Protein AF-A0A077M063-F1 (afdb_monomer)

InterPro domains:
  IPR051533 O-antigen ligase-like [PTHR37422] (20-395)

Nearest PDB structures (foldseek):
  8tsh-assembly1_F  TM=5.290E-01  e=6.792E-04  Caldimonas thermodepolymerans
  8tsh-assembly1_I  TM=5.086E-01  e=7.749E-04  Caldimonas thermodepolymerans
  8tsh-assembly1_J  TM=5.395E-01  e=1.564E-03  Caldimonas thermodepolymerans
  8tsh-assembly1_L  TM=5.089E-01  e=1.202E-03  Caldimonas thermodepolymerans
  8tsh-assembly1_K  TM=5.281E-01  e=1.785E-03  Caldimonas thermodepolymerans

Solvent-accessible surface area (backbone atoms only — not comparable to full-atom values): 40678 Å² total; per-residue (Å²): 101,63,69,62,54,70,71,42,95,75,51,53,41,61,75,67,45,66,41,48,54,49,31,53,50,46,56,56,52,10,62,72,22,43,70,40,74,54,66,69,31,51,82,75,72,61,72,66,44,56,52,56,30,50,55,52,51,48,52,56,48,49,21,51,44,44,21,42,41,61,41,64,34,59,92,83,49,55,69,60,55,52,24,35,56,41,21,50,52,34,52,50,41,40,53,25,13,45,45,7,67,76,40,41,84,49,66,50,81,31,76,65,37,75,71,39,58,67,85,55,36,68,34,70,76,47,30,57,73,34,49,52,33,22,19,29,73,42,78,45,97,87,54,81,67,45,61,17,22,3,12,90,33,68,36,34,64,51,32,32,51,35,50,60,42,23,44,39,26,23,48,40,30,31,55,34,90,88,25,68,76,45,28,60,56,42,51,51,52,57,60,57,38,49,55,34,58,60,56,32,72,44,62,70,37,55,53,43,52,50,50,46,51,53,52,52,29,54,54,29,51,79,68,72,40,58,67,53,42,55,50,48,50,52,52,52,52,50,50,53,49,50,35,71,76,37,76,57,34,58,55,54,49,53,54,61,69,75,37,56,75,62,48,52,55,50,50,52,45,48,48,47,32,49,53,34,24,55,76,66,25,38,50,39,22,31,28,33,70,40,53,48,54,44,23,99,88,36,40,33,47,34,59,41,98,91,39,65,72,46,38,60,75,39,34,32,62,60,3,34,47,41,26,36,34,30,13,23,4,56,51,31,40,50,29,53,52,47,39,54,49,56,51,47,68,69,51,66,76,48,82,50,62,64,38,46,23,24,50,46,25,50,50,44,49,64,74,39,14,67,67,35,53,44,95,53,74,38,38,42,47,41,27,40,19,53,19,47,41,52,46,52,35,49,54,31,41,78,66,67,40,98,74,42,50,94,73,67,68,50,40,56,65,52,55,54,49,52,49,63,78,31,38,66,51,25,47,51,42,17,51,52,29,28,50,52,31,47,58,57,46,67,76,70,68,58,43,12,36,10,37,30,45,32,38,46,59,79,66,83,80,54,87,95,52,76,88,76,61,81,50,67,60,63,58,53,49,43,61,60,30,68,72,12,30,52,45,24,14,64,60,61,74,44,93,48,59,84,82,33,88,44,57,48,80,44,39,47,54,77,50,56,34,36,36,41,31,22,52,26,76,41,58,66,50,10,32,50,22,34,51,40,26,53,50,40,25,37,51,54,44,37,51,53,52,49,58,49,51,50,51,50,49,52,55,48,52,51,51,50,52,52,48,52,50,51,47,51,53,48,51,52,53,56,56,58,47,73,76,53,86,56,64,71,63,42,54,55,52,52,54,52,48,51,52,52,49,54,52,48,54,52,49,50,57,51,51,52,51,49,49,53,54,59,71,69,55,78,88,64,49,51,46,72,76,57,79,53,50,70,44,75,48,58,37,65,51,44,38,37,33,46,33,17,42,53,52,11,41,52,52,5,50,50,52,36,51,51,51,51,67,73,50,71,62,80,84,45,63,75,54,45,31,70,76,66,77,44,85,70,87,77,81,81,77,92,87,69,84,78,79,91,71,95,71,91,79,83,82,78,70,101,64,88,60,65,67,56,58,62,60,70,74,70,83,73,86,89,68,98,67,92,71,80,52,73,44,80,47,73,39,70,50,74,76,50,67,62,57,54,53,52,51,53,52,40,45,73,72,72,32,46,66,86,49,72,50,58,41,77,122

Sequence (761 aa):
MAYELLRRRVVHVPRRFGIWLLFLVWVIIGVFVVQVVAPGAVMAGGMTRYLTWGFRLLWYIQATVILLYVGNLRREVSVDRVCRVMGWMFITIVFGGLLGVLAPRAIFPSLLEVLLPNHIAHIPFVAAQVHPNLAELQNADYGPASSRPSAPFPYANVWGLNYACFLPFFVAGWMGRGAGRRRYFGVCVMAVSVVPVIYSLNRGLWGALGALLVFAAIRSAMAGRLKLITFALCALTLTAVVLFVTPLGAQVENRFTNSQNSNDVRVQLTELGFAGMSETSPIVGFGTTRSVQSSFGSIAVGSTANCPLCTPPALGTQGHLLLVSFAQGWGGVALYYAFLGMIFLRYIRLKSPPATAALSVILIHVLTSPVYSADNLAILAIFCAVAVLWREALVAEEAGSRHSIPVAEPSLGGYSRFLRRHAVAILVPTVLAVVGAASWSLGEGSPSVATISVLIPPEPVYPGGDPWTRTLDTEAQFAYSAPVLEAMSRVAARPVAADDSGLSVTAIPNSRILNLSYQSMSPTTASAVVSAAAQSMLDSRNEYLRARQTRAFDGIDARSAAVNAALGTVDDEGTALDHFADYDVRSSRRALLKQTQYGLLASIAEIENQREQLSSTQLVGGRVLGPARVVVVTGPRTVRLASGLGLGLLVGLGVALLRELRGRRLSSSGRAAADLDVPVVNDMPSATRPEWLPATYLSVDDEFISCDAAARMGDGPVSDTGVQRIVLVCSDEANSVRARVTRDRLKAAGADVIGVSMCRT

Mean predicted aligned error: 13.51 Å

Foldseek 3Di:
DVVVQVPDPFFWAFPPCVLLVLLLVLLVLLLLQLQFDFFQFDNDGDPVSVVQLVLLSVLSVLLVCLLRVLQVCPVPAPLLNVLVVLLVVLLQLLVLLVCCVVPVPDKDFAPVLVVDDPVQCPPVVNVLVGIAGSWDWDDDPPDDIATAGAPPHSYLLLSLLSNLLSVLSSCCNCCHPPNPPSNVVSVVSVVSSVVNVLSNLDPLSVVLVLLLLVLVCVLCVVVVNNVSVVVSVVVVVVVVVCLVVDCSVVVNVCSVVVCPVVVVLLVVLLCSLQVRCCVFFQAFANSFWGFGQADPVDLAAAADPVRNPRGPDTQQQQFQLRVQCRNGHPNSSCSVVVSLVVLLVQQVLQSDSLLSSLNSLSVSNVVCRNGHHCSDCSSSSNSNSSSSSLSSLVVCVVVVHPSRDDTDTDTPVNVVVLCVVLVCLQVVLLVVLLVVLLVVVVPPAWKKKWKFKWAADWQDDAVPDDPDTDDLRRLQCLLQDPQLQVLLCVLLVHRDHSPRPQWDWGADHPHRMIMTMGIDSDLVSRQNSSVSSNVSSLVVLLVVSVVVLVVSVVVLVVVLVVLVVVLVVLVVVLVVLVPDPDDVVSVVVNVVSVVVNVVSVVVNVVSVVSVVVSVPDDRDSTDTPDGIDMDTNCNSSSSSSSSSNSVSSVSSVVSSVVCCVVVPPPPDLVSCCVPVVDHSPDDDDPPDDDDDDDDDDPDDDDDPPVVVVVVVVPDDDDDDDDDAAEDEQEDQDPDDPPSVVVQVVCVVVRHHYPDYHYDDD

Secondary structure (DSSP, 8-state):
-HHHHHTSS--B--TTHHHHHHHHHHHHHGGGGTTSPPTTB-S---HHHHHHHHHHHHHHHHHHHHHHHHHHTTTTS-HHHHHHHHHHHHHHHHHHHHHHHH-TT-B---HHHHHS-HHHHTSHHHHHHHS-BSEEEEEETTEEEEEEE-TTSSSHHHHHHHHHHHHHHHIIIIISTT-TTHHHHHHHHHHHHHHHHHHTT-HHHHHHHHHHHHHHHHHHHHTT-THHHHHHHHHHHHHHHHHHHSTHHHHHHHHHHTTHHHHHHHHHHHHHHHHHHHHH-TTTTTSS-B-BSSBTTBSS----SS-GGGSPPPBT-S-HHHHHHHHHHHHHHHHHHHHHHHHHHHHTT--SHHHHHHHHHHHHHHHHTTT---TTHHHHHHHHHHHHHHHHHHHHHHTT-TT-------BHHHHHHHHHHTHHHHHHHHHHHHHHHHHHHHSS---EEEEEEEE-PPPPPPTTS-S-PPPHHHHHGGGGSHHHHHHHHHHHTS---TT-TTEEEEE-TTSSEEEEEEEESSHHHHHHHHHHHHHHHHHHHHHHHHHHHHHHHHHHHHHHHHHHHHHHHHHHHHHHGGG---HHHHHHHHHHHHHHHHHHHHHHHHHHHHHHHHHH------EE-SSPEEEE--HHHHHHHHHHHHHHHHHHHHHHHHHHHHT-S--SHHHHHHHH---------S---------------SSS-HHHHHHTT--S---SS----EEEEEESSTT-HHHHHHHHHHHHTT-EEEEEEEP--

pLDDT: mean 81.43, std 16.66, range [29.17, 98.06]

Structure (mmCIF, N/CA/C/O backbone):
data_AF-A0A077M063-F1
#
_entry.id   AF-A0A077M063-F1
#
loop_
_atom_site.group_PDB
_atom_site.id
_atom_site.type_symbol
_atom_site.label_atom_id
_atom_site.label_alt_id
_atom_site.label_comp_id
_atom_site.label_asym_id
_atom_site.label_entity_id
_atom_site.label_seq_id
_atom_site.pdbx_PDB_ins_code
_atom_site.Cartn_x
_atom_site.Cartn_y
_atom_site.Cartn_z
_atom_site.occupancy
_atom_site.B_iso_or_equiv
_atom_site.auth_seq_id
_atom_site.auth_comp_id
_atom_site.auth_asym_id
_atom_site.auth_atom_id
_atom_site.pdbx_PDB_model_num
ATOM 1 N N . MET A 1 1 ? -25.265 0.286 9.366 1.00 91.62 1 MET A N 1
ATOM 2 C CA . MET A 1 1 ? -24.375 0.990 10.324 1.00 91.62 1 MET A CA 1
ATOM 3 C C . MET A 1 1 ? -24.336 2.494 10.077 1.00 91.62 1 MET A C 1
ATOM 5 O O . MET A 1 1 ? -24.792 3.224 10.941 1.00 91.62 1 MET A O 1
ATOM 9 N N . ALA A 1 2 ? -23.859 2.974 8.918 1.00 90.88 2 ALA A N 1
ATOM 10 C CA . ALA A 1 2 ? -23.802 4.417 8.626 1.00 90.88 2 ALA A CA 1
ATOM 11 C C . ALA A 1 2 ? -25.179 5.103 8.711 1.00 90.88 2 ALA A C 1
ATOM 13 O O . ALA A 1 2 ? -25.316 6.122 9.374 1.00 90.88 2 ALA A O 1
ATOM 14 N N . TYR A 1 3 ? -26.211 4.490 8.127 1.00 92.50 3 TYR A N 1
ATOM 15 C CA . TYR A 1 3 ? -27.590 4.976 8.220 1.00 92.50 3 TYR A CA 1
ATOM 16 C C . TYR A 1 3 ? -28.093 5.120 9.668 1.00 92.50 3 TYR A C 1
ATOM 18 O O . TYR A 1 3 ? -28.667 6.140 10.032 1.00 92.50 3 TYR A O 1
ATOM 26 N N . GLU A 1 4 ? -27.802 4.137 10.523 1.00 90.75 4 GLU A N 1
ATOM 27 C CA . GLU A 1 4 ? -28.142 4.190 11.951 1.00 90.75 4 GLU A CA 1
ATOM 28 C C . GLU A 1 4 ? -27.396 5.306 12.690 1.00 90.75 4 GLU A C 1
ATOM 30 O O . GLU A 1 4 ? -27.958 5.941 13.575 1.00 90.75 4 GLU A O 1
ATOM 35 N N . LEU A 1 5 ? -26.138 5.577 12.328 1.00 91.19 5 LEU A N 1
ATOM 36 C CA . LEU A 1 5 ? -25.394 6.711 12.883 1.00 91.19 5 LEU A CA 1
ATOM 37 C C . LEU A 1 5 ? -26.006 8.051 12.462 1.00 91.19 5 LEU A C 1
ATOM 39 O O . LEU A 1 5 ? -26.115 8.940 13.299 1.00 91.19 5 LEU A O 1
ATOM 43 N N . LEU A 1 6 ? -26.441 8.181 11.204 1.00 89.88 6 LEU A N 1
ATOM 44 C CA . LEU A 1 6 ? -27.085 9.395 10.687 1.00 89.88 6 LEU A CA 1
ATOM 45 C C . LEU A 1 6 ? -28.430 9.692 11.365 1.00 89.88 6 LEU A C 1
ATOM 47 O O . LEU A 1 6 ? -28.809 10.851 11.486 1.00 89.88 6 LEU A O 1
ATOM 51 N N . ARG A 1 7 ? -29.142 8.660 11.834 1.00 91.12 7 ARG A N 1
ATOM 52 C CA . ARG A 1 7 ? -30.400 8.809 12.584 1.00 91.12 7 ARG A CA 1
ATOM 53 C C . ARG A 1 7 ? -30.206 9.288 14.026 1.00 91.12 7 ARG A C 1
ATOM 55 O O . ARG A 1 7 ? -31.171 9.715 14.660 1.00 91.12 7 ARG A O 1
ATOM 62 N N . ARG A 1 8 ? -28.991 9.215 14.578 1.00 86.31 8 ARG A N 1
ATOM 63 C CA . ARG A 1 8 ? -28.714 9.635 15.961 1.00 86.31 8 ARG A CA 1
ATOM 64 C C . ARG A 1 8 ? -28.507 11.146 16.023 1.00 86.31 8 ARG A C 1
ATOM 66 O O . ARG A 1 8 ? -27.714 11.697 15.270 1.00 86.31 8 ARG A O 1
ATOM 73 N N . ARG A 1 9 ? -29.168 11.809 16.984 1.00 82.00 9 ARG A N 1
ATOM 74 C CA . ARG A 1 9 ? -29.032 13.264 17.209 1.00 82.00 9 ARG A CA 1
ATOM 75 C C . ARG A 1 9 ? -27.596 13.679 17.540 1.00 82.00 9 ARG A C 1
ATOM 77 O O . ARG A 1 9 ? -27.143 14.726 17.094 1.00 82.00 9 ARG A O 1
ATOM 84 N N . VAL A 1 10 ? -26.886 12.862 18.322 1.00 86.38 10 VAL A N 1
ATOM 85 C CA . VAL A 1 10 ? -25.499 13.117 18.728 1.00 86.38 10 VAL A CA 1
ATOM 86 C C . VAL A 1 10 ? -24.675 11.852 18.530 1.00 86.38 10 VAL A C 1
ATOM 88 O O . VAL A 1 10 ? -24.993 10.799 19.084 1.00 86.38 10 VAL A O 1
ATOM 91 N N . VAL A 1 11 ? -23.600 11.970 17.750 1.00 91.12 11 VAL A N 1
ATOM 92 C CA . VAL A 1 11 ? -22.591 10.920 17.571 1.00 91.12 11 VAL A CA 1
ATOM 93 C C . VAL A 1 11 ? -21.355 11.313 18.370 1.00 91.12 11 VAL A C 1
ATOM 95 O O . VAL A 1 11 ? -20.706 12.314 18.055 1.00 91.12 11 VAL A O 1
ATOM 98 N N . HIS A 1 12 ? -21.036 10.535 19.399 1.00 90.94 12 HIS A N 1
ATOM 99 C CA . HIS A 1 12 ? -19.816 10.698 20.185 1.00 90.94 12 HIS A CA 1
ATOM 100 C C . HIS A 1 12 ? -18.644 10.044 19.456 1.00 90.94 12 HIS A C 1
ATOM 102 O O . HIS A 1 12 ? -18.824 9.090 18.691 1.00 90.94 12 HIS A O 1
ATOM 108 N N . VAL A 1 13 ? -17.439 10.552 19.685 1.00 92.62 13 VAL A N 1
ATOM 109 C CA . VAL A 1 13 ? -16.213 10.022 19.085 1.00 92.62 13 VAL A CA 1
ATOM 110 C C . VAL A 1 13 ? -15.136 9.842 20.158 1.00 92.62 13 VAL A C 1
ATOM 112 O O . VAL A 1 13 ? -15.145 10.561 21.161 1.00 92.62 13 VAL A O 1
ATOM 115 N N . PRO A 1 14 ? -14.182 8.911 19.979 1.00 91.25 14 PRO A N 1
ATOM 116 C CA . PRO A 1 14 ? -13.119 8.728 20.956 1.00 91.25 14 PRO A CA 1
ATOM 117 C C . PRO A 1 14 ? -12.223 9.969 21.040 1.00 91.25 14 PRO A C 1
ATOM 119 O O . PRO A 1 14 ? -12.032 10.718 20.077 1.00 91.25 14 PRO A O 1
ATOM 122 N N . ARG A 1 15 ? -11.594 10.179 22.198 1.00 84.88 15 ARG A N 1
ATOM 123 C CA . ARG A 1 15 ? -10.612 11.258 22.356 1.00 84.88 15 ARG A CA 1
ATOM 124 C C . ARG A 1 15 ? -9.479 11.085 21.333 1.00 84.88 15 ARG A C 1
ATOM 126 O O . ARG A 1 15 ? -8.991 9.977 21.138 1.00 84.88 15 ARG A O 1
ATOM 133 N N . ARG A 1 16 ? -9.024 12.196 20.734 1.00 88.00 16 ARG A N 1
ATOM 134 C CA . ARG A 1 16 ? -8.003 12.254 19.657 1.00 88.00 16 ARG A CA 1
ATOM 135 C C . ARG A 1 16 ? -8.476 11.766 18.278 1.00 88.00 16 ARG A C 1
ATOM 137 O O . ARG A 1 16 ? -7.663 11.695 17.361 1.00 88.00 16 ARG A O 1
ATOM 144 N N . PHE A 1 17 ? -9.777 11.538 18.088 1.00 93.62 17 PHE A N 1
ATOM 145 C CA . PHE A 1 17 ? -10.357 11.212 16.779 1.00 93.62 17 PHE A CA 1
ATOM 146 C C . PHE A 1 17 ? -10.065 12.259 15.690 1.00 93.62 17 PHE A C 1
ATOM 148 O O . PHE A 1 17 ? -9.960 11.910 14.521 1.00 93.62 17 PHE A O 1
ATOM 155 N N . GLY A 1 18 ? -9.835 13.524 16.061 1.00 93.06 18 GLY A N 1
ATOM 156 C CA . GLY A 1 18 ? -9.406 14.566 15.118 1.00 93.06 18 GLY A CA 1
ATOM 157 C C . GLY A 1 18 ? -8.142 14.221 14.315 1.00 93.06 18 GLY A C 1
ATOM 158 O O . GLY A 1 18 ? -8.031 14.628 13.167 1.00 93.06 18 GLY A O 1
ATOM 159 N N . ILE A 1 19 ? -7.225 13.421 14.870 1.00 95.94 19 ILE A N 1
ATOM 160 C CA . ILE A 1 19 ? -5.998 12.985 14.176 1.00 95.94 19 ILE A CA 1
ATOM 161 C C . ILE A 1 19 ? -6.330 11.965 13.086 1.00 95.94 19 ILE A C 1
ATOM 163 O O . ILE A 1 19 ? -5.778 12.019 11.992 1.00 95.94 19 ILE A O 1
ATOM 167 N N . TRP A 1 20 ? -7.293 11.083 13.359 1.00 97.12 20 TRP A N 1
ATOM 168 C CA . TRP A 1 20 ? -7.828 10.166 12.360 1.00 97.12 20 TRP A CA 1
ATOM 169 C C . TRP A 1 20 ? -8.598 10.903 11.258 1.00 97.12 20 TRP A C 1
ATOM 171 O O . TRP A 1 20 ? -8.400 10.625 10.081 1.00 97.12 20 TRP A O 1
ATOM 181 N N . LEU A 1 21 ? -9.429 11.889 11.612 1.00 96.56 21 LEU A N 1
ATOM 182 C CA . LEU A 1 21 ? -10.107 12.730 10.617 1.00 96.56 21 LEU A CA 1
ATOM 183 C C . LEU A 1 21 ? -9.107 13.465 9.721 1.00 96.56 21 LEU A C 1
ATOM 185 O O . LEU A 1 21 ? -9.292 13.529 8.510 1.00 96.56 21 LEU A O 1
ATOM 189 N N . LEU A 1 22 ? -8.027 13.975 10.308 1.00 96.81 22 LEU A N 1
ATOM 190 C CA . LEU A 1 22 ? -6.943 14.607 9.571 1.00 96.81 22 LEU A CA 1
ATOM 191 C C . LEU A 1 22 ? -6.217 13.612 8.652 1.00 96.81 22 LEU A C 1
ATOM 193 O O . LEU A 1 22 ? -5.928 13.966 7.515 1.00 96.81 22 LEU A O 1
ATOM 197 N N . PHE A 1 23 ? -6.003 12.363 9.083 1.00 98.06 23 PHE A N 1
ATOM 198 C CA . PHE A 1 23 ? -5.520 11.292 8.203 1.00 98.06 23 PHE A CA 1
ATOM 199 C C . PHE A 1 23 ? -6.471 11.045 7.021 1.00 98.06 23 PHE A C 1
ATOM 201 O O . PHE A 1 23 ? -6.010 10.956 5.888 1.00 98.06 23 PHE A O 1
ATOM 208 N N . LEU A 1 24 ? -7.791 10.994 7.240 1.00 97.81 24 LEU A N 1
ATOM 209 C CA . LEU A 1 24 ? -8.762 10.840 6.146 1.00 97.81 24 LEU A CA 1
ATOM 210 C C . LEU A 1 24 ? -8.695 12.006 5.153 1.00 97.81 24 LEU A C 1
ATOM 212 O O . LEU A 1 24 ? -8.717 11.780 3.946 1.00 97.81 24 LEU A O 1
ATOM 216 N N . VAL A 1 25 ? -8.568 13.243 5.645 1.00 97.06 25 VAL A N 1
ATOM 217 C CA . VAL A 1 25 ? -8.345 14.415 4.784 1.00 97.06 25 VAL A CA 1
ATOM 218 C C . VAL A 1 25 ? -7.028 14.280 4.017 1.00 97.06 25 VAL A C 1
ATOM 220 O O . VAL A 1 25 ? -6.991 14.582 2.829 1.00 97.06 25 VAL A O 1
ATOM 223 N N . TRP A 1 26 ? -5.974 13.755 4.644 1.00 97.69 26 TRP A N 1
ATOM 224 C CA . TRP A 1 26 ? -4.692 13.483 3.989 1.00 97.69 26 TRP A CA 1
ATOM 225 C C . TRP A 1 26 ? -4.826 12.481 2.835 1.00 97.69 26 TRP A C 1
ATOM 227 O O . TRP A 1 26 ? -4.343 12.735 1.734 1.00 97.69 26 TRP A O 1
ATOM 237 N N . VAL A 1 27 ? -5.565 11.387 3.048 1.00 97.38 27 VAL A N 1
ATOM 238 C CA . VAL A 1 27 ? -5.890 10.411 1.993 1.00 97.38 27 VAL A CA 1
ATOM 239 C C . VAL A 1 27 ? -6.684 11.070 0.859 1.00 97.38 27 VAL A C 1
ATOM 241 O O . VAL A 1 27 ? -6.461 10.752 -0.312 1.00 97.38 27 VAL A O 1
ATOM 244 N N . ILE A 1 28 ? -7.588 12.004 1.186 1.00 97.50 28 ILE A N 1
ATOM 245 C CA . ILE A 1 28 ? -8.355 12.770 0.194 1.00 97.50 28 ILE A CA 1
ATOM 246 C C . ILE A 1 28 ? -7.441 13.670 -0.639 1.00 97.50 28 ILE A C 1
ATOM 248 O O . ILE A 1 28 ? -7.550 13.663 -1.861 1.00 97.50 28 ILE A O 1
ATOM 252 N N . ILE A 1 29 ? -6.500 14.381 -0.012 1.00 96.31 29 ILE A N 1
ATOM 253 C CA . ILE A 1 29 ? -5.478 15.181 -0.711 1.00 96.31 29 ILE A CA 1
ATOM 254 C C . ILE A 1 29 ? -4.668 14.302 -1.678 1.00 96.31 29 ILE A C 1
ATOM 256 O O . ILE A 1 29 ? -4.330 14.740 -2.780 1.00 96.31 29 ILE A O 1
ATOM 260 N N . GLY A 1 30 ? -4.443 13.034 -1.319 1.00 95.06 30 GLY A N 1
ATOM 261 C CA . GLY A 1 30 ? -3.809 12.034 -2.174 1.00 95.06 30 GLY A CA 1
ATOM 262 C C . GLY A 1 30 ? -4.423 11.908 -3.576 1.00 95.06 30 GLY A C 1
ATOM 263 O O . GLY A 1 30 ? -3.704 11.550 -4.506 1.00 95.06 30 GLY A O 1
ATOM 264 N N . VAL A 1 31 ? -5.703 12.261 -3.782 1.00 95.38 31 VAL A N 1
ATOM 265 C CA . VAL A 1 31 ? -6.370 12.200 -5.100 1.00 95.38 31 VAL A CA 1
ATOM 266 C C . VAL A 1 31 ? -5.647 13.024 -6.169 1.00 95.38 31 VAL A C 1
ATOM 268 O O . VAL A 1 31 ? -5.574 12.609 -7.328 1.00 95.38 31 VAL A O 1
ATOM 271 N N . PHE A 1 32 ? -5.063 14.162 -5.781 1.00 93.69 32 PHE A N 1
ATOM 272 C CA . PHE A 1 32 ? -4.381 15.064 -6.706 1.00 93.69 32 PHE A CA 1
ATOM 273 C C . PHE A 1 32 ? -3.097 14.443 -7.260 1.00 93.69 32 PHE A C 1
ATOM 275 O O . PHE A 1 32 ? -2.730 14.708 -8.399 1.00 93.69 32 PHE A O 1
ATOM 282 N N . VAL A 1 33 ? -2.446 13.562 -6.495 1.00 93.12 33 VAL A N 1
ATOM 283 C CA . VAL A 1 33 ? -1.156 12.951 -6.854 1.00 93.12 33 VAL A CA 1
ATOM 284 C C . VAL A 1 33 ? -1.286 11.541 -7.453 1.00 93.12 33 VAL A C 1
ATOM 286 O O . VAL A 1 33 ? -0.288 10.926 -7.825 1.00 93.12 33 VAL A O 1
ATOM 289 N N . VAL A 1 34 ? -2.509 11.029 -7.642 1.00 91.81 34 VAL A N 1
ATOM 290 C CA . VAL A 1 34 ? -2.776 9.674 -8.178 1.00 91.81 34 VAL A CA 1
ATOM 291 C C . VAL A 1 34 ? -2.215 9.455 -9.591 1.00 91.81 34 VAL A C 1
ATOM 293 O O . VAL A 1 34 ? -1.847 8.334 -9.950 1.00 91.81 34 VAL A O 1
ATOM 296 N N . GLN A 1 35 ? -2.130 10.502 -10.411 1.00 87.69 35 GLN A N 1
ATOM 297 C CA . GLN A 1 35 ? -1.589 10.399 -11.774 1.00 87.69 35 GLN A CA 1
ATOM 298 C C . GLN A 1 35 ? -0.100 10.738 -11.860 1.00 87.69 35 GLN A C 1
ATOM 300 O O . GLN A 1 35 ? 0.509 10.529 -12.906 1.00 87.69 35 GLN A O 1
ATOM 305 N N . VAL A 1 36 ? 0.512 11.174 -10.756 1.00 87.12 36 VAL A N 1
ATOM 306 C CA . VAL A 1 36 ? 1.954 11.418 -10.698 1.00 87.12 36 VAL A CA 1
ATOM 307 C C . VAL A 1 36 ? 2.687 10.100 -10.925 1.00 87.12 36 VAL A C 1
ATOM 309 O O . VAL A 1 36 ? 2.319 9.048 -10.375 1.00 87.12 36 VAL A O 1
ATOM 312 N N . VAL A 1 37 ? 3.698 10.160 -11.786 1.00 80.62 37 VAL A N 1
ATOM 313 C CA . VAL A 1 37 ? 4.583 9.035 -12.057 1.00 80.62 37 VAL A CA 1
ATOM 314 C C . VAL A 1 37 ? 5.536 8.884 -10.878 1.00 80.62 37 VAL A C 1
ATOM 316 O O . VAL A 1 37 ? 6.194 9.845 -10.492 1.00 80.62 37 VAL A O 1
ATOM 319 N N . ALA A 1 38 ? 5.560 7.692 -10.287 1.00 83.00 38 ALA A N 1
ATOM 320 C CA . ALA A 1 38 ? 6.505 7.372 -9.228 1.00 83.00 38 ALA A CA 1
ATOM 321 C C . ALA A 1 38 ? 7.800 6.817 -9.843 1.00 83.00 38 ALA A C 1
ATOM 323 O O . ALA A 1 38 ? 7.720 6.129 -10.867 1.00 83.00 38 ALA A O 1
ATOM 324 N N . PRO A 1 39 ? 8.969 7.057 -9.230 1.00 79.56 39 PRO A N 1
ATOM 325 C CA . PRO A 1 39 ? 10.213 6.410 -9.635 1.00 79.56 39 PRO A CA 1
ATOM 326 C C . PRO A 1 39 ? 10.074 4.882 -9.666 1.00 79.56 39 PRO A C 1
ATOM 328 O O . PRO A 1 39 ? 9.424 4.294 -8.799 1.00 79.56 39 PRO A O 1
ATOM 331 N N . GLY A 1 40 ? 10.634 4.244 -10.697 1.00 73.25 40 GLY A N 1
ATOM 332 C CA . GLY A 1 40 ? 10.570 2.788 -10.887 1.00 73.25 40 GLY A CA 1
ATOM 333 C C . GLY A 1 40 ? 9.175 2.221 -11.184 1.00 73.25 40 GLY A C 1
ATOM 334 O O . GLY A 1 40 ? 8.991 1.004 -11.173 1.00 73.25 40 GLY A O 1
ATOM 335 N N . ALA A 1 41 ? 8.175 3.071 -11.439 1.00 77.75 41 ALA A N 1
ATOM 336 C CA . ALA A 1 41 ? 6.828 2.653 -11.806 1.00 77.75 41 ALA A CA 1
ATOM 337 C C . ALA A 1 41 ? 6.553 2.791 -13.303 1.00 77.75 41 ALA A C 1
ATOM 339 O O . ALA A 1 41 ? 7.060 3.685 -13.974 1.00 77.75 41 ALA A O 1
ATOM 340 N N . VAL A 1 42 ? 5.639 1.962 -13.811 1.00 72.25 42 VAL A N 1
ATOM 341 C CA . VAL A 1 42 ? 5.174 2.058 -15.198 1.00 72.25 42 VAL A CA 1
ATOM 342 C C . VAL A 1 42 ? 4.606 3.461 -15.473 1.00 72.25 42 VAL A C 1
ATOM 344 O O . VAL A 1 42 ? 3.673 3.922 -14.804 1.00 72.25 42 VAL A O 1
ATOM 347 N N . MET A 1 43 ? 5.141 4.113 -16.510 1.00 62.25 43 MET A N 1
ATOM 348 C CA . MET A 1 43 ? 4.810 5.482 -16.950 1.00 62.25 43 MET A CA 1
ATOM 349 C C . MET A 1 43 ? 3.344 5.667 -17.399 1.00 62.25 43 MET A C 1
ATOM 351 O O . MET A 1 43 ? 2.870 6.791 -17.551 1.00 62.25 43 MET A O 1
ATOM 355 N N . ALA A 1 44 ? 2.586 4.582 -17.586 1.00 57.94 44 ALA A N 1
ATOM 356 C CA . ALA A 1 44 ? 1.192 4.632 -18.016 1.00 57.94 44 ALA A CA 1
ATOM 357 C C . ALA A 1 44 ? 0.254 5.132 -16.898 1.00 57.94 44 ALA A C 1
ATOM 359 O O . ALA A 1 44 ? 0.028 4.451 -15.891 1.00 57.94 44 ALA A O 1
ATOM 360 N N . GLY A 1 45 ? -0.318 6.324 -17.095 1.00 60.22 45 GLY A N 1
ATOM 361 C CA . GLY A 1 45 ? -1.475 6.823 -16.347 1.00 60.22 45 GLY A CA 1
ATOM 362 C C . GLY A 1 45 ? -2.764 6.115 -16.774 1.00 60.22 45 GLY A C 1
ATOM 363 O O . GLY A 1 45 ? -2.890 5.658 -17.908 1.00 60.22 45 GLY A O 1
ATOM 364 N N . GLY A 1 46 ? -3.730 6.002 -15.865 1.00 69.62 46 GLY A N 1
ATOM 365 C CA . GLY A 1 46 ? -4.983 5.301 -16.142 1.00 69.62 46 GLY A CA 1
ATOM 366 C C . GLY A 1 46 ? -6.044 5.546 -15.079 1.00 69.62 46 GLY A C 1
ATOM 367 O O . GLY A 1 46 ? -5.732 5.797 -13.911 1.00 69.62 46 GLY A O 1
ATOM 368 N N . MET A 1 47 ? -7.315 5.456 -15.477 1.00 79.62 47 MET A N 1
ATOM 369 C CA . MET A 1 47 ? -8.459 5.636 -14.570 1.00 79.62 47 MET A CA 1
ATOM 370 C C . MET A 1 47 ? -8.519 4.566 -13.470 1.00 79.62 47 MET A C 1
ATOM 372 O O . MET A 1 47 ? -9.031 4.813 -12.380 1.00 79.62 47 MET A O 1
ATOM 376 N N . THR A 1 48 ? -7.895 3.408 -13.695 1.00 78.44 48 THR A N 1
ATOM 377 C CA . THR A 1 48 ? -7.734 2.339 -12.698 1.00 78.44 48 THR A CA 1
ATOM 378 C C . THR A 1 48 ? -6.983 2.798 -11.441 1.00 78.44 48 THR A C 1
ATOM 380 O O . THR A 1 48 ? -7.236 2.290 -10.347 1.00 78.44 48 THR A O 1
ATOM 383 N N . ARG A 1 49 ? -6.109 3.812 -11.539 1.00 86.69 49 ARG A N 1
ATOM 384 C CA . ARG A 1 49 ? -5.440 4.392 -10.363 1.00 86.69 49 ARG A CA 1
ATOM 385 C C . ARG A 1 49 ? -6.432 5.120 -9.444 1.00 86.69 49 ARG A C 1
ATOM 387 O O . ARG A 1 49 ? -6.347 4.971 -8.228 1.00 86.69 49 ARG A O 1
ATOM 394 N N . TYR A 1 50 ? -7.420 5.825 -9.998 1.00 89.88 50 TYR A N 1
ATOM 395 C CA . TYR A 1 50 ? -8.490 6.436 -9.197 1.00 89.88 50 TYR A CA 1
ATOM 396 C C . TYR A 1 50 ? -9.401 5.385 -8.563 1.00 89.88 50 TYR A C 1
ATOM 398 O O . TYR A 1 50 ? -9.788 5.542 -7.408 1.00 89.88 50 TYR A O 1
ATOM 406 N N . LEU A 1 51 ? -9.674 4.283 -9.272 1.00 87.00 51 LEU A N 1
ATOM 407 C CA . LEU A 1 51 ? -10.434 3.157 -8.722 1.00 87.00 51 LEU A CA 1
ATOM 408 C C . LEU A 1 51 ? -9.737 2.562 -7.488 1.00 87.00 51 LEU A C 1
ATOM 410 O O . LEU A 1 51 ? -10.361 2.408 -6.442 1.00 87.00 51 LEU A O 1
ATOM 414 N N . THR A 1 52 ? -8.434 2.277 -7.578 1.00 86.19 52 THR A N 1
ATOM 415 C CA . THR A 1 52 ? -7.662 1.732 -6.442 1.00 86.19 52 THR A CA 1
ATOM 416 C C . THR A 1 52 ? -7.533 2.718 -5.279 1.00 86.19 52 THR A C 1
ATOM 418 O O . THR A 1 52 ? -7.610 2.303 -4.122 1.00 86.19 52 THR A O 1
ATOM 421 N N . TRP A 1 53 ? -7.380 4.019 -5.554 1.00 93.25 53 TRP A N 1
ATOM 422 C CA . TRP A 1 53 ? -7.426 5.061 -4.521 1.00 93.25 53 TRP A CA 1
ATOM 423 C C . TRP A 1 53 ? -8.792 5.089 -3.819 1.00 93.25 53 TRP A C 1
ATOM 425 O O . TRP A 1 53 ? -8.854 5.018 -2.592 1.00 93.25 53 TRP A O 1
ATOM 435 N N . GLY A 1 54 ? -9.884 5.109 -4.590 1.00 93.81 54 GLY A N 1
ATOM 436 C CA . GLY A 1 54 ? -11.250 5.139 -4.070 1.00 93.81 54 GLY A CA 1
ATOM 437 C C . GLY A 1 54 ? -11.584 3.898 -3.245 1.00 93.81 54 GLY A C 1
ATOM 438 O O . GLY A 1 54 ? -12.130 4.013 -2.151 1.00 93.81 54 GLY A O 1
ATOM 439 N N . PHE A 1 55 ? -11.170 2.716 -3.706 1.00 89.56 55 PHE A N 1
ATOM 440 C CA . PHE A 1 55 ? -11.301 1.464 -2.957 1.00 89.56 55 PHE A CA 1
ATOM 441 C C . PHE A 1 55 ? -10.617 1.534 -1.582 1.00 89.56 55 PHE A C 1
ATOM 443 O O . PHE A 1 55 ? -11.197 1.136 -0.573 1.00 89.56 55 PHE A O 1
ATOM 450 N N . ARG A 1 56 ? -9.405 2.096 -1.505 1.00 90.81 56 ARG A N 1
ATOM 451 C CA . ARG A 1 56 ? -8.685 2.266 -0.231 1.00 90.81 56 ARG A CA 1
ATOM 452 C C . ARG A 1 56 ? -9.326 3.308 0.673 1.00 90.81 56 ARG A C 1
ATOM 454 O O . ARG A 1 56 ? -9.446 3.076 1.874 1.00 90.81 56 ARG A O 1
ATOM 461 N N . LEU A 1 57 ? -9.773 4.427 0.105 1.00 95.56 57 LEU A N 1
ATOM 462 C CA . LEU A 1 57 ? -10.532 5.432 0.844 1.00 95.56 57 LEU A CA 1
ATOM 463 C C . LEU A 1 57 ? -11.792 4.811 1.466 1.00 95.56 57 LEU A C 1
ATOM 465 O O . LEU A 1 57 ? -12.074 5.050 2.639 1.00 95.56 57 LEU A O 1
ATOM 469 N N . LEU A 1 58 ? -12.504 3.958 0.723 1.00 94.62 58 LEU A N 1
ATOM 470 C CA . LEU A 1 58 ? -13.676 3.246 1.228 1.00 94.62 58 LEU A CA 1
ATOM 471 C C . LEU A 1 58 ? -13.340 2.328 2.408 1.00 94.62 58 LEU A C 1
ATOM 473 O O . LEU A 1 58 ? -14.102 2.322 3.372 1.00 94.62 58 LEU A O 1
ATOM 477 N N . TRP A 1 59 ? -12.204 1.624 2.405 1.00 93.56 59 TRP A N 1
ATOM 478 C CA . TRP A 1 59 ? -11.768 0.840 3.571 1.00 93.56 59 TRP A CA 1
ATOM 479 C C . TRP A 1 59 ? -11.558 1.703 4.818 1.00 93.56 59 TRP A C 1
ATOM 481 O O . TRP A 1 59 ? -12.029 1.347 5.900 1.00 93.56 59 TRP A O 1
ATOM 491 N N . TYR A 1 60 ? -10.923 2.870 4.680 1.00 96.19 60 TYR A N 1
ATOM 492 C CA . TYR A 1 60 ? -10.751 3.794 5.803 1.00 96.19 60 TYR A CA 1
ATOM 493 C C . TYR A 1 60 ? -12.086 4.388 6.283 1.00 96.19 60 TYR A C 1
ATOM 495 O O . TYR A 1 60 ? -12.315 4.516 7.490 1.00 96.19 60 TYR A O 1
ATOM 503 N N . ILE A 1 61 ? -13.011 4.692 5.366 1.00 96.12 61 ILE A N 1
ATOM 504 C CA . ILE A 1 61 ? -14.370 5.135 5.709 1.00 96.12 61 ILE A CA 1
ATOM 505 C C . ILE A 1 61 ? -15.128 4.024 6.447 1.00 96.12 61 ILE A C 1
ATOM 507 O O . ILE A 1 61 ? -15.729 4.287 7.487 1.00 96.12 61 ILE A O 1
ATOM 511 N N . GLN A 1 62 ? -15.071 2.778 5.972 1.00 95.75 62 GLN A N 1
ATOM 512 C CA . GLN A 1 62 ? -15.716 1.635 6.626 1.00 95.75 62 GLN A CA 1
ATOM 513 C C . GLN A 1 62 ? -15.175 1.412 8.041 1.00 95.75 62 GLN A C 1
ATOM 515 O O . GLN A 1 62 ? -15.959 1.256 8.979 1.00 95.75 62 GLN A O 1
ATOM 520 N N . ALA A 1 63 ? -13.853 1.476 8.217 1.00 96.31 63 ALA A N 1
ATOM 521 C CA . ALA A 1 63 ? -13.212 1.392 9.526 1.00 96.31 63 ALA A CA 1
ATOM 522 C C . ALA A 1 63 ? -13.721 2.493 10.475 1.00 96.31 63 ALA A C 1
ATOM 524 O O . ALA A 1 63 ? -14.067 2.228 11.628 1.00 96.31 63 ALA A O 1
ATOM 525 N N . THR A 1 64 ? -13.867 3.717 9.957 1.00 96.94 64 THR A N 1
ATOM 526 C CA . THR A 1 64 ? -14.431 4.858 10.691 1.00 96.94 64 THR A CA 1
ATOM 527 C C . THR A 1 64 ? -15.877 4.603 11.111 1.00 96.94 64 THR A C 1
ATOM 529 O O . THR A 1 64 ? -16.230 4.794 12.274 1.00 96.94 64 THR A O 1
ATOM 532 N N . VAL A 1 65 ? -16.716 4.132 10.186 1.00 96.75 65 VAL A N 1
ATOM 533 C CA . VAL A 1 65 ? -18.126 3.823 10.453 1.00 96.75 65 VAL A CA 1
ATOM 534 C C . VAL A 1 65 ? -18.252 2.746 11.526 1.00 96.75 65 VAL A C 1
ATOM 536 O O . VAL A 1 65 ? -19.069 2.903 12.429 1.00 96.75 65 VAL A O 1
ATOM 539 N N . ILE A 1 66 ? -17.442 1.684 11.477 1.00 95.88 66 ILE A N 1
ATOM 540 C CA . ILE A 1 66 ? -17.469 0.612 12.484 1.00 95.88 66 ILE A CA 1
ATOM 541 C C . ILE A 1 66 ? -17.042 1.120 13.855 1.00 95.88 66 ILE A C 1
ATOM 543 O O . ILE A 1 66 ? -17.734 0.843 14.835 1.00 95.88 66 ILE A O 1
ATOM 547 N N . LEU A 1 67 ? -15.955 1.893 13.932 1.00 96.69 67 LEU A N 1
ATOM 548 C CA . LEU A 1 67 ? -15.506 2.505 15.182 1.00 96.69 67 LEU A CA 1
ATOM 549 C C . LEU A 1 67 ? -16.629 3.322 15.831 1.00 96.69 67 LEU A C 1
ATOM 551 O O . LEU A 1 67 ? -16.959 3.118 17.001 1.00 96.69 67 LEU A O 1
ATOM 555 N N . LEU A 1 68 ? -17.248 4.218 15.059 1.00 96.12 68 LEU A N 1
ATOM 556 C CA . LEU A 1 68 ? -18.313 5.080 15.562 1.00 96.12 68 LEU A CA 1
ATOM 557 C C . LEU A 1 68 ? -19.575 4.285 15.908 1.00 96.12 68 LEU A C 1
ATOM 559 O O . LEU A 1 68 ? -20.183 4.533 16.948 1.00 96.12 68 LEU A O 1
ATOM 563 N N . TYR A 1 69 ? -19.954 3.308 15.085 1.00 95.69 69 TYR A N 1
ATOM 564 C CA . TYR A 1 69 ? -21.138 2.480 15.305 1.00 95.69 69 TYR A CA 1
ATOM 565 C C . TYR A 1 69 ? -21.007 1.640 16.578 1.00 95.69 69 TYR A C 1
ATOM 567 O O . TYR A 1 69 ? -21.845 1.739 17.472 1.00 95.69 69 TYR A O 1
ATOM 575 N N . VAL A 1 70 ? -19.922 0.872 16.712 1.00 95.69 70 VAL A N 1
ATOM 576 C CA . VAL A 1 70 ? -19.688 0.012 17.882 1.00 95.69 70 VAL A CA 1
ATOM 577 C C . VAL A 1 70 ? -19.516 0.836 19.157 1.00 95.69 70 VAL A C 1
ATOM 579 O O . VAL A 1 70 ? -20.015 0.427 20.207 1.00 95.69 70 VAL A O 1
ATOM 582 N N . GLY A 1 71 ? -18.847 1.991 19.071 1.00 94.06 71 GLY A N 1
ATOM 583 C CA . GLY A 1 71 ? -18.637 2.891 20.204 1.00 94.06 71 GLY A CA 1
ATOM 584 C C . GLY A 1 71 ? -19.931 3.521 20.733 1.00 94.06 71 GLY A C 1
ATOM 585 O O . GLY A 1 71 ? -20.143 3.561 21.944 1.00 94.06 71 GLY A O 1
ATOM 586 N N . ASN A 1 72 ? -20.840 3.935 19.842 1.00 93.56 72 ASN A N 1
ATOM 587 C CA . ASN A 1 72 ? -22.101 4.586 20.225 1.00 93.56 72 ASN A CA 1
ATOM 588 C C . ASN A 1 72 ? -23.230 3.601 20.599 1.00 93.56 72 ASN A C 1
ATOM 590 O O . ASN A 1 72 ? -24.215 4.011 21.207 1.00 93.56 72 ASN A O 1
ATOM 594 N N . LEU A 1 73 ? -23.089 2.301 20.316 1.00 90.25 73 LEU A N 1
ATOM 595 C CA . LEU A 1 73 ? -24.072 1.257 20.659 1.00 90.25 73 LEU A CA 1
ATOM 596 C C . LEU A 1 73 ? -24.045 0.791 22.129 1.00 90.25 73 LEU A C 1
ATOM 598 O O . LEU A 1 73 ? -24.584 -0.266 22.466 1.00 90.25 73 LEU A O 1
ATOM 602 N N . ARG A 1 74 ? -23.410 1.543 23.033 1.00 82.81 74 ARG A N 1
ATOM 603 C CA . ARG A 1 74 ? -23.099 1.077 24.396 1.00 82.81 74 ARG A CA 1
ATOM 604 C C . ARG A 1 74 ? -24.311 0.652 25.234 1.00 82.81 74 ARG A C 1
ATOM 606 O O . ARG A 1 74 ? -24.190 -0.310 25.984 1.00 82.81 74 ARG A O 1
ATOM 613 N N . ARG A 1 75 ? -25.456 1.327 25.074 1.00 82.44 75 ARG A N 1
ATOM 614 C CA . ARG A 1 75 ? -26.703 1.037 25.810 1.00 82.44 75 ARG A CA 1
ATOM 615 C C . ARG A 1 75 ? -27.489 -0.145 25.232 1.00 82.44 75 ARG A C 1
ATOM 617 O O . ARG A 1 75 ? -28.302 -0.735 25.926 1.00 82.44 75 ARG A O 1
ATOM 624 N N . GLU A 1 76 ? -27.239 -0.495 23.973 1.00 87.81 76 GLU A N 1
ATOM 625 C CA . GLU A 1 76 ? -28.028 -1.481 23.220 1.00 87.81 76 GLU A CA 1
ATOM 626 C C . GLU A 1 76 ? -27.309 -2.838 23.121 1.00 87.81 76 GLU A C 1
ATOM 628 O O . GLU A 1 76 ? -27.928 -3.903 23.101 1.00 87.81 76 GLU A O 1
ATOM 633 N N . VAL A 1 77 ? -25.974 -2.820 23.052 1.00 91.69 77 VAL A N 1
ATOM 634 C CA . VAL A 1 77 ? -25.148 -4.004 22.786 1.00 91.69 77 VAL A CA 1
ATOM 635 C C . VAL A 1 77 ? -23.968 -4.028 23.743 1.00 91.69 77 VAL A C 1
ATOM 637 O O . VAL A 1 77 ? -23.112 -3.154 23.659 1.00 91.69 77 VAL A O 1
ATOM 640 N N . SER A 1 78 ? -23.849 -5.051 24.595 1.00 92.25 78 SER A N 1
ATOM 641 C CA . SER A 1 78 ? -22.701 -5.208 25.505 1.00 92.25 78 SER A CA 1
ATOM 642 C C . SER A 1 78 ? -21.381 -5.498 24.773 1.00 92.25 78 SER A C 1
ATOM 644 O O . SER A 1 78 ? -21.379 -6.075 23.682 1.00 92.25 78 SER A O 1
ATOM 646 N N . VAL A 1 79 ? -20.244 -5.138 25.385 1.00 92.69 79 VAL A N 1
ATOM 647 C CA . VAL A 1 79 ? -18.901 -5.401 24.828 1.00 92.69 79 VAL A CA 1
ATOM 648 C C . VAL A 1 79 ? -18.681 -6.901 24.608 1.00 92.69 79 VAL A C 1
ATOM 650 O O . VAL A 1 79 ? -18.191 -7.301 23.555 1.00 92.69 79 VAL A O 1
ATOM 653 N N . ASP A 1 80 ? -19.159 -7.752 25.518 1.00 90.88 80 ASP A N 1
ATOM 654 C CA . ASP A 1 80 ? -19.073 -9.205 25.344 1.00 90.88 80 ASP A CA 1
ATOM 655 C C . ASP A 1 80 ? -19.809 -9.689 24.091 1.00 90.88 80 ASP A C 1
ATOM 657 O O . ASP A 1 80 ? -19.360 -10.624 23.428 1.00 90.88 80 ASP A O 1
ATOM 661 N N . ARG A 1 81 ? -20.951 -9.075 23.738 1.00 92.88 81 ARG A N 1
ATOM 662 C CA . ARG A 1 81 ? -21.666 -9.414 22.498 1.00 92.88 81 ARG A CA 1
ATOM 663 C C . ARG A 1 81 ? -20.837 -9.020 21.277 1.00 92.88 81 ARG A C 1
ATOM 665 O O . ARG A 1 81 ? -20.763 -9.818 20.348 1.00 92.88 81 ARG A O 1
ATOM 672 N N . VAL A 1 82 ? -20.169 -7.867 21.308 1.00 94.88 82 VAL A N 1
ATOM 673 C CA . VAL A 1 82 ? -19.237 -7.447 20.247 1.00 94.88 82 VAL A CA 1
ATOM 674 C C . VAL A 1 82 ? -18.097 -8.458 20.099 1.00 94.88 82 VAL A C 1
ATOM 676 O O . VAL A 1 82 ? -17.878 -8.963 19.000 1.00 94.88 82 VAL A O 1
ATOM 679 N N . CYS A 1 83 ? -17.429 -8.841 21.194 1.00 94.88 83 CYS A N 1
ATOM 680 C CA . CYS A 1 83 ? -16.357 -9.843 21.156 1.00 94.88 83 CYS A CA 1
ATOM 681 C C . CYS A 1 83 ? -16.842 -11.200 20.625 1.00 94.88 83 CYS A C 1
ATOM 683 O O . CYS A 1 83 ? -16.119 -11.865 19.889 1.00 94.88 83 CYS A O 1
ATOM 685 N N . ARG A 1 84 ? -18.078 -11.610 20.938 1.00 94.25 84 ARG A N 1
ATOM 686 C CA . ARG A 1 84 ? -18.664 -12.848 20.398 1.00 94.25 84 ARG A CA 1
ATOM 687 C C . ARG A 1 84 ? -18.911 -12.795 18.895 1.00 94.25 84 ARG A C 1
ATOM 689 O O . ARG A 1 84 ? -18.646 -13.792 18.231 1.00 94.25 84 ARG A O 1
ATOM 696 N N . VAL A 1 85 ? -19.398 -11.668 18.373 1.00 94.81 85 VAL A N 1
ATOM 697 C CA . VAL A 1 85 ? -19.585 -11.462 16.925 1.00 94.81 85 VAL A CA 1
ATOM 698 C C . VAL A 1 85 ? -18.235 -11.484 16.206 1.00 94.81 85 VAL A C 1
ATOM 700 O O . VAL A 1 85 ? -18.089 -12.173 15.204 1.00 94.81 85 VAL A O 1
ATOM 703 N N . MET A 1 86 ? -17.217 -10.827 16.763 1.00 95.69 86 MET A N 1
ATOM 704 C CA . MET A 1 86 ? -15.846 -10.910 16.242 1.00 95.69 86 MET A CA 1
ATOM 705 C C . MET A 1 86 ? -15.297 -12.346 16.319 1.00 95.69 86 MET A C 1
ATOM 707 O O . MET A 1 86 ? -14.621 -12.808 15.406 1.00 95.69 86 MET A O 1
ATOM 711 N N . GLY A 1 87 ? -15.645 -13.096 17.369 1.00 95.25 87 GLY A N 1
ATOM 712 C CA . GLY A 1 87 ? -15.309 -14.514 17.490 1.00 95.25 87 GLY A CA 1
ATOM 713 C C . GLY A 1 87 ? -15.977 -15.408 16.439 1.00 95.25 87 GLY A C 1
ATOM 714 O O . GLY A 1 87 ? -15.373 -16.386 16.014 1.00 95.25 87 GLY A O 1
ATOM 715 N N . TRP A 1 88 ? -17.177 -15.067 15.960 1.00 95.81 88 TRP A N 1
ATOM 716 C CA . TRP A 1 88 ? -17.782 -15.766 14.818 1.00 95.81 88 TRP A CA 1
ATOM 717 C C . TRP A 1 88 ? -16.961 -15.593 13.543 1.00 95.81 88 TRP A C 1
ATOM 719 O O . TRP A 1 88 ? -16.758 -16.565 12.823 1.00 95.81 88 TRP A O 1
ATOM 729 N N . MET A 1 89 ? -16.416 -14.397 13.306 1.00 95.69 89 MET A N 1
ATOM 730 C CA . MET A 1 89 ? -15.499 -14.186 12.187 1.00 95.69 89 MET A CA 1
ATOM 731 C C . MET A 1 89 ? -14.249 -15.069 12.311 1.00 95.69 89 MET A C 1
ATOM 733 O O . MET A 1 89 ? -13.829 -15.661 11.324 1.00 95.69 89 MET A O 1
ATOM 737 N N . PHE A 1 90 ? -13.692 -15.237 13.518 1.00 97.12 90 PHE A N 1
ATOM 738 C CA . PHE A 1 90 ? -12.589 -16.180 13.742 1.00 97.12 90 PHE A CA 1
ATOM 739 C C . PHE A 1 90 ? -12.965 -17.619 13.358 1.00 97.12 90 PHE A C 1
ATOM 741 O O . PHE A 1 90 ? -12.200 -18.278 12.661 1.00 97.12 90 PHE A O 1
ATOM 748 N N . ILE A 1 91 ? -14.159 -18.090 13.739 1.00 96.88 91 ILE A N 1
ATOM 749 C CA . ILE A 1 91 ? -14.652 -19.421 13.343 1.00 96.88 91 ILE A CA 1
ATOM 750 C C . ILE A 1 91 ? -14.714 -19.541 11.813 1.00 96.88 91 ILE A C 1
ATOM 752 O O . ILE A 1 91 ? -14.242 -20.536 11.270 1.00 96.88 91 ILE A O 1
ATOM 756 N N . THR A 1 92 ? -15.219 -18.523 11.110 1.00 96.19 92 THR A N 1
ATOM 757 C CA . THR A 1 92 ? -15.256 -18.498 9.638 1.00 96.19 92 THR A CA 1
ATOM 758 C C . THR A 1 92 ? -13.858 -18.563 9.021 1.00 96.19 92 THR A C 1
ATOM 760 O O . THR A 1 92 ? -13.656 -19.273 8.040 1.00 96.19 92 THR A O 1
ATOM 763 N N . ILE A 1 93 ? -12.877 -17.864 9.601 1.00 96.31 93 ILE A N 1
ATOM 764 C CA . ILE A 1 93 ? -11.476 -17.884 9.148 1.00 96.31 93 ILE A CA 1
ATOM 765 C C . ILE A 1 93 ? -10.869 -19.280 9.316 1.00 96.31 93 ILE A C 1
ATOM 767 O O . ILE A 1 93 ? -10.193 -19.769 8.411 1.00 96.31 93 ILE A O 1
ATOM 771 N N . VAL A 1 94 ? -11.120 -19.931 10.455 1.00 96.94 94 VAL A N 1
ATOM 772 C CA . VAL A 1 94 ? -10.659 -21.302 10.718 1.00 96.94 94 VAL A CA 1
ATOM 773 C C . VAL A 1 94 ? -11.319 -22.283 9.757 1.00 96.94 94 VAL A C 1
ATOM 775 O O . VAL A 1 94 ? -10.627 -23.091 9.145 1.00 96.94 94 VAL A O 1
ATOM 778 N N . PHE A 1 95 ? -12.636 -22.184 9.580 1.00 96.69 95 PHE A N 1
ATOM 779 C CA . PHE A 1 95 ? -13.389 -23.023 8.654 1.00 96.69 95 PHE A CA 1
ATOM 780 C C . PHE A 1 95 ? -12.894 -22.871 7.209 1.00 96.69 95 PHE A C 1
ATOM 782 O O . PHE A 1 95 ? -12.593 -23.869 6.559 1.00 96.69 95 PHE A O 1
ATOM 789 N N . GLY A 1 96 ? -12.718 -21.635 6.731 1.00 94.69 96 GLY A N 1
ATOM 790 C CA . GLY A 1 96 ? -12.147 -21.357 5.410 1.00 94.69 96 GLY A CA 1
ATOM 791 C C . GLY A 1 96 ? -10.723 -21.896 5.260 1.00 94.69 96 GLY A C 1
ATOM 792 O O . GLY A 1 96 ? -10.406 -22.516 4.249 1.00 94.69 96 GLY A O 1
ATOM 793 N N . GLY A 1 97 ? -9.895 -21.761 6.299 1.00 94.44 97 GLY A N 1
ATOM 794 C CA . GLY A 1 97 ? -8.551 -22.335 6.321 1.00 94.44 97 GLY A CA 1
ATOM 795 C C . GLY A 1 97 ? -8.556 -23.862 6.207 1.00 94.44 97 GLY A C 1
ATOM 796 O O . GLY A 1 97 ? -7.773 -24.416 5.443 1.00 94.44 97 GLY A O 1
ATOM 797 N N . LEU A 1 98 ? -9.455 -24.552 6.916 1.00 95.38 98 LEU A N 1
ATOM 798 C CA . LEU A 1 98 ? -9.607 -26.009 6.819 1.00 95.38 98 LEU A CA 1
ATOM 799 C C . LEU A 1 98 ? -10.062 -26.437 5.425 1.00 95.38 98 LEU A C 1
ATOM 801 O O . LEU A 1 98 ? -9.504 -27.377 4.868 1.00 95.38 98 LEU A O 1
ATOM 805 N N . LEU A 1 99 ? -11.026 -25.727 4.838 1.00 93.94 99 LEU A N 1
ATOM 806 C CA . LEU A 1 99 ? -11.446 -25.974 3.461 1.00 93.94 99 LEU A CA 1
ATOM 807 C C . LEU A 1 99 ? -10.291 -25.779 2.468 1.00 93.94 99 LEU A C 1
ATOM 809 O O . LEU A 1 99 ? -10.139 -26.585 1.556 1.00 93.94 99 LEU A O 1
ATOM 813 N N . GLY A 1 100 ? -9.439 -24.773 2.678 1.00 90.81 100 GLY A N 1
ATOM 814 C CA . GLY A 1 100 ? -8.222 -24.564 1.888 1.00 90.81 100 GLY A CA 1
ATOM 815 C C . GLY A 1 100 ? -7.200 -25.694 2.009 1.00 90.81 100 GLY A C 1
ATOM 816 O O . GLY A 1 100 ? -6.517 -25.997 1.036 1.00 90.81 100 GLY A O 1
ATOM 817 N N . VAL A 1 101 ? -7.117 -26.348 3.171 1.00 90.56 101 VAL A N 1
ATOM 818 C CA . VAL A 1 101 ? -6.276 -27.542 3.363 1.00 90.56 101 VAL A CA 1
ATOM 819 C C . VAL A 1 101 ? -6.885 -28.768 2.674 1.00 90.56 101 VAL A C 1
ATOM 821 O O . VAL A 1 101 ? -6.159 -29.538 2.054 1.00 90.56 101 VAL A O 1
ATOM 824 N N . LEU A 1 102 ? -8.205 -28.952 2.763 1.00 92.50 102 LEU A N 1
ATOM 825 C CA . LEU A 1 102 ? -8.900 -30.126 2.221 1.00 92.50 102 LEU A CA 1
ATOM 826 C C . LEU A 1 102 ? -9.085 -30.072 0.696 1.00 92.50 102 LEU A C 1
ATOM 828 O O . LEU A 1 102 ? -9.037 -31.105 0.034 1.00 92.50 102 LEU A O 1
ATOM 832 N N . ALA A 1 103 ? -9.302 -28.881 0.137 1.00 90.12 103 ALA A N 1
ATOM 833 C CA . ALA A 1 103 ? -9.603 -28.666 -1.276 1.00 90.12 103 ALA A CA 1
ATOM 834 C C . ALA A 1 103 ? -8.796 -27.482 -1.856 1.00 90.12 103 ALA A C 1
ATOM 836 O O . ALA A 1 103 ? -9.374 -26.485 -2.296 1.00 90.12 103 ALA A O 1
ATOM 837 N N . PRO A 1 104 ? -7.453 -27.574 -1.911 1.00 85.31 104 PRO A N 1
ATOM 838 C CA . PRO A 1 104 ? -6.582 -26.447 -2.265 1.00 85.31 104 PRO A CA 1
ATOM 839 C C . PRO A 1 104 ? -6.751 -25.934 -3.703 1.00 85.31 104 PRO A C 1
ATOM 841 O O . PRO A 1 104 ? -6.404 -24.793 -3.991 1.00 85.31 104 PRO A O 1
ATOM 844 N N . ARG A 1 105 ? -7.273 -26.759 -4.620 1.00 85.38 105 ARG A N 1
ATOM 845 C CA . ARG A 1 105 ? -7.487 -26.398 -6.035 1.00 85.38 105 ARG A CA 1
ATOM 846 C C . ARG A 1 105 ? -8.909 -25.924 -6.341 1.00 85.38 105 ARG A C 1
ATOM 848 O O . ARG A 1 105 ? -9.215 -25.666 -7.500 1.00 85.38 105 ARG A O 1
ATOM 855 N N . ALA A 1 106 ? -9.787 -25.847 -5.341 1.00 85.06 106 ALA A N 1
ATOM 856 C CA . ALA A 1 106 ? -11.153 -25.399 -5.564 1.00 85.06 106 ALA A CA 1
ATOM 857 C C . ALA A 1 106 ? -11.190 -23.879 -5.769 1.00 85.06 106 ALA A C 1
ATOM 859 O O . ALA A 1 106 ? -10.774 -23.097 -4.907 1.00 85.06 106 ALA A O 1
ATOM 860 N N . ILE A 1 107 ? -11.704 -23.494 -6.933 1.00 81.94 107 ILE A N 1
ATOM 861 C CA . ILE A 1 107 ? -11.864 -22.122 -7.399 1.00 81.94 107 ILE A CA 1
ATOM 862 C C . ILE A 1 107 ? -13.267 -22.034 -8.000 1.00 81.94 107 ILE A C 1
ATOM 864 O O . ILE A 1 107 ? -13.697 -22.956 -8.696 1.00 81.94 107 ILE A O 1
ATOM 868 N N . PHE A 1 108 ? -14.002 -20.969 -7.702 1.00 84.12 108 PHE A N 1
ATOM 869 C CA . PHE A 1 108 ? -15.366 -20.791 -8.192 1.00 84.12 108 PHE A CA 1
ATOM 870 C C . PHE A 1 108 ? -15.676 -19.305 -8.386 1.00 84.12 108 PHE A C 1
ATOM 872 O O . PHE A 1 108 ? -15.231 -18.492 -7.574 1.00 84.12 108 PHE A O 1
ATOM 879 N N . PRO A 1 109 ? -16.452 -18.933 -9.423 1.00 82.19 109 PRO A N 1
ATOM 880 C CA . PRO A 1 109 ? -16.816 -17.542 -9.636 1.00 82.19 109 PRO A CA 1
ATOM 881 C C . PRO A 1 109 ? -17.758 -17.062 -8.531 1.00 82.19 109 PRO A C 1
ATOM 883 O O . PRO A 1 109 ? -18.692 -17.771 -8.139 1.00 82.19 109 PRO A O 1
ATOM 886 N N . SER A 1 110 ? -17.532 -15.854 -8.011 1.00 86.81 110 SER A N 1
ATOM 887 C CA . SER A 1 110 ? -18.481 -15.275 -7.054 1.00 86.81 110 SER A CA 1
ATOM 888 C C . SER A 1 110 ? -19.737 -14.768 -7.758 1.00 86.81 110 SER A C 1
ATOM 890 O O . SER A 1 110 ? -19.722 -14.434 -8.941 1.00 86.81 110 SER A O 1
ATOM 892 N N . LEU A 1 111 ? -20.826 -14.605 -7.000 1.00 87.12 111 LEU A N 1
ATOM 893 C CA . LEU A 1 111 ? -22.030 -13.945 -7.513 1.00 87.12 111 LEU A CA 1
ATOM 894 C C . LEU A 1 111 ? -21.716 -12.544 -8.067 1.00 87.12 111 LEU A C 1
ATOM 896 O O . LEU A 1 111 ? -22.293 -12.131 -9.065 1.00 87.12 111 LEU A O 1
ATOM 900 N N . LEU A 1 112 ? -20.785 -11.820 -7.438 1.00 87.44 112 LEU A N 1
ATOM 901 C CA . LEU A 1 112 ? -20.394 -10.485 -7.883 1.00 87.44 112 LEU A CA 1
ATOM 902 C C . LEU A 1 112 ? -19.604 -10.523 -9.197 1.00 87.44 112 LEU A C 1
ATOM 904 O O . LEU A 1 112 ? -19.796 -9.646 -10.030 1.00 87.44 112 LEU A O 1
ATOM 908 N N . GLU A 1 113 ? -18.753 -11.527 -9.401 1.00 87.50 113 GLU A N 1
ATOM 909 C CA . GLU A 1 113 ? -18.037 -11.726 -10.665 1.00 87.50 113 GLU A CA 1
ATOM 910 C C . GLU A 1 113 ? -19.001 -11.972 -11.824 1.00 87.50 113 GLU A C 1
ATOM 912 O O . GLU A 1 113 ? -18.858 -11.348 -12.868 1.00 87.50 113 GLU A O 1
ATOM 917 N N . VAL A 1 114 ? -20.026 -12.802 -11.605 1.00 88.75 114 VAL A N 1
ATOM 918 C CA . VAL A 1 114 ? -21.064 -13.093 -12.607 1.00 88.75 114 VAL A CA 1
ATOM 919 C C . VAL A 1 114 ? -21.899 -11.850 -12.947 1.00 88.75 114 VAL A C 1
ATOM 921 O O . VAL A 1 114 ? -22.360 -11.704 -14.076 1.00 88.75 114 VAL A O 1
ATOM 924 N N . LEU A 1 115 ? -22.101 -10.945 -11.984 1.00 92.12 115 LEU A N 1
ATOM 925 C CA . LEU A 1 115 ? -22.872 -9.711 -12.175 1.00 92.12 115 LEU A CA 1
ATOM 926 C C . LEU A 1 115 ? -22.054 -8.559 -12.780 1.00 92.12 115 LEU A C 1
ATOM 928 O O . LEU A 1 11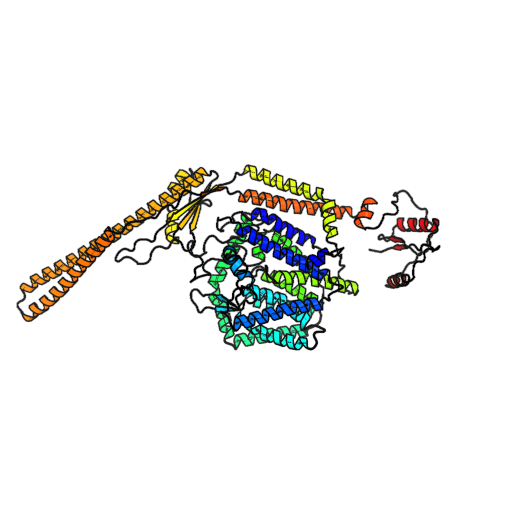5 ? -22.635 -7.613 -13.316 1.00 92.12 115 LEU A O 1
ATOM 932 N N . LEU A 1 116 ? -20.725 -8.585 -12.660 1.00 88.25 116 LEU A N 1
ATOM 933 C CA . LEU A 1 116 ? -19.862 -7.521 -13.163 1.00 88.25 116 LEU A CA 1
ATOM 934 C C . LEU A 1 116 ? -19.670 -7.632 -14.685 1.00 88.25 116 LEU A C 1
ATOM 936 O O . LEU A 1 116 ? -19.483 -8.726 -15.210 1.00 88.25 116 LEU A O 1
ATOM 940 N N . PRO A 1 117 ? -19.621 -6.505 -15.420 1.00 90.12 117 PRO A N 1
ATOM 941 C CA . PRO A 1 117 ? -19.247 -6.522 -16.831 1.00 90.12 117 PRO A CA 1
ATOM 942 C C . PRO A 1 117 ? -17.856 -7.141 -17.049 1.00 90.12 117 PRO A C 1
ATOM 944 O O . PRO A 1 117 ? -16.915 -6.800 -16.327 1.00 90.12 117 PRO A O 1
ATOM 947 N N . ASN A 1 118 ? -17.688 -7.954 -18.102 1.00 84.12 118 ASN A N 1
ATOM 948 C CA . ASN A 1 118 ? -16.433 -8.673 -18.402 1.00 84.12 118 ASN A CA 1
ATOM 949 C C . ASN A 1 118 ? -15.187 -7.767 -18.402 1.00 84.12 118 ASN A C 1
ATOM 951 O O . ASN A 1 118 ? -14.135 -8.142 -17.890 1.00 84.12 118 ASN A O 1
ATOM 955 N N . HIS A 1 119 ? -15.301 -6.539 -18.916 1.00 80.19 119 HIS A N 1
ATOM 956 C CA . HIS A 1 119 ? -14.180 -5.594 -18.962 1.00 80.19 119 HIS A CA 1
ATOM 957 C C . HIS A 1 119 ? -13.730 -5.088 -17.577 1.00 80.19 119 HIS A C 1
ATOM 959 O O . HIS A 1 119 ? -12.601 -4.625 -17.448 1.00 80.19 119 HIS A O 1
ATOM 965 N N . ILE A 1 120 ? -14.585 -5.168 -16.550 1.00 79.88 120 ILE A N 1
ATOM 966 C CA . ILE A 1 120 ? -14.254 -4.833 -15.155 1.00 79.88 120 ILE A CA 1
ATOM 967 C C . ILE A 1 120 ? -13.800 -6.087 -14.409 1.00 79.88 120 ILE A C 1
ATOM 969 O O . ILE A 1 120 ? -12.793 -6.037 -13.704 1.00 79.88 120 ILE A O 1
ATOM 973 N N . ALA A 1 121 ? -14.511 -7.205 -14.583 1.00 82.00 121 ALA A N 1
ATOM 974 C CA . ALA A 1 121 ? -14.216 -8.467 -13.907 1.00 82.00 121 ALA A CA 1
ATOM 975 C C . ALA A 1 121 ? -12.806 -8.993 -14.232 1.00 82.00 121 ALA A C 1
ATOM 977 O O . ALA A 1 121 ? -12.122 -9.482 -13.339 1.00 82.00 121 ALA A O 1
ATOM 978 N N . HIS A 1 122 ? -12.325 -8.808 -15.469 1.00 77.56 122 HIS A N 1
ATOM 979 C CA . HIS A 1 122 ? -10.983 -9.232 -15.892 1.00 77.56 122 HIS A CA 1
ATOM 980 C C . HIS A 1 122 ? -9.854 -8.248 -15.552 1.00 77.56 122 HIS A C 1
ATOM 982 O O . HIS A 1 122 ? -8.690 -8.530 -15.845 1.00 77.56 122 HIS A O 1
ATOM 988 N N . ILE A 1 123 ? -10.142 -7.103 -14.920 1.00 75.81 123 ILE A N 1
ATOM 989 C CA . ILE A 1 123 ? -9.073 -6.237 -14.405 1.00 75.81 123 ILE A CA 1
ATOM 990 C C . ILE A 1 123 ? -8.351 -7.020 -13.298 1.00 75.81 123 ILE A C 1
ATOM 992 O O . ILE A 1 123 ? -9.008 -7.363 -12.317 1.00 75.81 123 ILE A O 1
ATOM 996 N N . PRO A 1 124 ? -7.022 -7.252 -13.369 1.00 73.69 124 PRO A N 1
ATOM 997 C CA . PRO A 1 124 ? -6.323 -8.148 -12.438 1.00 73.69 124 PRO A CA 1
ATOM 998 C C . PRO A 1 124 ? -6.564 -7.831 -10.956 1.00 73.69 124 PRO A C 1
ATOM 1000 O O . PRO A 1 124 ? -6.731 -8.729 -10.136 1.00 73.69 124 PRO A O 1
ATOM 1003 N N . PHE A 1 125 ? -6.641 -6.540 -10.618 1.00 74.81 125 PHE A N 1
ATOM 1004 C CA . PHE A 1 125 ? -6.973 -6.083 -9.269 1.00 74.81 125 PHE A CA 1
ATOM 1005 C C . PHE A 1 125 ? -8.390 -6.486 -8.830 1.00 74.81 125 PHE A C 1
ATOM 1007 O O . PHE A 1 125 ? -8.569 -6.896 -7.689 1.00 74.81 125 PHE A O 1
ATOM 1014 N N . VAL A 1 126 ? -9.387 -6.359 -9.712 1.00 80.12 126 VAL A N 1
ATOM 1015 C CA . VAL A 1 126 ? -10.789 -6.692 -9.416 1.00 80.12 126 VAL A CA 1
ATOM 1016 C C . VAL A 1 126 ? -10.973 -8.202 -9.380 1.00 80.12 126 VAL A C 1
ATOM 1018 O O . VAL A 1 126 ? -11.531 -8.703 -8.409 1.00 80.12 126 VAL A O 1
ATOM 1021 N N . ALA A 1 127 ? -10.436 -8.919 -10.372 1.00 79.69 127 ALA A N 1
ATOM 1022 C CA . ALA A 1 127 ? -10.451 -10.378 -10.446 1.00 79.69 127 ALA A CA 1
ATOM 1023 C C . ALA A 1 127 ? -9.948 -11.007 -9.137 1.00 79.69 127 ALA A C 1
ATOM 1025 O O . ALA A 1 127 ? -10.615 -11.860 -8.561 1.00 79.69 127 ALA A O 1
ATOM 1026 N N . ALA A 1 128 ? -8.838 -10.497 -8.591 1.00 75.50 128 ALA A N 1
ATOM 1027 C CA . ALA A 1 128 ? -8.280 -10.964 -7.321 1.00 75.50 128 ALA A CA 1
ATOM 1028 C C . ALA A 1 128 ? -9.199 -10.756 -6.098 1.00 75.50 128 ALA A C 1
ATOM 1030 O O . ALA A 1 128 ? -8.955 -11.349 -5.053 1.00 75.50 128 ALA A O 1
ATOM 1031 N N . GLN A 1 129 ? -10.223 -9.900 -6.186 1.00 80.06 129 GLN A N 1
ATOM 1032 C CA . GLN A 1 129 ? -11.201 -9.671 -5.114 1.00 80.06 129 GLN A CA 1
ATOM 1033 C C . GLN A 1 129 ? -12.519 -10.418 -5.338 1.00 80.06 129 GLN A C 1
ATOM 1035 O O . GLN A 1 129 ? -13.211 -10.725 -4.369 1.00 80.06 129 GLN A O 1
ATOM 1040 N N . VAL A 1 130 ? -12.894 -10.670 -6.596 1.00 85.25 130 VAL A N 1
ATOM 1041 C CA . VAL A 1 130 ? -14.205 -11.234 -6.960 1.00 85.25 130 VAL A CA 1
ATOM 1042 C C . VAL A 1 130 ? -14.147 -12.688 -7.413 1.00 85.25 130 VAL A C 1
ATOM 1044 O O . VAL A 1 130 ? -15.209 -13.267 -7.612 1.00 85.25 130 VAL A O 1
ATOM 1047 N N . HIS A 1 131 ? -12.960 -13.290 -7.502 1.00 83.12 131 HIS A N 1
ATOM 1048 C CA . HIS A 1 131 ? -12.762 -14.693 -7.866 1.00 83.12 131 HIS A CA 1
ATOM 1049 C C . HIS A 1 131 ? -12.258 -15.515 -6.659 1.00 83.12 131 HIS A C 1
ATOM 1051 O O . HIS A 1 131 ? -11.047 -15.628 -6.447 1.00 83.12 131 HIS A O 1
ATOM 1057 N N . PRO A 1 132 ? -13.162 -16.032 -5.801 1.00 83.56 132 PRO A N 1
ATOM 1058 C CA . PRO A 1 132 ? -12.808 -16.797 -4.613 1.00 83.56 132 PRO A CA 1
ATOM 1059 C C . PRO A 1 132 ? -11.947 -18.029 -4.900 1.00 83.56 132 PRO A C 1
ATOM 1061 O O . PRO A 1 132 ? -12.274 -18.875 -5.734 1.00 83.56 132 PRO A O 1
ATOM 1064 N N . ASN A 1 133 ? -10.894 -18.184 -4.104 1.00 85.50 133 ASN A N 1
ATOM 1065 C CA . ASN A 1 133 ? -10.055 -19.372 -4.028 1.00 85.50 133 ASN A CA 1
ATOM 1066 C C . ASN A 1 133 ? -9.981 -19.884 -2.582 1.00 85.50 133 ASN A C 1
ATOM 1068 O O . ASN A 1 133 ? -9.981 -19.105 -1.624 1.00 85.50 133 ASN A O 1
ATOM 1072 N N . LEU A 1 134 ? -9.906 -21.208 -2.407 1.00 88.00 134 LEU A N 1
ATOM 1073 C CA . LEU A 1 134 ? -9.760 -21.797 -1.069 1.00 88.00 134 LEU A CA 1
ATOM 1074 C C . LEU A 1 134 ? -8.312 -21.762 -0.555 1.00 88.00 134 LEU A C 1
ATOM 1076 O O . LEU A 1 134 ? -8.079 -21.610 0.650 1.00 88.00 134 LEU A O 1
ATOM 1080 N N . ALA A 1 135 ? -7.341 -21.845 -1.464 1.00 85.75 135 ALA A N 1
ATOM 1081 C CA . ALA A 1 135 ? -5.923 -21.713 -1.163 1.00 85.75 135 ALA A CA 1
ATOM 1082 C C . ALA A 1 135 ? -5.201 -20.819 -2.183 1.00 85.75 135 ALA A C 1
ATOM 1084 O O . ALA A 1 135 ? -5.545 -20.757 -3.366 1.00 85.75 135 ALA A O 1
ATOM 1085 N N . GLU A 1 136 ? -4.155 -20.147 -1.712 1.00 83.19 136 GLU A N 1
ATOM 1086 C CA . GLU A 1 136 ? -3.164 -19.473 -2.538 1.00 83.19 136 GLU A CA 1
ATOM 1087 C C . GLU A 1 136 ? -2.211 -20.537 -3.091 1.00 83.19 136 GLU A C 1
ATOM 1089 O O . GLU A 1 136 ? -1.455 -21.166 -2.344 1.00 83.19 136 GLU A O 1
ATOM 1094 N N . LEU A 1 137 ? -2.271 -20.757 -4.402 1.00 75.19 137 LEU A N 1
ATOM 1095 C CA . LEU A 1 137 ? -1.374 -21.668 -5.102 1.00 75.19 137 LEU A CA 1
ATOM 1096 C C . LEU A 1 137 ? -0.088 -20.919 -5.456 1.00 75.19 137 LEU A C 1
ATOM 1098 O O . LEU A 1 137 ? -0.113 -19.954 -6.217 1.00 75.19 137 LEU A O 1
ATOM 1102 N N . GLN A 1 138 ? 1.033 -21.358 -4.889 1.00 65.69 138 GLN A N 1
ATOM 1103 C CA . GLN A 1 138 ? 2.355 -20.859 -5.245 1.00 65.69 138 GLN A CA 1
ATOM 1104 C C . GLN A 1 138 ? 3.029 -21.890 -6.150 1.00 65.69 138 GLN A C 1
ATOM 1106 O O . GLN A 1 138 ? 3.429 -22.966 -5.695 1.00 65.69 138 GLN A O 1
ATOM 1111 N N . ASN A 1 139 ? 3.140 -21.556 -7.436 1.00 54.44 139 ASN A N 1
ATOM 1112 C CA . ASN A 1 139 ? 3.999 -22.290 -8.357 1.00 54.44 139 ASN A CA 1
ATOM 1113 C C . ASN A 1 139 ? 5.442 -21.969 -7.963 1.00 54.44 139 ASN A C 1
ATOM 1115 O O . ASN A 1 139 ? 5.821 -20.800 -7.922 1.00 54.44 139 ASN A O 1
ATOM 1119 N N . ALA A 1 140 ? 6.218 -22.983 -7.596 1.00 45.81 140 ALA A N 1
ATOM 1120 C CA . ALA A 1 140 ? 7.645 -22.802 -7.400 1.00 45.81 140 ALA A CA 1
ATOM 1121 C C . ALA A 1 140 ? 8.304 -22.849 -8.777 1.00 45.81 140 ALA A C 1
ATOM 1123 O O . ALA A 1 140 ? 8.092 -23.810 -9.513 1.00 45.81 140 ALA A O 1
ATOM 1124 N N . ASP A 1 141 ? 9.127 -21.853 -9.096 1.00 40.88 141 ASP A N 1
ATOM 1125 C CA . ASP A 1 141 ? 9.879 -21.825 -10.354 1.00 40.88 141 ASP A CA 1
ATOM 1126 C C . ASP A 1 141 ? 10.792 -23.063 -10.519 1.00 40.88 141 ASP A C 1
ATOM 1128 O O . ASP A 1 141 ? 11.172 -23.377 -11.640 1.00 40.88 141 ASP A O 1
ATOM 1132 N N . TYR A 1 142 ? 11.081 -23.817 -9.439 1.00 39.84 142 TYR A N 1
ATOM 1133 C CA . TYR A 1 142 ? 11.900 -25.044 -9.454 1.00 39.84 142 TYR A CA 1
ATOM 1134 C C . TYR A 1 142 ? 11.530 -26.087 -8.361 1.00 39.84 142 TYR A C 1
ATOM 1136 O O . TYR A 1 142 ? 12.408 -26.751 -7.815 1.00 39.84 142 TYR A O 1
ATOM 1144 N N . GLY A 1 143 ? 10.249 -26.253 -7.988 1.00 46.69 143 GLY A N 1
ATOM 1145 C CA . GLY A 1 143 ? 9.849 -27.218 -6.939 1.00 46.69 143 GLY A CA 1
ATOM 1146 C C . GLY A 1 143 ? 8.371 -27.643 -6.958 1.00 46.69 143 GLY A C 1
ATOM 1147 O O . GLY A 1 143 ? 7.596 -27.130 -7.768 1.00 46.69 143 GLY A O 1
ATOM 1148 N N . PRO A 1 144 ? 7.939 -28.578 -6.084 1.00 48.12 144 PRO A N 1
ATOM 1149 C CA . PRO A 1 144 ? 6.538 -28.988 -6.023 1.00 48.12 144 PRO A CA 1
ATOM 1150 C C . PRO A 1 144 ? 5.648 -27.807 -5.614 1.00 48.12 144 PRO A C 1
ATOM 1152 O O . PRO A 1 144 ? 5.936 -27.103 -4.644 1.00 48.12 144 PRO A O 1
ATOM 1155 N N . ALA A 1 145 ? 4.564 -27.589 -6.366 1.00 59.28 145 ALA A N 1
ATOM 1156 C CA . ALA A 1 145 ? 3.596 -26.527 -6.110 1.00 59.28 145 ALA A CA 1
ATOM 1157 C C . ALA A 1 145 ? 3.106 -26.583 -4.655 1.00 59.28 145 ALA A C 1
ATOM 1159 O O . ALA A 1 145 ? 2.604 -27.614 -4.201 1.00 59.28 145 ALA A O 1
ATOM 1160 N N . SER A 1 146 ? 3.245 -25.473 -3.928 1.00 68.62 146 SER A N 1
ATOM 1161 C CA . SER A 1 146 ? 2.807 -25.386 -2.533 1.00 68.62 146 SER A CA 1
ATOM 1162 C C . SER A 1 146 ? 1.477 -24.640 -2.454 1.00 68.62 146 SER A C 1
ATOM 1164 O O . SER A 1 146 ? 1.318 -23.554 -3.013 1.00 68.62 146 SER A O 1
ATOM 1166 N N . SER A 1 147 ? 0.494 -25.238 -1.785 1.00 79.94 147 SER A N 1
ATOM 1167 C CA . SER A 1 147 ? -0.816 -24.631 -1.552 1.00 79.94 147 SER A CA 1
ATOM 1168 C C . SER A 1 147 ? -0.892 -24.095 -0.131 1.00 79.94 147 SER A C 1
ATOM 1170 O O . SER A 1 147 ? -0.689 -24.848 0.822 1.00 79.94 147 SER A O 1
ATOM 1172 N N . ARG A 1 148 ? -1.220 -22.812 0.023 1.00 86.69 148 ARG A N 1
ATOM 1173 C CA . ARG A 1 148 ? -1.333 -22.163 1.332 1.00 86.69 148 ARG A CA 1
ATOM 1174 C C . ARG A 1 148 ? -2.795 -21.793 1.588 1.00 86.69 148 ARG A C 1
ATOM 1176 O O . ARG A 1 148 ? -3.337 -21.017 0.804 1.00 86.69 148 ARG A O 1
ATOM 1183 N N . PRO A 1 149 ? -3.453 -22.294 2.649 1.00 91.38 149 PRO A N 1
ATOM 1184 C CA . PRO A 1 149 ? -4.830 -21.917 2.957 1.00 91.38 149 PRO A CA 1
ATOM 1185 C C . PRO A 1 149 ? -4.983 -20.395 3.054 1.00 91.38 149 PRO A C 1
ATOM 1187 O O . PRO A 1 149 ? -4.215 -19.725 3.751 1.00 91.38 149 PRO A O 1
ATOM 1190 N N . SER A 1 150 ? -5.972 -19.860 2.337 1.00 90.44 150 SER A N 1
ATOM 1191 C CA . SER A 1 150 ? -6.230 -18.419 2.256 1.00 90.44 150 SER A CA 1
ATOM 1192 C C . SER A 1 150 ? -7.699 -18.059 2.481 1.00 90.44 150 SER A C 1
ATOM 1194 O O . SER A 1 150 ? -7.975 -16.956 2.953 1.00 90.44 150 SER A O 1
ATOM 1196 N N . ALA A 1 151 ? -8.643 -18.975 2.232 1.00 91.44 151 ALA A N 1
ATOM 1197 C CA . ALA A 1 151 ? -10.071 -18.699 2.376 1.00 91.44 151 ALA A CA 1
ATOM 1198 C C . ALA A 1 151 ? -10.460 -18.188 3.781 1.00 91.44 151 ALA A C 1
ATOM 1200 O O . ALA A 1 151 ? -9.975 -18.699 4.793 1.00 91.44 151 ALA A O 1
ATOM 1201 N N . PRO A 1 152 ? -11.375 -17.204 3.876 1.00 90.56 152 PRO A N 1
ATOM 1202 C CA . PRO A 1 152 ? -12.177 -16.623 2.789 1.00 90.56 152 PRO A CA 1
ATOM 1203 C C . PRO A 1 152 ? -11.481 -15.469 2.038 1.00 90.56 152 PRO A C 1
ATOM 1205 O O . PRO A 1 152 ? -12.147 -14.665 1.392 1.00 90.56 152 PRO A O 1
ATOM 1208 N N . PHE A 1 153 ? -10.161 -15.334 2.166 1.00 90.12 153 PHE A N 1
ATOM 1209 C CA . PHE A 1 153 ? -9.378 -14.251 1.584 1.00 90.12 153 PHE A CA 1
ATOM 1210 C C . PHE A 1 153 ? -8.549 -14.723 0.380 1.00 90.12 153 PHE A C 1
ATOM 1212 O O . PHE A 1 153 ? -8.203 -15.902 0.290 1.00 90.12 153 PHE A O 1
ATOM 1219 N N . PRO A 1 154 ? -8.150 -13.799 -0.511 1.00 83.31 154 PRO A N 1
ATOM 1220 C CA . PRO A 1 154 ? -7.397 -14.167 -1.710 1.00 83.31 154 PRO A CA 1
ATOM 1221 C C . PRO A 1 154 ? -5.960 -14.632 -1.434 1.00 83.31 154 PRO A C 1
ATOM 1223 O O . PRO A 1 154 ? -5.395 -15.399 -2.210 1.00 83.31 154 PRO A O 1
ATOM 1226 N N . TYR A 1 155 ? -5.363 -14.191 -0.319 1.00 85.75 155 TYR A N 1
ATOM 1227 C CA . TYR A 1 155 ? -3.954 -14.439 0.002 1.00 85.75 155 TYR A CA 1
ATOM 1228 C C . TYR A 1 155 ? -3.781 -15.006 1.412 1.00 85.75 155 TYR A C 1
ATOM 1230 O O . TYR A 1 155 ? -4.397 -14.529 2.371 1.00 85.75 155 TYR A O 1
ATOM 1238 N N . ALA A 1 156 ? -2.859 -15.952 1.579 1.00 88.94 156 ALA A N 1
ATOM 1239 C CA . ALA A 1 156 ? -2.556 -16.586 2.863 1.00 88.94 156 ALA A CA 1
ATOM 1240 C C . ALA A 1 156 ? -1.984 -15.592 3.893 1.00 88.94 156 ALA A C 1
ATOM 1242 O O . ALA A 1 156 ? -2.142 -15.762 5.104 1.00 88.94 156 ALA A O 1
ATOM 1243 N N . ASN A 1 157 ? -1.346 -14.511 3.429 1.00 88.56 157 ASN A N 1
ATOM 1244 C CA . ASN A 1 157 ? -0.887 -13.421 4.296 1.00 88.56 157 ASN A CA 1
ATOM 1245 C C . ASN A 1 157 ? -2.057 -12.608 4.868 1.00 88.56 157 ASN A C 1
ATOM 1247 O O . ASN A 1 157 ? -2.054 -12.286 6.056 1.00 88.56 157 ASN A O 1
ATOM 1251 N N . VAL A 1 158 ? -3.076 -12.334 4.046 1.00 90.75 158 VAL A N 1
ATOM 1252 C CA . VAL A 1 158 ? -4.310 -11.665 4.484 1.00 90.75 158 VAL A CA 1
ATOM 1253 C C . VAL A 1 158 ? -5.061 -12.556 5.470 1.00 90.75 158 VAL A C 1
ATOM 1255 O O . VAL A 1 158 ? -5.491 -12.078 6.521 1.00 90.75 158 VAL A O 1
ATOM 1258 N N . TRP A 1 159 ? -5.148 -13.856 5.181 1.00 94.25 159 TRP A N 1
ATOM 1259 C CA . TRP A 1 159 ? -5.693 -14.845 6.107 1.00 94.25 159 TRP A CA 1
ATOM 1260 C C . TRP A 1 159 ? -4.973 -14.827 7.459 1.00 94.25 159 TRP A C 1
ATOM 1262 O O . TRP A 1 159 ? -5.624 -14.706 8.494 1.00 94.25 159 TRP A O 1
ATOM 1272 N N . GLY A 1 160 ? -3.636 -14.846 7.455 1.00 93.69 160 GLY A N 1
ATOM 1273 C CA . GLY A 1 160 ? -2.828 -14.811 8.675 1.00 93.69 160 GLY A CA 1
ATOM 1274 C C . GLY A 1 160 ? -3.030 -13.542 9.509 1.00 93.69 160 GLY A C 1
ATOM 1275 O O . GLY A 1 160 ? -3.223 -13.632 10.721 1.00 93.69 160 GLY A O 1
ATOM 1276 N N . LEU A 1 161 ? -3.059 -12.358 8.887 1.00 95.00 161 LEU A N 1
ATOM 1277 C CA . LEU A 1 161 ? -3.341 -11.118 9.619 1.00 95.00 161 LEU A CA 1
ATOM 1278 C C . LEU A 1 161 ? -4.730 -11.158 10.272 1.00 95.00 161 LEU A C 1
ATOM 1280 O O . LEU A 1 161 ? -4.866 -10.847 11.454 1.00 95.00 161 LEU A O 1
ATOM 1284 N N . ASN A 1 162 ? -5.757 -11.571 9.525 1.00 96.19 162 ASN A N 1
ATOM 1285 C CA . ASN A 1 162 ? -7.117 -11.669 10.052 1.00 96.19 162 ASN A CA 1
ATOM 1286 C C . ASN A 1 162 ? -7.203 -12.703 11.180 1.00 96.19 162 ASN A C 1
ATOM 1288 O O . ASN A 1 162 ? -7.770 -12.411 12.230 1.00 96.19 162 ASN A O 1
ATOM 1292 N N . TYR A 1 163 ? -6.577 -13.870 11.022 1.00 96.62 163 TYR A N 1
ATOM 1293 C CA . TYR A 1 163 ? -6.476 -14.868 12.085 1.00 96.62 163 TYR A CA 1
ATOM 1294 C C . TYR A 1 163 ? -5.928 -14.243 13.375 1.00 96.62 163 TYR A C 1
ATOM 1296 O O . TYR A 1 163 ? -6.553 -14.345 14.433 1.00 96.62 163 TYR A O 1
ATOM 1304 N N . ALA A 1 164 ? -4.801 -13.530 13.284 1.00 95.88 164 ALA A N 1
ATOM 1305 C CA . ALA A 1 164 ? -4.168 -12.892 14.432 1.00 95.88 164 ALA A CA 1
ATOM 1306 C C . ALA A 1 164 ? -5.021 -11.755 15.032 1.00 95.88 164 ALA A C 1
ATOM 1308 O O . ALA A 1 164 ? -5.074 -11.617 16.252 1.00 95.88 164 ALA A O 1
ATOM 1309 N N . CYS A 1 165 ? -5.728 -10.967 14.216 1.00 96.75 165 CYS A N 1
ATOM 1310 C CA . CYS A 1 165 ? -6.593 -9.882 14.693 1.00 96.75 165 CYS A CA 1
ATOM 1311 C C . CYS A 1 165 ? -7.908 -10.374 15.327 1.00 96.75 165 CYS A C 1
ATOM 1313 O O . CYS A 1 165 ? -8.403 -9.752 16.264 1.00 96.75 165 CYS A O 1
ATOM 1315 N N . PHE A 1 166 ? -8.500 -11.473 14.856 1.00 97.50 166 PHE A N 1
ATOM 1316 C CA . PHE A 1 166 ? -9.776 -11.968 15.391 1.00 97.50 166 PHE A CA 1
ATOM 1317 C C . PHE A 1 166 ? -9.603 -12.953 16.560 1.00 97.50 166 PHE A C 1
ATOM 1319 O O . PHE A 1 166 ? -10.490 -13.041 17.416 1.00 97.50 166 PHE A O 1
ATOM 1326 N N . LEU A 1 167 ? -8.453 -13.631 16.664 1.00 96.69 167 LEU A N 1
ATOM 1327 C CA . LEU A 1 167 ? -8.150 -14.577 17.744 1.00 96.69 167 LEU A CA 1
ATOM 1328 C C . LEU A 1 167 ? -8.320 -13.979 19.161 1.00 96.69 167 LEU A C 1
ATOM 1330 O O . LEU A 1 167 ? -9.002 -14.600 19.981 1.00 96.69 167 LEU A O 1
ATOM 1334 N N . PRO A 1 168 ? -7.790 -12.783 19.498 1.00 95.88 168 PRO A N 1
ATOM 1335 C CA . PRO A 1 168 ? -7.943 -12.228 20.844 1.00 95.88 168 PRO A CA 1
ATOM 1336 C C . PRO A 1 168 ? -9.408 -11.995 21.229 1.00 95.88 168 PRO A C 1
ATOM 1338 O O . PRO A 1 168 ? -9.804 -12.264 22.366 1.00 95.88 168 PRO A O 1
ATOM 1341 N N . PHE A 1 169 ? -10.236 -11.543 20.282 1.00 96.31 169 PHE A N 1
ATOM 1342 C CA . PHE A 1 169 ? -11.669 -11.359 20.511 1.00 96.31 169 PHE A CA 1
ATOM 1343 C C . PHE A 1 169 ? -12.410 -12.681 20.671 1.00 96.31 169 PHE A C 1
ATOM 1345 O O . PHE A 1 169 ? -13.303 -12.774 21.515 1.00 96.31 169 PHE A O 1
ATOM 1352 N N . PHE A 1 170 ? -12.026 -13.706 19.908 1.00 96.44 170 PHE A N 1
ATOM 1353 C CA . PHE A 1 170 ? -12.558 -15.052 20.072 1.00 96.44 170 PHE A CA 1
ATOM 1354 C C . PHE A 1 170 ? -12.280 -15.590 21.476 1.00 96.44 170 PHE A C 1
ATOM 1356 O O . PHE A 1 170 ? -13.212 -15.981 22.179 1.00 96.44 170 PHE A O 1
ATOM 1363 N N . VAL A 1 171 ? -11.030 -15.515 21.939 1.00 93.75 171 VAL A N 1
ATOM 1364 C CA . VAL A 1 171 ? -10.657 -15.948 23.292 1.00 93.75 171 VAL A CA 1
ATOM 1365 C C . VAL A 1 171 ? -11.445 -15.165 24.349 1.00 93.75 171 VAL A C 1
ATOM 1367 O O . VAL A 1 171 ? -12.021 -15.766 25.259 1.00 93.75 171 VAL A O 1
ATOM 1370 N N . ALA A 1 172 ? -11.555 -13.840 24.209 1.00 92.31 172 ALA A N 1
ATOM 1371 C CA . ALA A 1 172 ? -12.315 -13.010 25.143 1.00 92.31 172 ALA A CA 1
ATOM 1372 C C . ALA A 1 172 ? -13.821 -13.346 25.161 1.00 92.31 172 ALA A C 1
ATOM 1374 O O . ALA A 1 172 ? -14.400 -13.478 26.238 1.00 92.31 172 ALA A O 1
ATOM 1375 N N . GLY A 1 173 ? -14.453 -13.520 23.996 1.00 92.62 173 GLY A N 1
ATOM 1376 C CA . GLY A 1 173 ? -15.903 -13.703 23.871 1.00 92.62 173 GLY A CA 1
ATOM 1377 C C . GLY A 1 173 ? -16.404 -15.143 24.045 1.00 92.62 173 GLY A C 1
ATOM 1378 O O . GLY A 1 173 ? -17.513 -15.343 24.546 1.00 92.62 173 GLY A O 1
ATOM 1379 N N . TRP A 1 174 ? -15.617 -16.142 23.637 1.00 93.69 174 TRP A N 1
ATOM 1380 C CA . TRP A 1 174 ? -16.013 -17.560 23.606 1.00 93.69 174 TRP A CA 1
ATOM 1381 C C . TRP A 1 174 ? -15.357 -18.413 24.688 1.00 93.69 174 TRP A C 1
ATOM 1383 O O . TRP A 1 174 ? -15.917 -19.438 25.070 1.00 93.69 174 TRP A O 1
ATOM 1393 N N . MET A 1 175 ? -14.207 -17.992 25.221 1.00 89.50 175 MET A N 1
ATOM 1394 C CA . MET A 1 175 ? -13.490 -18.713 26.282 1.00 89.50 175 MET A CA 1
ATOM 1395 C C . MET A 1 175 ? -13.414 -17.921 27.598 1.00 89.50 175 MET A C 1
ATOM 1397 O O . MET A 1 175 ? -13.071 -18.492 28.639 1.00 89.50 175 MET A O 1
ATOM 1401 N N . GLY A 1 176 ? -13.787 -16.638 27.577 1.00 83.56 176 GLY A N 1
ATOM 1402 C CA . GLY A 1 176 ? -13.771 -15.727 28.720 1.00 83.56 176 GLY A CA 1
ATOM 1403 C C . GLY A 1 176 ? -14.786 -16.036 29.828 1.00 83.56 176 GLY A C 1
ATOM 1404 O O . GLY A 1 176 ? -15.353 -17.130 29.933 1.00 83.56 176 GLY A O 1
ATOM 1405 N N . ARG A 1 177 ? -14.989 -15.060 30.721 1.00 75.81 177 ARG A N 1
ATOM 1406 C CA . ARG A 1 177 ? -15.979 -15.152 31.809 1.00 75.81 177 ARG A CA 1
ATOM 1407 C C . ARG A 1 177 ? -17.389 -15.125 31.200 1.00 75.81 177 ARG A C 1
ATOM 1409 O O . ARG A 1 177 ? -17.649 -14.327 30.314 1.00 75.81 177 ARG A O 1
ATOM 1416 N N . GLY A 1 178 ? -18.276 -16.028 31.622 1.00 79.12 178 GLY A N 1
ATOM 1417 C CA . GLY A 1 178 ? -19.628 -16.146 31.047 1.00 79.12 178 GLY A CA 1
ATOM 1418 C C . GLY A 1 178 ? -19.724 -16.955 29.741 1.00 79.12 178 GLY A C 1
ATOM 1419 O O . GLY A 1 178 ? -20.773 -16.982 29.097 1.00 79.12 178 GLY A O 1
ATOM 1420 N N . ALA A 1 179 ? -18.658 -17.652 29.333 1.00 84.81 179 ALA A N 1
ATOM 1421 C CA . ALA A 1 179 ? -18.677 -18.516 28.150 1.00 84.81 179 ALA A CA 1
ATOM 1422 C C . ALA A 1 179 ? -19.634 -19.722 28.277 1.00 84.81 179 ALA A C 1
ATOM 1424 O O . ALA A 1 179 ? -20.265 -20.105 27.288 1.00 84.81 179 ALA A O 1
ATOM 1425 N N . GLY A 1 180 ? -19.777 -20.303 29.475 1.00 88.50 180 GLY A N 1
ATOM 1426 C CA . GLY A 1 180 ? -20.557 -21.529 29.688 1.00 88.50 180 GLY A CA 1
ATOM 1427 C C . GLY A 1 180 ? -20.039 -22.687 28.823 1.00 88.50 180 GLY A C 1
ATOM 1428 O O . GLY A 1 180 ? -18.830 -22.832 28.635 1.00 88.50 180 GLY A O 1
ATOM 1429 N N . ARG A 1 181 ? -20.952 -23.471 28.230 1.00 90.06 181 ARG A N 1
ATOM 1430 C CA . ARG A 1 181 ? -20.611 -24.604 27.343 1.00 90.06 181 ARG A CA 1
ATOM 1431 C C . ARG A 1 181 ? -19.830 -24.203 26.085 1.00 90.06 181 ARG A C 1
ATOM 1433 O O . ARG A 1 181 ? -19.085 -25.019 25.551 1.00 90.06 181 ARG A O 1
ATOM 1440 N N . ARG A 1 182 ? -19.925 -22.942 25.643 1.00 90.94 182 ARG A N 1
ATOM 1441 C CA . ARG A 1 182 ? -19.179 -22.435 24.475 1.00 90.94 182 ARG A CA 1
ATOM 1442 C C . ARG A 1 182 ? -17.670 -22.528 24.650 1.00 90.94 182 ARG A C 1
ATOM 1444 O O . ARG A 1 182 ? -16.968 -22.606 23.652 1.00 90.94 182 ARG A O 1
ATOM 1451 N N . ARG A 1 183 ? -17.173 -22.560 25.892 1.00 92.12 183 ARG A N 1
ATOM 1452 C CA . ARG A 1 183 ? -15.742 -22.720 26.157 1.00 92.12 183 ARG A CA 1
ATOM 1453 C C . ARG A 1 183 ? -15.210 -24.035 25.589 1.00 92.12 183 ARG A C 1
ATOM 1455 O O . ARG A 1 183 ? -14.131 -24.021 25.015 1.00 92.12 183 ARG A O 1
ATOM 1462 N N . TYR A 1 184 ? -15.959 -25.133 25.709 1.00 92.19 184 TYR A N 1
ATOM 1463 C CA . TYR A 1 184 ? -15.539 -26.430 25.169 1.00 92.19 184 TYR A CA 1
ATOM 1464 C C . TYR A 1 184 ? -15.469 -26.393 23.645 1.00 92.19 184 TYR A C 1
ATOM 1466 O O . TYR A 1 184 ? -14.444 -26.743 23.073 1.00 92.19 184 TYR A O 1
ATOM 1474 N N . PHE A 1 185 ? -16.506 -25.852 22.999 1.00 94.06 185 PHE A N 1
ATOM 1475 C CA . PHE A 1 185 ? -16.485 -25.619 21.555 1.00 94.06 185 PHE A CA 1
ATOM 1476 C C . PHE A 1 185 ? -15.310 -24.719 21.144 1.00 94.06 185 PHE A C 1
ATOM 1478 O O . PHE A 1 185 ? -14.615 -25.010 20.178 1.00 94.06 185 PHE A O 1
ATOM 1485 N N . GLY A 1 186 ? -15.034 -23.666 21.919 1.00 92.88 186 GLY A N 1
ATOM 1486 C CA . GLY A 1 186 ? -13.920 -22.759 21.671 1.00 92.88 186 GLY A CA 1
ATOM 1487 C C . GLY A 1 186 ? -12.551 -23.437 21.730 1.00 92.88 186 GLY A C 1
ATOM 1488 O O . GLY A 1 186 ? -11.704 -23.178 20.879 1.00 92.88 186 GLY A O 1
ATOM 1489 N N . VAL A 1 187 ? -12.355 -24.350 22.686 1.00 91.31 187 VAL A N 1
ATOM 1490 C CA . VAL A 1 187 ? -11.145 -25.181 22.776 1.00 91.31 187 VAL A CA 1
ATOM 1491 C C . VAL A 1 187 ? -11.025 -26.105 21.563 1.00 91.31 187 VAL A C 1
ATOM 1493 O O . VAL A 1 187 ? -9.944 -26.186 20.987 1.00 91.31 187 VAL A O 1
ATOM 1496 N N . CYS A 1 188 ? -12.117 -26.737 21.120 1.00 93.69 188 CYS A N 1
ATOM 1497 C CA . CYS A 1 188 ? -12.100 -27.567 19.912 1.00 93.69 188 CYS A CA 1
ATOM 1498 C C . CYS A 1 188 ? -11.723 -26.757 18.664 1.00 93.69 188 CYS A C 1
ATOM 1500 O O . CYS A 1 188 ? -10.869 -27.187 17.897 1.00 93.69 188 CYS A O 1
ATOM 1502 N N . VAL A 1 189 ? -12.300 -25.563 18.484 1.00 95.19 189 VAL A N 1
ATOM 1503 C CA . VAL A 1 189 ? -11.960 -24.677 17.357 1.00 95.19 189 VAL A CA 1
ATOM 1504 C C . VAL A 1 189 ? -10.481 -24.288 17.391 1.00 95.19 189 VAL A C 1
ATOM 1506 O O . VAL A 1 189 ? -9.832 -24.349 16.354 1.00 95.19 189 VAL A O 1
ATOM 1509 N N . MET A 1 190 ? -9.930 -23.952 18.563 1.00 92.69 190 MET A N 1
ATOM 1510 C CA . MET A 1 190 ? -8.498 -23.656 18.721 1.00 92.69 190 MET A CA 1
ATOM 1511 C C . MET A 1 190 ? -7.599 -24.851 18.403 1.00 92.69 190 MET A C 1
ATOM 1513 O O . MET A 1 190 ? -6.537 -24.675 17.818 1.00 92.69 190 MET A O 1
ATOM 1517 N N . ALA A 1 191 ? -7.996 -26.059 18.805 1.00 89.81 191 ALA A N 1
ATOM 1518 C CA . ALA A 1 191 ? -7.223 -27.263 18.520 1.00 89.81 191 ALA A CA 1
ATOM 1519 C C . ALA A 1 191 ? -7.204 -27.556 17.014 1.00 89.81 191 ALA A C 1
ATOM 1521 O O . ALA A 1 191 ? -6.147 -27.779 16.431 1.00 89.81 191 ALA A O 1
ATOM 1522 N N . VAL A 1 192 ? -8.368 -27.482 16.365 1.00 93.50 192 VAL A N 1
ATOM 1523 C CA . VAL A 1 192 ? -8.500 -27.723 14.924 1.00 93.50 192 VAL A CA 1
ATOM 1524 C C . VAL A 1 192 ? -7.829 -26.612 14.105 1.00 93.50 192 VAL A C 1
ATOM 1526 O O . VAL A 1 192 ? -7.261 -26.887 13.050 1.00 93.50 192 VAL A O 1
ATOM 1529 N N . SER A 1 193 ? -7.821 -25.365 14.589 1.00 94.25 193 SER A N 1
ATOM 1530 C CA . SER A 1 193 ? -7.216 -24.237 13.873 1.00 94.25 193 SER A CA 1
ATOM 1531 C C . SER A 1 193 ? -5.696 -24.321 13.740 1.00 94.25 193 SER A C 1
ATOM 1533 O O . SER A 1 193 ? -5.134 -23.671 12.859 1.00 94.25 193 SER A O 1
ATOM 1535 N N . VAL A 1 194 ? -5.026 -25.150 14.546 1.00 90.00 194 VAL A N 1
ATOM 1536 C CA . VAL A 1 194 ? -3.587 -25.424 14.415 1.00 90.00 194 VAL A CA 1
ATOM 1537 C C . VAL A 1 194 ? -3.256 -26.003 13.036 1.00 90.00 194 VAL A C 1
ATOM 1539 O O . VAL A 1 194 ? -2.229 -25.646 12.462 1.00 90.00 194 VAL A O 1
ATOM 1542 N N . VAL A 1 195 ? -4.146 -26.821 12.459 1.00 89.44 195 VAL A N 1
ATOM 1543 C CA . VAL A 1 195 ? -3.940 -27.459 11.149 1.00 89.44 195 VAL A CA 1
ATOM 1544 C C . VAL A 1 195 ? -3.700 -26.418 10.043 1.00 89.44 195 VAL A C 1
ATOM 1546 O O . VAL A 1 195 ? -2.597 -26.397 9.490 1.00 89.44 195 VAL A O 1
ATOM 1549 N N . PRO A 1 196 ? -4.637 -25.500 9.725 1.00 92.56 196 PRO A N 1
ATOM 1550 C CA . PRO A 1 196 ? -4.395 -24.499 8.690 1.00 92.56 196 PRO A CA 1
ATOM 1551 C C . PRO A 1 196 ? -3.273 -23.516 9.053 1.00 92.56 196 PRO A C 1
ATOM 1553 O O . PRO A 1 196 ? -2.595 -23.032 8.152 1.00 92.56 196 PRO A O 1
ATOM 1556 N N . VAL A 1 197 ? -3.005 -23.247 10.339 1.00 90.75 197 VAL A N 1
ATOM 1557 C CA . VAL A 1 197 ? -1.866 -22.400 10.754 1.00 90.75 197 VAL A CA 1
ATOM 1558 C C . VAL A 1 197 ? -0.531 -23.015 10.332 1.00 90.75 197 VAL A C 1
ATOM 1560 O O . VAL A 1 197 ? 0.337 -22.294 9.833 1.00 90.75 197 VAL A O 1
ATOM 1563 N N . ILE A 1 198 ? -0.374 -24.328 10.490 1.00 84.38 198 ILE A N 1
ATOM 1564 C CA . ILE A 1 198 ? 0.831 -25.055 10.083 1.00 84.38 198 ILE A CA 1
ATOM 1565 C C . ILE A 1 198 ? 0.938 -25.087 8.553 1.00 84.38 198 ILE A C 1
ATOM 1567 O O . ILE A 1 198 ? 1.936 -24.623 8.001 1.00 84.38 198 ILE A O 1
ATOM 1571 N N . TYR A 1 199 ? -0.118 -25.531 7.861 1.00 85.12 199 TYR A N 1
ATOM 1572 C CA . TYR A 1 199 ? -0.131 -25.637 6.394 1.00 85.12 199 TYR A CA 1
ATOM 1573 C C . TYR A 1 199 ? -0.068 -24.282 5.671 1.00 85.12 199 TYR A C 1
ATOM 1575 O O . TYR A 1 199 ? 0.322 -24.218 4.509 1.00 85.12 199 TYR A O 1
ATOM 1583 N N . SER A 1 200 ? -0.389 -23.171 6.344 1.00 84.44 200 SER A N 1
ATOM 1584 C CA . SER A 1 200 ? -0.208 -21.825 5.778 1.00 84.44 200 SER A CA 1
ATOM 1585 C C . SER A 1 200 ? 1.255 -21.472 5.494 1.00 84.44 200 SER A C 1
ATOM 1587 O O . SER A 1 200 ? 1.506 -20.545 4.712 1.00 84.44 200 SER A O 1
ATOM 1589 N N . LEU A 1 201 ? 2.207 -22.153 6.159 1.00 81.12 201 LEU A N 1
ATOM 1590 C CA . LEU A 1 201 ? 3.651 -21.872 6.127 1.00 81.12 201 LEU A CA 1
ATOM 1591 C C . LEU A 1 201 ? 3.959 -20.370 6.270 1.00 81.12 201 LEU A C 1
ATOM 1593 O O . LEU A 1 201 ? 4.878 -19.813 5.656 1.00 81.12 201 LEU A O 1
ATOM 1597 N N . ASN A 1 202 ? 3.121 -19.680 7.047 1.00 84.25 202 ASN A N 1
ATOM 1598 C CA . ASN A 1 202 ? 3.100 -18.236 7.125 1.00 84.25 202 ASN A CA 1
ATOM 1599 C C . ASN A 1 202 ? 3.906 -17.751 8.335 1.00 84.25 202 ASN A C 1
ATOM 1601 O O . ASN A 1 202 ? 3.384 -17.572 9.434 1.00 84.25 202 ASN A O 1
ATOM 1605 N N . ARG A 1 203 ? 5.193 -17.482 8.103 1.00 83.00 203 ARG A N 1
ATOM 1606 C CA . ARG A 1 203 ? 6.145 -17.032 9.135 1.00 83.00 203 ARG A CA 1
ATOM 1607 C C . ARG A 1 203 ? 5.683 -15.774 9.878 1.00 83.00 203 ARG A C 1
ATOM 1609 O O . ARG A 1 203 ? 5.849 -15.682 11.091 1.00 83.00 203 ARG A O 1
ATOM 1616 N N . GLY A 1 204 ? 5.063 -14.830 9.165 1.00 82.88 204 GLY A N 1
ATOM 1617 C CA . GLY A 1 204 ? 4.533 -13.604 9.772 1.00 82.88 204 GLY A CA 1
ATOM 1618 C C . GLY A 1 204 ? 3.421 -13.884 10.789 1.00 82.88 204 GLY A C 1
ATOM 1619 O O . GLY A 1 204 ? 3.358 -13.228 11.825 1.00 82.88 204 GLY A O 1
ATOM 1620 N N . LEU A 1 205 ? 2.596 -14.908 10.544 1.00 89.38 205 LEU A N 1
ATOM 1621 C CA . LEU A 1 205 ? 1.517 -15.312 11.437 1.00 89.38 205 LEU A CA 1
ATOM 1622 C C . LEU A 1 205 ? 2.106 -15.959 12.684 1.00 89.38 205 LEU A C 1
ATOM 1624 O O . LEU A 1 205 ? 1.694 -15.626 13.787 1.00 89.38 205 LEU A O 1
ATOM 1628 N N . TRP A 1 206 ? 3.094 -16.840 12.531 1.00 88.00 206 TRP A N 1
ATOM 1629 C CA . TRP A 1 206 ? 3.750 -17.476 13.675 1.00 88.00 206 TRP A CA 1
ATOM 1630 C C . TRP A 1 206 ? 4.415 -16.440 14.588 1.00 88.00 206 TRP A C 1
ATOM 1632 O O . TRP A 1 206 ? 4.215 -16.480 15.802 1.00 88.00 206 TRP A O 1
ATOM 1642 N N . GLY A 1 207 ? 5.103 -15.451 14.007 1.00 85.75 207 GLY A N 1
ATOM 1643 C CA . GLY A 1 207 ? 5.634 -14.306 14.751 1.00 85.75 207 GLY A CA 1
ATOM 1644 C C . GLY A 1 207 ? 4.538 -13.502 15.462 1.00 85.75 207 GLY A C 1
ATOM 1645 O O . GLY A 1 207 ? 4.673 -13.185 16.644 1.00 85.75 207 GLY A O 1
ATOM 1646 N N . ALA A 1 208 ? 3.414 -13.233 14.788 1.00 90.69 208 ALA A N 1
ATOM 1647 C CA . ALA A 1 208 ? 2.273 -12.533 15.380 1.00 90.69 208 ALA A CA 1
ATOM 1648 C C . ALA A 1 208 ? 1.629 -13.311 16.544 1.00 90.69 208 ALA A C 1
ATOM 1650 O O . ALA A 1 208 ? 1.289 -12.712 17.564 1.00 90.69 208 ALA A O 1
ATOM 1651 N N . LEU A 1 209 ? 1.491 -14.637 16.429 1.00 91.94 209 LEU A N 1
ATOM 1652 C CA . LEU A 1 209 ? 0.976 -15.505 17.494 1.00 91.94 209 LEU A CA 1
ATOM 1653 C C . LEU A 1 209 ? 1.936 -15.572 18.689 1.00 91.94 209 LEU A C 1
ATOM 1655 O O . LEU A 1 209 ? 1.487 -15.517 19.834 1.00 91.94 209 LEU A O 1
ATOM 1659 N N . GLY A 1 210 ? 3.247 -15.621 18.438 1.00 88.38 210 GLY A N 1
ATOM 1660 C CA . GLY A 1 210 ? 4.266 -15.516 19.483 1.00 88.38 210 GLY A CA 1
ATOM 1661 C C . GLY A 1 210 ? 4.179 -14.183 20.232 1.00 88.38 210 GLY A C 1
ATOM 1662 O O . GLY A 1 210 ? 4.093 -14.163 21.459 1.00 88.38 210 GLY A O 1
ATOM 1663 N N . ALA A 1 211 ? 4.098 -13.065 19.503 1.00 90.69 211 ALA A N 1
ATOM 1664 C CA . ALA A 1 211 ? 3.936 -11.736 20.092 1.00 90.69 211 ALA A CA 1
ATOM 1665 C C . ALA A 1 211 ? 2.629 -11.604 20.894 1.00 90.69 211 ALA A C 1
ATOM 1667 O O . ALA A 1 211 ? 2.626 -11.027 21.984 1.00 90.69 211 ALA A O 1
ATOM 1668 N N . LEU A 1 212 ? 1.527 -12.180 20.398 1.00 92.25 212 LEU A N 1
ATOM 1669 C CA . LEU A 1 212 ? 0.260 -12.269 21.124 1.00 92.25 212 LEU A CA 1
ATOM 1670 C C . LEU A 1 212 ? 0.403 -12.996 22.455 1.00 92.25 212 LEU A C 1
ATOM 1672 O O . LEU A 1 212 ? -0.097 -12.512 23.471 1.00 92.25 212 LEU A O 1
ATOM 1676 N N . LEU A 1 213 ? 1.061 -14.155 22.436 1.00 89.12 213 LEU A N 1
ATOM 1677 C CA . LEU A 1 213 ? 1.257 -14.986 23.614 1.00 89.12 213 LEU A CA 1
ATOM 1678 C C . LEU A 1 213 ? 2.091 -14.247 24.665 1.00 89.12 213 LEU A C 1
ATOM 1680 O O . LEU A 1 213 ? 1.681 -14.167 25.823 1.00 89.12 213 LEU A O 1
ATOM 1684 N N . VAL A 1 214 ? 3.206 -13.641 24.247 1.00 89.12 214 VAL A N 1
ATOM 1685 C CA . VAL A 1 214 ? 4.078 -12.835 25.113 1.00 89.12 214 VAL A CA 1
ATOM 1686 C C . VAL A 1 214 ? 3.309 -11.656 25.705 1.00 89.12 214 VAL A C 1
ATOM 1688 O O . VAL A 1 214 ? 3.313 -11.454 26.919 1.00 89.12 214 VAL A O 1
ATOM 1691 N N . PHE A 1 215 ? 2.585 -10.900 24.880 1.00 91.88 215 PHE A N 1
ATOM 1692 C CA . PHE A 1 215 ? 1.826 -9.749 25.356 1.00 91.88 215 PHE A CA 1
ATOM 1693 C C . PHE A 1 215 ? 0.703 -10.152 26.324 1.00 91.88 215 PHE A C 1
ATOM 1695 O O . PHE A 1 215 ? 0.533 -9.527 27.374 1.00 91.88 215 PHE A O 1
ATOM 1702 N N . ALA A 1 216 ? -0.034 -11.226 26.030 1.00 87.88 216 ALA A N 1
ATOM 1703 C CA . ALA A 1 216 ? -1.065 -11.758 26.919 1.00 87.88 216 ALA A CA 1
ATOM 1704 C C . ALA A 1 216 ? -0.482 -12.272 28.249 1.00 87.88 216 ALA A C 1
ATOM 1706 O O . ALA A 1 216 ? -1.097 -12.071 29.303 1.00 87.88 216 ALA A O 1
ATOM 1707 N N . ALA A 1 217 ? 0.706 -12.885 28.222 1.00 86.25 217 ALA A N 1
ATOM 1708 C CA . ALA A 1 217 ? 1.430 -13.324 29.411 1.00 86.25 217 ALA A CA 1
ATOM 1709 C C . ALA A 1 217 ? 1.856 -12.131 30.280 1.00 86.25 217 ALA A C 1
ATOM 1711 O O . ALA A 1 217 ? 1.534 -12.114 31.468 1.00 86.25 217 ALA A O 1
ATOM 1712 N N . ILE A 1 218 ? 2.465 -11.094 29.686 1.00 88.31 218 ILE A N 1
ATOM 1713 C CA . ILE A 1 218 ? 2.841 -9.850 30.382 1.00 88.31 218 ILE A CA 1
ATOM 1714 C C . ILE A 1 218 ? 1.614 -9.227 31.053 1.00 88.31 218 ILE A C 1
ATOM 1716 O O . ILE A 1 218 ? 1.627 -8.943 32.252 1.00 88.31 218 ILE A O 1
ATOM 1720 N N . ARG A 1 219 ? 0.508 -9.069 30.317 1.00 88.50 219 ARG A N 1
ATOM 1721 C CA . ARG A 1 219 ? -0.722 -8.488 30.874 1.00 88.50 219 ARG A CA 1
ATOM 1722 C C . ARG A 1 219 ? -1.341 -9.343 31.977 1.00 88.50 219 ARG A C 1
ATOM 1724 O O . ARG A 1 219 ? -1.871 -8.796 32.944 1.00 88.50 219 ARG A O 1
ATOM 1731 N N . SER A 1 220 ? -1.262 -10.666 31.862 1.00 83.44 220 SER A N 1
ATOM 1732 C CA . SER A 1 220 ? -1.736 -11.581 32.906 1.00 83.44 220 SER A CA 1
ATOM 1733 C C . SER A 1 220 ? -0.872 -11.505 34.161 1.00 83.44 220 SER A C 1
ATOM 1735 O O . SER A 1 220 ? -1.424 -11.500 35.261 1.00 83.44 220 SER A O 1
ATOM 1737 N N . ALA A 1 221 ? 0.447 -11.352 34.010 1.00 84.12 221 ALA A N 1
ATOM 1738 C CA . ALA A 1 221 ? 1.376 -11.108 35.113 1.00 84.12 221 ALA A CA 1
ATOM 1739 C C . ALA A 1 221 ? 1.042 -9.793 35.834 1.00 84.12 221 ALA A C 1
ATOM 1741 O O . ALA A 1 221 ? 0.857 -9.780 37.048 1.00 84.12 221 ALA A O 1
ATOM 1742 N N . MET A 1 222 ? 0.829 -8.708 35.079 1.00 83.62 222 MET A N 1
ATOM 1743 C CA . MET A 1 222 ? 0.404 -7.398 35.608 1.00 83.62 222 MET A CA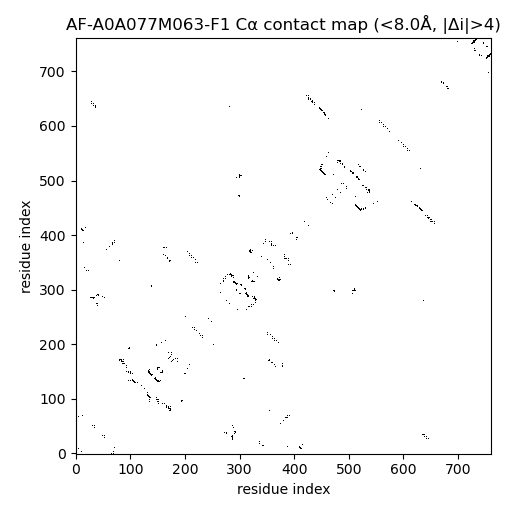 1
ATOM 1744 C C . MET A 1 222 ? -0.975 -7.424 36.297 1.00 83.62 222 MET A C 1
ATOM 1746 O O . MET A 1 222 ? -1.334 -6.506 37.048 1.00 83.62 222 MET A O 1
ATOM 1750 N N . ALA A 1 223 ? -1.779 -8.452 36.017 1.00 78.69 223 ALA A N 1
ATOM 1751 C CA . ALA A 1 223 ? -3.064 -8.717 36.653 1.00 78.69 223 ALA A CA 1
ATOM 1752 C C . ALA A 1 223 ? -2.980 -9.759 37.792 1.00 78.69 223 ALA A C 1
ATOM 1754 O O . ALA A 1 223 ? -4.025 -10.143 38.318 1.00 78.69 223 ALA A O 1
ATOM 1755 N N . GLY A 1 224 ? -1.779 -10.230 38.156 1.00 78.75 224 GLY A N 1
ATOM 1756 C CA . GLY A 1 224 ? -1.542 -11.212 39.222 1.00 78.75 224 GLY A CA 1
ATOM 1757 C C . GLY A 1 224 ? -1.947 -12.652 38.877 1.00 78.75 224 GLY A C 1
ATOM 1758 O O . GLY A 1 224 ? -2.125 -13.478 39.767 1.00 78.75 224 GLY A O 1
ATOM 1759 N N . ARG A 1 225 ? -2.145 -12.981 37.593 1.00 77.56 225 ARG A N 1
ATOM 1760 C CA . ARG A 1 225 ? -2.654 -14.286 37.134 1.00 77.56 225 ARG A CA 1
ATOM 1761 C C . ARG A 1 225 ? -1.554 -15.129 36.488 1.00 77.56 225 ARG A C 1
ATOM 1763 O O . ARG A 1 225 ? -1.514 -15.277 35.268 1.00 77.56 225 ARG A O 1
ATOM 1770 N N . LEU A 1 226 ? -0.711 -15.746 37.316 1.00 76.25 226 LEU A N 1
ATOM 1771 C CA . LEU A 1 226 ? 0.428 -16.564 36.864 1.00 76.25 226 LEU A CA 1
ATOM 1772 C C . LEU A 1 226 ? 0.030 -17.794 36.025 1.00 76.25 226 LEU A C 1
ATOM 1774 O O . LEU A 1 226 ? 0.806 -18.232 35.183 1.00 76.25 226 LEU A O 1
ATOM 1778 N N . LYS A 1 227 ? -1.203 -18.305 36.169 1.00 75.31 227 LYS A N 1
ATOM 1779 C CA . LYS A 1 227 ? -1.690 -19.491 35.433 1.00 75.31 227 LYS A CA 1
ATOM 1780 C C . LYS A 1 227 ? -1.570 -19.364 33.907 1.00 75.31 227 LYS A C 1
ATOM 1782 O O . LYS A 1 227 ? -1.323 -20.361 33.237 1.00 75.31 227 LYS A O 1
ATOM 1787 N N . LEU A 1 228 ? -1.733 -18.156 33.353 1.00 69.19 228 LEU A N 1
ATOM 1788 C CA . LEU A 1 228 ? -1.612 -17.948 31.905 1.00 69.19 228 LEU A CA 1
ATOM 1789 C C . LEU A 1 228 ? -0.152 -18.013 31.429 1.00 69.19 228 LEU A C 1
ATOM 1791 O O . LEU A 1 228 ? 0.100 -18.404 30.297 1.00 69.19 228 LEU A O 1
ATOM 1795 N N . ILE A 1 229 ? 0.799 -17.657 32.295 1.00 71.88 229 ILE A N 1
ATOM 1796 C CA . ILE A 1 229 ? 2.237 -17.726 32.010 1.00 71.88 229 ILE A CA 1
ATOM 1797 C C . ILE A 1 229 ? 2.675 -19.188 31.965 1.00 71.88 229 ILE A C 1
ATOM 1799 O O . ILE A 1 229 ? 3.334 -19.599 31.017 1.00 71.88 229 ILE A O 1
ATOM 1803 N N . THR A 1 230 ? 2.243 -19.993 32.940 1.00 71.75 230 THR A N 1
ATOM 1804 C CA . THR A 1 230 ? 2.500 -21.440 32.943 1.00 71.75 230 THR A CA 1
ATOM 1805 C C . THR A 1 230 ? 1.910 -22.104 31.701 1.00 71.75 230 THR A C 1
ATOM 1807 O O . THR A 1 230 ? 2.599 -22.862 31.030 1.00 71.75 230 THR A O 1
ATOM 1810 N N . PHE A 1 231 ? 0.670 -21.762 31.331 1.00 77.81 231 PHE A N 1
ATOM 1811 C CA . PHE A 1 231 ? 0.057 -22.251 30.093 1.00 77.81 231 PHE A CA 1
ATOM 1812 C C . PHE A 1 231 ? 0.846 -21.834 28.844 1.00 77.81 231 PHE A C 1
ATOM 1814 O O . PHE A 1 231 ? 1.075 -22.661 27.966 1.00 77.81 231 PHE A O 1
ATOM 1821 N N . ALA A 1 232 ? 1.280 -20.571 28.769 1.00 74.25 232 ALA A N 1
ATOM 1822 C CA . ALA A 1 232 ? 2.074 -20.069 27.655 1.00 74.25 232 ALA A CA 1
ATOM 1823 C C . ALA A 1 232 ? 3.397 -20.828 27.508 1.00 74.25 232 ALA A C 1
ATOM 1825 O O . ALA A 1 232 ? 3.727 -21.236 26.399 1.00 74.25 232 ALA A O 1
ATOM 1826 N N . LEU A 1 233 ? 4.104 -21.068 28.617 1.00 77.31 233 LEU A N 1
ATOM 1827 C CA . LEU A 1 233 ? 5.324 -21.875 28.639 1.00 77.31 233 LEU A CA 1
ATOM 1828 C C . LEU A 1 233 ? 5.049 -23.302 28.155 1.00 77.31 233 LEU A C 1
ATOM 1830 O O . LEU A 1 233 ? 5.701 -23.743 27.215 1.00 77.31 233 LEU A O 1
ATOM 1834 N N . CYS A 1 234 ? 4.037 -23.984 28.704 1.00 80.62 234 CYS A N 1
ATOM 1835 C CA . CYS A 1 234 ? 3.669 -25.336 28.272 1.00 80.62 234 CYS A CA 1
ATOM 1836 C C . CYS A 1 234 ? 3.318 -25.405 26.778 1.00 80.62 234 CYS A C 1
ATOM 1838 O O . CYS A 1 234 ? 3.730 -26.342 26.099 1.00 80.62 234 CYS A O 1
ATOM 1840 N N . ALA A 1 235 ? 2.582 -24.423 26.249 1.00 76.38 235 ALA A N 1
ATOM 1841 C CA . ALA A 1 235 ? 2.234 -24.363 24.831 1.00 76.38 235 ALA A CA 1
ATOM 1842 C C . ALA A 1 235 ? 3.470 -24.156 23.938 1.00 76.38 235 ALA A C 1
ATOM 1844 O O . ALA A 1 235 ? 3.575 -24.773 22.877 1.00 76.38 235 ALA A O 1
ATOM 1845 N N . LEU A 1 236 ? 4.421 -23.325 24.378 1.00 78.06 236 LEU A N 1
ATOM 1846 C CA . LEU A 1 236 ? 5.696 -23.095 23.694 1.00 78.06 236 LEU A CA 1
ATOM 1847 C C . LEU A 1 236 ? 6.539 -24.373 23.658 1.00 78.06 236 LEU A C 1
ATOM 1849 O O . LEU A 1 236 ? 7.007 -24.768 22.591 1.00 78.06 236 LEU A O 1
ATOM 1853 N N . THR A 1 237 ? 6.663 -25.057 24.798 1.00 76.19 237 THR A N 1
ATOM 1854 C CA . THR A 1 237 ? 7.373 -26.338 24.901 1.00 76.19 237 THR A CA 1
ATOM 1855 C C . THR A 1 237 ? 6.717 -27.404 24.030 1.00 76.19 237 THR A C 1
ATOM 1857 O O . THR A 1 237 ? 7.405 -28.076 23.271 1.00 76.19 237 THR A O 1
ATOM 1860 N N . LEU A 1 238 ? 5.386 -27.524 24.070 1.00 80.06 238 LEU A N 1
ATOM 1861 C CA . LEU A 1 238 ? 4.647 -28.478 23.242 1.00 80.06 238 LEU A CA 1
ATOM 1862 C C . LEU A 1 238 ? 4.860 -28.210 21.748 1.00 80.06 238 LEU A C 1
ATOM 1864 O O . LEU A 1 238 ? 5.093 -29.142 20.987 1.00 80.06 238 LEU A O 1
ATOM 1868 N N . THR A 1 239 ? 4.827 -26.942 21.332 1.00 75.00 239 THR A N 1
ATOM 1869 C CA . THR A 1 239 ? 5.077 -26.556 19.936 1.00 75.00 239 THR A CA 1
ATOM 1870 C C . THR A 1 239 ? 6.493 -26.940 19.504 1.00 75.00 239 THR A C 1
ATOM 1872 O O . THR A 1 239 ? 6.663 -27.520 18.435 1.00 75.00 239 THR A O 1
ATOM 1875 N N . ALA A 1 240 ? 7.501 -26.679 20.344 1.00 71.88 240 ALA A N 1
ATOM 1876 C CA . ALA A 1 240 ? 8.884 -27.068 20.074 1.00 71.88 240 ALA A CA 1
ATOM 1877 C C . ALA A 1 240 ? 9.040 -28.594 19.939 1.00 71.88 240 ALA A C 1
ATOM 1879 O O . ALA A 1 240 ? 9.679 -29.063 19.001 1.00 71.88 240 ALA A O 1
ATOM 1880 N N . VAL A 1 241 ? 8.395 -29.369 20.820 1.00 75.44 241 VAL A N 1
ATOM 1881 C CA . VAL A 1 241 ? 8.397 -30.841 20.757 1.00 75.44 241 VAL A CA 1
ATOM 1882 C C . VAL A 1 241 ? 7.732 -31.341 19.474 1.00 75.44 241 VAL A C 1
ATOM 1884 O O . VAL A 1 241 ? 8.301 -32.182 18.787 1.00 75.44 241 VAL A O 1
ATOM 1887 N N . VAL A 1 242 ? 6.563 -30.808 19.103 1.00 75.75 242 VAL A N 1
ATOM 1888 C CA . VAL A 1 242 ? 5.864 -31.203 17.867 1.00 75.75 242 VAL A CA 1
ATOM 1889 C C . VAL A 1 242 ? 6.724 -30.923 16.636 1.00 75.75 242 VAL A C 1
ATOM 1891 O O . VAL A 1 242 ? 6.826 -31.782 15.764 1.00 75.75 242 VAL A O 1
ATOM 1894 N N . LEU A 1 243 ? 7.373 -29.759 16.564 1.00 73.31 243 LEU A N 1
ATOM 1895 C CA . LEU A 1 243 ? 8.254 -29.418 15.444 1.00 73.31 243 LEU A CA 1
ATOM 1896 C C . LEU A 1 243 ? 9.469 -30.347 15.344 1.00 73.31 243 LEU A C 1
ATOM 1898 O O . LEU A 1 243 ? 9.875 -30.671 14.234 1.00 73.31 243 LEU A O 1
ATOM 1902 N N . PHE A 1 244 ? 10.021 -30.786 16.477 1.00 73.00 244 PHE A N 1
ATOM 1903 C CA . PHE A 1 244 ? 11.187 -31.671 16.508 1.00 73.00 244 PHE A CA 1
ATOM 1904 C C . PHE A 1 244 ? 10.840 -33.131 16.182 1.00 73.00 244 PHE A C 1
ATOM 1906 O O . PHE A 1 244 ? 11.607 -33.822 15.522 1.00 73.00 244 PHE A O 1
ATOM 1913 N N . VAL A 1 245 ? 9.681 -33.611 16.644 1.00 76.44 245 VAL A N 1
ATOM 1914 C CA . VAL A 1 245 ? 9.287 -35.027 16.536 1.00 76.44 245 VAL A CA 1
ATOM 1915 C C . VAL A 1 245 ? 8.562 -35.340 15.220 1.00 76.44 245 VAL A C 1
ATOM 1917 O O . VAL A 1 245 ? 8.493 -36.499 14.818 1.00 76.44 245 VAL A O 1
ATOM 1920 N N . THR A 1 246 ? 8.013 -34.338 14.525 1.00 74.94 246 THR A N 1
ATOM 1921 C CA . THR A 1 246 ? 7.213 -34.555 13.305 1.00 74.94 246 THR A CA 1
ATOM 1922 C C . THR A 1 246 ? 7.929 -34.093 12.026 1.00 74.94 246 THR A C 1
ATOM 1924 O O . THR A 1 246 ? 8.739 -33.166 12.073 1.00 74.94 246 THR A O 1
ATOM 1927 N N . PRO A 1 247 ? 7.562 -34.631 10.839 1.00 70.69 247 PRO A N 1
ATOM 1928 C CA . PRO A 1 247 ? 8.068 -34.162 9.538 1.00 70.69 247 PRO A CA 1
ATOM 1929 C C . PRO A 1 247 ? 7.763 -32.685 9.233 1.00 70.69 247 PRO A C 1
ATOM 1931 O O . PRO A 1 247 ? 8.251 -32.130 8.248 1.00 70.69 247 PRO A O 1
ATOM 1934 N N . LEU A 1 248 ? 6.945 -32.033 10.067 1.00 66.50 248 LEU A N 1
ATOM 1935 C CA . LEU A 1 248 ? 6.661 -30.605 9.983 1.00 66.50 248 LEU A CA 1
ATOM 1936 C C . LEU A 1 248 ? 7.924 -29.763 10.180 1.00 66.50 248 LEU A C 1
ATOM 1938 O O . LEU A 1 248 ? 8.039 -28.725 9.532 1.00 66.50 248 LEU A O 1
ATOM 1942 N N . GLY A 1 249 ? 8.879 -30.216 11.002 1.00 69.06 249 GLY A N 1
ATOM 1943 C CA . GLY A 1 249 ? 10.167 -29.540 11.178 1.00 69.06 249 GLY A CA 1
ATOM 1944 C C . GLY A 1 249 ? 10.911 -29.359 9.853 1.00 69.06 249 GLY A C 1
ATOM 1945 O O . GLY A 1 249 ? 11.325 -28.248 9.529 1.00 69.06 249 GLY A O 1
ATOM 1946 N N . ALA A 1 250 ? 10.954 -30.405 9.023 1.00 73.69 250 ALA A N 1
ATOM 1947 C CA . ALA A 1 250 ? 11.593 -30.357 7.708 1.00 73.69 250 ALA A CA 1
ATOM 1948 C C . ALA A 1 250 ? 10.866 -29.418 6.723 1.00 73.69 250 ALA A C 1
ATOM 1950 O O . ALA A 1 250 ? 11.507 -28.725 5.936 1.00 73.69 250 ALA A O 1
ATOM 1951 N N . GLN A 1 251 ? 9.528 -29.335 6.764 1.00 72.69 251 GLN A N 1
ATOM 1952 C CA . GLN A 1 251 ? 8.786 -28.364 5.941 1.00 72.69 251 GLN A CA 1
ATOM 1953 C C . GLN A 1 251 ? 9.029 -26.916 6.382 1.00 72.69 251 GLN A C 1
ATOM 1955 O O . GLN A 1 251 ? 9.135 -26.016 5.545 1.00 72.69 251 GLN A O 1
ATOM 1960 N N . VAL A 1 252 ? 9.133 -26.689 7.693 1.00 71.44 252 VAL A N 1
ATOM 1961 C CA . VAL A 1 252 ? 9.469 -25.385 8.271 1.00 71.44 252 VAL A CA 1
ATOM 1962 C C . VAL A 1 252 ? 10.878 -24.971 7.853 1.00 71.44 252 VAL A C 1
ATOM 1964 O O . VAL A 1 252 ? 11.059 -23.857 7.365 1.00 71.44 252 VAL A O 1
ATOM 1967 N N . GLU A 1 253 ? 11.855 -25.868 7.976 1.00 75.44 253 GLU A N 1
ATOM 1968 C CA . GLU A 1 253 ? 13.243 -25.638 7.570 1.00 75.44 253 GLU A CA 1
ATOM 1969 C C . GLU A 1 253 ? 13.359 -25.339 6.070 1.00 75.44 253 GLU A C 1
ATOM 1971 O O . GLU A 1 253 ? 13.904 -24.299 5.695 1.00 75.44 253 GLU A O 1
ATOM 1976 N N . ASN A 1 254 ? 12.722 -26.154 5.220 1.00 73.69 254 ASN A N 1
ATOM 1977 C CA . ASN A 1 254 ? 12.639 -25.919 3.775 1.00 73.69 254 ASN A CA 1
ATOM 1978 C C . ASN A 1 254 ? 12.043 -24.550 3.432 1.00 73.69 254 ASN A C 1
ATOM 1980 O O . ASN A 1 254 ? 12.399 -23.946 2.416 1.00 73.69 254 ASN A O 1
ATOM 1984 N N . ARG A 1 255 ? 11.134 -24.031 4.267 1.00 70.94 255 ARG A N 1
ATOM 1985 C CA . ARG A 1 255 ? 10.571 -22.693 4.077 1.00 70.94 255 ARG A CA 1
ATOM 1986 C C . ARG A 1 255 ? 11.554 -21.586 4.444 1.00 70.94 255 ARG A C 1
ATOM 1988 O O . ARG A 1 255 ? 11.466 -20.509 3.854 1.00 70.94 255 ARG A O 1
ATOM 1995 N N . PHE A 1 256 ? 12.462 -21.801 5.393 1.00 71.50 256 PHE A N 1
ATOM 1996 C CA . PHE A 1 256 ? 13.507 -20.829 5.711 1.00 71.50 256 PHE A CA 1
ATOM 1997 C C . PHE A 1 256 ? 14.596 -20.809 4.634 1.00 71.50 256 PHE A C 1
ATOM 1999 O O . PHE A 1 256 ? 14.916 -19.725 4.143 1.00 71.50 256 PHE A O 1
ATOM 2006 N N . THR A 1 257 ? 15.070 -21.973 4.189 1.00 68.50 257 THR A N 1
ATOM 2007 C CA . THR A 1 257 ? 16.175 -22.097 3.223 1.00 68.50 257 THR A CA 1
ATOM 2008 C C . THR A 1 257 ? 15.804 -21.627 1.812 1.00 68.50 257 THR A C 1
ATOM 2010 O O . THR A 1 257 ? 16.526 -20.813 1.237 1.00 68.50 257 THR A O 1
ATOM 2013 N N . ASN A 1 258 ? 14.636 -22.022 1.286 1.00 63.09 258 ASN A N 1
ATOM 2014 C CA . ASN A 1 258 ? 14.197 -21.704 -0.087 1.00 63.09 258 ASN A CA 1
ATOM 2015 C C . ASN A 1 258 ? 13.535 -20.320 -0.245 1.00 63.09 258 ASN A C 1
ATOM 2017 O O . ASN A 1 258 ? 12.940 -20.015 -1.277 1.00 63.09 258 ASN A O 1
ATOM 2021 N N . SER A 1 259 ? 13.560 -19.472 0.787 1.00 57.12 259 SER A N 1
ATOM 2022 C CA . SER A 1 259 ? 12.863 -18.173 0.766 1.00 57.12 259 SER A CA 1
ATOM 2023 C C . SER A 1 259 ? 13.717 -16.976 0.353 1.00 57.12 259 SER A C 1
ATOM 2025 O O . SER A 1 259 ? 13.173 -15.875 0.255 1.00 57.12 259 SER A O 1
ATOM 2027 N N . GLN A 1 260 ? 15.015 -17.181 0.119 1.00 52.50 260 GLN A N 1
ATOM 2028 C CA . GLN A 1 260 ? 15.995 -16.110 -0.095 1.00 52.50 260 GLN A CA 1
ATOM 2029 C C . GLN A 1 260 ? 15.611 -15.225 -1.293 1.00 52.50 260 GLN A C 1
ATOM 2031 O O . GLN A 1 260 ? 15.344 -14.041 -1.099 1.00 52.50 260 GLN A O 1
ATOM 2036 N N . ASN A 1 261 ? 15.331 -15.829 -2.453 1.00 57.34 261 ASN A N 1
ATOM 2037 C CA . ASN A 1 261 ? 14.933 -15.100 -3.667 1.00 57.34 261 ASN A CA 1
ATOM 2038 C C . ASN A 1 261 ? 13.675 -14.223 -3.476 1.00 57.34 261 ASN A C 1
ATOM 2040 O O . ASN A 1 261 ? 13.549 -13.155 -4.070 1.00 57.34 261 ASN A O 1
ATOM 2044 N N . SER A 1 262 ? 12.725 -14.637 -2.624 1.00 63.09 262 SER A N 1
ATOM 2045 C CA . SER A 1 262 ? 11.513 -13.848 -2.347 1.00 63.09 262 SER A CA 1
ATOM 2046 C C . SER A 1 262 ? 11.749 -12.702 -1.359 1.00 63.09 262 SER A C 1
ATOM 2048 O O . SER A 1 262 ? 10.984 -11.732 -1.381 1.00 63.09 262 SER A O 1
ATOM 2050 N N . ASN A 1 263 ? 12.725 -12.821 -0.457 1.00 68.31 263 ASN A N 1
ATOM 2051 C CA . ASN A 1 263 ? 13.063 -11.758 0.486 1.00 68.31 263 ASN A CA 1
ATOM 2052 C C . ASN A 1 263 ? 13.817 -10.632 -0.228 1.00 68.31 263 ASN A C 1
ATOM 2054 O O . ASN A 1 263 ? 13.508 -9.468 0.016 1.00 68.31 263 ASN A O 1
ATOM 2058 N N . ASP A 1 264 ? 14.701 -10.972 -1.165 1.00 67.00 264 ASP A N 1
ATOM 2059 C CA . ASP A 1 264 ? 15.484 -9.994 -1.927 1.00 67.00 264 ASP A CA 1
ATOM 2060 C C . ASP A 1 264 ? 14.577 -9.076 -2.752 1.00 67.00 264 ASP A C 1
ATOM 2062 O O . ASP A 1 264 ? 14.659 -7.854 -2.646 1.00 67.00 264 ASP A O 1
ATOM 2066 N N . VAL A 1 265 ? 13.591 -9.649 -3.455 1.00 70.69 265 VAL A N 1
ATOM 2067 C CA . VAL A 1 265 ? 12.567 -8.874 -4.180 1.00 70.69 265 VAL A CA 1
ATOM 2068 C C . VAL A 1 265 ? 11.783 -7.950 -3.239 1.00 70.69 265 VAL A C 1
ATOM 2070 O O . VAL A 1 265 ? 11.458 -6.820 -3.597 1.00 70.69 265 VAL A O 1
ATOM 2073 N N . ARG A 1 266 ? 11.467 -8.388 -2.012 1.00 73.12 266 ARG A N 1
ATOM 2074 C CA . ARG A 1 266 ? 10.749 -7.550 -1.031 1.00 73.12 266 ARG A CA 1
ATOM 2075 C C . ARG A 1 266 ? 11.603 -6.394 -0.526 1.00 73.12 266 ARG A C 1
ATOM 2077 O O . ARG A 1 266 ? 11.059 -5.303 -0.349 1.00 73.12 266 ARG A O 1
ATOM 2084 N N . VAL A 1 267 ? 12.891 -6.625 -0.286 1.00 80.69 267 VAL A N 1
ATOM 2085 C CA . VAL A 1 267 ? 13.842 -5.581 0.116 1.00 80.69 267 VAL A CA 1
ATOM 2086 C C . VAL A 1 267 ? 13.975 -4.556 -1.004 1.00 80.69 267 VAL A C 1
ATOM 2088 O O . VAL A 1 267 ? 13.746 -3.378 -0.755 1.00 80.69 267 VAL A O 1
ATOM 2091 N N . GLN A 1 268 ? 14.180 -5.001 -2.244 1.00 79.44 268 GLN A N 1
ATOM 2092 C CA . GLN A 1 268 ? 14.291 -4.119 -3.410 1.00 79.44 268 GLN A CA 1
ATOM 2093 C C . GLN A 1 268 ? 13.007 -3.307 -3.657 1.00 79.44 268 GLN A C 1
ATOM 2095 O O . GLN A 1 268 ? 13.071 -2.103 -3.887 1.00 79.44 268 GLN A O 1
ATOM 2100 N N . LEU A 1 269 ? 11.818 -3.914 -3.533 1.00 81.19 269 LEU A N 1
ATOM 2101 C CA . LEU A 1 269 ? 10.537 -3.187 -3.611 1.00 81.19 269 LEU A CA 1
ATOM 2102 C C . LEU A 1 269 ? 10.379 -2.149 -2.500 1.00 81.19 269 LEU A C 1
ATOM 2104 O O . LEU A 1 269 ? 9.782 -1.091 -2.711 1.00 81.19 269 LEU A O 1
ATOM 2108 N N . THR A 1 270 ? 10.847 -2.489 -1.302 1.00 81.81 270 THR A N 1
ATOM 2109 C CA . THR A 1 270 ? 10.778 -1.617 -0.130 1.00 81.81 270 THR A CA 1
ATOM 2110 C C . THR A 1 270 ? 11.698 -0.420 -0.309 1.00 81.81 270 THR A C 1
ATOM 2112 O O . THR A 1 270 ? 11.265 0.710 -0.102 1.00 81.81 270 THR A O 1
ATOM 2115 N N . GLU A 1 271 ? 12.927 -0.660 -0.753 1.00 84.12 271 GLU A N 1
ATOM 2116 C CA . GLU A 1 271 ? 13.923 0.365 -1.038 1.00 84.12 271 GLU A CA 1
ATOM 2117 C C . GLU A 1 271 ? 13.459 1.286 -2.167 1.00 84.12 271 GLU A C 1
ATOM 2119 O O . GLU A 1 271 ? 13.330 2.489 -1.950 1.00 84.12 271 GLU A O 1
ATOM 2124 N N . LEU A 1 272 ? 13.063 0.727 -3.315 1.00 82.62 272 LEU A N 1
ATOM 2125 C CA . LEU A 1 272 ? 12.550 1.494 -4.451 1.00 82.62 272 LEU A CA 1
ATOM 2126 C C . LEU A 1 272 ? 11.315 2.327 -4.072 1.00 82.62 272 LEU A C 1
ATOM 2128 O O . LEU A 1 272 ? 11.194 3.493 -4.447 1.00 82.62 272 LEU A O 1
ATOM 2132 N N . GLY A 1 273 ? 10.396 1.743 -3.296 1.00 84.50 273 GLY A N 1
ATOM 2133 C CA . GLY A 1 273 ? 9.194 2.426 -2.829 1.00 84.50 273 GLY A CA 1
ATOM 2134 C C . GLY A 1 273 ? 9.487 3.557 -1.840 1.00 84.50 273 GLY A C 1
ATOM 2135 O O . GLY A 1 273 ? 8.904 4.635 -1.964 1.00 84.50 273 GLY A O 1
ATOM 2136 N N . PHE A 1 274 ? 10.369 3.334 -0.861 1.00 86.38 274 PHE A N 1
ATOM 2137 C CA . PHE A 1 274 ? 10.701 4.331 0.158 1.00 86.38 274 PHE A CA 1
ATOM 2138 C C . PHE A 1 274 ? 11.617 5.432 -0.356 1.00 86.38 274 PHE A C 1
ATOM 2140 O O . PHE A 1 274 ? 11.322 6.600 -0.095 1.00 86.38 274 PHE A O 1
ATOM 2147 N N . ALA A 1 275 ? 12.694 5.078 -1.058 1.00 85.81 275 ALA A N 1
ATOM 2148 C CA . ALA A 1 275 ? 13.629 6.038 -1.632 1.00 85.81 275 ALA A CA 1
ATOM 2149 C C . ALA A 1 275 ? 12.901 6.903 -2.663 1.00 85.81 275 ALA A C 1
ATOM 2151 O O . ALA A 1 275 ? 12.824 8.119 -2.502 1.00 85.81 275 ALA A O 1
ATOM 2152 N N . GLY A 1 276 ? 12.192 6.267 -3.606 1.00 83.56 276 GLY A N 1
ATOM 2153 C CA . GLY A 1 276 ? 11.428 6.978 -4.626 1.00 83.56 276 GLY A CA 1
ATOM 2154 C C . GLY A 1 276 ? 10.363 7.914 -4.044 1.00 83.56 276 GLY A C 1
ATOM 2155 O O . GLY A 1 276 ? 10.215 9.045 -4.509 1.00 83.56 276 GLY A O 1
ATOM 2156 N N . MET A 1 277 ? 9.638 7.494 -2.998 1.00 91.56 277 MET A N 1
ATOM 2157 C CA . MET A 1 277 ? 8.686 8.368 -2.296 1.00 91.56 277 MET A CA 1
ATOM 2158 C C . MET A 1 277 ? 9.384 9.500 -1.539 1.00 91.56 277 MET A C 1
ATOM 2160 O O . MET A 1 277 ? 8.936 10.639 -1.629 1.00 91.56 277 MET A O 1
ATOM 2164 N N . SER A 1 278 ? 10.477 9.220 -0.831 1.00 92.00 278 SER A N 1
ATOM 2165 C CA . SER A 1 278 ? 11.171 10.220 -0.010 1.00 92.00 278 SER A CA 1
ATOM 2166 C C . SER A 1 278 ? 11.846 11.301 -0.851 1.00 92.00 278 SER A C 1
ATOM 2168 O O . SER A 1 278 ? 11.869 12.459 -0.445 1.00 92.00 278 SER A O 1
ATOM 2170 N N . GLU A 1 279 ? 12.340 10.945 -2.034 1.00 88.12 279 GLU A N 1
ATOM 2171 C CA . GLU A 1 279 ? 12.991 11.880 -2.952 1.00 88.12 279 GLU A CA 1
ATOM 2172 C C . GLU A 1 279 ? 11.986 12.752 -3.710 1.00 88.12 279 GLU A C 1
ATOM 2174 O O . GLU A 1 279 ? 12.219 13.944 -3.902 1.00 88.12 279 GLU A O 1
ATOM 2179 N N . THR A 1 280 ? 10.852 12.183 -4.134 1.00 87.38 280 THR A N 1
ATOM 2180 C CA . THR A 1 280 ? 9.954 12.874 -5.078 1.00 87.38 280 THR A CA 1
ATOM 2181 C C . THR A 1 280 ? 8.622 13.332 -4.485 1.00 87.38 280 THR A C 1
ATOM 2183 O O . THR A 1 280 ? 8.074 14.329 -4.953 1.00 87.38 280 THR A O 1
ATOM 2186 N N . SER A 1 281 ? 8.088 12.658 -3.459 1.00 92.69 281 SER A N 1
ATOM 2187 C CA . SER A 1 281 ? 6.832 13.031 -2.786 1.00 92.69 281 SER A CA 1
ATOM 2188 C C . SER A 1 281 ? 6.820 12.670 -1.287 1.00 92.69 281 SER A C 1
ATOM 2190 O O . SER A 1 281 ? 5.960 11.909 -0.826 1.00 92.69 281 SER A O 1
ATOM 2192 N N . PRO A 1 282 ? 7.743 13.231 -0.479 1.00 94.75 282 PRO A N 1
ATOM 2193 C CA . PRO A 1 282 ? 7.928 12.820 0.914 1.00 94.75 282 PRO A CA 1
ATOM 2194 C C . PRO A 1 282 ? 6.733 13.140 1.819 1.00 94.75 282 PRO A C 1
ATOM 2196 O O . PRO A 1 282 ? 6.479 12.435 2.792 1.00 94.75 282 PRO A O 1
ATOM 2199 N N . ILE A 1 283 ? 5.998 14.220 1.540 1.00 95.25 283 ILE A N 1
ATOM 2200 C CA . ILE A 1 283 ? 4.965 14.736 2.451 1.00 95.25 283 ILE A CA 1
ATOM 2201 C C . ILE A 1 283 ? 3.623 14.027 2.231 1.00 95.25 283 ILE A C 1
ATOM 2203 O O . ILE A 1 283 ? 3.021 13.543 3.192 1.00 95.25 283 ILE A O 1
ATOM 2207 N N . VAL A 1 284 ? 3.160 13.966 0.978 1.00 95.38 284 VAL A N 1
ATOM 2208 C CA . VAL A 1 284 ? 1.822 13.464 0.605 1.00 95.38 284 VAL A CA 1
ATOM 2209 C C . VAL A 1 284 ? 1.833 12.113 -0.108 1.00 95.38 284 VAL A C 1
ATOM 2211 O O . VAL A 1 284 ? 0.768 11.529 -0.283 1.00 95.38 284 VAL A O 1
ATOM 2214 N N . GLY A 1 285 ? 2.996 11.592 -0.510 1.00 95.19 285 GLY A N 1
ATOM 2215 C CA . GLY A 1 285 ? 3.095 10.330 -1.246 1.00 95.19 285 GLY A CA 1
ATOM 2216 C C . GLY A 1 285 ? 2.474 10.393 -2.645 1.00 95.19 285 GLY A C 1
ATOM 2217 O O . GLY A 1 285 ? 2.378 11.456 -3.260 1.00 95.19 285 GLY A O 1
ATOM 2218 N N . PHE A 1 286 ? 2.064 9.240 -3.174 1.00 93.62 286 PHE A N 1
ATOM 2219 C CA . PHE A 1 286 ? 1.549 9.091 -4.546 1.00 93.62 286 PHE A CA 1
ATOM 2220 C C . PHE A 1 286 ? 0.040 8.807 -4.643 1.00 93.62 286 PHE A C 1
ATOM 2222 O O . PHE A 1 286 ? -0.464 8.413 -5.704 1.00 93.62 286 PHE A O 1
ATOM 2229 N N . GLY A 1 287 ? -0.690 8.937 -3.535 1.00 93.25 287 GLY A N 1
ATOM 2230 C CA . GLY A 1 287 ? -2.131 8.707 -3.381 1.00 93.25 287 GLY A CA 1
ATOM 2231 C C . GLY A 1 28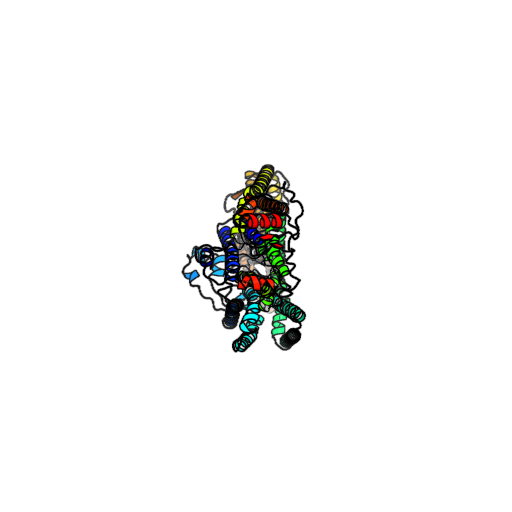7 ? -2.552 7.233 -3.409 1.00 93.25 287 GLY A C 1
ATOM 2232 O O . GLY A 1 287 ? -3.460 6.817 -2.693 1.00 93.25 287 GLY A O 1
ATOM 2233 N N . THR A 1 288 ? -1.892 6.410 -4.221 1.00 92.44 288 THR A N 1
ATOM 2234 C CA . THR A 1 288 ? -2.179 4.980 -4.400 1.00 92.44 288 THR A CA 1
ATOM 2235 C C . THR A 1 288 ? -0.915 4.231 -4.841 1.00 92.44 288 THR A C 1
ATOM 2237 O O . THR A 1 288 ? 0.095 4.852 -5.158 1.00 92.44 288 THR A O 1
ATOM 2240 N N . THR A 1 289 ? -0.962 2.902 -4.873 1.00 89.38 289 THR A N 1
ATOM 2241 C CA . THR A 1 289 ? 0.139 2.016 -5.299 1.00 89.38 289 THR A CA 1
ATOM 2242 C C . THR A 1 289 ? 0.478 2.160 -6.784 1.00 89.38 289 THR A C 1
ATOM 2244 O O . THR A 1 289 ? -0.298 2.724 -7.563 1.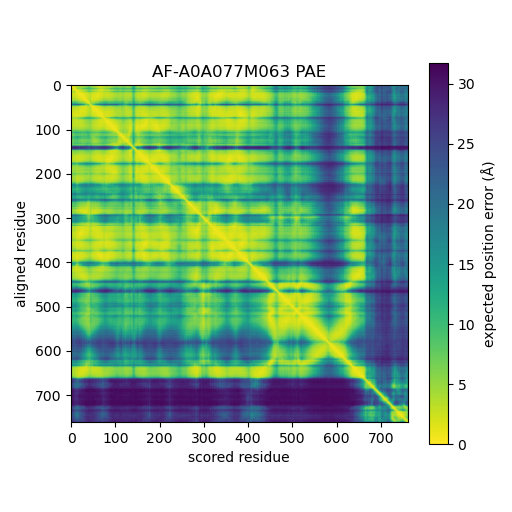00 89.38 289 THR A O 1
ATOM 2247 N N . ARG A 1 290 ? 1.642 1.649 -7.198 1.00 85.69 290 ARG A N 1
ATOM 2248 C CA . ARG A 1 290 ? 2.085 1.677 -8.600 1.00 85.69 290 ARG A CA 1
ATOM 2249 C C . ARG A 1 290 ? 2.633 0.331 -9.046 1.00 85.69 290 ARG A C 1
ATOM 2251 O O . ARG A 1 290 ? 3.391 -0.288 -8.315 1.00 85.69 290 ARG A O 1
ATOM 2258 N N . SER A 1 291 ? 2.273 -0.105 -10.248 1.00 81.69 291 SER A N 1
ATOM 2259 C CA . SER A 1 291 ? 2.927 -1.259 -10.865 1.00 81.69 291 SER A CA 1
ATOM 2260 C C . SER A 1 291 ? 4.388 -0.919 -11.137 1.00 81.69 291 SER A C 1
ATOM 2262 O O . SER A 1 291 ? 4.673 0.154 -11.675 1.00 81.69 291 SER A O 1
ATOM 2264 N N . VAL A 1 292 ? 5.286 -1.819 -10.750 1.00 76.94 292 VAL A N 1
ATOM 2265 C CA . VAL A 1 292 ? 6.726 -1.676 -10.981 1.00 76.94 292 VAL A CA 1
ATOM 2266 C C . VAL A 1 292 ? 6.992 -1.778 -12.477 1.00 76.94 292 VAL A C 1
ATOM 2268 O O . VAL A 1 292 ? 6.371 -2.580 -13.178 1.00 76.94 292 VAL A O 1
ATOM 2271 N N . GLN A 1 293 ? 7.875 -0.925 -12.975 1.00 67.06 293 GLN A N 1
ATOM 2272 C CA . GLN A 1 293 ? 8.387 -1.021 -14.329 1.00 67.06 293 GLN A CA 1
ATOM 2273 C C . GLN A 1 293 ? 9.427 -2.145 -14.320 1.00 67.06 293 GLN A C 1
ATOM 2275 O O . GLN A 1 293 ? 10.483 -1.956 -13.733 1.00 67.06 293 GLN A O 1
ATOM 2280 N N . SER A 1 294 ? 9.112 -3.293 -14.936 1.00 63.06 294 SER A N 1
ATOM 2281 C CA . SER A 1 294 ? 9.917 -4.535 -15.011 1.00 63.06 294 SER A CA 1
ATOM 2282 C C . SER A 1 294 ? 9.957 -5.466 -13.789 1.00 63.06 294 SER A C 1
ATOM 2284 O O . SER A 1 294 ? 9.507 -5.121 -12.697 1.00 63.06 294 SER A O 1
ATOM 2286 N N . SER A 1 295 ? 10.467 -6.683 -14.017 1.00 67.81 295 SER A N 1
ATOM 2287 C CA . SER A 1 295 ? 10.907 -7.615 -12.979 1.00 67.81 295 SER A CA 1
ATOM 2288 C C . SER A 1 295 ? 12.370 -7.334 -12.626 1.00 67.81 295 SER A C 1
ATOM 2290 O O . SER A 1 295 ? 13.165 -7.006 -13.500 1.00 67.81 295 SER A O 1
ATOM 2292 N N . PHE A 1 296 ? 12.756 -7.513 -11.361 1.00 66.94 296 PHE A N 1
ATOM 2293 C CA . PHE A 1 296 ? 14.132 -7.269 -10.903 1.00 66.94 296 PHE A CA 1
ATOM 2294 C C . PHE A 1 296 ? 15.187 -8.169 -11.568 1.00 66.94 296 PHE A C 1
ATOM 2296 O O . PHE A 1 296 ? 16.371 -7.861 -11.504 1.00 66.94 296 PHE A O 1
ATOM 2303 N N . GLY A 1 297 ? 14.770 -9.267 -12.208 1.00 68.56 297 GLY A N 1
ATOM 2304 C CA . GLY A 1 297 ? 15.658 -10.145 -12.978 1.00 68.56 297 GLY A CA 1
ATOM 2305 C C . GLY A 1 297 ? 15.644 -9.920 -14.495 1.00 68.56 297 GLY A C 1
ATOM 2306 O O . GLY A 1 297 ? 16.522 -10.439 -15.175 1.00 68.56 297 GLY A O 1
ATOM 2307 N N . SER A 1 298 ? 14.655 -9.200 -15.045 1.00 77.19 298 SER A N 1
ATOM 2308 C CA . SER A 1 298 ? 14.546 -8.932 -16.490 1.00 77.19 298 SER A CA 1
ATOM 2309 C C . SER A 1 298 ? 13.547 -7.810 -16.795 1.00 77.19 298 SER A C 1
ATOM 2311 O O . SER A 1 298 ? 12.426 -7.784 -16.272 1.00 77.19 298 SER A O 1
ATOM 2313 N N . ILE A 1 299 ? 13.910 -6.931 -17.734 1.00 75.88 299 ILE A N 1
ATOM 2314 C CA . ILE A 1 299 ? 13.062 -5.849 -18.240 1.00 75.88 299 ILE A CA 1
ATOM 2315 C C . ILE A 1 299 ? 11.873 -6.344 -19.067 1.00 75.88 299 ILE A C 1
ATOM 2317 O O . ILE A 1 299 ? 10.896 -5.611 -19.216 1.00 75.88 299 ILE A O 1
ATOM 2321 N N . ALA A 1 300 ? 11.946 -7.571 -19.591 1.00 79.56 300 ALA A N 1
ATOM 2322 C CA . ALA A 1 300 ? 11.012 -8.115 -20.577 1.00 79.56 300 ALA A CA 1
ATOM 2323 C C . ALA A 1 300 ? 10.035 -9.157 -20.019 1.00 79.56 300 ALA A C 1
ATOM 2325 O O . ALA A 1 300 ? 9.051 -9.500 -20.680 1.00 79.56 300 ALA A O 1
ATOM 2326 N N . VAL A 1 301 ? 10.289 -9.668 -18.816 1.00 75.69 301 VAL A N 1
ATOM 2327 C CA . VAL A 1 301 ? 9.479 -10.724 -18.202 1.00 75.69 301 VAL A CA 1
ATOM 2328 C C . VAL A 1 301 ? 8.235 -10.140 -17.528 1.00 75.69 301 VAL A C 1
ATOM 2330 O O . VAL A 1 301 ? 8.304 -9.164 -16.780 1.00 75.69 301 VAL A O 1
ATOM 2333 N N . GLY A 1 302 ? 7.080 -10.761 -17.776 1.00 73.12 302 GLY A N 1
ATOM 2334 C CA . GLY A 1 302 ? 5.824 -10.465 -17.091 1.00 73.12 302 GLY A CA 1
ATOM 2335 C C . GLY A 1 302 ? 5.024 -11.720 -16.763 1.00 73.12 302 GLY A C 1
ATOM 2336 O O . GLY A 1 302 ? 5.463 -12.841 -17.008 1.00 73.12 302 GLY A O 1
ATOM 2337 N N . SER A 1 303 ? 3.826 -11.538 -16.209 1.00 67.69 303 SER A N 1
ATOM 2338 C CA . SER A 1 303 ? 2.934 -12.644 -15.876 1.00 67.69 303 SER A CA 1
ATOM 2339 C C . SER A 1 303 ? 2.459 -13.368 -17.139 1.00 67.69 303 SER A C 1
ATOM 2341 O O . SER A 1 303 ? 2.007 -12.750 -18.102 1.00 67.69 303 SER A O 1
ATOM 2343 N N . THR A 1 304 ? 2.567 -14.693 -17.145 1.00 69.31 304 THR A N 1
ATOM 2344 C CA . THR A 1 304 ? 2.063 -15.579 -18.209 1.00 69.31 304 THR A CA 1
ATOM 2345 C C . THR A 1 304 ? 1.187 -16.673 -17.602 1.00 69.31 304 THR A C 1
ATOM 2347 O O . THR A 1 304 ? 1.158 -16.836 -16.382 1.00 69.31 304 THR A O 1
ATOM 2350 N N . ALA A 1 305 ? 0.493 -17.458 -18.433 1.00 66.00 305 ALA A N 1
ATOM 2351 C CA . ALA A 1 305 ? -0.253 -18.629 -17.957 1.00 66.00 305 ALA A CA 1
ATOM 2352 C C . ALA A 1 305 ? 0.651 -19.634 -17.211 1.00 66.00 305 ALA A C 1
ATOM 2354 O O . ALA A 1 305 ? 0.223 -20.244 -16.236 1.00 66.00 305 ALA A O 1
ATOM 2355 N N . ASN A 1 306 ? 1.914 -19.747 -17.635 1.00 64.75 306 ASN A N 1
ATOM 2356 C CA . ASN A 1 306 ? 2.890 -20.670 -17.054 1.00 64.75 306 ASN A CA 1
ATOM 2357 C C . ASN A 1 306 ? 3.615 -20.073 -15.837 1.00 64.75 306 ASN A C 1
ATOM 2359 O O . ASN A 1 306 ? 3.986 -20.810 -14.929 1.00 64.75 306 ASN A O 1
ATOM 2363 N N . CYS A 1 307 ? 3.768 -18.746 -15.779 1.00 64.88 307 CYS A N 1
ATOM 2364 C CA . CYS A 1 307 ? 4.342 -18.043 -14.633 1.00 64.88 307 CYS A CA 1
ATOM 2365 C C . CYS A 1 307 ? 3.527 -16.785 -14.277 1.00 64.88 307 CYS A C 1
ATOM 2367 O O . CYS A 1 307 ? 3.881 -15.670 -14.674 1.00 64.88 307 CYS A O 1
ATOM 2369 N N . PRO A 1 308 ? 2.434 -16.920 -13.505 1.00 62.31 308 PRO A N 1
ATOM 2370 C CA . PRO A 1 308 ? 1.620 -15.774 -13.090 1.00 62.31 308 PRO A CA 1
ATOM 2371 C C . PRO A 1 308 ? 2.359 -14.817 -12.139 1.00 62.31 308 PRO A C 1
ATOM 2373 O O . PRO A 1 308 ? 2.035 -13.634 -12.077 1.00 62.31 308 PRO A O 1
ATOM 2376 N N . LEU A 1 309 ? 3.359 -15.327 -11.409 1.00 63.47 309 LEU A N 1
ATOM 2377 C CA . LEU A 1 309 ? 4.131 -14.608 -10.385 1.00 63.47 309 LEU A CA 1
ATOM 2378 C C . LEU A 1 309 ? 5.371 -13.885 -10.937 1.00 63.47 309 LEU A C 1
ATOM 2380 O O . LEU A 1 309 ? 6.059 -13.195 -10.189 1.00 63.47 309 LEU A O 1
ATOM 2384 N N . CYS A 1 310 ? 5.636 -13.999 -12.239 1.00 70.19 310 CYS A N 1
ATOM 2385 C CA . CYS A 1 310 ? 6.790 -13.385 -12.894 1.00 70.19 310 CYS A CA 1
ATOM 2386 C C . CYS A 1 310 ? 6.730 -11.844 -12.950 1.00 70.19 310 CYS A C 1
ATOM 2388 O O . CYS A 1 310 ? 7.739 -11.194 -13.218 1.00 70.19 310 CYS A O 1
ATOM 2390 N N . THR A 1 311 ? 5.570 -11.235 -12.673 1.00 71.25 311 THR A N 1
ATOM 2391 C CA . THR A 1 311 ? 5.460 -9.788 -12.446 1.00 71.25 311 THR A CA 1
ATOM 2392 C C . THR A 1 311 ? 5.561 -9.491 -10.950 1.00 71.25 311 THR A C 1
ATOM 2394 O O . THR A 1 311 ? 4.746 -10.009 -10.180 1.00 71.25 311 THR A O 1
ATOM 2397 N N . PRO A 1 312 ? 6.499 -8.630 -10.513 1.00 73.56 312 PRO A N 1
ATOM 2398 C CA . PRO A 1 312 ? 6.589 -8.267 -9.110 1.00 73.56 312 PRO A CA 1
ATOM 2399 C C . PRO A 1 312 ? 5.310 -7.545 -8.651 1.00 73.56 312 PRO A C 1
ATOM 2401 O O . PRO A 1 312 ? 4.693 -6.801 -9.423 1.00 73.56 312 PRO A O 1
ATOM 2404 N N . PRO A 1 313 ? 4.902 -7.716 -7.382 1.00 77.62 313 PRO A N 1
ATOM 2405 C CA . PRO A 1 313 ? 3.764 -6.988 -6.839 1.00 77.62 313 PRO A CA 1
ATOM 2406 C C . PRO A 1 313 ? 3.966 -5.472 -6.910 1.00 77.62 313 PRO A C 1
ATOM 2408 O O . PRO A 1 313 ? 5.086 -4.968 -6.852 1.00 77.62 313 PRO A O 1
ATOM 2411 N N . ALA A 1 314 ? 2.862 -4.728 -6.982 1.00 82.75 314 ALA A N 1
ATOM 2412 C CA . ALA A 1 314 ? 2.903 -3.272 -7.059 1.00 82.75 314 ALA A CA 1
ATOM 2413 C C . ALA A 1 314 ? 3.610 -2.632 -5.842 1.00 82.75 314 ALA A C 1
ATOM 2415 O O . ALA A 1 314 ? 3.450 -3.078 -4.701 1.00 82.75 314 ALA A O 1
ATOM 2416 N N . LEU A 1 315 ? 4.326 -1.529 -6.073 1.00 86.44 315 LEU A N 1
ATOM 2417 C CA . LEU A 1 315 ? 4.929 -0.687 -5.039 1.00 86.44 315 LEU A CA 1
ATOM 2418 C C . LEU A 1 315 ? 3.876 -0.275 -4.012 1.00 86.44 315 LEU A C 1
ATOM 2420 O O . LEU A 1 315 ? 2.796 0.190 -4.383 1.00 86.44 315 LEU A O 1
ATOM 2424 N N . GLY A 1 316 ? 4.198 -0.456 -2.730 1.00 85.62 316 GLY A N 1
ATOM 2425 C CA . GLY A 1 316 ? 3.304 -0.175 -1.605 1.00 85.62 316 GLY A CA 1
ATOM 2426 C C . GLY A 1 316 ? 2.291 -1.283 -1.277 1.00 85.62 316 GLY A C 1
ATOM 2427 O O . GLY A 1 316 ? 1.374 -1.033 -0.506 1.00 85.62 316 GLY A O 1
ATOM 2428 N N . THR A 1 317 ? 2.410 -2.499 -1.830 1.00 83.88 317 THR A N 1
ATOM 2429 C CA . THR A 1 317 ? 1.518 -3.638 -1.482 1.00 83.88 317 THR A CA 1
ATOM 2430 C C . THR A 1 317 ? 2.113 -4.634 -0.480 1.00 83.88 317 THR A C 1
ATOM 2432 O O . THR A 1 317 ? 1.402 -5.499 0.023 1.00 83.88 317 THR A O 1
ATOM 2435 N N . GLN A 1 318 ? 3.398 -4.503 -0.137 1.00 81.50 318 GLN A N 1
ATOM 2436 C CA . GLN A 1 318 ? 4.132 -5.480 0.687 1.00 81.50 318 GLN A CA 1
ATOM 2437 C C . GLN A 1 318 ? 3.896 -5.358 2.201 1.00 81.50 318 GLN A C 1
ATOM 2439 O O . GLN A 1 318 ? 4.477 -6.109 2.976 1.00 81.50 318 GLN A O 1
ATOM 2444 N N . GLY A 1 319 ? 3.049 -4.426 2.627 1.00 89.31 319 GLY A N 1
ATOM 2445 C CA . GLY A 1 319 ? 2.758 -4.155 4.028 1.00 89.31 319 GLY A CA 1
ATOM 2446 C C . GLY A 1 319 ? 1.876 -2.921 4.163 1.00 89.31 319 GLY A C 1
ATOM 2447 O O . GLY A 1 319 ? 1.857 -2.067 3.280 1.00 89.31 319 GLY A O 1
ATOM 2448 N N . HIS A 1 320 ? 1.136 -2.802 5.261 1.00 93.94 320 HIS A N 1
ATOM 2449 C CA . HIS A 1 320 ? 0.323 -1.622 5.531 1.00 93.94 320 HIS A CA 1
ATOM 2450 C C . HIS A 1 320 ? 1.177 -0.378 5.810 1.00 93.94 320 HIS A C 1
ATOM 2452 O O . HIS A 1 320 ? 0.810 0.710 5.381 1.00 93.94 320 HIS A O 1
ATOM 2458 N N . LEU A 1 321 ? 2.336 -0.525 6.464 1.00 93.50 321 LEU A N 1
ATOM 2459 C CA . LEU A 1 321 ? 3.298 0.568 6.625 1.00 93.50 321 LEU A CA 1
ATOM 2460 C C . LEU A 1 321 ? 3.773 1.050 5.258 1.00 93.50 321 LEU A C 1
ATOM 2462 O O . LEU A 1 321 ? 3.627 2.224 4.956 1.00 93.50 321 LEU A O 1
ATOM 2466 N N . LEU A 1 322 ? 4.223 0.130 4.404 1.00 91.88 322 LEU A N 1
ATOM 2467 C CA . LEU A 1 322 ? 4.668 0.437 3.044 1.00 91.88 322 LEU A CA 1
ATOM 2468 C C . LEU A 1 322 ? 3.558 1.078 2.209 1.00 91.88 322 LEU A C 1
ATOM 2470 O O . LEU A 1 322 ? 3.814 2.026 1.473 1.00 91.88 322 LEU A O 1
ATOM 2474 N N . LEU A 1 323 ? 2.321 0.602 2.357 1.00 93.12 323 LEU A N 1
ATOM 2475 C CA . LEU A 1 323 ? 1.159 1.191 1.706 1.00 93.12 323 LEU A CA 1
ATOM 2476 C C . LEU A 1 323 ? 0.940 2.637 2.146 1.00 93.12 323 LEU A C 1
ATOM 2478 O O . LEU A 1 323 ? 0.809 3.516 1.298 1.00 93.12 323 LEU A O 1
ATOM 2482 N N . VAL A 1 324 ? 0.872 2.888 3.456 1.00 95.50 324 VAL A N 1
ATOM 2483 C CA . VAL A 1 324 ? 0.617 4.228 3.996 1.00 95.50 324 VAL A CA 1
ATOM 2484 C C . VAL A 1 324 ? 1.777 5.165 3.664 1.00 95.50 324 VAL A C 1
ATOM 2486 O O . VAL A 1 324 ? 1.526 6.290 3.250 1.00 95.50 324 VAL A O 1
ATOM 2489 N N . SER A 1 325 ? 3.022 4.700 3.748 1.00 94.56 325 SER A N 1
ATOM 2490 C CA . SER A 1 325 ? 4.202 5.475 3.366 1.00 94.56 325 SER A CA 1
ATOM 2491 C C . SER A 1 325 ? 4.199 5.832 1.885 1.00 94.56 325 SER A C 1
ATOM 2493 O O . SER A 1 325 ? 4.307 7.002 1.538 1.00 94.56 325 SER A O 1
ATOM 2495 N N . PHE A 1 326 ? 4.026 4.853 0.997 1.00 94.12 326 PHE A N 1
ATOM 2496 C CA . PHE A 1 326 ? 4.066 5.091 -0.445 1.00 94.12 326 PHE A CA 1
ATOM 2497 C C . PHE A 1 326 ? 2.873 5.930 -0.925 1.00 94.12 326 PHE A C 1
ATOM 2499 O O . PHE A 1 326 ? 3.024 6.859 -1.718 1.00 94.12 326 PHE A O 1
ATOM 2506 N N . ALA A 1 327 ? 1.668 5.618 -0.444 1.00 94.69 327 ALA A N 1
ATOM 2507 C CA . ALA A 1 327 ? 0.457 6.297 -0.881 1.00 94.69 327 ALA A CA 1
ATOM 2508 C C . ALA A 1 327 ? 0.277 7.666 -0.215 1.00 94.69 327 ALA A C 1
ATOM 2510 O O . ALA A 1 327 ? -0.171 8.579 -0.890 1.00 94.69 327 ALA A O 1
ATOM 2511 N N . GLN A 1 328 ? 0.610 7.819 1.069 1.00 96.19 328 GLN A N 1
ATOM 2512 C CA . GLN A 1 328 ? 0.255 9.006 1.863 1.00 96.19 328 GLN A CA 1
ATOM 2513 C C . GLN A 1 328 ? 1.463 9.797 2.389 1.00 96.19 328 GLN A C 1
ATOM 2515 O O . GLN A 1 328 ? 1.287 10.790 3.101 1.00 96.19 328 GLN A O 1
ATOM 2520 N N . GLY A 1 329 ? 2.682 9.371 2.047 1.00 95.81 329 GLY A N 1
ATOM 2521 C CA . GLY A 1 329 ? 3.925 10.004 2.475 1.00 95.81 329 GLY A CA 1
ATOM 2522 C C . GLY A 1 329 ? 4.173 9.879 3.978 1.00 95.81 329 GLY A C 1
ATOM 2523 O O . GLY A 1 329 ? 3.413 9.255 4.727 1.00 95.81 329 GLY A O 1
ATOM 2524 N N . TRP A 1 330 ? 5.229 10.534 4.451 1.00 96.06 330 TRP A N 1
ATOM 2525 C CA . TRP A 1 330 ? 5.562 10.604 5.873 1.00 96.06 330 TRP A CA 1
ATOM 2526 C C . TRP A 1 330 ? 4.482 11.317 6.695 1.00 96.06 330 TRP A C 1
ATOM 2528 O O . TRP A 1 330 ? 4.264 10.958 7.854 1.00 96.06 330 TRP A O 1
ATOM 2538 N N . GLY A 1 331 ? 3.746 12.261 6.093 1.00 96.12 331 GLY A N 1
ATOM 2539 C CA . GLY A 1 331 ? 2.606 12.917 6.736 1.00 96.12 331 GLY A CA 1
ATOM 2540 C C . GLY A 1 331 ? 1.492 11.928 7.088 1.00 96.12 331 GLY A C 1
ATOM 2541 O O . GLY A 1 331 ? 1.028 11.889 8.229 1.00 96.12 331 GLY A O 1
ATOM 2542 N N . GLY A 1 332 ? 1.113 11.061 6.146 1.00 96.56 332 GLY A N 1
ATOM 2543 C CA . GLY A 1 332 ? 0.106 10.031 6.384 1.00 96.56 332 GLY A CA 1
ATOM 2544 C C . GLY A 1 332 ? 0.555 8.972 7.391 1.00 96.56 332 GLY A C 1
ATOM 2545 O O . GLY A 1 332 ? -0.236 8.586 8.252 1.00 96.56 332 GLY A O 1
ATOM 2546 N N . VAL A 1 333 ? 1.826 8.552 7.340 1.00 96.94 333 VAL A N 1
ATOM 2547 C CA . VAL A 1 333 ? 2.420 7.619 8.320 1.00 96.94 333 VAL A CA 1
ATOM 2548 C C . VAL A 1 333 ? 2.330 8.197 9.725 1.00 96.94 333 VAL A C 1
ATOM 2550 O O . VAL A 1 333 ? 1.814 7.537 10.630 1.00 96.94 333 VAL A O 1
ATOM 2553 N N . ALA A 1 334 ? 2.778 9.443 9.898 1.00 97.25 334 ALA A N 1
ATOM 2554 C CA . ALA A 1 334 ? 2.730 10.118 11.183 1.00 97.25 334 ALA A CA 1
ATOM 2555 C C . ALA A 1 334 ? 1.294 10.156 11.718 1.00 97.25 334 ALA A C 1
ATOM 2557 O O . ALA A 1 334 ? 1.060 9.722 12.838 1.00 97.25 334 ALA A O 1
ATOM 2558 N N . LEU A 1 335 ? 0.313 10.584 10.918 1.00 97.75 335 LEU A N 1
ATOM 2559 C CA . LEU A 1 335 ? -1.082 10.686 11.361 1.00 97.75 335 LEU A CA 1
ATOM 2560 C C . LEU A 1 335 ? -1.710 9.322 11.699 1.00 97.75 335 LEU A C 1
ATOM 2562 O O . LEU A 1 335 ? -2.343 9.183 12.751 1.00 97.75 335 LEU A O 1
ATOM 2566 N N . TYR A 1 336 ? -1.512 8.314 10.844 1.00 97.56 336 TYR A N 1
ATOM 2567 C CA . TYR A 1 336 ? -2.077 6.973 11.018 1.00 97.56 336 TYR A CA 1
ATOM 2568 C C . TYR A 1 336 ? -1.552 6.297 12.292 1.00 97.56 336 TYR A C 1
ATOM 2570 O O . TYR A 1 336 ? -2.327 5.902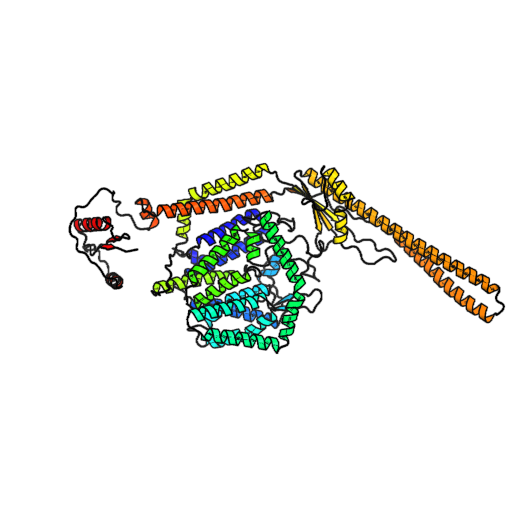 13.171 1.00 97.56 336 TYR A O 1
ATOM 2578 N N . TYR A 1 337 ? -0.226 6.209 12.432 1.00 97.44 337 TYR A N 1
ATOM 2579 C CA . TYR A 1 337 ? 0.393 5.530 13.569 1.00 97.44 337 TYR A CA 1
ATOM 2580 C C . TYR A 1 337 ? 0.339 6.365 14.847 1.00 97.44 337 TYR A C 1
ATOM 2582 O O . TYR A 1 337 ? 0.219 5.787 15.928 1.00 97.44 337 TYR A O 1
ATOM 2590 N N . ALA A 1 338 ? 0.334 7.701 14.761 1.00 97.31 338 ALA A N 1
ATOM 2591 C CA . ALA A 1 338 ? 0.108 8.539 15.933 1.00 97.31 338 ALA A CA 1
ATOM 2592 C C . ALA A 1 338 ? -1.286 8.290 16.515 1.00 97.31 338 ALA A C 1
ATOM 2594 O O . ALA A 1 338 ? -1.398 8.119 17.727 1.00 97.31 338 ALA A O 1
ATOM 2595 N N . PHE A 1 339 ? -2.341 8.206 15.693 1.00 97.44 339 PHE A N 1
ATOM 2596 C CA . PHE A 1 339 ? -3.688 7.897 16.182 1.00 97.44 339 PHE A CA 1
ATOM 2597 C C . PHE A 1 339 ? -3.725 6.562 16.943 1.00 97.44 339 PHE A C 1
ATOM 2599 O O . PHE A 1 339 ? -4.119 6.533 18.112 1.00 97.44 339 PHE A O 1
ATOM 2606 N N . LEU A 1 340 ? -3.248 5.476 16.327 1.00 97.06 340 LEU A N 1
ATOM 2607 C CA . LEU A 1 340 ? -3.253 4.151 16.953 1.00 97.06 340 LEU A CA 1
ATOM 2608 C C . LEU A 1 340 ? -2.345 4.081 18.188 1.00 97.06 340 LEU A C 1
ATOM 2610 O O . LEU A 1 340 ? -2.768 3.575 19.228 1.00 97.06 340 LEU A O 1
ATOM 2614 N N . GLY A 1 341 ? -1.135 4.637 18.113 1.00 97.00 341 GLY A N 1
ATOM 2615 C CA . GLY A 1 341 ? -0.186 4.674 19.225 1.00 97.00 341 GLY A CA 1
ATOM 2616 C C . GLY A 1 341 ? -0.720 5.474 20.412 1.00 97.00 341 GLY A C 1
ATOM 2617 O O . GLY A 1 341 ? -0.646 5.031 21.557 1.00 97.00 341 GLY A O 1
ATOM 2618 N N . MET A 1 342 ? -1.358 6.619 20.160 1.00 95.88 342 MET A N 1
ATOM 2619 C CA . MET A 1 342 ? -1.977 7.423 21.212 1.00 95.88 342 MET A CA 1
ATOM 2620 C C . MET A 1 342 ? -3.175 6.747 21.872 1.00 95.88 342 MET A C 1
ATOM 2622 O O . MET A 1 342 ? -3.388 6.967 23.067 1.00 95.88 342 MET A O 1
ATOM 2626 N N . ILE A 1 343 ? -3.966 5.975 21.126 1.00 95.31 343 ILE A N 1
ATOM 2627 C CA . ILE A 1 343 ? -5.045 5.153 21.685 1.00 95.31 343 ILE A CA 1
ATOM 2628 C C . ILE A 1 343 ? -4.442 4.026 22.530 1.00 95.31 343 ILE A C 1
ATOM 2630 O O . ILE A 1 343 ? -4.814 3.868 23.692 1.00 95.31 343 ILE A O 1
ATOM 2634 N N . PHE A 1 344 ? -3.462 3.299 21.991 1.00 95.88 344 PHE A N 1
ATOM 2635 C CA . PHE A 1 344 ? -2.797 2.196 22.680 1.00 95.88 344 PHE A CA 1
ATOM 2636 C C . PHE A 1 344 ? -2.196 2.639 24.019 1.00 95.88 344 PHE A C 1
ATOM 2638 O O . PHE A 1 344 ? -2.538 2.092 25.066 1.00 95.88 344 PHE A O 1
ATOM 2645 N N . LEU A 1 345 ? -1.367 3.686 24.006 1.00 94.75 345 LEU A N 1
ATOM 2646 C CA . LEU A 1 345 ? -0.705 4.215 25.201 1.00 94.75 345 LEU A CA 1
ATOM 2647 C C . LEU A 1 345 ? -1.702 4.760 26.227 1.00 94.75 345 LEU A C 1
ATOM 2649 O O . LEU A 1 345 ? -1.497 4.602 27.428 1.00 94.75 345 LEU A O 1
ATOM 2653 N N . ARG A 1 346 ? -2.803 5.373 25.772 1.00 91.12 346 ARG A N 1
ATOM 2654 C CA . ARG A 1 346 ? -3.853 5.873 26.668 1.00 91.12 346 ARG A CA 1
ATOM 2655 C C . ARG A 1 346 ? -4.532 4.733 27.421 1.00 91.12 346 ARG A C 1
ATOM 2657 O O . ARG A 1 346 ? -4.762 4.865 28.617 1.00 91.12 346 ARG A O 1
ATOM 2664 N N . TYR A 1 347 ? -4.841 3.634 26.738 1.00 92.56 347 TYR A N 1
ATOM 2665 C CA . TYR A 1 347 ? -5.642 2.545 27.299 1.00 92.56 347 TYR A CA 1
ATOM 2666 C C . TYR A 1 347 ? -4.819 1.351 27.804 1.00 92.56 347 TYR A C 1
ATOM 2668 O O . TYR A 1 347 ? -5.392 0.399 28.330 1.00 92.56 347 TYR A O 1
ATOM 2676 N N . ILE A 1 348 ? -3.481 1.404 27.741 1.00 92.38 348 ILE A N 1
ATOM 2677 C CA . ILE A 1 348 ? -2.592 0.304 28.158 1.00 92.38 348 ILE A CA 1
ATOM 2678 C C . ILE A 1 348 ? -2.803 -0.133 29.617 1.00 92.38 348 ILE A C 1
ATOM 2680 O O . ILE A 1 348 ? -2.575 -1.294 29.962 1.00 92.38 348 ILE A O 1
ATOM 2684 N N . ARG A 1 349 ? -3.277 0.770 30.483 1.00 88.75 349 ARG A N 1
ATOM 2685 C CA . ARG A 1 349 ? -3.533 0.490 31.904 1.00 88.75 349 ARG A CA 1
ATOM 2686 C C . ARG A 1 349 ? -4.851 -0.258 32.163 1.00 88.75 349 ARG A C 1
ATOM 2688 O O . ARG A 1 349 ? -5.023 -0.778 33.262 1.00 88.75 349 ARG A O 1
ATOM 2695 N N . LEU A 1 350 ? -5.749 -0.383 31.178 1.00 89.06 350 LEU A N 1
ATOM 2696 C CA . LEU A 1 350 ? -7.029 -1.087 31.338 1.00 89.06 350 LEU A CA 1
ATOM 2697 C C . LEU A 1 350 ? -6.835 -2.605 31.434 1.00 89.06 350 LEU A C 1
ATOM 2699 O O . LEU A 1 350 ? -6.404 -3.253 30.484 1.00 89.06 350 LEU A O 1
ATOM 2703 N N . LYS A 1 351 ? -7.174 -3.204 32.578 1.00 85.69 351 LYS A N 1
ATOM 2704 C CA . LYS A 1 351 ? -6.901 -4.627 32.867 1.00 85.69 351 LYS A CA 1
ATOM 2705 C C . LYS A 1 351 ? -8.018 -5.597 32.452 1.00 85.69 351 LYS A C 1
ATOM 2707 O O . LYS A 1 351 ? -7.902 -6.794 32.716 1.00 85.69 351 LYS A O 1
ATOM 2712 N N . SER A 1 352 ? -9.103 -5.125 31.841 1.00 87.75 352 SER A N 1
ATOM 2713 C CA . SER A 1 352 ? -10.215 -6.007 31.475 1.00 87.75 352 SER A CA 1
ATOM 2714 C C . SER A 1 352 ? -9.822 -6.983 30.346 1.00 87.75 352 SER A C 1
ATOM 2716 O O . SER A 1 352 ? -8.949 -6.670 29.524 1.00 87.75 352 SER A O 1
ATOM 2718 N N . PRO A 1 353 ? -10.420 -8.192 30.286 1.00 89.62 353 PRO A N 1
ATOM 2719 C CA . PRO A 1 353 ? -10.158 -9.133 29.197 1.00 89.62 353 PRO A CA 1
ATOM 2720 C C . PRO A 1 353 ? -10.483 -8.572 27.798 1.00 89.62 353 PRO A C 1
ATOM 2722 O O . PRO A 1 353 ? -9.632 -8.723 26.920 1.00 89.62 353 PRO A O 1
ATOM 2725 N N . PRO A 1 354 ? -11.616 -7.869 27.569 1.00 92.88 354 PRO A N 1
ATOM 2726 C CA . PRO A 1 354 ? -11.881 -7.222 26.283 1.00 92.88 354 PRO A CA 1
ATOM 2727 C C . PRO A 1 354 ? -10.860 -6.133 25.934 1.00 92.88 354 PRO A C 1
ATOM 2729 O O . PRO A 1 354 ? -10.430 -6.055 24.785 1.00 92.88 354 PRO A O 1
ATOM 2732 N N . ALA A 1 355 ? -10.401 -5.341 26.914 1.00 93.38 355 ALA A N 1
ATOM 2733 C CA . ALA A 1 355 ? -9.346 -4.353 26.683 1.00 93.38 355 ALA A CA 1
ATOM 2734 C C . ALA A 1 355 ? -8.007 -5.013 26.325 1.00 93.38 355 ALA A C 1
ATOM 2736 O O . ALA A 1 355 ? -7.307 -4.551 25.430 1.00 93.38 355 ALA A O 1
ATOM 2737 N N . THR A 1 356 ? -7.660 -6.126 26.975 1.00 93.06 356 THR A N 1
ATOM 2738 C CA . THR A 1 356 ? -6.460 -6.904 26.631 1.00 93.06 356 THR A CA 1
ATOM 2739 C C . THR A 1 356 ? -6.546 -7.437 25.204 1.00 93.06 356 THR A C 1
ATOM 2741 O O . THR A 1 356 ? -5.602 -7.251 24.443 1.00 93.06 356 THR A O 1
ATOM 2744 N N . ALA A 1 357 ? -7.690 -8.008 24.816 1.00 94.75 357 ALA A N 1
ATOM 2745 C CA . ALA A 1 357 ? -7.920 -8.459 23.449 1.00 94.75 357 ALA A CA 1
ATOM 2746 C C . ALA A 1 357 ? -7.791 -7.313 22.436 1.00 94.75 357 ALA A C 1
ATOM 2748 O O . ALA A 1 357 ? -7.098 -7.450 21.434 1.00 94.75 357 ALA A O 1
ATOM 2749 N N . ALA A 1 358 ? -8.390 -6.158 22.712 1.00 97.25 358 ALA A N 1
ATOM 2750 C CA . ALA A 1 358 ? -8.318 -5.013 21.818 1.00 97.25 358 ALA A CA 1
ATOM 2751 C C . ALA A 1 358 ? -6.897 -4.416 21.702 1.00 97.25 358 ALA A C 1
ATOM 2753 O O . ALA A 1 358 ? -6.443 -4.116 20.599 1.00 97.25 358 ALA A O 1
ATOM 2754 N N . LEU A 1 359 ? -6.156 -4.298 22.811 1.00 97.19 359 LEU A N 1
ATOM 2755 C CA . LEU A 1 359 ? -4.751 -3.866 22.789 1.00 97.19 359 LEU A CA 1
ATOM 2756 C C . LEU A 1 359 ? -3.875 -4.850 22.007 1.00 97.19 359 LEU A C 1
ATOM 2758 O O . LEU A 1 359 ? -3.031 -4.416 21.227 1.00 97.19 359 LEU A O 1
ATOM 2762 N N . SER A 1 360 ? -4.102 -6.156 22.175 1.00 96.38 360 SER A N 1
ATOM 2763 C CA . SER A 1 360 ? -3.427 -7.204 21.406 1.00 96.38 360 SER A CA 1
ATOM 2764 C C . SER A 1 360 ? -3.584 -6.997 19.898 1.00 96.38 360 SER A C 1
ATOM 2766 O O . SER A 1 360 ? -2.603 -7.086 19.168 1.00 96.38 360 SER A O 1
ATOM 2768 N N . VAL A 1 361 ? -4.791 -6.666 19.427 1.00 97.12 361 VAL A N 1
ATOM 2769 C CA . VAL A 1 361 ? -5.059 -6.432 17.997 1.00 97.12 361 VAL A CA 1
ATOM 2770 C C . VAL A 1 361 ? -4.308 -5.214 17.464 1.00 97.12 361 VAL A C 1
ATOM 2772 O O . VAL A 1 361 ? -3.702 -5.295 16.396 1.00 97.12 361 VAL A O 1
ATOM 2775 N N . ILE A 1 362 ? -4.299 -4.102 18.209 1.00 97.38 362 ILE A N 1
ATOM 2776 C CA . ILE A 1 362 ? -3.548 -2.899 17.815 1.00 97.38 362 ILE A CA 1
ATOM 2777 C C . ILE A 1 362 ? -2.042 -3.199 17.776 1.00 97.38 362 ILE A C 1
ATOM 2779 O O . ILE A 1 362 ? -1.371 -2.818 16.819 1.00 97.38 362 ILE A O 1
ATOM 2783 N N . LEU A 1 363 ? -1.518 -3.921 18.774 1.00 96.50 363 LEU A N 1
ATOM 2784 C CA . LEU A 1 363 ? -0.110 -4.315 18.829 1.00 96.50 363 LEU A CA 1
ATOM 2785 C C . LEU A 1 363 ? 0.287 -5.173 17.623 1.00 96.50 363 LEU A C 1
ATOM 2787 O O . LEU A 1 363 ? 1.265 -4.855 16.952 1.00 96.50 363 LEU A O 1
ATOM 2791 N N . ILE A 1 364 ? -0.476 -6.230 17.322 1.00 95.00 364 ILE A N 1
ATOM 2792 C CA . ILE A 1 364 ? -0.207 -7.088 16.158 1.00 95.00 364 ILE A CA 1
ATOM 2793 C C . ILE A 1 364 ? -0.207 -6.267 14.884 1.00 95.00 364 ILE A C 1
ATOM 2795 O O . ILE A 1 364 ? 0.673 -6.455 14.049 1.00 95.00 364 ILE A O 1
ATOM 2799 N N . HIS A 1 365 ? -1.187 -5.380 14.713 1.00 95.25 365 HIS A N 1
ATOM 2800 C CA . HIS A 1 365 ? -1.266 -4.578 13.506 1.00 95.25 365 HIS A CA 1
ATOM 2801 C C . HIS A 1 365 ? -0.001 -3.742 13.315 1.00 95.25 365 HIS A C 1
ATOM 2803 O O . HIS A 1 365 ? 0.575 -3.771 12.234 1.00 95.25 365 HIS A O 1
ATOM 2809 N N . VAL A 1 366 ? 0.477 -3.067 14.365 1.00 95.25 366 VAL A N 1
ATOM 2810 C CA . VAL A 1 366 ? 1.721 -2.288 14.297 1.00 95.25 366 VAL A CA 1
ATOM 2811 C C . VAL A 1 366 ? 2.915 -3.192 13.975 1.00 95.25 366 VAL A C 1
ATOM 2813 O O . VAL A 1 366 ? 3.651 -2.895 13.037 1.00 95.25 366 VAL A O 1
ATOM 2816 N N . LEU A 1 367 ? 3.065 -4.321 14.678 1.00 93.69 367 LEU A N 1
ATOM 2817 C CA . LEU A 1 367 ? 4.180 -5.260 14.486 1.00 93.69 367 LEU A CA 1
ATOM 2818 C C . LEU A 1 367 ? 4.209 -5.893 13.090 1.00 93.69 367 LEU A C 1
ATOM 2820 O O . LEU A 1 367 ? 5.274 -6.094 12.517 1.00 93.69 367 LEU A O 1
ATOM 2824 N N . THR A 1 368 ? 3.041 -6.220 12.543 1.00 92.44 368 THR A N 1
ATOM 2825 C CA . THR A 1 368 ? 2.918 -6.894 11.243 1.00 92.44 368 THR A CA 1
ATOM 2826 C C . THR A 1 368 ? 2.777 -5.922 10.077 1.00 92.44 368 THR A C 1
ATOM 2828 O O . THR A 1 368 ? 2.940 -6.334 8.933 1.00 92.44 368 THR A O 1
ATOM 2831 N N . SER A 1 369 ? 2.539 -4.632 10.330 1.00 93.69 369 SER A N 1
ATOM 2832 C CA . SER A 1 369 ? 2.372 -3.614 9.288 1.00 93.69 369 SER A CA 1
ATOM 2833 C C . SER A 1 369 ? 3.509 -3.519 8.258 1.00 93.69 369 SER A C 1
ATOM 2835 O O . SER A 1 369 ? 3.194 -3.189 7.114 1.00 93.69 369 SER A O 1
ATOM 2837 N N . PRO A 1 370 ? 4.790 -3.829 8.552 1.00 89.88 370 PRO A N 1
ATOM 2838 C CA . PRO A 1 370 ? 5.832 -3.819 7.523 1.00 89.88 370 PRO A CA 1
ATOM 2839 C C . PRO A 1 370 ? 5.684 -4.940 6.488 1.00 89.88 370 PRO A C 1
ATOM 2841 O O . PRO A 1 370 ? 6.178 -4.798 5.377 1.00 89.88 370 PRO A O 1
ATOM 2844 N N . VAL A 1 371 ? 5.005 -6.040 6.839 1.00 84.25 371 VAL A N 1
ATOM 2845 C CA . VAL A 1 371 ? 4.936 -7.268 6.022 1.00 84.25 371 VAL A CA 1
ATOM 2846 C C . VAL A 1 371 ? 3.520 -7.662 5.595 1.00 84.25 371 VAL A C 1
ATOM 2848 O O . VAL A 1 371 ? 3.356 -8.409 4.628 1.00 84.25 371 VAL A O 1
ATOM 2851 N N . TYR A 1 372 ? 2.496 -7.191 6.311 1.00 89.00 372 TYR A N 1
ATOM 2852 C CA . TYR A 1 372 ? 1.085 -7.475 6.059 1.00 89.00 372 TYR A CA 1
ATOM 2853 C C . TYR A 1 372 ? 0.299 -6.213 5.758 1.00 89.00 372 TYR A C 1
ATOM 2855 O O . TYR A 1 372 ? 0.395 -5.212 6.471 1.00 89.00 372 TYR A O 1
ATOM 2863 N N . SER A 1 373 ? -0.527 -6.287 4.718 1.00 87.69 373 SER A N 1
ATOM 2864 C CA . SER A 1 373 ? -1.487 -5.248 4.382 1.00 87.69 373 SER A CA 1
ATOM 2865 C C . SER A 1 373 ? -2.798 -5.467 5.147 1.00 87.69 373 SER A C 1
ATOM 2867 O O . SER A 1 373 ? -3.316 -6.581 5.256 1.00 87.69 373 SER A O 1
ATOM 2869 N N . ALA A 1 374 ? -3.323 -4.387 5.727 1.00 88.56 374 ALA A N 1
ATOM 2870 C CA . ALA A 1 374 ? -4.564 -4.403 6.500 1.00 88.56 374 ALA A CA 1
ATOM 2871 C C . ALA A 1 374 ? -5.780 -3.908 5.701 1.00 88.56 374 ALA A C 1
ATOM 2873 O O . ALA A 1 374 ? -6.839 -3.728 6.282 1.00 88.56 374 ALA A O 1
ATOM 2874 N N . ASP A 1 375 ? -5.654 -3.690 4.391 1.00 79.38 375 ASP A N 1
ATOM 2875 C CA . ASP A 1 375 ? -6.700 -3.221 3.466 1.00 79.38 375 ASP A CA 1
ATOM 2876 C C . ASP A 1 375 ? -7.767 -4.294 3.162 1.00 79.38 375 ASP A C 1
ATOM 2878 O O . ASP A 1 375 ? -8.077 -4.609 2.018 1.00 79.38 375 ASP A O 1
ATOM 2882 N N . ASN A 1 376 ? -8.299 -4.894 4.223 1.00 86.44 376 ASN A N 1
ATOM 2883 C CA . ASN A 1 376 ? -9.279 -5.973 4.246 1.00 86.44 376 ASN A CA 1
ATOM 2884 C C . ASN A 1 376 ? -9.993 -5.969 5.615 1.00 86.44 376 ASN A C 1
ATOM 2886 O O . ASN A 1 376 ? -9.888 -5.011 6.381 1.00 86.44 376 ASN A O 1
ATOM 2890 N N . LEU A 1 377 ? -10.690 -7.051 5.975 1.00 91.69 377 LEU A N 1
ATOM 2891 C CA . LEU A 1 377 ? -11.428 -7.157 7.243 1.00 91.69 377 LEU A CA 1
ATOM 2892 C C . LEU A 1 377 ? -10.576 -6.905 8.507 1.00 91.69 377 LEU A C 1
ATOM 2894 O O . LEU A 1 377 ? -11.132 -6.530 9.542 1.00 91.69 377 LEU A O 1
ATOM 2898 N N . ALA A 1 378 ? -9.247 -7.014 8.435 1.00 93.94 378 ALA A N 1
ATOM 2899 C CA . ALA A 1 378 ? -8.358 -6.714 9.550 1.00 93.94 378 ALA A CA 1
ATOM 2900 C C . ALA A 1 378 ? -8.467 -5.251 10.016 1.00 93.94 378 ALA A C 1
ATOM 2902 O O . ALA A 1 378 ? -8.514 -5.014 11.224 1.00 93.94 378 ALA A O 1
ATOM 2903 N N . ILE A 1 379 ? -8.585 -4.266 9.108 1.00 94.94 379 ILE A N 1
ATOM 2904 C CA . ILE A 1 379 ? -8.755 -2.853 9.512 1.00 94.94 379 ILE A CA 1
ATOM 2905 C C . ILE A 1 379 ? -10.045 -2.640 10.301 1.00 94.94 379 ILE A C 1
ATOM 2907 O O . ILE A 1 379 ? -10.077 -1.854 11.247 1.00 94.94 379 ILE A O 1
ATOM 2911 N N . LEU A 1 380 ? -11.092 -3.399 9.975 1.00 95.00 380 LEU A N 1
ATOM 2912 C CA . LEU A 1 380 ? -12.356 -3.360 10.698 1.00 95.00 380 LEU A CA 1
ATOM 2913 C C . LEU A 1 380 ? -12.188 -3.920 12.116 1.00 95.00 380 LEU A C 1
ATOM 2915 O O . LEU A 1 380 ? -12.689 -3.321 13.066 1.00 95.00 380 LEU A O 1
ATOM 2919 N N . ALA A 1 381 ? -11.434 -5.014 12.281 1.00 96.06 381 ALA A N 1
ATOM 2920 C CA . ALA A 1 381 ? -11.101 -5.565 13.596 1.00 96.06 381 ALA A CA 1
ATOM 2921 C C . ALA A 1 381 ? -10.278 -4.579 14.441 1.00 96.06 381 ALA A C 1
ATOM 2923 O O . ALA A 1 381 ? -10.560 -4.400 15.626 1.00 96.06 381 ALA A O 1
ATOM 2924 N N . ILE A 1 382 ? -9.307 -3.892 13.831 1.00 97.25 382 ILE A N 1
ATOM 2925 C CA . ILE A 1 382 ? -8.467 -2.879 14.491 1.00 97.25 382 ILE A CA 1
ATOM 2926 C C . ILE A 1 382 ? -9.316 -1.699 14.972 1.00 97.25 382 ILE A C 1
ATOM 2928 O O . ILE A 1 382 ? -9.214 -1.286 16.125 1.00 97.25 382 ILE A O 1
ATOM 2932 N N . PHE A 1 383 ? -10.211 -1.178 14.136 1.00 97.44 383 PHE A N 1
ATOM 2933 C CA . PHE A 1 383 ? -11.074 -0.057 14.519 1.00 97.44 383 PHE A CA 1
ATOM 2934 C C . PHE A 1 383 ? -12.181 -0.470 15.491 1.00 97.44 383 PHE A C 1
ATOM 2936 O O . PHE A 1 383 ? -12.552 0.302 16.379 1.00 97.44 383 PHE A O 1
ATOM 2943 N N . CYS A 1 384 ? -12.645 -1.716 15.415 1.00 97.31 384 CYS A N 1
ATOM 2944 C CA . CYS A 1 384 ? -13.493 -2.289 16.448 1.00 97.31 384 CYS A CA 1
ATOM 2945 C C . CYS A 1 384 ? -12.740 -2.434 17.784 1.00 97.31 384 CYS A C 1
ATOM 2947 O O . CYS A 1 384 ? -13.334 -2.213 18.837 1.00 97.31 384 CYS A O 1
ATOM 2949 N N . ALA A 1 385 ? -11.436 -2.731 17.768 1.00 97.75 385 ALA A N 1
ATOM 2950 C CA . ALA A 1 385 ? -10.595 -2.740 18.965 1.00 97.75 385 ALA A CA 1
ATOM 2951 C C . ALA A 1 385 ? -10.514 -1.354 19.615 1.00 97.75 385 ALA A C 1
ATOM 2953 O O . ALA A 1 385 ? -10.697 -1.231 20.826 1.00 97.75 385 ALA A O 1
ATOM 2954 N N . VAL A 1 386 ? -10.335 -0.299 18.814 1.00 97.56 386 VAL A N 1
ATOM 2955 C CA . VAL A 1 386 ? -10.396 1.087 19.306 1.00 97.56 386 VAL A CA 1
ATOM 2956 C C . VAL A 1 386 ? -11.754 1.376 19.962 1.00 97.56 386 VAL A C 1
ATOM 2958 O O . VAL A 1 386 ? -11.795 1.939 21.056 1.00 97.56 386 VAL A O 1
ATOM 2961 N N . ALA A 1 387 ? -12.860 0.940 19.348 1.00 96.75 387 ALA A N 1
ATOM 2962 C CA . ALA A 1 387 ? -14.202 1.113 19.909 1.00 96.75 387 ALA A CA 1
ATOM 2963 C C . ALA A 1 387 ? -14.392 0.359 21.236 1.00 96.75 387 ALA A C 1
ATOM 2965 O O . ALA A 1 387 ? -14.959 0.905 22.181 1.00 96.75 387 ALA A O 1
ATOM 2966 N N . VAL A 1 388 ? -13.896 -0.879 21.326 1.00 96.62 388 VAL A N 1
ATOM 2967 C CA . VAL A 1 388 ? -13.932 -1.685 22.555 1.00 96.62 388 VAL A CA 1
ATOM 2968 C C . VAL A 1 388 ? -13.134 -1.006 23.668 1.00 96.62 388 VAL A C 1
ATOM 2970 O O . VAL A 1 388 ? -13.654 -0.870 24.770 1.00 96.62 388 VAL A O 1
ATOM 2973 N N . LEU A 1 389 ? -11.924 -0.507 23.394 1.00 95.75 389 LEU A N 1
ATOM 2974 C CA . LEU A 1 389 ? -11.113 0.201 24.396 1.00 95.75 389 LEU A CA 1
ATOM 2975 C C . LEU A 1 389 ? -11.781 1.475 24.901 1.00 95.75 389 LEU A C 1
ATOM 2977 O O . LEU A 1 389 ? -11.776 1.735 26.103 1.00 95.75 389 LEU A O 1
ATOM 2981 N N . TRP A 1 390 ? -12.368 2.254 23.992 1.00 94.12 390 TRP A N 1
ATOM 2982 C CA . TRP A 1 390 ? -13.118 3.449 24.360 1.00 94.12 390 TRP A CA 1
ATOM 2983 C C . TRP A 1 390 ? -14.277 3.102 25.302 1.00 94.12 390 TRP A C 1
ATOM 2985 O O . TRP A 1 390 ? -14.424 3.733 26.347 1.00 94.12 390 TRP A O 1
ATOM 2995 N N . ARG A 1 391 ? -15.044 2.055 24.989 1.00 93.50 391 ARG A N 1
ATOM 2996 C CA . ARG A 1 391 ? -16.169 1.613 25.820 1.00 93.50 391 ARG A CA 1
ATOM 2997 C C . ARG A 1 391 ? -15.745 1.057 27.175 1.00 93.50 391 ARG A C 1
ATOM 2999 O O . ARG A 1 391 ? -16.364 1.385 28.178 1.00 93.50 391 ARG A O 1
ATOM 3006 N N . GLU A 1 392 ? -14.693 0.248 27.216 1.00 92.75 392 GLU A N 1
ATOM 3007 C CA . GLU A 1 392 ? -14.165 -0.307 28.468 1.00 92.75 392 GLU A CA 1
ATOM 3008 C C . GLU A 1 392 ? -13.639 0.788 29.404 1.00 92.75 392 GLU A C 1
ATOM 3010 O O . GLU A 1 392 ? -13.749 0.663 30.621 1.00 92.75 392 GLU A O 1
ATOM 3015 N N . ALA A 1 393 ? -13.099 1.878 28.852 1.00 90.19 393 ALA A N 1
ATOM 3016 C CA . ALA A 1 393 ? -12.676 3.024 29.647 1.00 90.19 393 ALA A CA 1
ATOM 3017 C C . ALA A 1 393 ? -13.857 3.727 30.332 1.00 90.19 393 ALA A C 1
ATOM 3019 O O . ALA A 1 393 ? -13.750 4.041 31.513 1.00 90.19 393 ALA A O 1
ATOM 3020 N N . LEU A 1 394 ? -14.974 3.915 29.617 1.00 87.56 394 LEU A N 1
ATOM 3021 C CA . LEU A 1 394 ? -16.197 4.508 30.173 1.00 87.56 394 LEU A CA 1
ATOM 3022 C C . LEU A 1 394 ? -16.768 3.649 31.301 1.00 87.56 394 LEU A C 1
ATOM 3024 O O . LEU A 1 394 ? -17.062 4.157 32.372 1.00 87.56 394 LEU A O 1
ATOM 3028 N N . VAL A 1 395 ? -16.850 2.332 31.092 1.00 88.50 395 VAL A N 1
ATOM 3029 C CA . VAL A 1 395 ? -17.331 1.401 32.126 1.00 88.50 395 VAL A CA 1
ATOM 3030 C C . VAL A 1 395 ? -16.426 1.436 33.362 1.00 88.50 395 VAL A C 1
ATOM 3032 O O . VAL A 1 395 ? -16.909 1.379 34.488 1.00 88.50 395 VAL A O 1
ATOM 3035 N N . ALA A 1 396 ? -15.106 1.540 33.178 1.00 85.19 396 ALA A N 1
ATOM 3036 C CA . ALA A 1 396 ? -14.169 1.646 34.294 1.00 85.19 396 ALA A CA 1
ATOM 3037 C C . ALA A 1 396 ? -14.301 2.971 35.068 1.00 85.19 396 ALA A C 1
ATOM 3039 O O . ALA A 1 396 ? -14.055 2.982 36.275 1.00 85.19 396 ALA A O 1
ATOM 3040 N N . GLU A 1 397 ? -14.655 4.060 34.380 1.00 83.31 397 GLU A N 1
ATOM 3041 C CA . GLU A 1 397 ? -14.945 5.374 34.963 1.00 83.31 397 GLU A CA 1
ATOM 3042 C C . GLU A 1 397 ? -16.268 5.365 35.738 1.00 83.31 397 GLU A C 1
ATOM 3044 O O . GLU A 1 397 ? -16.266 5.706 36.917 1.00 83.31 397 GLU A O 1
ATOM 3049 N N . GLU A 1 398 ? -17.352 4.858 35.140 1.00 82.44 398 GLU A N 1
ATOM 3050 C CA . GLU A 1 398 ? -18.657 4.682 35.800 1.00 82.44 398 GLU A CA 1
ATOM 3051 C C . GLU A 1 398 ? -18.557 3.792 37.052 1.00 82.44 398 GLU A C 1
ATOM 3053 O O . GLU A 1 398 ? -19.220 4.041 38.054 1.00 82.44 398 GLU A O 1
ATOM 3058 N N . ALA A 1 399 ? -17.689 2.775 37.029 1.00 79.69 399 ALA A N 1
ATOM 3059 C CA . ALA A 1 399 ? -17.459 1.880 38.162 1.00 79.69 399 ALA A CA 1
ATOM 3060 C C . ALA A 1 399 ? -16.532 2.455 39.256 1.00 79.69 399 ALA A C 1
ATOM 3062 O O . ALA A 1 399 ? -16.188 1.727 40.189 1.00 79.69 399 ALA A O 1
ATOM 3063 N N . GLY A 1 400 ? -16.053 3.702 39.137 1.00 74.88 400 GLY A N 1
ATOM 3064 C CA . GLY A 1 400 ? -15.165 4.325 40.129 1.00 74.88 400 GLY A CA 1
ATOM 3065 C C . GLY A 1 400 ? -13.831 3.589 40.320 1.00 74.88 400 GLY A C 1
ATOM 3066 O O . GLY A 1 400 ? -13.232 3.615 41.396 1.00 74.88 400 GLY A O 1
ATOM 3067 N N . SER A 1 401 ? -13.355 2.873 39.296 1.00 72.00 401 SER A N 1
ATOM 3068 C CA . SER A 1 401 ? -12.134 2.073 39.401 1.00 72.00 401 SER A CA 1
ATOM 3069 C C . SER A 1 401 ? -10.926 2.956 39.725 1.00 72.00 401 SER A C 1
ATOM 3071 O O . SER A 1 401 ? -10.728 3.992 39.095 1.00 72.00 401 SER A O 1
ATOM 3073 N N . ARG A 1 402 ? -10.025 2.500 40.611 1.00 63.22 402 ARG A N 1
ATOM 3074 C CA . ARG A 1 402 ? -8.724 3.166 40.873 1.00 63.22 402 ARG A CA 1
ATOM 3075 C C . ARG A 1 402 ? -7.866 3.360 39.614 1.00 63.22 402 ARG A C 1
ATOM 3077 O O . ARG A 1 402 ? -6.924 4.140 39.621 1.00 63.22 402 ARG A O 1
ATOM 3084 N N . HIS A 1 403 ? -8.158 2.609 38.552 1.00 65.06 403 HIS A N 1
ATOM 3085 C CA . HIS A 1 403 ? -7.480 2.694 37.257 1.00 65.06 403 HIS A CA 1
ATOM 3086 C C . HIS A 1 403 ? -8.373 3.326 36.175 1.00 65.06 403 HIS A C 1
ATOM 3088 O O . HIS A 1 403 ? -8.112 3.129 34.985 1.00 65.06 403 HIS A O 1
ATOM 3094 N N . SER A 1 404 ? -9.447 4.017 36.571 1.00 68.12 404 SER A N 1
ATOM 3095 C CA . SER A 1 404 ? -10.297 4.781 35.662 1.00 68.12 404 SER A CA 1
ATOM 3096 C C . SER A 1 404 ? -9.483 5.879 34.978 1.00 68.12 404 SER A C 1
ATOM 3098 O O . SER A 1 404 ? -8.513 6.417 35.515 1.00 68.12 404 SER A O 1
ATOM 3100 N N . ILE A 1 405 ? -9.831 6.154 33.726 1.00 67.12 405 ILE A N 1
ATOM 3101 C CA . ILE A 1 405 ? -9.191 7.184 32.915 1.00 67.12 405 ILE A CA 1
ATOM 3102 C C . ILE A 1 405 ? -10.302 8.172 32.587 1.00 67.12 405 ILE A C 1
ATOM 3104 O O . ILE A 1 405 ? -11.229 7.733 31.918 1.00 67.12 405 ILE A O 1
ATOM 3108 N N . PRO A 1 406 ? -10.202 9.464 32.946 1.00 68.06 406 PRO A N 1
ATOM 3109 C CA . PRO A 1 406 ? -11.241 10.436 32.618 1.00 68.06 406 PRO A CA 1
ATOM 3110 C C . PRO A 1 406 ? -11.517 10.454 31.113 1.00 68.06 406 PRO A C 1
ATOM 3112 O O . PRO A 1 406 ? -10.612 10.774 30.315 1.00 68.06 406 PRO A O 1
ATOM 3115 N N . VAL A 1 407 ? -12.724 10.071 30.693 1.00 69.69 407 VAL A N 1
ATOM 3116 C CA . VAL A 1 407 ? -13.107 9.985 29.283 1.00 69.69 407 VAL A CA 1
ATOM 3117 C C . VAL A 1 407 ? -13.969 11.186 28.909 1.00 69.69 407 VAL A C 1
ATOM 3119 O O . VAL A 1 407 ? -15.185 11.185 29.023 1.00 69.69 407 VAL A O 1
ATOM 3122 N N . ALA A 1 408 ? -13.334 12.215 28.347 1.00 72.25 408 ALA A N 1
ATOM 3123 C CA . ALA A 1 408 ? -14.080 13.226 27.601 1.00 72.25 408 ALA A CA 1
ATOM 3124 C C . ALA A 1 408 ? -14.641 12.598 26.312 1.00 72.25 408 ALA A C 1
ATOM 3126 O O . ALA A 1 408 ? -13.859 12.070 25.511 1.00 72.25 408 ALA A O 1
ATOM 3127 N N . GLU A 1 409 ? -15.957 12.692 26.107 1.00 76.06 409 GLU A N 1
ATOM 3128 C CA . GLU A 1 409 ? -16.662 12.241 24.900 1.00 76.06 409 GLU A CA 1
ATOM 3129 C C . GLU A 1 409 ? -16.995 13.433 23.985 1.00 76.06 409 GLU A C 1
ATOM 3131 O O . GLU A 1 409 ? -18.109 13.958 24.026 1.00 76.06 409 GLU A O 1
ATOM 3136 N N . PRO A 1 410 ? -16.055 13.915 23.149 1.00 84.38 410 PRO A N 1
ATOM 3137 C CA . PRO A 1 410 ? -16.393 14.932 22.166 1.00 84.38 410 PRO A CA 1
ATOM 3138 C C . PRO A 1 410 ? -17.443 14.392 21.188 1.00 84.38 410 PRO A C 1
ATOM 3140 O O . PRO A 1 410 ? -17.425 13.220 20.803 1.00 84.38 410 PRO A O 1
ATOM 3143 N N . SER A 1 411 ? -18.344 15.262 20.741 1.00 88.94 411 SER A N 1
ATOM 3144 C CA . SER A 1 411 ? -19.277 14.938 19.666 1.00 88.94 411 SER A CA 1
ATOM 3145 C C . SER A 1 411 ? -18.667 15.248 18.300 1.00 88.94 411 SER A C 1
ATOM 3147 O O . SER A 1 411 ? -17.868 16.176 18.147 1.00 88.94 411 SER A O 1
ATOM 3149 N N . LEU A 1 412 ? -19.086 14.510 17.271 1.00 87.06 412 LEU A N 1
ATOM 3150 C CA . LEU A 1 412 ? -18.715 14.790 15.882 1.00 87.06 412 LEU A CA 1
ATOM 3151 C C . LEU A 1 412 ? -19.127 16.219 15.474 1.00 87.06 412 LEU A C 1
ATOM 3153 O O . LEU A 1 412 ? -18.372 16.928 14.809 1.00 87.06 412 LEU A O 1
ATOM 3157 N N . GLY A 1 413 ? -20.286 16.682 15.961 1.00 84.19 413 GLY A N 1
ATOM 3158 C CA . GLY A 1 413 ? -20.747 18.064 15.800 1.00 84.19 413 GLY A CA 1
ATOM 3159 C C . GLY A 1 413 ? -19.793 19.091 16.423 1.00 84.19 413 GLY A C 1
ATOM 3160 O O . GLY A 1 413 ? -19.612 20.174 15.867 1.00 84.19 413 GLY A O 1
ATOM 3161 N N . GLY A 1 414 ? -19.115 18.745 17.521 1.00 84.62 414 GLY A N 1
ATOM 3162 C CA . GLY A 1 414 ? -18.073 19.567 18.141 1.00 84.62 414 GLY A CA 1
ATOM 3163 C C . GLY A 1 414 ? -16.908 19.867 17.195 1.00 84.62 414 GLY A C 1
ATOM 3164 O O . GLY A 1 414 ? -16.519 21.024 17.061 1.00 84.62 414 GLY A O 1
ATOM 3165 N N . TYR A 1 415 ? -16.426 18.870 16.446 1.00 88.25 415 TYR A N 1
ATOM 3166 C CA . TYR A 1 415 ? -15.383 19.082 15.432 1.00 88.25 415 TYR A CA 1
ATOM 3167 C C . TYR A 1 415 ? -15.852 20.013 14.310 1.00 88.25 415 TYR A C 1
ATOM 3169 O O . TYR A 1 415 ? -15.108 20.895 13.889 1.00 88.25 415 TYR A O 1
ATOM 3177 N N . SER A 1 416 ? -17.102 19.872 13.857 1.00 87.75 416 SER A N 1
ATOM 3178 C CA . SER A 1 416 ? -17.648 20.764 12.825 1.00 87.75 416 SER A CA 1
ATOM 3179 C C . SER A 1 416 ? -17.760 22.218 13.307 1.00 87.75 416 SER A C 1
ATOM 3181 O O . SER A 1 416 ? -17.428 23.142 12.563 1.00 87.75 416 SER A O 1
ATOM 3183 N N . ARG A 1 417 ? -18.158 22.429 14.571 1.00 88.19 417 ARG A N 1
ATOM 3184 C CA . ARG A 1 417 ? -18.204 23.753 15.206 1.00 88.19 417 ARG A CA 1
ATOM 3185 C C . ARG A 1 417 ? -16.805 24.339 15.366 1.00 88.19 417 ARG A C 1
ATOM 3187 O O . ARG A 1 417 ? -16.610 25.496 15.007 1.00 88.19 417 ARG A O 1
ATOM 3194 N N . PHE A 1 418 ? -15.835 23.540 15.814 1.00 88.06 418 PHE A N 1
ATOM 3195 C CA . PHE A 1 418 ? -14.430 23.944 15.911 1.00 88.06 418 PHE A CA 1
ATOM 3196 C C . PHE A 1 418 ? -13.892 24.438 14.560 1.00 88.06 418 PHE A C 1
ATOM 3198 O O . PHE A 1 418 ? -13.357 25.544 14.473 1.00 88.06 418 PHE A O 1
ATOM 3205 N N . LEU A 1 419 ? -14.104 23.666 13.487 1.00 91.06 419 LEU A N 1
ATOM 3206 C CA . LEU A 1 419 ? -13.658 24.039 12.142 1.00 91.06 419 LEU A CA 1
ATOM 3207 C C . LEU A 1 419 ? -14.312 25.338 11.657 1.00 91.06 419 LEU A C 1
ATOM 3209 O O . LEU A 1 419 ? -13.618 26.199 11.125 1.00 91.06 419 LEU A O 1
ATOM 3213 N N . ARG A 1 420 ? -15.622 25.518 11.875 1.00 90.69 420 ARG A N 1
ATOM 3214 C CA . ARG A 1 420 ? -16.331 26.758 11.508 1.00 90.69 420 ARG A CA 1
ATOM 3215 C C . ARG A 1 420 ? -15.830 27.962 12.308 1.00 90.69 420 ARG A C 1
ATOM 3217 O O . ARG A 1 420 ? -15.546 29.003 11.725 1.00 90.69 420 ARG A O 1
ATOM 3224 N N . ARG A 1 421 ? -15.662 27.809 13.625 1.00 89.12 421 ARG A N 1
ATOM 3225 C CA . ARG A 1 421 ? -15.172 28.862 14.532 1.00 89.12 421 ARG A CA 1
ATOM 3226 C C . ARG A 1 421 ? -13.767 29.333 14.165 1.00 89.12 421 ARG A C 1
ATOM 3228 O O . ARG A 1 421 ? -13.457 30.514 14.304 1.00 89.12 421 ARG A O 1
ATOM 3235 N N . HIS A 1 422 ? -12.922 28.423 13.690 1.00 92.62 422 HIS A N 1
ATOM 3236 C CA . HIS A 1 422 ? -11.531 28.704 13.344 1.00 92.62 422 HIS A CA 1
ATOM 3237 C C . HIS A 1 422 ? -11.260 28.699 11.836 1.00 92.62 422 HIS A C 1
ATOM 3239 O O . HIS A 1 422 ? -10.099 28.645 11.435 1.00 92.62 422 HIS A O 1
ATOM 3245 N N . ALA A 1 423 ? -12.298 28.831 11.000 1.00 93.00 423 ALA A N 1
ATOM 3246 C CA . ALA A 1 423 ? -12.181 28.722 9.547 1.00 93.00 423 ALA A CA 1
ATOM 3247 C C . ALA A 1 423 ? -11.110 29.660 8.976 1.00 93.00 423 ALA A C 1
ATOM 3249 O O . ALA A 1 423 ? -10.244 29.212 8.238 1.00 93.00 423 ALA A O 1
ATOM 3250 N N . VAL A 1 424 ? -11.082 30.932 9.389 1.00 93.88 424 VAL A N 1
ATOM 3251 C CA . VAL A 1 424 ? -10.064 31.899 8.931 1.00 93.88 424 VAL A CA 1
ATOM 3252 C C . VAL A 1 424 ? -8.651 31.491 9.365 1.00 93.88 424 VAL A C 1
ATOM 3254 O O . VAL A 1 424 ? -7.715 31.569 8.574 1.00 93.88 424 VAL A O 1
ATOM 3257 N N . ALA A 1 425 ? -8.4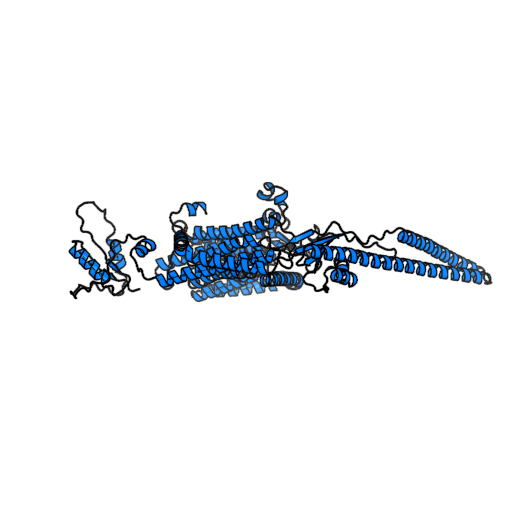90 31.015 10.605 1.00 93.50 425 ALA A N 1
ATOM 3258 C CA . ALA A 1 425 ? -7.193 30.581 11.130 1.00 93.50 425 ALA A CA 1
ATOM 3259 C C . ALA A 1 425 ? -6.654 29.330 10.417 1.00 93.50 425 ALA A C 1
ATOM 3261 O O . ALA A 1 425 ? -5.445 29.126 10.398 1.00 93.50 425 ALA A O 1
ATOM 3262 N N . ILE A 1 426 ? -7.542 28.519 9.836 1.00 95.06 426 ILE A N 1
ATOM 3263 C CA . ILE A 1 426 ? -7.192 27.322 9.070 1.00 95.06 426 ILE A CA 1
ATOM 3264 C C . ILE A 1 426 ? -6.969 27.668 7.590 1.00 95.06 426 ILE A C 1
ATOM 3266 O O . ILE A 1 426 ? -5.955 27.286 7.009 1.00 95.06 426 ILE A O 1
ATOM 3270 N N . LEU A 1 427 ? -7.889 28.420 6.981 1.00 95.69 427 LEU A N 1
ATOM 3271 C CA . LEU A 1 427 ? -7.884 28.732 5.552 1.00 95.69 427 LEU A CA 1
ATOM 3272 C C . LEU A 1 427 ? -6.726 29.646 5.157 1.00 95.69 427 LEU A C 1
ATOM 3274 O O . LEU A 1 427 ? -6.098 29.385 4.138 1.00 95.69 427 LEU A O 1
ATOM 3278 N N . VAL A 1 428 ? -6.400 30.676 5.947 1.00 96.44 428 VAL A N 1
ATOM 3279 C CA . VAL A 1 428 ? -5.341 31.633 5.578 1.00 96.44 428 VAL A CA 1
ATOM 3280 C C . VAL A 1 428 ? -3.971 30.947 5.446 1.00 96.44 428 VAL A C 1
ATOM 3282 O O . VAL A 1 428 ? -3.383 31.052 4.370 1.00 96.44 428 VAL A O 1
ATOM 3285 N N . PRO A 1 429 ? -3.467 30.181 6.437 1.00 96.69 429 PRO A N 1
ATOM 3286 C CA . PRO A 1 429 ? -2.217 29.432 6.274 1.00 96.69 429 PRO A CA 1
ATOM 3287 C C . PRO A 1 429 ? -2.277 28.402 5.144 1.00 96.69 429 PRO A C 1
ATOM 3289 O O . PRO A 1 429 ? -1.289 28.211 4.441 1.00 96.69 429 PRO A O 1
ATOM 3292 N N . THR A 1 430 ? -3.438 27.771 4.935 1.00 96.12 430 THR A N 1
ATOM 3293 C CA . THR A 1 430 ? -3.637 26.799 3.850 1.00 96.12 430 THR A CA 1
ATOM 3294 C C . THR A 1 430 ? -3.482 27.446 2.476 1.00 96.12 430 THR A C 1
ATOM 3296 O O . THR A 1 430 ? -2.712 26.963 1.650 1.00 96.12 430 THR A O 1
ATOM 3299 N N . VAL A 1 431 ? -4.161 28.570 2.238 1.00 96.75 431 VAL A N 1
ATOM 3300 C CA . VAL A 1 431 ? -4.073 29.316 0.977 1.00 96.75 431 VAL A CA 1
ATOM 3301 C C . VAL A 1 431 ? -2.666 29.869 0.777 1.00 96.75 431 VAL A C 1
ATOM 3303 O O . VAL A 1 431 ? -2.115 29.709 -0.306 1.00 96.75 431 VAL A O 1
ATOM 3306 N N . LEU A 1 432 ? -2.050 30.451 1.811 1.00 97.12 432 LEU A N 1
ATOM 3307 C CA . LEU A 1 432 ? -0.677 30.960 1.729 1.00 97.12 432 LEU A CA 1
ATOM 3308 C C . LEU A 1 432 ? 0.327 29.856 1.376 1.00 97.12 432 LEU A C 1
ATOM 3310 O O . LEU A 1 432 ? 1.201 30.080 0.544 1.00 97.12 432 LEU A O 1
ATOM 3314 N N . ALA A 1 433 ? 0.185 28.658 1.950 1.00 96.19 433 ALA A N 1
ATOM 3315 C CA . ALA A 1 433 ? 1.045 27.523 1.630 1.00 96.19 433 ALA A CA 1
ATOM 3316 C C . ALA A 1 433 ? 0.847 27.027 0.187 1.00 96.19 433 ALA A C 1
ATOM 3318 O O . ALA A 1 433 ? 1.826 26.741 -0.502 1.00 96.19 433 ALA A O 1
ATOM 3319 N N . VAL A 1 434 ? -0.398 26.966 -0.302 1.00 95.62 434 VAL A N 1
ATOM 3320 C CA . VAL A 1 434 ? -0.696 26.594 -1.697 1.00 95.62 434 VAL A CA 1
ATOM 3321 C C . VAL A 1 434 ? -0.169 27.645 -2.676 1.00 95.62 434 VAL A C 1
ATOM 3323 O O . VAL A 1 434 ? 0.452 27.280 -3.671 1.00 95.62 434 VAL A O 1
ATOM 3326 N N . VAL A 1 435 ? -0.364 28.936 -2.392 1.00 95.19 435 VAL A N 1
ATOM 3327 C CA . VAL A 1 435 ? 0.162 30.041 -3.210 1.00 95.19 435 VAL A CA 1
ATOM 3328 C C . VAL A 1 435 ? 1.688 30.023 -3.207 1.00 95.19 435 VAL A C 1
ATOM 3330 O O . VAL A 1 435 ? 2.286 30.089 -4.274 1.00 95.19 435 VAL A O 1
ATOM 3333 N N . GLY A 1 436 ? 2.327 29.843 -2.049 1.00 93.81 436 GLY A N 1
ATOM 3334 C CA . GLY A 1 436 ? 3.781 29.699 -1.951 1.00 93.81 436 GLY A CA 1
ATOM 3335 C C . GLY A 1 436 ? 4.309 28.526 -2.783 1.00 93.81 436 GLY A C 1
ATOM 3336 O O . GLY A 1 436 ? 5.250 28.693 -3.557 1.00 93.81 436 GLY A O 1
ATOM 3337 N N . ALA A 1 437 ? 3.656 27.362 -2.704 1.00 92.12 437 ALA A N 1
ATOM 3338 C CA . ALA A 1 437 ? 4.000 26.192 -3.513 1.00 92.12 437 ALA A CA 1
ATOM 3339 C C . ALA A 1 437 ? 3.775 26.419 -5.021 1.00 92.12 437 ALA A C 1
ATOM 3341 O O . ALA A 1 437 ? 4.568 25.954 -5.845 1.00 92.12 437 ALA A O 1
ATOM 3342 N N . ALA A 1 438 ? 2.713 27.139 -5.394 1.00 91.00 438 ALA A N 1
ATOM 3343 C CA . ALA A 1 438 ? 2.429 27.506 -6.777 1.00 91.00 438 ALA A CA 1
ATOM 3344 C C . ALA A 1 438 ? 3.498 28.454 -7.330 1.00 91.00 438 ALA A C 1
ATOM 3346 O O . ALA A 1 438 ? 4.042 28.179 -8.397 1.00 91.00 438 ALA A O 1
ATOM 3347 N N . SER A 1 439 ? 3.836 29.510 -6.585 1.00 89.69 439 SER A N 1
ATOM 3348 C CA . SER A 1 439 ? 4.861 30.492 -6.949 1.00 89.69 439 SER A CA 1
ATOM 3349 C C . SER A 1 439 ? 6.233 29.846 -7.110 1.00 89.69 439 SER A C 1
ATOM 3351 O O . SER A 1 439 ? 6.891 30.075 -8.119 1.00 89.69 439 SER A O 1
ATOM 3353 N N . TRP A 1 440 ? 6.627 28.964 -6.185 1.00 87.44 440 TRP A N 1
ATOM 3354 C CA . TRP A 1 440 ? 7.859 28.178 -6.320 1.00 87.44 440 TRP A CA 1
ATOM 3355 C C . TRP A 1 440 ? 7.854 27.344 -7.605 1.00 87.44 440 TRP A C 1
ATOM 3357 O O . TRP A 1 440 ? 8.833 27.292 -8.343 1.00 87.44 440 TRP A O 1
ATOM 3367 N N . SER A 1 441 ? 6.723 26.705 -7.912 1.00 85.12 441 SER A N 1
ATOM 3368 C CA . SER A 1 441 ? 6.605 25.830 -9.081 1.00 85.12 441 SER A CA 1
ATOM 3369 C C . SER A 1 441 ? 6.644 26.572 -10.419 1.00 85.12 441 SER A C 1
ATOM 3371 O O . SER A 1 441 ? 6.910 25.940 -11.437 1.00 85.12 441 SER A O 1
ATOM 3373 N N . LEU A 1 442 ? 6.376 27.882 -10.443 1.00 83.25 442 LEU A N 1
ATOM 3374 C CA . LEU A 1 442 ? 6.509 28.692 -11.657 1.00 83.25 442 LEU A CA 1
ATOM 3375 C C . LEU A 1 442 ? 7.979 28.924 -12.042 1.00 83.25 442 LEU A C 1
ATOM 3377 O O . LEU A 1 442 ? 8.255 29.136 -13.218 1.00 83.25 442 LEU A O 1
ATOM 3381 N N . GLY A 1 443 ? 8.911 28.850 -11.084 1.00 75.88 443 GLY A N 1
ATOM 3382 C CA . GLY A 1 443 ? 10.333 29.117 -11.317 1.00 75.88 443 GLY A CA 1
ATOM 3383 C C . GLY A 1 443 ? 11.132 27.966 -11.940 1.00 75.88 443 GLY A C 1
ATOM 3384 O O . GLY A 1 443 ? 12.206 28.209 -12.474 1.00 75.88 443 GLY A O 1
ATOM 3385 N N . GLU A 1 444 ? 10.637 26.725 -11.901 1.00 72.62 444 GLU A N 1
ATOM 3386 C CA . GLU A 1 444 ? 11.448 25.536 -12.233 1.00 72.62 444 GLU A CA 1
ATOM 3387 C C . GLU A 1 444 ? 11.160 24.892 -13.603 1.00 72.62 444 GLU A C 1
ATOM 3389 O O . GLU A 1 444 ? 11.826 23.932 -13.979 1.00 72.62 444 GLU A O 1
ATOM 3394 N N . GLY A 1 445 ? 10.210 25.405 -14.390 1.00 69.25 445 GLY A N 1
ATOM 3395 C CA . GLY A 1 445 ? 9.800 24.755 -15.644 1.00 69.25 445 GLY A CA 1
ATOM 3396 C C . GLY A 1 445 ? 9.152 23.376 -15.425 1.00 69.25 445 GLY A C 1
ATOM 3397 O O . GLY A 1 445 ? 9.055 22.866 -14.311 1.00 69.25 445 GLY A O 1
ATOM 3398 N N . SER A 1 446 ? 8.611 22.766 -16.481 1.00 77.94 446 SER A N 1
ATOM 3399 C CA . SER A 1 446 ? 8.063 21.401 -16.423 1.00 77.94 446 SER A CA 1
ATOM 3400 C C . SER A 1 446 ? 8.768 20.546 -17.467 1.00 77.94 446 SER A C 1
ATOM 3402 O O . SER A 1 446 ? 8.569 20.786 -18.661 1.00 77.94 446 SER A O 1
ATOM 3404 N N . PRO A 1 447 ? 9.600 19.574 -17.055 1.00 83.00 447 PRO A N 1
ATOM 3405 C CA . PRO A 1 447 ? 10.289 18.727 -18.006 1.00 83.00 447 PRO A CA 1
ATOM 3406 C C . PRO A 1 447 ? 9.279 17.884 -18.784 1.00 83.00 447 PRO A C 1
ATOM 3408 O O . PRO A 1 447 ? 8.204 17.537 -18.296 1.00 83.00 447 PRO A O 1
ATOM 3411 N N . SER A 1 448 ? 9.629 17.554 -20.015 1.00 86.25 448 SER A N 1
ATOM 3412 C CA . SER A 1 448 ? 8.871 16.681 -20.897 1.00 86.25 448 SER A CA 1
ATOM 3413 C C . SER A 1 448 ? 9.635 15.383 -21.093 1.00 86.25 448 SER A C 1
ATOM 3415 O O . SER A 1 448 ? 10.848 15.393 -21.297 1.00 86.25 448 SER A O 1
ATOM 3417 N N . VAL A 1 449 ? 8.923 14.264 -21.035 1.00 88.25 449 VAL A N 1
ATOM 3418 C CA . VAL A 1 449 ? 9.466 12.942 -21.343 1.00 88.25 449 VAL A CA 1
ATOM 3419 C C . VAL A 1 449 ? 8.931 12.533 -22.703 1.00 88.25 449 VAL A C 1
ATOM 3421 O O . VAL A 1 449 ? 7.718 12.524 -22.920 1.00 88.25 449 VAL A O 1
ATOM 3424 N N . ALA A 1 450 ? 9.833 12.214 -23.623 1.00 90.94 450 ALA A N 1
ATOM 3425 C CA . ALA A 1 450 ? 9.480 11.567 -24.876 1.00 90.94 450 ALA A CA 1
ATOM 3426 C C . ALA A 1 450 ? 9.733 10.067 -24.752 1.00 90.94 450 ALA A C 1
ATOM 3428 O O . ALA A 1 450 ? 10.755 9.679 -24.196 1.00 90.94 450 ALA A O 1
ATOM 3429 N N . THR A 1 451 ? 8.835 9.241 -25.283 1.00 90.88 451 THR A N 1
ATOM 3430 C CA . THR A 1 451 ? 8.990 7.782 -25.341 1.00 90.88 451 THR A CA 1
ATOM 3431 C C . THR A 1 451 ? 8.767 7.297 -26.766 1.00 90.88 451 THR A C 1
ATOM 3433 O O . THR A 1 451 ? 7.757 7.646 -27.379 1.00 90.88 451 THR A O 1
ATOM 3436 N N . ILE A 1 452 ? 9.666 6.462 -27.285 1.00 94.06 452 ILE A N 1
ATOM 3437 C CA . ILE A 1 452 ? 9.506 5.785 -28.576 1.00 94.06 452 ILE A CA 1
ATOM 3438 C C . ILE A 1 452 ? 9.549 4.272 -28.380 1.00 94.06 452 ILE A C 1
ATOM 3440 O O . ILE A 1 452 ? 10.321 3.763 -27.565 1.00 94.06 452 ILE A O 1
ATOM 3444 N N . SER A 1 453 ? 8.717 3.557 -29.133 1.00 94.25 453 SER A N 1
ATOM 3445 C CA . SER A 1 453 ? 8.633 2.098 -29.072 1.00 94.25 453 SER A CA 1
ATOM 3446 C C . SER A 1 453 ? 9.321 1.467 -30.281 1.00 94.25 453 SER A C 1
ATOM 3448 O O . SER A 1 453 ? 9.002 1.791 -31.428 1.00 94.25 453 SER A O 1
ATOM 3450 N N . VAL A 1 454 ? 10.239 0.539 -30.026 1.00 94.50 454 VAL A N 1
ATOM 3451 C CA . VAL A 1 454 ? 11.059 -0.157 -31.021 1.00 94.50 454 VAL A CA 1
ATOM 3452 C C . VAL A 1 454 ? 10.810 -1.659 -30.917 1.00 94.50 454 VAL A C 1
ATOM 3454 O O . VAL A 1 454 ? 10.970 -2.253 -29.855 1.00 94.50 454 VAL A O 1
ATOM 3457 N N . LEU A 1 455 ? 10.414 -2.290 -32.020 1.00 94.69 455 LEU A N 1
ATOM 3458 C CA . LEU A 1 455 ? 10.280 -3.741 -32.129 1.00 94.69 455 LEU A CA 1
ATOM 3459 C C . LEU A 1 455 ? 11.634 -4.361 -32.480 1.00 94.69 455 LEU A C 1
ATOM 3461 O O . LEU A 1 455 ? 12.195 -4.038 -33.527 1.00 94.69 455 LEU A O 1
ATOM 3465 N N . ILE A 1 456 ? 12.103 -5.294 -31.653 1.00 93.31 456 ILE A N 1
ATOM 3466 C CA . ILE A 1 456 ? 13.374 -6.006 -31.826 1.00 93.31 456 ILE A CA 1
ATOM 3467 C C . ILE A 1 456 ? 13.093 -7.486 -32.131 1.00 93.31 456 ILE A C 1
ATOM 3469 O O . ILE A 1 456 ? 12.921 -8.276 -31.208 1.00 93.31 456 ILE A O 1
ATOM 3473 N N . PRO A 1 457 ? 13.017 -7.929 -33.395 1.00 89.88 457 PRO A N 1
ATOM 3474 C CA . PRO A 1 457 ? 12.739 -9.331 -33.724 1.00 89.88 457 PRO A CA 1
ATOM 3475 C C . PRO A 1 457 ? 13.855 -10.262 -33.220 1.00 89.88 457 PRO A C 1
ATOM 3477 O O . PRO A 1 457 ? 14.982 -9.789 -33.028 1.00 89.88 457 PRO A O 1
ATOM 3480 N N . PRO A 1 458 ? 13.564 -11.552 -32.951 1.00 86.00 458 PRO A N 1
ATOM 3481 C CA . PRO A 1 458 ? 14.584 -12.544 -32.601 1.00 86.00 458 PRO A CA 1
ATOM 3482 C C . PRO A 1 458 ? 15.712 -12.548 -33.629 1.00 86.00 458 PRO A C 1
ATOM 3484 O O . PRO A 1 458 ? 15.499 -12.256 -34.805 1.00 86.00 458 PRO A O 1
ATOM 3487 N N . GLU A 1 459 ? 16.925 -12.823 -33.160 1.00 82.94 459 GLU A N 1
ATOM 3488 C CA . GLU A 1 459 ? 18.057 -12.990 -34.063 1.00 82.94 459 GLU A CA 1
ATOM 3489 C C . GLU A 1 459 ? 17.794 -14.186 -34.989 1.00 82.94 459 GLU A C 1
ATOM 3491 O O . GLU A 1 459 ? 17.254 -15.197 -34.526 1.00 82.94 459 GLU A O 1
ATOM 3496 N N . PRO A 1 460 ? 18.155 -14.091 -36.278 1.00 78.38 460 PRO A N 1
ATOM 3497 C CA . PRO A 1 460 ? 18.106 -15.246 -37.158 1.00 78.38 460 PRO A CA 1
ATOM 3498 C C . PRO A 1 460 ? 19.044 -16.341 -36.635 1.00 78.38 460 PRO A C 1
ATOM 3500 O O . PRO A 1 460 ? 20.163 -16.064 -36.194 1.00 78.38 460 PRO A O 1
ATOM 3503 N N . VAL A 1 461 ? 18.576 -17.587 -36.678 1.00 76.69 461 VAL A N 1
ATOM 3504 C CA . VAL A 1 461 ? 19.386 -18.758 -36.332 1.00 76.69 461 VAL A CA 1
ATOM 3505 C C . VAL A 1 461 ? 20.212 -19.134 -37.555 1.00 76.69 461 VAL A C 1
ATOM 3507 O O . VAL A 1 461 ? 19.659 -19.366 -38.628 1.00 76.69 461 VAL A O 1
ATOM 3510 N N . TYR A 1 462 ? 21.532 -19.182 -37.394 1.00 74.44 462 TYR A N 1
ATOM 3511 C CA . TYR A 1 462 ? 22.455 -19.545 -38.466 1.00 74.44 462 TYR A CA 1
ATOM 3512 C C . TYR A 1 462 ? 22.841 -21.030 -38.375 1.00 74.44 462 TYR A C 1
ATOM 3514 O O . TYR A 1 462 ? 23.031 -21.527 -37.259 1.00 74.44 462 TYR A O 1
ATOM 3522 N N . PRO A 1 463 ? 23.002 -21.742 -39.507 1.00 68.81 463 PRO A N 1
ATOM 3523 C CA . PRO A 1 463 ? 23.440 -23.137 -39.504 1.00 68.81 463 PRO A CA 1
ATOM 3524 C C . PRO A 1 463 ? 24.776 -23.332 -38.769 1.00 68.81 463 PRO A C 1
ATOM 3526 O O . PRO A 1 463 ? 25.771 -22.680 -39.085 1.00 68.81 463 PRO A O 1
ATOM 3529 N N . GLY A 1 464 ? 24.797 -24.229 -37.778 1.00 63.97 464 GLY A N 1
ATOM 3530 C CA . GLY A 1 464 ? 25.977 -24.506 -36.945 1.00 63.97 464 GLY A CA 1
ATOM 3531 C C . GLY A 1 464 ? 26.270 -23.470 -35.848 1.00 63.97 464 GLY A C 1
ATOM 3532 O O . GLY A 1 464 ? 27.279 -23.597 -35.161 1.00 63.97 464 GLY A O 1
ATOM 3533 N N . GLY A 1 465 ? 25.418 -22.453 -35.675 1.00 63.59 465 GLY A N 1
ATOM 3534 C CA . GLY A 1 465 ? 25.503 -21.492 -34.573 1.00 63.59 465 GLY A CA 1
ATOM 3535 C C . GLY A 1 465 ? 24.716 -21.925 -33.334 1.00 63.59 465 GLY A C 1
ATOM 3536 O O . GLY A 1 465 ? 23.861 -22.808 -33.402 1.00 63.59 465 GLY A O 1
ATOM 3537 N N . ASP A 1 466 ? 24.974 -21.264 -32.201 1.00 60.84 466 ASP A N 1
ATOM 3538 C CA . ASP A 1 466 ? 24.204 -21.492 -30.976 1.00 60.84 466 ASP A CA 1
ATOM 3539 C C . ASP A 1 466 ? 22.701 -21.237 -31.207 1.00 60.84 466 ASP A C 1
ATOM 3541 O O . ASP A 1 466 ? 22.335 -20.170 -31.715 1.00 60.84 466 ASP A O 1
ATOM 3545 N N . PRO A 1 467 ? 21.814 -22.162 -30.788 1.00 60.69 467 PRO A N 1
ATOM 3546 C CA . PRO A 1 467 ? 20.366 -22.005 -30.932 1.00 60.69 467 PRO A CA 1
ATOM 3547 C C . PRO A 1 467 ? 19.790 -20.935 -29.988 1.00 60.69 467 PRO A C 1
ATOM 3549 O O . PRO A 1 467 ? 18.624 -20.555 -30.104 1.00 60.69 467 PRO A O 1
ATOM 3552 N N . TRP A 1 468 ? 20.587 -20.446 -29.036 1.00 58.56 468 TRP A N 1
ATOM 3553 C CA . TRP A 1 468 ? 20.167 -19.466 -28.044 1.00 58.56 468 TRP A CA 1
ATOM 3554 C C . TRP A 1 468 ? 20.154 -18.053 -28.633 1.00 58.56 468 TRP A C 1
ATOM 3556 O O . TRP A 1 468 ? 21.191 -17.448 -28.900 1.00 58.56 468 TRP A O 1
ATOM 3566 N N . THR A 1 469 ? 18.956 -17.493 -28.801 1.00 70.12 469 THR A N 1
ATOM 3567 C CA . THR A 1 469 ? 18.780 -16.086 -29.183 1.00 70.12 469 THR A CA 1
ATOM 3568 C C . THR A 1 469 ? 19.078 -15.167 -28.004 1.00 70.12 469 THR A C 1
ATOM 3570 O O . THR A 1 469 ? 18.643 -15.453 -26.884 1.00 70.12 469 THR A O 1
ATOM 3573 N N . ARG A 1 470 ? 19.727 -14.019 -28.244 1.00 79.88 470 ARG A N 1
ATOM 3574 C CA . ARG A 1 470 ? 19.936 -13.010 -27.192 1.00 79.88 470 ARG A CA 1
ATOM 3575 C C . ARG A 1 470 ? 18.610 -12.588 -26.555 1.00 79.88 470 ARG A C 1
ATOM 3577 O O . ARG A 1 470 ? 17.599 -12.352 -27.236 1.00 79.88 470 ARG A O 1
ATOM 3584 N N . THR A 1 471 ? 18.627 -12.486 -25.228 1.00 86.81 471 THR A N 1
ATOM 3585 C CA . THR A 1 471 ? 17.481 -11.997 -24.461 1.00 86.81 471 THR A CA 1
ATOM 3586 C C . THR A 1 471 ? 17.226 -10.532 -24.786 1.00 86.81 471 THR A C 1
ATOM 3588 O O . THR A 1 471 ? 18.133 -9.795 -25.179 1.00 86.81 471 THR A O 1
ATOM 3591 N N . LEU A 1 472 ? 15.984 -10.085 -24.594 1.00 87.69 472 LEU A N 1
ATOM 3592 C CA . LEU A 1 472 ? 15.650 -8.681 -24.816 1.00 87.69 472 LEU A CA 1
ATOM 3593 C C . LEU A 1 472 ? 16.415 -7.751 -23.852 1.00 87.69 472 LEU A C 1
ATOM 3595 O O . LEU A 1 472 ? 16.716 -6.623 -24.223 1.00 87.69 472 LEU A O 1
ATOM 3599 N N . ASP A 1 473 ? 16.800 -8.238 -22.666 1.00 86.44 473 ASP A N 1
ATOM 3600 C CA . ASP A 1 473 ? 17.686 -7.527 -21.732 1.00 86.44 473 ASP A CA 1
ATOM 3601 C C . ASP A 1 473 ? 19.053 -7.229 -22.347 1.00 86.44 473 ASP A C 1
ATOM 3603 O O . ASP A 1 473 ? 19.582 -6.127 -22.225 1.00 86.44 473 ASP A O 1
ATOM 3607 N N . THR A 1 474 ? 19.614 -8.217 -23.045 1.00 88.62 474 THR A N 1
ATOM 3608 C CA . THR A 1 474 ? 20.910 -8.068 -23.707 1.00 88.62 474 THR A CA 1
ATOM 3609 C C . THR A 1 474 ? 20.791 -7.159 -24.930 1.00 88.62 474 THR A C 1
ATOM 3611 O O . THR A 1 474 ? 21.682 -6.358 -25.193 1.00 88.62 474 THR A O 1
ATOM 3614 N N . GLU A 1 475 ? 19.676 -7.236 -25.656 1.00 90.12 475 GLU A N 1
ATOM 3615 C CA . GLU A 1 475 ? 19.383 -6.337 -26.779 1.00 90.12 475 GLU A CA 1
ATOM 3616 C C . GLU A 1 475 ? 19.190 -4.882 -26.318 1.00 90.12 475 GLU A C 1
ATOM 3618 O O . GLU A 1 475 ? 19.618 -3.951 -26.996 1.00 90.12 475 GLU A O 1
ATOM 3623 N N . ALA A 1 476 ? 18.606 -4.657 -25.139 1.00 89.69 476 ALA A N 1
ATOM 3624 C CA . ALA A 1 476 ? 18.442 -3.319 -24.577 1.00 89.69 476 ALA A CA 1
ATOM 3625 C C . ALA A 1 476 ? 19.776 -2.621 -24.272 1.00 89.69 476 ALA A C 1
ATOM 3627 O O . ALA A 1 476 ? 19.827 -1.394 -24.287 1.00 89.69 476 ALA A O 1
ATOM 3628 N N . GLN A 1 477 ? 20.869 -3.370 -24.079 1.00 89.88 477 GLN A N 1
ATOM 3629 C CA . GLN A 1 477 ? 22.203 -2.791 -23.879 1.00 89.88 477 GLN A CA 1
ATOM 3630 C C . GLN A 1 477 ? 22.706 -2.010 -25.099 1.00 89.88 477 GLN A C 1
ATOM 3632 O O . GLN A 1 477 ? 23.500 -1.085 -24.942 1.00 89.88 477 GLN A O 1
ATOM 3637 N N . PHE A 1 478 ? 22.205 -2.295 -26.309 1.00 90.69 478 PHE A N 1
ATOM 3638 C CA . PHE A 1 478 ? 22.524 -1.471 -27.479 1.00 90.69 478 PHE A CA 1
ATOM 3639 C C . PHE A 1 478 ? 22.072 -0.019 -27.309 1.00 90.69 478 PHE A C 1
ATOM 3641 O O . PHE A 1 478 ? 22.747 0.872 -27.818 1.00 90.69 478 PHE A O 1
ATOM 3648 N N . ALA A 1 479 ? 20.995 0.244 -26.561 1.00 90.19 479 ALA A N 1
ATOM 3649 C CA . ALA A 1 479 ? 20.544 1.606 -26.282 1.00 90.19 479 ALA A CA 1
ATOM 3650 C C . ALA A 1 479 ? 21.542 2.416 -25.430 1.00 90.19 479 ALA A C 1
ATOM 3652 O O . ALA A 1 479 ? 21.491 3.642 -25.440 1.00 90.19 479 ALA A O 1
ATOM 3653 N N . TYR A 1 480 ? 22.456 1.741 -24.727 1.00 92.38 480 TYR A N 1
ATOM 3654 C CA . TYR A 1 480 ? 23.513 2.347 -23.911 1.00 92.38 480 TYR A CA 1
ATOM 3655 C C . TYR A 1 480 ? 24.897 2.284 -24.577 1.00 92.38 480 TYR A C 1
ATOM 3657 O O . TYR A 1 480 ? 25.906 2.606 -23.954 1.00 92.38 480 TYR A O 1
ATOM 3665 N N . SER A 1 481 ? 24.969 1.849 -25.838 1.00 93.56 481 SER A N 1
ATOM 3666 C CA . SER A 1 481 ? 26.223 1.781 -26.590 1.00 93.56 481 SER A CA 1
ATOM 3667 C C . SER A 1 481 ? 26.753 3.171 -26.957 1.00 93.56 481 SER A C 1
ATOM 3669 O O . SER A 1 481 ? 25.984 4.120 -27.119 1.00 93.56 481 SER A O 1
ATOM 3671 N N . ALA A 1 482 ? 28.072 3.287 -27.134 1.00 94.31 482 ALA A N 1
ATOM 3672 C CA . ALA A 1 482 ? 28.719 4.560 -27.458 1.00 94.31 482 ALA A CA 1
ATOM 3673 C C . ALA A 1 482 ? 28.122 5.275 -28.693 1.00 94.31 482 ALA A C 1
ATOM 3675 O O . ALA A 1 482 ? 27.799 6.455 -28.558 1.00 94.31 482 ALA A O 1
ATOM 3676 N N . PRO A 1 483 ? 27.843 4.606 -29.838 1.00 94.75 483 PRO A N 1
ATOM 3677 C CA . PRO A 1 483 ? 27.227 5.271 -30.993 1.00 94.75 483 PRO A CA 1
ATOM 3678 C C . PRO A 1 483 ? 25.870 5.910 -30.672 1.00 94.75 483 PRO A C 1
ATOM 3680 O O . PRO A 1 483 ? 25.568 7.016 -31.124 1.00 94.75 483 PRO A O 1
ATOM 3683 N N . VAL A 1 484 ? 25.062 5.232 -29.848 1.00 95.19 484 VAL A N 1
ATOM 3684 C CA . VAL A 1 484 ? 23.741 5.716 -29.436 1.00 95.19 484 VAL A CA 1
ATOM 3685 C C . VAL A 1 484 ? 23.873 6.915 -28.504 1.00 95.19 484 VAL A C 1
ATOM 3687 O O . VAL A 1 484 ? 23.234 7.942 -28.741 1.00 95.19 484 VAL A O 1
ATOM 3690 N N . LEU A 1 485 ? 24.734 6.828 -27.489 1.00 95.19 485 LEU A N 1
ATOM 3691 C CA . LEU A 1 485 ? 24.970 7.921 -26.543 1.00 95.19 485 LEU A CA 1
ATOM 3692 C C . LEU A 1 485 ? 25.582 9.155 -27.224 1.00 95.19 485 LEU A C 1
ATOM 3694 O O . LEU A 1 485 ? 25.209 10.284 -26.906 1.00 95.19 485 LEU A O 1
ATOM 3698 N N . GLU A 1 486 ? 26.454 8.975 -28.217 1.00 95.50 486 GLU A N 1
ATOM 3699 C CA . GLU A 1 486 ? 26.999 10.063 -29.038 1.00 95.50 486 GLU A CA 1
ATOM 3700 C C . GLU A 1 486 ? 25.932 10.708 -29.932 1.00 95.50 486 GLU A C 1
ATOM 3702 O O . GLU A 1 486 ? 25.856 11.937 -30.036 1.00 95.50 486 GLU A O 1
ATOM 3707 N N . ALA A 1 487 ? 25.070 9.907 -30.568 1.00 94.88 487 ALA A N 1
ATOM 3708 C CA . ALA A 1 487 ? 23.937 10.414 -31.338 1.00 94.88 487 ALA A CA 1
ATOM 3709 C C . ALA A 1 487 ? 22.983 11.229 -30.452 1.00 94.88 487 ALA A C 1
ATOM 3711 O O . ALA A 1 487 ? 22.600 12.344 -30.815 1.00 94.88 487 ALA A O 1
ATOM 3712 N N . MET A 1 488 ? 22.670 10.718 -29.261 1.00 95.56 488 MET A N 1
ATOM 3713 C CA . MET A 1 488 ? 21.878 11.430 -28.262 1.00 95.56 488 MET A CA 1
ATOM 3714 C C . MET A 1 488 ? 22.553 12.727 -27.819 1.00 95.56 488 MET A C 1
ATOM 3716 O O . MET A 1 488 ? 21.900 13.768 -27.804 1.00 95.56 488 MET A O 1
ATOM 3720 N N . SER A 1 489 ? 23.852 12.687 -27.511 1.00 95.50 489 SER A N 1
ATOM 3721 C CA . SER A 1 489 ? 24.614 13.845 -27.030 1.00 95.50 489 SER A CA 1
ATOM 3722 C C . SER A 1 489 ? 24.645 14.984 -28.049 1.00 95.50 489 SER A C 1
ATOM 3724 O O . SER A 1 489 ? 24.459 16.150 -27.694 1.00 95.50 489 SER A O 1
ATOM 3726 N N . ARG A 1 490 ? 24.807 14.650 -29.338 1.00 95.44 490 ARG A N 1
ATOM 3727 C CA . ARG A 1 490 ? 24.767 15.627 -30.437 1.00 95.44 490 ARG A CA 1
ATOM 3728 C C . ARG A 1 490 ? 23.420 16.336 -30.525 1.00 95.44 490 ARG A C 1
ATOM 3730 O O . ARG A 1 490 ? 23.387 17.557 -30.630 1.00 95.44 490 ARG A O 1
ATOM 3737 N N . VAL A 1 491 ? 22.313 15.593 -30.451 1.00 94.88 491 VAL A N 1
ATOM 3738 C CA . VAL A 1 491 ? 20.962 16.176 -30.543 1.00 94.88 491 VAL A CA 1
ATOM 3739 C C . VAL A 1 491 ? 20.568 16.911 -29.260 1.00 94.88 491 VAL A C 1
ATOM 3741 O O . VAL A 1 491 ? 19.890 17.935 -29.312 1.00 94.88 491 VAL A O 1
ATOM 3744 N N . ALA A 1 492 ? 21.006 16.418 -28.101 1.00 92.62 492 ALA A N 1
ATOM 3745 C CA . ALA A 1 492 ? 20.757 17.049 -26.810 1.00 92.62 492 ALA A CA 1
ATOM 3746 C C . ALA A 1 492 ? 21.594 18.321 -26.591 1.00 92.62 492 ALA A C 1
ATOM 3748 O O . ALA A 1 492 ? 21.310 19.059 -25.649 1.00 92.62 492 ALA A O 1
ATOM 3749 N N . ALA A 1 493 ? 22.615 18.558 -27.427 1.00 92.44 493 ALA A N 1
ATOM 3750 C CA . ALA A 1 493 ? 23.619 19.611 -27.265 1.00 92.44 493 ALA A CA 1
ATOM 3751 C C . ALA A 1 493 ? 24.300 19.595 -25.879 1.00 92.44 493 ALA A C 1
ATOM 3753 O O . ALA A 1 493 ? 24.706 20.630 -25.353 1.00 92.44 493 ALA A O 1
ATOM 3754 N N . ARG A 1 494 ? 24.411 18.406 -25.278 1.00 93.19 494 ARG A N 1
ATOM 3755 C CA . ARG A 1 494 ? 25.096 18.142 -24.008 1.00 93.19 494 ARG A CA 1
ATOM 3756 C C . ARG A 1 494 ? 25.555 16.683 -23.974 1.00 93.19 494 ARG A C 1
ATOM 3758 O O . ARG A 1 494 ? 24.901 15.857 -24.607 1.00 93.19 494 ARG A O 1
ATOM 3765 N N . PRO A 1 495 ? 26.597 16.333 -23.207 1.00 91.88 495 PRO A N 1
ATOM 3766 C CA . PRO A 1 495 ? 26.936 14.935 -22.967 1.00 91.88 495 PRO A CA 1
ATOM 3767 C C . PRO A 1 495 ? 25.755 14.185 -22.331 1.00 91.88 495 PRO A C 1
ATOM 3769 O O . PRO A 1 495 ? 25.170 14.659 -21.353 1.00 91.88 495 PRO A O 1
ATOM 3772 N N . VAL A 1 496 ? 25.409 13.035 -22.906 1.00 90.31 496 VAL A N 1
ATOM 3773 C CA . VAL A 1 496 ? 24.457 12.053 -22.377 1.00 90.31 496 VAL A CA 1
ATOM 3774 C C . VAL A 1 496 ? 25.244 10.777 -22.104 1.00 90.31 496 VAL A C 1
ATOM 3776 O O . VAL A 1 496 ? 25.773 10.162 -23.027 1.00 90.31 496 VAL A O 1
ATOM 3779 N N . ALA A 1 497 ? 25.352 10.409 -20.832 1.00 90.75 497 ALA A N 1
ATOM 3780 C CA . ALA A 1 497 ? 26.048 9.206 -20.389 1.00 90.75 497 ALA A CA 1
ATOM 3781 C C . ALA A 1 497 ? 25.063 8.045 -20.167 1.00 90.75 497 ALA A C 1
ATOM 3783 O O . ALA A 1 497 ? 23.847 8.236 -20.164 1.00 90.75 497 ALA A O 1
ATOM 3784 N N . ALA A 1 498 ? 25.580 6.828 -19.985 1.00 84.94 498 ALA A N 1
ATOM 3785 C CA . ALA A 1 498 ? 24.744 5.648 -19.747 1.00 84.94 498 ALA A CA 1
ATOM 3786 C C . ALA A 1 498 ? 23.948 5.731 -18.427 1.00 84.94 498 ALA A C 1
ATOM 3788 O O . ALA A 1 498 ? 22.867 5.159 -18.326 1.00 84.94 498 ALA A O 1
ATOM 3789 N N . ASP A 1 499 ? 24.475 6.456 -17.440 1.00 82.00 499 ASP A N 1
ATOM 3790 C CA . ASP A 1 499 ? 23.885 6.721 -16.125 1.00 82.00 499 ASP A CA 1
ATOM 3791 C C . ASP A 1 499 ? 23.083 8.035 -16.071 1.00 82.00 499 ASP A C 1
ATOM 3793 O O . ASP A 1 499 ? 22.677 8.478 -14.995 1.00 82.00 499 ASP A O 1
ATOM 3797 N N . ASP A 1 500 ? 22.828 8.665 -17.223 1.00 82.38 500 ASP A N 1
ATOM 3798 C CA . ASP A 1 500 ? 22.024 9.881 -17.299 1.00 82.38 500 ASP A CA 1
ATOM 3799 C C . ASP A 1 500 ? 20.608 9.617 -16.771 1.00 82.38 500 ASP A C 1
ATOM 3801 O O . ASP A 1 500 ? 19.846 8.830 -17.335 1.00 82.38 500 ASP A O 1
ATOM 3805 N N . SER A 1 501 ? 20.233 10.319 -15.701 1.00 74.12 501 SER A N 1
ATOM 3806 C CA . SER A 1 501 ? 18.932 10.169 -15.040 1.00 74.12 501 SER A CA 1
ATOM 3807 C C . SER A 1 501 ? 17.740 10.500 -15.943 1.00 74.12 501 SER A C 1
ATOM 3809 O O . SER A 1 501 ? 16.611 10.104 -15.649 1.00 74.12 501 SER A O 1
ATOM 3811 N N . GLY A 1 502 ? 17.973 11.214 -17.048 1.00 79.06 502 GLY A N 1
ATOM 3812 C CA . GLY A 1 502 ? 16.968 11.492 -18.058 1.00 79.06 502 GLY A CA 1
ATOM 3813 C C . GLY A 1 502 ? 16.702 10.324 -19.007 1.00 79.06 502 GLY A C 1
ATOM 3814 O O . GLY A 1 502 ? 15.630 10.314 -19.606 1.00 79.06 502 GLY A O 1
ATOM 3815 N N . LEU A 1 503 ? 17.620 9.361 -19.159 1.00 85.62 503 LEU A N 1
ATOM 3816 C CA . LEU A 1 503 ? 17.496 8.217 -20.070 1.00 85.62 503 LEU A CA 1
ATOM 3817 C C . LEU A 1 503 ? 16.942 6.986 -19.340 1.00 85.62 503 LEU A C 1
ATOM 3819 O O . LEU A 1 503 ? 17.470 6.542 -18.328 1.00 85.62 503 LEU A O 1
ATOM 3823 N N . SER A 1 504 ? 15.895 6.373 -19.893 1.00 85.94 504 SER A N 1
ATOM 3824 C CA . SER A 1 504 ? 15.395 5.082 -19.409 1.00 85.94 504 SER A CA 1
ATOM 3825 C C . SER A 1 504 ? 15.003 4.154 -20.552 1.00 85.94 504 SER A C 1
ATOM 3827 O O . SER A 1 504 ? 14.389 4.568 -21.538 1.00 85.94 504 SER A O 1
ATOM 3829 N N . VAL A 1 505 ? 15.344 2.875 -20.400 1.00 87.31 505 VAL A N 1
ATOM 3830 C CA . VAL A 1 505 ? 15.058 1.820 -21.374 1.00 87.31 505 VAL A CA 1
ATOM 3831 C C . VAL A 1 505 ? 14.260 0.735 -20.685 1.00 87.31 505 VAL A C 1
ATOM 3833 O O . VAL A 1 505 ? 14.705 0.156 -19.700 1.00 87.31 505 VAL A O 1
ATOM 3836 N N . THR A 1 506 ? 13.061 0.464 -21.191 1.00 84.12 506 THR A N 1
ATOM 3837 C CA . THR A 1 506 ? 12.168 -0.554 -20.621 1.00 84.12 506 THR A CA 1
ATOM 3838 C C . THR A 1 506 ? 11.542 -1.394 -21.713 1.00 84.12 506 THR A C 1
ATOM 3840 O O . THR A 1 506 ? 11.663 -1.050 -22.882 1.00 84.12 506 THR A O 1
ATOM 3843 N N . ALA A 1 507 ? 10.878 -2.494 -21.374 1.00 85.94 507 ALA A N 1
ATOM 3844 C CA . ALA A 1 507 ? 10.187 -3.316 -22.360 1.00 85.94 507 ALA A CA 1
ATOM 3845 C C . ALA A 1 507 ? 8.706 -3.473 -22.019 1.00 85.94 507 ALA A C 1
ATOM 3847 O O . ALA A 1 507 ? 8.294 -3.356 -20.862 1.00 85.94 507 ALA A O 1
ATOM 3848 N N . ILE A 1 508 ? 7.892 -3.741 -23.040 1.00 83.75 508 ILE A N 1
ATOM 3849 C CA . ILE A 1 508 ? 6.531 -4.230 -22.820 1.00 83.75 508 ILE A CA 1
ATOM 3850 C C . ILE A 1 508 ? 6.646 -5.709 -22.409 1.00 83.75 508 ILE A C 1
ATOM 3852 O O . ILE A 1 508 ? 7.214 -6.492 -23.179 1.00 83.75 508 ILE A O 1
ATOM 3856 N N . PRO A 1 509 ? 6.124 -6.110 -21.233 1.00 79.75 509 PRO A N 1
ATOM 3857 C CA . PRO A 1 509 ? 6.286 -7.474 -20.741 1.00 79.75 509 PRO A CA 1
ATOM 3858 C C . PRO A 1 509 ? 5.740 -8.526 -21.710 1.00 79.75 509 PRO A C 1
ATOM 3860 O O . PRO A 1 509 ? 4.710 -8.308 -22.350 1.00 79.75 509 PRO A O 1
ATOM 3863 N N . ASN A 1 510 ? 6.418 -9.673 -21.791 1.00 80.94 510 ASN A N 1
ATOM 3864 C CA . ASN A 1 510 ? 6.091 -10.791 -22.687 1.00 80.94 510 ASN A CA 1
ATOM 3865 C C . ASN A 1 510 ? 6.028 -10.396 -24.172 1.00 80.94 510 ASN A C 1
ATOM 3867 O O . ASN A 1 510 ? 5.313 -11.009 -24.965 1.00 80.94 510 ASN A O 1
ATOM 3871 N N . SER A 1 511 ? 6.769 -9.360 -24.557 1.00 87.38 511 SER A N 1
ATOM 3872 C CA . SER A 1 511 ? 6.879 -8.909 -25.939 1.00 87.38 511 SER A CA 1
ATOM 3873 C C . SER A 1 511 ? 8.336 -8.611 -26.286 1.00 87.38 511 SER A C 1
ATOM 3875 O O . SER A 1 511 ? 9.199 -8.542 -25.415 1.00 87.38 511 SER A O 1
ATOM 3877 N N . ARG A 1 512 ? 8.604 -8.391 -27.573 1.00 90.25 512 ARG A N 1
ATOM 3878 C CA . ARG A 1 512 ? 9.910 -7.959 -28.089 1.00 90.25 512 ARG A CA 1
ATOM 3879 C C . ARG A 1 512 ? 9.944 -6.449 -28.384 1.00 90.25 512 ARG A C 1
ATOM 3881 O O . ARG A 1 512 ? 10.602 -6.016 -29.326 1.00 90.25 512 ARG A O 1
ATOM 3888 N N . ILE A 1 513 ? 9.180 -5.652 -27.634 1.00 90.88 513 ILE A N 1
ATOM 3889 C CA . ILE A 1 513 ? 9.074 -4.198 -27.827 1.00 90.88 513 ILE A CA 1
ATOM 3890 C C . ILE A 1 513 ? 9.815 -3.476 -26.703 1.00 90.88 513 ILE A C 1
ATOM 3892 O O . ILE A 1 513 ? 9.457 -3.618 -25.533 1.00 90.88 513 ILE A O 1
ATOM 3896 N N . LEU A 1 514 ? 10.807 -2.668 -27.074 1.00 91.81 514 LEU A N 1
ATOM 3897 C CA . LEU A 1 514 ? 11.534 -1.764 -26.190 1.00 91.81 514 LEU A CA 1
ATOM 3898 C C . LEU A 1 514 ? 10.938 -0.359 -26.243 1.00 91.81 514 LEU A C 1
ATOM 3900 O O . LEU A 1 514 ? 10.604 0.143 -27.309 1.00 91.81 514 LEU A O 1
ATOM 3904 N N . ASN A 1 515 ? 10.842 0.288 -25.093 1.00 90.25 515 ASN A N 1
ATOM 3905 C CA . ASN A 1 515 ? 10.478 1.683 -24.926 1.00 90.25 515 ASN A CA 1
ATOM 3906 C C . ASN A 1 515 ? 11.718 2.452 -24.478 1.00 90.25 515 ASN A C 1
ATOM 3908 O O . ASN A 1 515 ? 12.169 2.290 -23.341 1.00 90.25 515 ASN A O 1
ATOM 3912 N N . LEU A 1 516 ? 12.240 3.298 -25.362 1.00 91.94 516 LEU A N 1
ATOM 3913 C CA . LEU A 1 516 ? 13.306 4.245 -25.046 1.00 91.94 516 LEU A CA 1
ATOM 3914 C C . LEU A 1 516 ? 12.646 5.552 -24.627 1.00 91.94 516 LEU A C 1
ATOM 3916 O O . LEU A 1 516 ? 11.780 6.049 -25.349 1.00 91.94 516 LEU A O 1
ATOM 3920 N N . SER A 1 517 ? 13.022 6.097 -23.474 1.00 90.12 517 SER A N 1
ATOM 3921 C CA . SER A 1 517 ? 12.502 7.378 -23.000 1.00 90.12 517 SER A CA 1
ATOM 3922 C C . SER A 1 517 ? 13.619 8.328 -22.608 1.00 90.12 517 SER A C 1
ATOM 3924 O O . SER A 1 517 ? 14.611 7.903 -22.022 1.00 90.12 517 SER A O 1
ATOM 3926 N N . TYR A 1 518 ? 13.433 9.614 -22.902 1.00 90.62 518 TYR A N 1
ATOM 3927 C CA . TYR A 1 518 ? 14.366 10.667 -22.515 1.00 90.62 518 TYR A CA 1
ATOM 3928 C C . TYR A 1 518 ? 13.630 11.896 -21.985 1.00 90.62 518 TYR A C 1
ATOM 3930 O O . TYR A 1 518 ? 12.645 12.350 -22.580 1.00 90.62 518 TYR A O 1
ATOM 3938 N N . GLN A 1 519 ? 14.125 12.440 -20.878 1.00 88.69 519 GLN A N 1
ATOM 3939 C CA . GLN A 1 519 ? 13.607 13.642 -20.238 1.00 88.69 519 GLN A CA 1
ATOM 3940 C C . GLN A 1 519 ? 14.399 14.889 -20.660 1.00 88.69 519 GLN A C 1
ATOM 3942 O O . GLN A 1 519 ? 15.622 14.932 -20.564 1.00 88.69 519 GLN A O 1
ATOM 3947 N N . SER A 1 520 ? 13.698 15.943 -21.084 1.00 88.69 520 SER A N 1
ATOM 3948 C CA . SER A 1 520 ? 14.288 17.255 -21.384 1.00 88.69 520 SER A CA 1
ATOM 3949 C C . SER A 1 520 ? 13.324 18.390 -21.041 1.00 88.69 520 SER A C 1
ATOM 3951 O O . SER A 1 520 ? 12.113 18.197 -21.020 1.00 88.69 520 SER A O 1
ATOM 3953 N N . MET A 1 521 ? 13.834 19.602 -20.805 1.00 87.69 521 MET A N 1
ATOM 3954 C CA . MET A 1 521 ? 12.990 20.794 -20.624 1.00 87.69 521 MET A CA 1
ATOM 3955 C C . MET A 1 521 ? 12.235 21.186 -21.899 1.00 87.69 521 MET A C 1
ATOM 3957 O O . MET A 1 521 ? 11.190 21.826 -21.825 1.00 87.69 521 MET A O 1
ATOM 3961 N N . SER A 1 522 ? 12.744 20.782 -23.064 1.00 88.75 522 SER A N 1
ATOM 3962 C CA . SER A 1 522 ? 12.113 21.042 -24.354 1.00 88.75 522 SER A CA 1
ATOM 3963 C C . SER A 1 522 ? 11.425 19.777 -24.890 1.00 88.75 522 SER A C 1
ATOM 3965 O O . SER A 1 522 ? 12.103 18.764 -25.098 1.00 88.75 522 SER A O 1
ATOM 3967 N N . PRO A 1 523 ? 10.105 19.815 -25.171 1.00 89.75 523 PRO A N 1
ATOM 3968 C CA . PRO A 1 523 ? 9.375 18.708 -25.793 1.00 89.75 523 PRO A CA 1
ATOM 3969 C C . PRO A 1 523 ? 9.993 18.249 -27.121 1.00 89.75 523 PRO A C 1
ATOM 3971 O O . PRO A 1 523 ? 10.054 17.052 -27.405 1.00 89.75 523 PRO A O 1
ATOM 3974 N N . THR A 1 524 ? 10.470 19.201 -27.929 1.00 92.25 524 THR A N 1
ATOM 3975 C CA . THR A 1 524 ? 11.054 18.925 -29.246 1.00 92.25 524 THR A CA 1
ATOM 3976 C C . THR A 1 524 ? 12.416 18.261 -29.111 1.00 92.25 524 THR A C 1
ATOM 3978 O O . THR A 1 524 ? 12.668 17.259 -29.776 1.00 92.25 524 THR A O 1
ATOM 3981 N N . THR A 1 525 ? 13.256 18.742 -28.191 1.00 93.06 525 THR A N 1
ATOM 3982 C CA . THR A 1 525 ? 14.553 18.125 -27.891 1.00 93.06 525 THR A CA 1
ATOM 3983 C C . THR A 1 525 ? 14.368 16.718 -27.333 1.00 93.06 525 THR A C 1
ATOM 3985 O O . THR A 1 525 ? 15.046 15.804 -27.788 1.00 93.06 525 THR A O 1
ATOM 3988 N N . ALA A 1 526 ? 13.417 16.507 -26.413 1.00 91.69 526 ALA A N 1
ATOM 3989 C CA . ALA A 1 526 ? 13.119 15.175 -25.889 1.00 91.69 526 ALA A CA 1
ATOM 3990 C C . ALA A 1 526 ? 12.768 14.195 -27.021 1.00 91.69 526 ALA A C 1
ATOM 3992 O O . ALA A 1 526 ? 13.370 13.129 -27.135 1.00 91.69 526 ALA A O 1
ATOM 3993 N N . SER A 1 527 ? 11.840 14.584 -27.901 1.00 94.94 527 SER A N 1
ATOM 3994 C CA . SER A 1 527 ? 11.422 13.760 -29.039 1.00 94.94 527 SER A CA 1
ATOM 3995 C C . SER A 1 527 ? 12.566 13.479 -30.014 1.00 94.94 527 SER A C 1
ATOM 3997 O O . SER A 1 527 ? 12.719 12.347 -30.477 1.00 94.94 527 SER A O 1
ATOM 3999 N N . ALA A 1 528 ? 13.371 14.496 -30.329 1.00 94.94 528 ALA A N 1
ATOM 4000 C CA . ALA A 1 528 ? 14.479 14.375 -31.269 1.00 94.94 528 ALA A CA 1
ATOM 4001 C C . ALA A 1 528 ? 15.579 13.445 -30.735 1.00 94.94 528 ALA A C 1
ATOM 4003 O O . ALA A 1 528 ? 16.040 12.571 -31.465 1.00 94.94 528 ALA A O 1
ATOM 4004 N N . VAL A 1 529 ? 15.946 13.574 -29.454 1.00 95.25 529 VAL A N 1
ATOM 4005 C CA . VAL A 1 529 ? 16.972 12.736 -28.812 1.00 95.25 529 VAL A CA 1
ATOM 4006 C C . VAL A 1 529 ? 16.564 11.265 -28.815 1.00 95.25 529 VAL A C 1
ATOM 4008 O O . VAL A 1 529 ? 17.350 10.412 -29.212 1.00 95.25 529 VAL A O 1
ATOM 4011 N N . VAL A 1 530 ? 15.324 10.954 -28.431 1.00 94.88 530 VAL A N 1
ATOM 4012 C CA . VAL A 1 530 ? 14.837 9.565 -28.396 1.00 94.88 530 VAL A CA 1
ATOM 4013 C C . VAL A 1 530 ? 14.720 8.966 -29.798 1.00 94.88 530 VAL A C 1
ATOM 4015 O O . VAL A 1 530 ? 15.002 7.785 -29.992 1.00 94.88 530 VAL A O 1
ATOM 4018 N N . SER A 1 531 ? 14.335 9.773 -30.789 1.00 96.00 531 SER A N 1
ATOM 4019 C CA . SER A 1 531 ? 14.269 9.323 -32.185 1.00 96.00 531 SER A CA 1
ATOM 4020 C C . SER A 1 531 ? 15.664 9.007 -32.733 1.00 96.00 531 SER A C 1
ATOM 4022 O O . SER A 1 531 ? 15.853 7.966 -33.361 1.00 96.00 531 SER A O 1
ATOM 4024 N N . ALA A 1 532 ? 16.656 9.854 -32.432 1.00 95.38 532 ALA A N 1
ATOM 4025 C CA . ALA A 1 532 ? 18.055 9.599 -32.767 1.00 95.38 532 ALA A CA 1
ATOM 4026 C C . ALA A 1 532 ? 18.594 8.349 -32.055 1.00 95.38 532 ALA A C 1
ATOM 4028 O O . ALA A 1 532 ? 19.282 7.542 -32.679 1.00 95.38 532 ALA A O 1
ATOM 4029 N N . ALA A 1 533 ? 18.224 8.150 -30.785 1.00 95.38 533 ALA A N 1
ATOM 4030 C CA . ALA A 1 533 ? 18.605 6.967 -30.023 1.00 95.38 533 ALA A CA 1
ATOM 4031 C C . ALA A 1 533 ? 18.065 5.679 -30.661 1.00 95.38 533 ALA A C 1
ATOM 4033 O O . ALA A 1 533 ? 18.818 4.734 -30.882 1.00 95.38 533 ALA A O 1
ATOM 4034 N N . ALA A 1 534 ? 16.774 5.653 -31.012 1.00 95.88 534 ALA A N 1
ATOM 4035 C CA . ALA A 1 534 ? 16.146 4.498 -31.650 1.00 95.88 534 ALA A CA 1
ATOM 4036 C C . ALA A 1 534 ? 16.782 4.160 -33.000 1.00 95.88 534 ALA A C 1
ATOM 4038 O O . ALA A 1 534 ? 17.057 2.991 -33.266 1.00 95.88 534 ALA A O 1
ATOM 4039 N N . GLN A 1 535 ? 17.041 5.172 -33.832 1.00 95.06 535 GLN A N 1
ATOM 4040 C CA . GLN A 1 535 ? 17.666 4.962 -35.134 1.00 95.06 535 GLN A CA 1
ATOM 4041 C C . GLN A 1 535 ? 19.092 4.424 -34.977 1.00 95.06 535 GLN A C 1
ATOM 4043 O O . GLN A 1 535 ? 19.409 3.364 -35.508 1.00 95.06 535 GLN A O 1
ATOM 4048 N N . SER A 1 536 ? 19.914 5.084 -34.157 1.00 95.44 536 SER A N 1
ATOM 4049 C CA . SER A 1 536 ? 21.300 4.669 -33.922 1.00 95.44 536 SER A CA 1
ATOM 4050 C C . SER A 1 536 ? 21.399 3.282 -33.278 1.00 95.44 536 SER A C 1
ATOM 4052 O O . SER A 1 536 ? 22.353 2.547 -33.538 1.00 95.44 536 SER A O 1
ATOM 4054 N N . MET A 1 537 ? 20.423 2.903 -32.447 1.00 94.69 537 MET A N 1
ATOM 4055 C CA . MET A 1 537 ? 20.340 1.569 -31.852 1.00 94.69 537 MET A CA 1
ATOM 4056 C C . MET A 1 537 ? 20.066 0.507 -32.921 1.00 94.69 537 MET A C 1
ATOM 4058 O O . MET A 1 537 ? 20.726 -0.532 -32.936 1.00 94.69 537 MET A O 1
ATOM 4062 N N . LEU A 1 538 ? 19.108 0.761 -33.818 1.00 94.44 538 LEU A N 1
ATOM 4063 C CA . LEU A 1 538 ? 18.795 -0.148 -34.922 1.00 94.44 538 LEU A CA 1
ATOM 4064 C C . LEU A 1 538 ? 19.969 -0.269 -35.898 1.00 94.44 538 LEU A C 1
ATOM 4066 O O . LEU A 1 538 ? 20.259 -1.375 -36.349 1.00 94.44 538 LEU A O 1
ATOM 4070 N N . ASP A 1 539 ? 20.674 0.827 -36.174 1.00 93.38 539 ASP A N 1
ATOM 4071 C CA . ASP A 1 539 ? 21.863 0.829 -37.030 1.00 93.38 539 ASP A CA 1
ATOM 4072 C C . ASP A 1 539 ? 22.996 -0.002 -36.409 1.00 93.38 539 ASP A C 1
ATOM 4074 O O . ASP A 1 539 ? 23.521 -0.906 -37.061 1.00 93.38 539 ASP A O 1
ATOM 4078 N N . SER A 1 540 ? 23.279 0.200 -35.116 1.00 92.81 540 SER A N 1
ATOM 4079 C CA . SER A 1 540 ? 24.281 -0.581 -34.369 1.00 92.81 540 SER A CA 1
ATOM 4080 C C . SER A 1 540 ? 23.929 -2.073 -34.330 1.00 92.81 540 SER A C 1
ATOM 4082 O O . SER A 1 540 ? 24.789 -2.941 -34.492 1.00 92.81 540 SER A O 1
ATOM 4084 N N . ARG A 1 541 ? 22.641 -2.399 -34.154 1.00 91.94 541 ARG A N 1
ATOM 4085 C CA . ARG A 1 541 ? 22.167 -3.787 -34.187 1.00 91.94 541 ARG A CA 1
ATOM 4086 C C . ARG A 1 541 ? 22.289 -4.394 -35.585 1.00 91.94 541 ARG A C 1
ATOM 4088 O O . ARG A 1 541 ? 22.704 -5.543 -35.706 1.00 91.94 541 ARG A O 1
ATOM 4095 N N . ASN A 1 542 ? 21.954 -3.649 -36.636 1.00 90.69 542 ASN A N 1
ATOM 4096 C CA . ASN A 1 542 ? 22.111 -4.102 -38.019 1.00 90.69 542 ASN A CA 1
ATOM 4097 C C . ASN A 1 542 ? 23.577 -4.394 -38.353 1.00 90.69 542 ASN A C 1
ATOM 4099 O O . ASN A 1 542 ? 23.866 -5.413 -38.976 1.00 90.69 542 ASN A O 1
ATOM 4103 N N . GLU A 1 543 ? 24.499 -3.538 -37.918 1.00 91.38 543 GLU A N 1
ATOM 4104 C CA . GLU A 1 543 ? 25.936 -3.753 -38.089 1.00 91.38 543 GLU A CA 1
ATOM 4105 C C . GLU A 1 543 ? 26.412 -5.015 -37.359 1.00 91.38 543 GLU A C 1
ATOM 4107 O O . GLU A 1 543 ? 27.078 -5.861 -37.958 1.00 91.38 543 GLU A O 1
ATOM 4112 N N . TYR A 1 544 ? 25.979 -5.212 -36.110 1.00 90.25 544 TYR A N 1
ATOM 4113 C CA . TYR A 1 544 ? 26.252 -6.440 -35.363 1.00 90.25 544 TYR A CA 1
ATOM 4114 C C . TYR A 1 544 ? 25.736 -7.695 -36.087 1.00 90.25 544 TYR A C 1
ATOM 4116 O O . TYR A 1 544 ? 26.461 -8.688 -36.205 1.00 90.25 544 TYR A O 1
ATOM 4124 N N . LEU A 1 545 ? 24.498 -7.659 -36.593 1.00 89.25 545 LEU A N 1
ATOM 4125 C CA . LEU A 1 545 ? 23.900 -8.787 -37.308 1.00 89.25 545 LEU A CA 1
ATOM 4126 C C . LEU A 1 545 ? 24.634 -9.087 -38.620 1.00 89.25 545 LEU A C 1
ATOM 4128 O O . LEU A 1 545 ? 24.877 -10.260 -38.904 1.00 89.25 545 LEU A O 1
ATOM 4132 N N . ARG A 1 546 ? 25.051 -8.056 -39.371 1.00 89.50 546 ARG A N 1
ATOM 4133 C CA . ARG A 1 546 ? 25.893 -8.208 -40.571 1.00 89.50 546 ARG A CA 1
ATOM 4134 C C . ARG A 1 546 ? 27.230 -8.853 -40.228 1.00 89.50 546 ARG A C 1
ATOM 4136 O O . ARG A 1 546 ? 27.581 -9.859 -40.828 1.00 89.50 546 ARG A O 1
ATOM 4143 N N . ALA A 1 547 ? 27.927 -8.354 -39.208 1.00 89.62 547 ALA A N 1
ATOM 4144 C CA . ALA A 1 547 ? 29.202 -8.918 -38.767 1.00 89.62 547 ALA A CA 1
ATOM 4145 C C . ALA A 1 547 ? 29.072 -10.374 -38.281 1.00 89.62 547 ALA A C 1
ATOM 4147 O O . ALA A 1 547 ? 30.012 -11.165 -38.382 1.00 89.62 547 ALA A O 1
ATOM 4148 N N . ARG A 1 548 ? 27.917 -10.758 -37.724 1.00 87.38 548 ARG A N 1
ATOM 4149 C CA . ARG A 1 548 ? 27.629 -12.154 -37.364 1.00 87.38 548 ARG A CA 1
ATOM 4150 C C . ARG A 1 548 ? 27.341 -13.014 -38.595 1.00 87.38 548 ARG A C 1
ATOM 4152 O O . ARG A 1 548 ? 27.834 -14.135 -38.646 1.00 87.38 548 ARG A O 1
ATOM 4159 N N . GLN A 1 549 ? 26.599 -12.497 -39.573 1.00 86.88 549 GLN A N 1
ATOM 4160 C CA . GLN A 1 549 ? 26.358 -13.191 -40.838 1.00 86.88 549 GLN A CA 1
ATOM 4161 C C . GLN A 1 549 ? 27.670 -13.422 -41.602 1.00 86.88 549 GLN A C 1
ATOM 4163 O O . GLN A 1 549 ? 27.906 -14.537 -42.054 1.00 86.88 549 GLN A O 1
ATOM 4168 N N . THR A 1 550 ? 28.560 -12.423 -41.671 1.00 89.75 550 THR A N 1
ATOM 4169 C CA . THR A 1 550 ? 29.901 -12.566 -42.269 1.00 89.75 550 THR A CA 1
ATOM 4170 C C . THR A 1 550 ? 30.699 -13.666 -41.579 1.00 89.75 550 THR A C 1
ATOM 4172 O O . THR A 1 550 ? 31.156 -14.580 -42.246 1.00 89.75 550 THR A O 1
ATOM 4175 N N . ARG A 1 551 ? 30.760 -13.676 -40.239 1.00 88.25 551 ARG A N 1
ATOM 4176 C CA . ARG A 1 551 ? 31.444 -14.748 -39.493 1.00 88.25 551 ARG A CA 1
ATOM 4177 C C . ARG A 1 551 ? 30.848 -16.137 -39.737 1.00 88.25 551 ARG A C 1
ATOM 4179 O O . ARG A 1 551 ? 31.576 -17.126 -39.716 1.00 88.25 551 ARG A O 1
ATOM 4186 N N . ALA A 1 552 ? 29.535 -16.227 -39.944 1.00 86.69 552 ALA A N 1
ATOM 4187 C CA . ALA A 1 552 ? 28.887 -17.484 -40.302 1.00 86.69 552 ALA A CA 1
ATOM 4188 C C . ALA A 1 552 ? 29.280 -17.939 -41.719 1.00 86.69 552 ALA A C 1
ATOM 4190 O O . ALA A 1 552 ? 29.570 -19.121 -41.901 1.00 86.69 552 ALA A O 1
ATOM 4191 N N . PHE A 1 553 ? 29.359 -17.016 -42.687 1.00 89.00 553 PHE A N 1
ATOM 4192 C CA . PHE A 1 553 ? 29.904 -17.298 -44.020 1.00 89.00 553 PHE A CA 1
ATOM 4193 C C . PHE A 1 553 ? 31.366 -17.744 -43.943 1.00 89.00 553 PHE A C 1
ATOM 4195 O O . PHE A 1 553 ? 31.681 -18.809 -44.463 1.00 89.00 553 PHE A O 1
ATOM 4202 N N . ASP A 1 554 ? 32.218 -17.027 -43.207 1.00 90.25 554 ASP A N 1
ATOM 4203 C CA . ASP A 1 554 ? 33.633 -17.381 -43.035 1.00 90.25 554 ASP A CA 1
ATOM 4204 C C . ASP A 1 554 ? 33.791 -18.792 -42.436 1.00 90.25 554 ASP A C 1
ATOM 4206 O O . ASP A 1 554 ? 34.638 -19.577 -42.861 1.00 90.25 554 ASP A O 1
ATOM 4210 N N . GLY A 1 555 ? 32.938 -19.155 -41.470 1.00 88.31 555 GLY A N 1
ATOM 4211 C CA . GLY A 1 555 ? 32.922 -20.490 -40.868 1.00 88.31 555 GLY A CA 1
ATOM 4212 C C . GLY A 1 555 ? 32.393 -21.594 -41.795 1.00 88.31 555 GLY A C 1
ATOM 4213 O O . GLY A 1 555 ? 32.784 -22.754 -41.654 1.00 88.31 555 GLY A O 1
ATOM 4214 N N . ILE A 1 556 ? 31.495 -21.272 -42.730 1.00 89.06 556 ILE A N 1
ATOM 4215 C CA . ILE A 1 556 ? 31.057 -22.183 -43.801 1.00 89.06 556 ILE A CA 1
ATOM 4216 C C . ILE A 1 556 ? 32.189 -22.369 -44.816 1.00 89.06 556 ILE A C 1
ATOM 4218 O O . ILE A 1 556 ? 32.526 -23.506 -45.144 1.00 89.06 556 ILE A O 1
ATOM 4222 N N . ASP A 1 557 ? 32.825 -21.281 -45.250 1.00 90.06 557 ASP A N 1
ATOM 4223 C CA . ASP A 1 557 ? 33.904 -21.304 -46.238 1.00 90.06 557 ASP A CA 1
ATOM 4224 C C . ASP A 1 557 ? 35.140 -22.046 -45.699 1.00 90.06 557 ASP A C 1
ATOM 4226 O O . ASP A 1 557 ? 35.722 -22.872 -46.403 1.00 90.06 557 ASP A O 1
ATOM 4230 N N . ALA A 1 558 ? 35.487 -21.864 -44.419 1.00 90.44 558 ALA A N 1
ATOM 4231 C CA . ALA A 1 558 ? 36.556 -22.619 -43.763 1.00 90.44 558 ALA A CA 1
ATOM 4232 C C . ALA A 1 558 ? 36.258 -24.129 -43.688 1.00 90.44 558 ALA A C 1
ATOM 4234 O O . ALA A 1 558 ? 37.146 -24.950 -43.927 1.00 90.44 558 ALA A O 1
ATOM 4235 N N . ARG A 1 559 ? 35.005 -24.515 -43.394 1.00 89.88 559 ARG A N 1
ATOM 4236 C CA . ARG A 1 559 ? 34.576 -25.926 -43.405 1.00 89.88 559 ARG A CA 1
ATOM 4237 C C . ARG A 1 559 ? 34.619 -26.513 -44.814 1.00 89.88 559 ARG A C 1
ATOM 4239 O O . ARG A 1 559 ? 35.111 -27.624 -44.981 1.00 89.88 559 ARG A O 1
ATOM 4246 N N . SER A 1 560 ? 34.166 -25.756 -45.813 1.00 91.38 560 SER A N 1
ATOM 4247 C CA . SER A 1 560 ? 34.256 -26.144 -47.223 1.00 91.38 560 SER A CA 1
ATOM 4248 C C . SER A 1 560 ? 35.710 -26.392 -47.634 1.00 91.38 560 SER A C 1
ATOM 4250 O O . SER A 1 560 ? 36.032 -27.449 -48.172 1.00 91.38 560 SER A O 1
ATOM 4252 N N . ALA A 1 561 ? 36.623 -25.474 -47.300 1.00 92.88 561 ALA A N 1
ATOM 4253 C CA . ALA A 1 561 ? 38.048 -25.627 -47.582 1.00 92.88 561 ALA A CA 1
ATOM 4254 C C . ALA A 1 561 ? 38.657 -26.867 -46.903 1.00 92.88 561 ALA A C 1
ATOM 4256 O O . ALA A 1 561 ? 39.421 -27.594 -47.535 1.00 92.88 561 ALA A O 1
ATOM 4257 N N . ALA A 1 562 ? 38.287 -27.150 -45.649 1.00 93.38 562 ALA A N 1
ATOM 4258 C CA . ALA A 1 562 ? 38.760 -28.328 -44.924 1.00 93.38 562 ALA A CA 1
ATOM 4259 C C . ALA A 1 562 ? 38.262 -29.649 -45.541 1.00 93.38 562 ALA A C 1
ATOM 4261 O O . ALA A 1 562 ? 39.046 -30.585 -45.692 1.00 93.38 562 ALA A O 1
ATOM 4262 N N . VAL A 1 563 ? 36.985 -29.722 -45.937 1.00 93.50 563 VAL A N 1
ATOM 4263 C CA . VAL A 1 563 ? 36.414 -30.907 -46.605 1.00 93.50 563 VAL A CA 1
ATOM 4264 C C . VAL A 1 563 ? 37.033 -31.107 -47.990 1.00 93.50 563 VAL A C 1
ATOM 4266 O O . VAL A 1 563 ? 37.385 -32.232 -48.339 1.00 93.50 563 VAL A O 1
ATOM 4269 N N . ASN A 1 564 ? 37.244 -30.030 -48.752 1.00 93.06 564 ASN A N 1
ATOM 4270 C CA . ASN A 1 564 ? 37.922 -30.089 -50.050 1.00 93.06 564 ASN A CA 1
ATOM 4271 C C . ASN A 1 564 ? 39.382 -30.548 -49.921 1.00 93.06 564 ASN A C 1
ATOM 4273 O O . ASN A 1 564 ? 39.841 -31.361 -50.720 1.00 93.06 564 ASN A O 1
ATOM 4277 N N . ALA A 1 565 ? 40.104 -3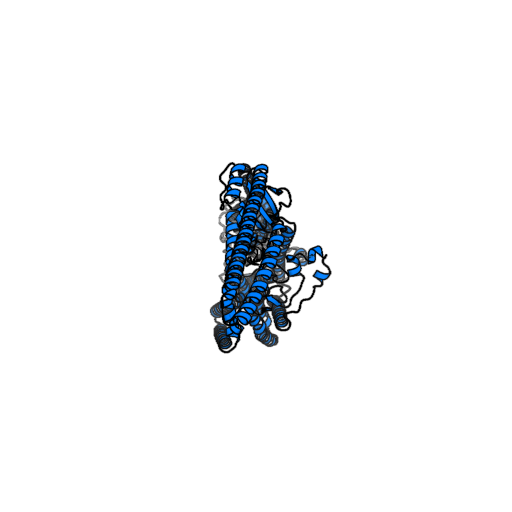0.087 -48.896 1.00 93.94 565 ALA A N 1
ATOM 4278 C CA . ALA A 1 565 ? 41.455 -30.564 -48.613 1.00 93.94 565 ALA A CA 1
ATOM 4279 C C . ALA A 1 565 ? 41.467 -32.061 -48.253 1.00 93.94 565 ALA A C 1
ATOM 4281 O O . ALA A 1 565 ? 42.311 -32.802 -48.752 1.00 93.94 565 ALA A O 1
ATOM 4282 N N . ALA A 1 566 ? 40.505 -32.522 -47.445 1.00 92.62 566 ALA A N 1
ATOM 4283 C CA . ALA A 1 566 ? 40.358 -33.939 -47.110 1.00 92.62 566 ALA A CA 1
ATOM 4284 C C . ALA A 1 566 ? 40.035 -34.801 -48.345 1.00 92.62 566 ALA A C 1
ATOM 4286 O O . ALA A 1 566 ? 40.589 -35.889 -48.495 1.00 92.62 566 ALA A O 1
ATOM 4287 N N . LEU A 1 567 ? 39.196 -34.312 -49.265 1.00 92.38 567 LEU A N 1
ATOM 4288 C CA . LEU A 1 567 ? 38.955 -34.980 -50.549 1.00 92.38 567 LEU A CA 1
ATOM 4289 C C . LEU A 1 567 ? 40.234 -35.092 -51.377 1.00 92.38 567 LEU A C 1
ATOM 4291 O O . LEU A 1 567 ? 40.531 -36.180 -51.857 1.00 92.38 567 LEU A O 1
ATOM 4295 N N . GLY A 1 568 ? 41.027 -34.019 -51.458 1.00 91.19 568 GLY A N 1
ATOM 4296 C CA . GLY A 1 568 ? 42.335 -34.047 -52.117 1.00 91.19 568 GLY A CA 1
ATOM 4297 C C . GLY A 1 568 ? 43.256 -35.124 -51.538 1.00 91.19 568 GLY A C 1
ATOM 4298 O O . GLY A 1 568 ? 43.833 -35.900 -52.289 1.00 91.19 568 GLY A O 1
ATOM 4299 N N . THR A 1 569 ? 43.313 -35.262 -50.206 1.00 92.44 569 THR A N 1
ATOM 4300 C CA . THR A 1 569 ? 44.108 -36.333 -49.575 1.00 92.44 569 THR A CA 1
ATOM 4301 C C . THR A 1 569 ? 43.590 -37.738 -49.893 1.00 92.44 569 THR A C 1
ATOM 4303 O O . THR A 1 569 ? 44.389 -38.651 -50.080 1.00 92.44 569 THR A O 1
ATOM 4306 N N . VAL A 1 570 ? 42.267 -37.924 -49.994 1.00 90.31 570 VAL A N 1
ATOM 4307 C CA . VAL A 1 570 ? 41.657 -39.211 -50.372 1.00 90.31 570 VAL A CA 1
ATOM 4308 C C . VAL A 1 570 ? 41.957 -39.552 -51.834 1.00 90.31 570 VAL A C 1
ATOM 4310 O O . VAL A 1 570 ? 42.226 -40.715 -52.143 1.00 90.31 570 VAL A O 1
ATOM 4313 N N . ASP A 1 571 ? 41.947 -38.558 -52.723 1.00 87.62 571 ASP A N 1
ATOM 4314 C CA . ASP A 1 571 ? 42.305 -38.727 -54.133 1.00 87.62 571 ASP A CA 1
ATOM 4315 C C . ASP A 1 571 ? 43.804 -39.054 -54.291 1.00 87.62 571 ASP A C 1
ATOM 4317 O O . ASP A 1 571 ? 44.158 -39.999 -55.004 1.00 87.62 571 ASP A O 1
ATOM 4321 N N . ASP A 1 572 ? 44.683 -38.364 -53.556 1.00 88.69 572 ASP A N 1
ATOM 4322 C CA . ASP A 1 572 ? 46.125 -38.639 -53.517 1.00 88.69 572 ASP A CA 1
ATOM 4323 C C . ASP A 1 572 ? 46.420 -40.057 -52.988 1.00 88.69 572 ASP A C 1
ATOM 4325 O O . ASP A 1 572 ? 47.178 -40.812 -53.602 1.00 88.69 572 ASP A O 1
ATOM 4329 N N . GLU A 1 573 ? 45.773 -40.489 -51.899 1.00 86.38 573 GLU A N 1
ATOM 4330 C CA . GLU A 1 573 ? 45.877 -41.871 -51.404 1.00 86.38 573 GLU A CA 1
ATOM 4331 C C . GLU A 1 573 ? 45.331 -42.891 -52.415 1.00 86.38 573 GLU A C 1
ATOM 4333 O O . GLU A 1 573 ? 45.881 -43.987 -52.575 1.00 86.38 573 GLU A O 1
ATOM 4338 N N . GLY A 1 574 ? 44.267 -42.523 -53.130 1.00 84.38 574 GLY A N 1
ATOM 4339 C CA . GLY A 1 574 ? 43.674 -43.315 -54.199 1.00 84.38 574 GLY A CA 1
ATOM 4340 C C . GLY A 1 574 ? 44.637 -43.568 -55.359 1.00 84.38 574 GLY A C 1
ATOM 4341 O O . GLY A 1 574 ? 44.679 -44.694 -55.863 1.00 84.38 574 GLY A O 1
ATOM 4342 N N . THR A 1 575 ? 45.423 -42.560 -55.750 1.00 84.25 575 THR A N 1
ATOM 4343 C CA . THR A 1 575 ? 46.465 -42.693 -56.786 1.00 84.25 575 THR A CA 1
ATOM 4344 C C . THR A 1 575 ? 47.685 -43.465 -56.279 1.00 84.25 575 THR A C 1
ATOM 4346 O O . THR A 1 575 ? 48.204 -44.329 -56.985 1.00 84.25 575 THR A O 1
ATOM 4349 N N . ALA A 1 576 ? 48.105 -43.258 -55.027 1.00 82.56 576 ALA A N 1
ATOM 4350 C CA . ALA A 1 576 ? 49.209 -44.008 -54.425 1.00 82.56 576 ALA A CA 1
ATOM 4351 C C . ALA A 1 576 ? 48.922 -45.523 -54.334 1.00 82.56 576 ALA A C 1
ATOM 4353 O O . ALA A 1 576 ? 49.826 -46.348 -54.499 1.00 82.56 576 ALA A O 1
ATOM 4354 N N . LEU A 1 577 ? 47.658 -45.911 -54.123 1.00 82.94 577 LEU A N 1
ATOM 4355 C CA . LEU A 1 577 ? 47.220 -47.313 -54.113 1.00 82.94 577 LEU A CA 1
ATOM 4356 C C . LEU A 1 577 ? 47.365 -48.024 -55.464 1.00 82.94 577 LEU A C 1
ATOM 4358 O O . LEU A 1 577 ? 47.443 -49.255 -55.482 1.00 82.94 577 LEU A O 1
ATOM 4362 N N . ASP A 1 578 ? 47.425 -47.302 -56.587 1.00 77.69 578 ASP A N 1
ATOM 4363 C CA . ASP A 1 578 ? 47.617 -47.924 -57.903 1.00 77.69 578 ASP A CA 1
ATOM 4364 C C . ASP A 1 578 ? 49.013 -48.557 -58.051 1.00 77.69 578 ASP A C 1
ATOM 4366 O O . ASP A 1 578 ? 49.186 -49.493 -58.833 1.00 77.69 578 ASP A O 1
ATOM 4370 N N . HIS A 1 579 ? 49.978 -48.144 -57.222 1.00 78.56 579 HIS A N 1
ATOM 4371 C CA . HIS A 1 579 ? 51.336 -48.694 -57.175 1.00 78.56 579 HIS A CA 1
ATOM 4372 C C . HIS A 1 579 ? 51.518 -49.869 -56.191 1.00 78.56 579 HIS A C 1
ATOM 4374 O O . HIS A 1 579 ? 52.618 -50.413 -56.081 1.00 78.56 579 HIS A O 1
ATOM 4380 N N . PHE A 1 580 ? 50.467 -50.297 -55.482 1.00 77.81 580 PHE A N 1
ATOM 4381 C CA . PHE A 1 580 ? 50.533 -51.428 -54.548 1.00 77.81 580 PHE A CA 1
ATOM 4382 C C . PHE A 1 580 ? 50.445 -52.785 -55.274 1.00 77.81 580 PHE A C 1
ATOM 4384 O O . PHE A 1 580 ? 49.542 -53.010 -56.083 1.00 77.81 580 PHE A O 1
ATOM 4391 N N . ALA A 1 581 ? 51.364 -53.708 -54.958 1.00 74.81 581 ALA A N 1
ATOM 4392 C CA . ALA A 1 581 ? 51.474 -55.012 -55.625 1.00 74.81 581 ALA A CA 1
ATOM 4393 C C . ALA A 1 581 ? 50.423 -56.048 -55.170 1.00 74.81 581 ALA A C 1
ATOM 4395 O O . ALA A 1 581 ? 49.993 -56.874 -55.974 1.00 74.81 581 ALA A O 1
ATOM 4396 N N . ASP A 1 582 ? 49.995 -56.003 -53.902 1.00 83.25 582 ASP A N 1
ATOM 4397 C CA . ASP A 1 582 ? 49.011 -56.933 -53.327 1.00 83.25 582 ASP A CA 1
ATOM 4398 C C . ASP A 1 582 ? 47.575 -56.550 -53.733 1.00 83.25 582 ASP A C 1
ATOM 4400 O O . ASP A 1 582 ? 47.087 -55.455 -53.430 1.00 83.25 582 ASP A O 1
ATOM 4404 N N . TYR A 1 583 ? 46.893 -57.458 -54.438 1.00 79.56 583 TYR A N 1
ATOM 4405 C CA . TYR A 1 583 ? 45.552 -57.237 -54.977 1.00 79.56 583 TYR A CA 1
ATOM 4406 C C . TYR A 1 583 ? 44.465 -57.149 -53.894 1.00 79.56 583 TYR A C 1
ATOM 4408 O O . TYR A 1 583 ? 43.602 -56.268 -53.980 1.00 79.56 583 TYR A O 1
ATOM 4416 N N . ASP A 1 584 ? 44.501 -58.016 -52.880 1.00 80.00 584 ASP A N 1
ATOM 4417 C CA . ASP A 1 584 ? 43.443 -58.110 -51.864 1.00 80.00 584 ASP A CA 1
ATOM 4418 C C . ASP A 1 584 ? 43.485 -56.909 -50.914 1.00 80.00 584 ASP A C 1
ATOM 4420 O O . ASP A 1 584 ? 42.453 -56.323 -50.564 1.00 80.00 584 ASP A O 1
ATOM 4424 N N . VAL A 1 585 ? 44.695 -56.459 -50.571 1.00 79.06 585 VAL A N 1
ATOM 4425 C CA . VAL A 1 585 ? 44.900 -55.245 -49.770 1.00 79.06 585 VAL A CA 1
ATOM 4426 C C . VAL A 1 585 ? 44.466 -53.997 -50.546 1.00 79.06 585 VAL A C 1
ATOM 4428 O O . VAL A 1 585 ? 43.801 -53.117 -49.990 1.00 79.06 585 VAL A O 1
ATOM 4431 N N . ARG A 1 586 ? 44.797 -53.918 -51.840 1.00 82.56 586 ARG A N 1
ATOM 4432 C CA . ARG A 1 586 ? 44.437 -52.787 -52.707 1.00 82.56 586 ARG A CA 1
ATOM 4433 C C . ARG A 1 586 ? 42.927 -52.673 -52.921 1.00 82.56 586 ARG A C 1
ATOM 4435 O O . ARG A 1 586 ? 42.390 -51.571 -52.831 1.00 82.56 586 ARG A O 1
ATOM 4442 N N . SER A 1 587 ? 42.234 -53.782 -53.186 1.00 81.62 587 SER A N 1
ATOM 4443 C CA . SER A 1 587 ? 40.779 -53.785 -53.409 1.00 81.62 587 SER A CA 1
ATOM 4444 C C . SER A 1 587 ? 40.005 -53.362 -52.153 1.00 81.62 587 SER A C 1
ATOM 4446 O O . SER A 1 587 ? 39.125 -52.502 -52.234 1.00 81.62 587 SER A O 1
ATOM 4448 N N . SER A 1 588 ? 40.405 -53.873 -50.986 1.00 83.81 588 SER A N 1
ATOM 4449 C CA . SER A 1 588 ? 39.800 -53.540 -49.691 1.00 83.81 588 SER A CA 1
ATOM 4450 C C . SER A 1 588 ? 40.000 -52.066 -49.313 1.00 83.81 588 SER A C 1
ATOM 4452 O O . SER A 1 588 ? 39.043 -51.379 -48.952 1.00 83.81 588 SER A O 1
ATOM 4454 N N . ARG A 1 589 ? 41.225 -51.533 -49.453 1.00 85.06 589 ARG A N 1
ATOM 4455 C CA . ARG A 1 589 ? 41.511 -50.109 -49.185 1.00 85.06 589 ARG A CA 1
ATOM 4456 C C . ARG A 1 589 ? 40.796 -49.178 -50.161 1.00 85.06 589 ARG A C 1
ATOM 4458 O O . ARG A 1 589 ? 40.291 -48.137 -49.751 1.00 85.06 589 ARG A O 1
ATOM 4465 N N . ARG A 1 590 ? 40.681 -49.570 -51.434 1.00 85.38 590 ARG A N 1
ATOM 4466 C CA . ARG A 1 590 ? 39.957 -48.791 -52.449 1.00 85.38 590 ARG A CA 1
ATOM 4467 C C . ARG A 1 590 ? 38.456 -48.705 -52.159 1.00 85.38 590 ARG A C 1
ATOM 4469 O O . ARG A 1 590 ? 37.856 -47.668 -52.428 1.00 85.38 590 ARG A O 1
ATOM 4476 N N . ALA A 1 591 ? 37.850 -49.747 -51.589 1.00 85.00 591 ALA A N 1
ATOM 4477 C CA . ALA A 1 591 ? 36.457 -49.701 -51.144 1.00 85.00 591 ALA A CA 1
ATOM 4478 C C . ALA A 1 591 ? 36.253 -48.713 -49.979 1.00 85.00 591 ALA A C 1
ATOM 4480 O O . ALA A 1 591 ? 35.311 -47.921 -50.014 1.00 85.00 591 ALA A O 1
ATOM 4481 N N . LEU A 1 592 ? 37.166 -48.706 -48.999 1.00 87.19 592 LEU A N 1
ATOM 4482 C CA . LEU A 1 592 ? 37.125 -47.771 -47.870 1.00 87.19 592 LEU A CA 1
ATOM 4483 C C . LEU A 1 592 ? 37.298 -46.313 -48.322 1.00 87.19 592 LEU A C 1
ATOM 4485 O O . LEU A 1 592 ? 36.509 -45.463 -47.923 1.00 87.19 592 LEU A O 1
ATOM 4489 N N . LEU A 1 593 ? 38.268 -46.021 -49.197 1.00 88.62 593 LEU A N 1
ATOM 4490 C CA . LEU A 1 593 ? 38.456 -44.663 -49.727 1.00 88.62 593 LEU A CA 1
ATOM 4491 C C . LEU A 1 593 ? 37.236 -44.171 -50.501 1.00 88.62 593 LEU A C 1
ATOM 4493 O O . LEU A 1 593 ? 36.825 -43.032 -50.312 1.00 88.62 593 LEU A O 1
ATOM 4497 N N . LYS A 1 594 ? 36.604 -45.034 -51.310 1.00 87.62 594 LYS A N 1
ATOM 4498 C CA . LYS A 1 594 ? 35.339 -44.693 -51.977 1.00 87.62 594 LYS A CA 1
ATOM 4499 C C . LYS A 1 594 ? 34.240 -44.364 -50.971 1.00 87.62 594 LYS A C 1
ATOM 4501 O O . LYS A 1 594 ? 33.521 -43.390 -51.161 1.00 87.62 594 LYS A O 1
ATOM 4506 N N . GLN A 1 595 ? 34.113 -45.139 -49.893 1.00 91.12 595 GLN A N 1
ATOM 4507 C CA . GLN A 1 595 ? 33.144 -44.854 -48.834 1.00 91.12 595 GLN A CA 1
ATOM 4508 C C . GLN A 1 595 ? 33.410 -43.491 -48.173 1.00 91.12 595 GLN A C 1
ATOM 4510 O O . GLN A 1 595 ? 32.475 -42.707 -48.004 1.00 91.12 595 GLN A O 1
ATOM 4515 N N . THR A 1 596 ? 34.669 -43.179 -47.854 1.00 91.06 596 THR A N 1
ATOM 4516 C CA . THR A 1 596 ? 35.072 -41.874 -47.307 1.00 91.06 596 THR A CA 1
ATOM 4517 C C . THR A 1 596 ? 34.794 -40.739 -48.294 1.00 91.06 596 THR A C 1
ATOM 4519 O O . THR A 1 596 ? 34.236 -39.716 -47.905 1.00 91.06 596 THR A O 1
ATOM 4522 N N . GLN A 1 597 ? 35.105 -40.934 -49.578 1.00 90.94 597 GLN A N 1
ATOM 4523 C CA . GLN A 1 597 ? 34.849 -39.968 -50.646 1.00 90.94 597 GLN A CA 1
ATOM 4524 C C . GLN A 1 597 ? 33.353 -39.648 -50.765 1.00 90.94 597 GLN A C 1
ATOM 4526 O O . GLN A 1 597 ? 32.982 -38.477 -50.783 1.00 90.94 597 GLN A O 1
ATOM 4531 N N . TYR A 1 598 ? 32.478 -40.662 -50.770 1.00 89.94 598 TYR A N 1
ATOM 4532 C CA . TYR A 1 598 ? 31.027 -40.444 -50.772 1.00 89.94 598 TYR A CA 1
ATOM 4533 C C . TYR A 1 598 ? 30.551 -39.678 -49.531 1.00 89.94 598 TYR A C 1
ATOM 4535 O O . TYR A 1 598 ? 29.693 -38.805 -49.651 1.00 89.94 598 TYR A O 1
ATOM 4543 N N . GLY A 1 599 ? 31.122 -39.967 -48.356 1.00 91.31 599 GLY A N 1
ATOM 4544 C CA . GLY A 1 599 ? 30.833 -39.227 -47.126 1.00 91.31 599 GLY A CA 1
ATOM 4545 C C . GLY A 1 599 ? 31.214 -37.746 -47.221 1.00 91.31 599 GLY A C 1
ATOM 4546 O O . GLY A 1 599 ? 30.402 -36.884 -46.891 1.00 91.31 599 GLY A O 1
ATOM 4547 N N . LEU A 1 600 ? 32.409 -37.441 -47.733 1.00 91.94 600 LEU A N 1
ATOM 4548 C CA . LEU A 1 600 ? 32.887 -36.064 -47.905 1.00 91.94 600 LEU A CA 1
ATOM 4549 C C . LEU A 1 600 ? 32.091 -35.298 -48.975 1.00 91.94 600 LEU A C 1
ATOM 4551 O O . LEU A 1 600 ? 31.755 -34.134 -48.766 1.00 91.94 600 LEU A O 1
ATOM 4555 N N . LEU A 1 601 ? 31.723 -35.947 -50.086 1.00 90.81 601 LEU A N 1
ATOM 4556 C CA . LEU A 1 601 ? 30.857 -35.353 -51.113 1.00 90.81 601 LEU A CA 1
ATOM 4557 C C . LEU A 1 601 ? 29.462 -35.018 -50.563 1.00 90.81 601 LEU A C 1
ATOM 4559 O O . LEU A 1 601 ? 28.916 -33.960 -50.873 1.00 90.81 601 LEU A O 1
ATOM 4563 N N . ALA A 1 602 ? 28.900 -35.877 -49.706 1.00 91.12 602 ALA A N 1
ATOM 4564 C CA . ALA A 1 602 ? 27.647 -35.579 -49.016 1.00 91.12 602 ALA A CA 1
ATOM 4565 C C . ALA A 1 602 ? 27.787 -34.364 -48.079 1.00 91.12 602 ALA A C 1
ATOM 4567 O O . ALA A 1 602 ? 26.890 -33.523 -48.032 1.00 91.12 602 ALA A O 1
ATOM 4568 N N . SER A 1 603 ? 28.927 -34.224 -47.390 1.00 90.75 603 SER A N 1
ATOM 4569 C CA . SER A 1 603 ? 29.217 -33.039 -46.573 1.00 90.75 603 SER A CA 1
ATOM 4570 C C . SER A 1 603 ? 29.326 -31.754 -47.400 1.00 90.75 603 SER A C 1
ATOM 4572 O O . SER A 1 603 ? 28.867 -30.715 -46.937 1.00 90.75 603 SER A O 1
ATOM 4574 N N . ILE A 1 604 ? 29.874 -31.796 -48.622 1.00 90.00 604 ILE A N 1
ATOM 4575 C CA . ILE A 1 604 ? 29.894 -30.624 -49.521 1.00 90.00 604 ILE A CA 1
ATOM 4576 C C . ILE A 1 604 ? 28.473 -30.175 -49.855 1.00 90.00 604 ILE A C 1
ATOM 4578 O O . ILE A 1 604 ? 28.157 -29.001 -49.677 1.00 90.00 604 ILE A O 1
ATOM 4582 N N . ALA A 1 605 ? 27.607 -31.104 -50.269 1.00 88.94 605 ALA A N 1
ATOM 4583 C CA . ALA A 1 605 ? 26.218 -30.784 -50.595 1.00 88.94 605 ALA A CA 1
ATOM 4584 C C . ALA A 1 605 ? 25.465 -30.186 -49.389 1.00 88.94 605 ALA A C 1
ATOM 4586 O O . ALA A 1 605 ? 24.664 -29.261 -49.534 1.00 88.94 605 ALA A O 1
ATOM 4587 N N . GLU A 1 606 ? 25.747 -30.674 -48.176 1.00 90.44 606 GLU A N 1
ATOM 4588 C CA . GLU A 1 606 ? 25.200 -30.095 -46.947 1.00 90.44 606 GLU A CA 1
ATOM 4589 C C . GLU A 1 606 ? 25.714 -28.667 -46.700 1.00 90.44 606 GLU A C 1
ATOM 4591 O O . GLU A 1 606 ? 24.924 -27.776 -46.386 1.00 90.44 606 GLU A O 1
ATOM 4596 N N . ILE A 1 607 ? 27.017 -28.427 -46.867 1.00 90.69 607 ILE A N 1
ATOM 4597 C CA . ILE A 1 607 ? 27.639 -27.106 -46.695 1.00 90.69 607 ILE A CA 1
ATOM 4598 C C . ILE A 1 607 ? 27.088 -26.099 -47.718 1.0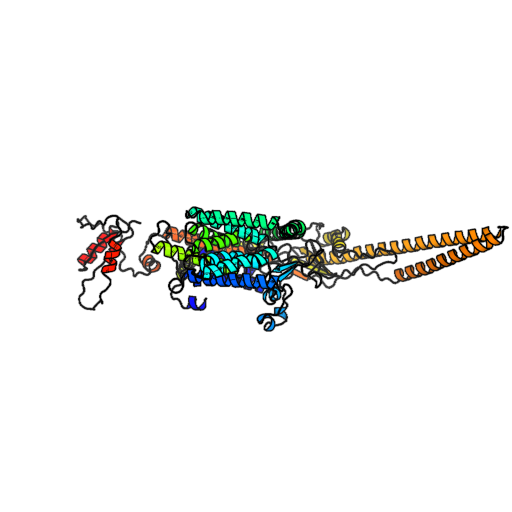0 90.69 607 ILE A C 1
ATOM 4600 O O . ILE A 1 607 ? 26.793 -24.960 -47.351 1.00 90.69 607 ILE A O 1
ATOM 4604 N N . GLU A 1 608 ? 26.899 -26.505 -48.975 1.00 90.06 608 GLU A N 1
ATOM 4605 C CA . GLU A 1 608 ? 26.294 -25.668 -50.020 1.00 90.06 608 GLU A CA 1
ATOM 4606 C C . GLU A 1 608 ? 24.852 -25.285 -49.670 1.00 90.06 608 GLU A C 1
ATOM 4608 O O . GLU A 1 608 ? 24.506 -24.102 -49.698 1.00 90.06 608 GLU A O 1
ATOM 4613 N N . ASN A 1 609 ? 24.041 -26.245 -49.216 1.00 89.88 609 ASN A N 1
ATOM 4614 C CA . ASN A 1 609 ? 22.686 -25.973 -48.733 1.00 89.88 609 ASN A CA 1
ATOM 4615 C C . ASN A 1 609 ? 22.692 -25.006 -47.530 1.00 89.88 609 ASN A C 1
ATOM 4617 O O . ASN A 1 609 ? 21.909 -24.057 -47.487 1.00 89.88 609 ASN A O 1
ATOM 4621 N N . GLN A 1 610 ? 23.612 -25.176 -46.569 1.00 89.19 610 GLN A N 1
ATOM 4622 C CA . GLN A 1 610 ? 23.766 -24.232 -45.450 1.00 89.19 610 GLN A CA 1
ATOM 4623 C C . GLN A 1 610 ? 24.114 -22.815 -45.938 1.00 89.19 610 GLN A C 1
ATOM 4625 O O . GLN A 1 610 ? 23.616 -21.830 -45.385 1.00 89.19 610 GLN A O 1
ATOM 4630 N N . ARG A 1 611 ? 24.938 -22.695 -46.985 1.00 88.94 611 ARG A N 1
ATOM 4631 C CA . ARG A 1 611 ? 25.322 -21.412 -47.589 1.00 88.94 611 ARG A CA 1
ATOM 4632 C C . ARG A 1 611 ? 24.146 -20.722 -48.281 1.00 88.94 611 ARG A C 1
ATOM 4634 O O . ARG A 1 611 ? 23.975 -19.514 -48.112 1.00 88.94 611 ARG A O 1
ATOM 4641 N N . GLU A 1 612 ? 23.327 -21.465 -49.020 1.00 87.44 612 GLU A N 1
ATOM 4642 C CA . GLU A 1 612 ? 22.114 -20.945 -49.672 1.00 87.44 612 GLU A CA 1
ATOM 4643 C C . GLU A 1 612 ? 21.042 -20.517 -48.657 1.00 87.44 612 GLU A C 1
ATOM 4645 O O . GLU A 1 612 ? 20.394 -19.474 -48.797 1.00 87.44 612 GLU A O 1
ATOM 4650 N N . GLN A 1 613 ? 20.887 -21.274 -47.570 1.00 85.75 613 GLN A N 1
ATOM 4651 C CA . GLN A 1 613 ? 20.019 -20.880 -46.459 1.00 85.75 613 GLN A CA 1
ATOM 4652 C C . GLN A 1 613 ? 20.504 -19.577 -45.807 1.00 85.75 613 GLN A C 1
ATOM 4654 O O . GLN A 1 613 ? 19.708 -18.681 -45.515 1.00 85.75 613 GLN A O 1
ATOM 4659 N N . LEU A 1 614 ? 21.817 -19.425 -45.616 1.00 85.69 614 LEU A N 1
ATOM 4660 C CA . LEU A 1 614 ? 22.394 -18.213 -45.036 1.00 85.69 614 LEU A CA 1
ATOM 4661 C C . LEU A 1 614 ? 22.244 -16.985 -45.951 1.00 85.69 614 LEU A C 1
ATOM 4663 O O . LEU A 1 614 ? 21.999 -15.886 -45.447 1.00 85.69 614 LEU A O 1
ATOM 4667 N N . SER A 1 615 ? 22.360 -17.157 -47.273 1.00 85.19 615 SER A N 1
ATOM 4668 C CA . SER A 1 615 ? 22.223 -16.067 -48.254 1.00 85.19 615 SER A CA 1
ATOM 4669 C C . SER A 1 615 ? 20.780 -15.586 -48.423 1.00 85.19 615 SER A C 1
ATOM 4671 O O . SER A 1 615 ? 20.548 -14.396 -48.635 1.00 85.19 615 SER A O 1
ATOM 4673 N N . SER A 1 616 ? 19.804 -16.483 -48.269 1.00 84.50 616 SER A N 1
ATOM 4674 C CA . SER A 1 616 ? 18.372 -16.159 -48.323 1.00 84.50 616 SER A CA 1
ATOM 4675 C C . SER A 1 616 ? 17.816 -15.586 -47.011 1.00 84.50 616 SER A C 1
ATOM 4677 O O . SER A 1 616 ? 16.723 -15.013 -46.995 1.00 84.50 616 SER A O 1
ATOM 4679 N N . THR A 1 617 ? 18.566 -15.683 -45.909 1.00 81.44 617 THR A N 1
ATOM 4680 C CA . THR A 1 617 ? 18.147 -15.168 -44.600 1.00 81.44 617 THR A CA 1
ATOM 4681 C C . THR A 1 617 ? 18.184 -13.636 -44.569 1.00 81.44 617 THR A C 1
ATOM 4683 O O . THR A 1 617 ? 19.246 -13.014 -44.605 1.00 81.44 617 THR A O 1
ATOM 4686 N N . GLN A 1 618 ? 17.011 -13.005 -44.456 1.00 77.62 618 GLN A N 1
ATOM 4687 C CA . GLN A 1 618 ? 16.904 -11.547 -44.350 1.00 77.62 618 GLN A CA 1
ATOM 4688 C C . GLN A 1 618 ? 17.355 -11.029 -42.977 1.00 77.62 618 GLN A C 1
ATOM 4690 O O . GLN A 1 618 ? 16.886 -11.477 -41.929 1.00 77.62 618 GLN A O 1
ATOM 4695 N N . LEU A 1 619 ? 18.208 -10.002 -42.983 1.00 79.38 619 LEU A N 1
ATOM 4696 C CA . LEU A 1 619 ? 18.631 -9.292 -41.778 1.00 79.38 619 LEU A CA 1
ATOM 4697 C C . LEU A 1 619 ? 17.581 -8.252 -41.376 1.00 79.38 619 LEU A C 1
ATOM 4699 O O . LEU A 1 619 ? 17.541 -7.148 -41.919 1.00 79.38 619 LEU A O 1
ATOM 4703 N N . VAL A 1 620 ? 16.743 -8.584 -40.395 1.00 80.06 620 VAL A N 1
ATOM 4704 C CA . VAL A 1 620 ? 15.789 -7.628 -39.818 1.00 80.06 620 VAL A CA 1
ATOM 4705 C C . VAL A 1 620 ? 16.299 -7.167 -38.451 1.00 80.06 620 VAL A C 1
ATOM 4707 O O . VAL A 1 620 ? 16.106 -7.830 -37.433 1.00 80.06 620 VAL A O 1
ATOM 4710 N N . GLY A 1 621 ? 16.944 -5.997 -38.413 1.00 79.88 621 GLY A N 1
ATOM 4711 C CA . GLY A 1 621 ? 17.414 -5.362 -37.173 1.00 79.88 621 GLY A CA 1
ATOM 4712 C C . GLY A 1 621 ? 16.297 -4.900 -36.240 1.00 79.88 621 GLY A C 1
ATOM 4713 O O . GLY A 1 621 ? 16.516 -4.748 -35.042 1.00 79.88 621 GLY A O 1
ATOM 4714 N N . GLY A 1 622 ? 15.088 -4.732 -36.763 1.00 89.56 622 GLY A N 1
ATOM 4715 C CA . GLY A 1 622 ? 13.949 -4.205 -36.028 1.00 89.56 622 GLY A CA 1
ATOM 4716 C C . GLY A 1 622 ? 13.406 -2.944 -36.666 1.00 89.56 622 GLY A C 1
ATOM 4717 O O . GLY A 1 622 ? 13.862 -2.516 -37.725 1.00 89.56 622 GLY A O 1
ATOM 4718 N N . ARG A 1 623 ? 12.374 -2.380 -36.046 1.00 93.31 623 ARG A N 1
ATOM 4719 C CA . ARG A 1 623 ? 11.721 -1.176 -36.560 1.00 93.31 623 ARG A CA 1
ATOM 4720 C C . ARG A 1 623 ? 11.113 -0.344 -35.451 1.00 93.31 623 ARG A C 1
ATOM 4722 O O . ARG A 1 623 ? 10.636 -0.873 -34.448 1.00 93.31 623 ARG A O 1
ATOM 4729 N N . VAL A 1 624 ? 11.052 0.956 -35.687 1.00 94.12 624 VAL A N 1
ATOM 4730 C CA . VAL A 1 624 ? 10.280 1.890 -34.872 1.00 94.12 624 VAL A CA 1
ATOM 4731 C C . VAL A 1 624 ? 8.788 1.700 -35.171 1.00 94.12 624 VAL A C 1
ATOM 4733 O O . VAL A 1 624 ? 8.393 1.609 -36.331 1.00 94.12 624 VAL A O 1
ATOM 4736 N N . LEU A 1 625 ? 7.955 1.596 -34.133 1.00 90.81 625 LEU A N 1
ATOM 4737 C CA . LEU A 1 625 ? 6.516 1.322 -34.273 1.00 90.81 625 LEU A CA 1
ATOM 4738 C C . LEU A 1 625 ? 5.663 2.579 -34.514 1.00 90.81 625 LEU A C 1
ATOM 4740 O O . LEU A 1 625 ? 4.502 2.463 -34.896 1.00 90.81 625 LEU A O 1
ATOM 4744 N N . GLY A 1 626 ? 6.221 3.768 -34.292 1.00 90.38 626 GLY A N 1
ATOM 4745 C CA . GLY A 1 626 ? 5.549 5.050 -34.494 1.00 90.38 626 GLY A CA 1
ATOM 4746 C C . GLY A 1 626 ? 6.394 6.230 -33.999 1.00 90.38 626 GLY A C 1
ATOM 4747 O O . GLY A 1 626 ? 7.471 6.014 -33.439 1.00 90.38 626 GLY A O 1
ATOM 4748 N N . PRO A 1 627 ? 5.929 7.477 -34.194 1.00 91.12 627 PRO A N 1
ATOM 4749 C CA . PRO A 1 627 ? 6.630 8.659 -33.700 1.00 91.12 627 PRO A CA 1
ATOM 4750 C C . PRO A 1 627 ? 6.709 8.667 -32.168 1.00 91.12 627 PRO A C 1
ATOM 4752 O O . PRO A 1 627 ? 5.873 8.071 -31.483 1.00 91.12 627 PRO A O 1
ATOM 4755 N N . ALA A 1 628 ? 7.702 9.373 -31.622 1.00 90.44 628 ALA A N 1
ATOM 4756 C CA . ALA A 1 628 ? 7.857 9.493 -30.179 1.00 90.44 628 ALA A CA 1
ATOM 4757 C C . ALA A 1 628 ? 6.648 10.208 -29.552 1.00 90.44 628 ALA A C 1
ATOM 4759 O O . ALA A 1 628 ? 6.232 11.287 -29.978 1.00 90.44 628 ALA A O 1
ATOM 4760 N N . ARG A 1 629 ? 6.088 9.609 -28.503 1.00 90.38 629 ARG A N 1
ATOM 4761 C CA . ARG A 1 629 ? 5.014 10.201 -27.709 1.00 90.38 629 ARG A CA 1
ATOM 4762 C C . ARG A 1 629 ? 5.625 11.099 -26.644 1.00 90.38 629 ARG A C 1
ATOM 4764 O O . ARG A 1 629 ? 6.375 10.614 -25.803 1.00 90.38 629 ARG A O 1
ATOM 4771 N N . VAL A 1 630 ? 5.260 12.378 -26.639 1.00 87.69 630 VAL A N 1
ATOM 4772 C CA . VAL A 1 630 ? 5.742 13.343 -25.642 1.00 87.69 630 VAL A CA 1
ATOM 4773 C C . VAL A 1 630 ? 4.681 13.591 -24.576 1.00 87.69 630 VAL A C 1
ATOM 4775 O O . VAL A 1 630 ? 3.513 13.824 -24.886 1.00 87.69 630 VAL A O 1
ATOM 4778 N N . VAL A 1 631 ? 5.090 13.539 -23.311 1.00 83.75 631 VAL A N 1
ATOM 4779 C CA . VAL A 1 631 ? 4.245 13.815 -22.147 1.00 83.75 631 VAL A CA 1
ATOM 4780 C C . VAL A 1 631 ? 4.942 14.842 -21.263 1.00 83.75 631 VAL A C 1
ATOM 4782 O O . VAL A 1 631 ? 6.089 14.655 -20.860 1.00 83.75 631 VAL A O 1
ATOM 4785 N N . VAL A 1 632 ? 4.242 15.930 -20.937 1.00 80.12 632 VAL A N 1
ATOM 4786 C CA . VAL A 1 632 ? 4.734 16.931 -19.983 1.00 80.12 632 VAL A CA 1
ATOM 4787 C C . VAL A 1 632 ? 4.606 16.373 -18.568 1.00 80.12 632 VAL A C 1
ATOM 4789 O O . VAL A 1 632 ? 3.521 15.975 -18.138 1.00 80.12 632 VAL A O 1
ATOM 4792 N N . VAL A 1 633 ? 5.707 16.359 -17.822 1.00 77.12 633 VAL A N 1
ATOM 4793 C CA . VAL A 1 633 ? 5.748 15.882 -16.440 1.00 77.12 633 VAL A CA 1
ATOM 4794 C C . VAL A 1 633 ? 5.275 17.002 -15.518 1.00 77.12 633 VAL A C 1
ATOM 4796 O O . VAL A 1 633 ? 6.051 17.810 -15.017 1.00 77.12 633 VAL A O 1
ATOM 4799 N N . THR A 1 634 ? 3.973 17.037 -15.245 1.00 76.25 634 THR A N 1
ATOM 4800 C CA . THR A 1 634 ? 3.390 17.968 -14.260 1.00 76.25 634 THR A CA 1
ATOM 4801 C C . THR A 1 634 ? 3.534 17.477 -12.816 1.00 76.25 634 THR A C 1
ATOM 4803 O O . THR A 1 634 ? 3.125 18.166 -11.881 1.00 76.25 634 THR A O 1
ATOM 4806 N N . GLY A 1 635 ? 4.115 16.288 -12.625 1.00 79.62 635 GLY A N 1
ATOM 4807 C CA . GLY A 1 635 ? 4.196 15.578 -11.351 1.00 79.62 635 GLY A CA 1
ATOM 4808 C C . GLY A 1 635 ? 4.742 16.411 -10.187 1.00 79.62 635 GLY A C 1
ATOM 4809 O O . GLY A 1 635 ? 4.013 16.596 -9.211 1.00 79.62 635 GLY A O 1
ATOM 4810 N N . PRO A 1 636 ? 5.963 16.973 -10.290 1.00 84.31 636 PRO A N 1
ATOM 4811 C CA . PRO A 1 636 ? 6.569 17.764 -9.219 1.00 84.31 636 PRO A CA 1
ATOM 4812 C C . PRO A 1 636 ? 5.703 18.948 -8.776 1.00 84.31 636 PRO A C 1
ATOM 4814 O O . PRO A 1 636 ? 5.517 19.174 -7.581 1.00 84.31 636 PRO A O 1
ATOM 4817 N N . ARG A 1 637 ? 5.094 19.667 -9.728 1.00 88.12 637 ARG A N 1
ATOM 4818 C CA . ARG A 1 637 ? 4.181 20.781 -9.434 1.00 88.12 637 ARG A CA 1
ATOM 4819 C C . ARG A 1 637 ? 2.951 20.301 -8.669 1.00 88.12 637 ARG A C 1
ATOM 4821 O O . ARG A 1 637 ? 2.590 20.891 -7.653 1.00 88.12 637 ARG A O 1
ATOM 4828 N N . THR A 1 638 ? 2.315 19.224 -9.122 1.00 90.94 638 THR A N 1
ATOM 4829 C CA . THR A 1 638 ? 1.136 18.660 -8.453 1.00 90.94 638 THR A CA 1
ATOM 4830 C C . THR A 1 638 ? 1.462 18.174 -7.039 1.00 90.94 638 THR A C 1
ATOM 4832 O O . THR A 1 638 ? 0.700 18.447 -6.112 1.00 90.94 638 THR A O 1
ATOM 4835 N N . VAL A 1 639 ? 2.616 17.527 -6.851 1.00 92.19 639 VAL A N 1
ATOM 4836 C CA . VAL A 1 639 ? 3.102 17.094 -5.533 1.00 92.19 639 VAL A CA 1
ATOM 4837 C C . VAL A 1 639 ? 3.325 18.282 -4.602 1.00 92.19 639 VAL A C 1
ATOM 4839 O O . VAL A 1 639 ? 2.881 18.240 -3.454 1.00 92.19 639 VAL A O 1
ATOM 4842 N N . ARG A 1 640 ? 3.959 19.362 -5.073 1.00 92.94 640 ARG A N 1
ATOM 4843 C CA . ARG A 1 640 ? 4.187 20.575 -4.268 1.00 92.94 640 ARG A CA 1
ATOM 4844 C C . ARG A 1 640 ? 2.887 21.242 -3.856 1.00 92.94 640 ARG A C 1
ATOM 4846 O O . ARG A 1 640 ? 2.745 21.599 -2.693 1.00 92.94 640 ARG A O 1
ATOM 4853 N N . LEU A 1 641 ? 1.929 21.372 -4.772 1.00 94.62 641 LEU A N 1
ATOM 4854 C CA . LEU A 1 641 ? 0.617 21.952 -4.471 1.00 94.62 641 LEU A CA 1
ATOM 4855 C C . LEU A 1 641 ? -0.145 21.116 -3.436 1.00 94.62 641 LEU A C 1
ATOM 4857 O O . LEU A 1 641 ? -0.660 21.666 -2.463 1.00 94.62 641 LEU A O 1
ATOM 4861 N N . ALA A 1 642 ? -0.170 19.791 -3.602 1.00 95.75 642 ALA A N 1
ATOM 4862 C CA . ALA A 1 642 ? -0.792 18.881 -2.641 1.00 95.75 642 ALA A CA 1
ATOM 4863 C C . ALA A 1 642 ? -0.076 18.910 -1.277 1.00 95.75 642 ALA A C 1
ATOM 4865 O O . ALA A 1 642 ? -0.727 18.932 -0.233 1.00 95.75 642 ALA A O 1
ATOM 4866 N N . SER A 1 643 ? 1.257 18.986 -1.275 1.00 95.56 643 SER A N 1
ATOM 4867 C CA . SER A 1 643 ? 2.064 19.127 -0.057 1.00 95.56 643 SER A CA 1
ATOM 4868 C C . SER A 1 643 ? 1.818 20.461 0.643 1.00 95.56 643 SER A C 1
ATOM 4870 O O . SER A 1 643 ? 1.654 20.480 1.859 1.00 95.56 643 SER A O 1
ATOM 4872 N N . GLY A 1 644 ? 1.721 21.562 -0.106 1.00 95.69 644 GLY A N 1
ATOM 4873 C CA . GLY A 1 644 ? 1.361 22.882 0.411 1.00 95.69 644 GLY A CA 1
ATOM 4874 C C . GLY A 1 644 ? -0.035 22.891 1.033 1.00 95.69 644 GLY A C 1
ATOM 4875 O O . GLY A 1 644 ? -0.207 23.407 2.135 1.00 95.69 644 GLY A O 1
ATOM 4876 N N . LEU A 1 645 ? -1.009 22.238 0.391 1.00 96.69 645 LEU A N 1
ATOM 4877 C CA . LEU A 1 645 ? -2.354 22.044 0.939 1.00 96.69 645 LEU A CA 1
ATOM 4878 C C . LEU A 1 645 ? -2.316 21.277 2.272 1.00 96.69 645 LEU A C 1
ATOM 4880 O O . LEU A 1 645 ? -2.916 21.718 3.252 1.00 96.69 645 LEU A O 1
ATOM 4884 N N . GLY A 1 646 ? -1.582 20.162 2.330 1.00 95.25 646 GLY A N 1
ATOM 4885 C CA . GLY A 1 646 ? -1.429 19.359 3.544 1.00 95.25 646 GLY A CA 1
ATOM 4886 C C . GLY A 1 646 ? -0.721 20.108 4.679 1.00 95.25 646 GLY A C 1
ATOM 4887 O O . GLY A 1 646 ? -1.247 20.203 5.788 1.00 95.25 646 GLY A O 1
ATOM 4888 N N . LEU A 1 647 ? 0.454 20.685 4.416 1.00 95.88 647 LEU A N 1
ATOM 4889 C CA . LEU A 1 647 ? 1.226 21.435 5.413 1.00 95.88 647 LEU A CA 1
ATOM 4890 C C . LEU A 1 647 ? 0.479 22.676 5.906 1.00 95.88 647 LEU A C 1
ATOM 4892 O O . LEU A 1 647 ? 0.437 22.933 7.109 1.00 95.88 647 LEU A O 1
ATOM 4896 N N . GLY A 1 648 ? -0.145 23.425 4.999 1.00 96.38 648 GLY A N 1
ATOM 4897 C CA . GLY A 1 648 ? -0.932 24.599 5.349 1.00 96.38 648 GLY A CA 1
ATOM 4898 C C . GLY A 1 648 ? -2.131 24.253 6.238 1.00 96.38 648 GLY A C 1
ATOM 4899 O O . GLY A 1 648 ? -2.383 24.955 7.220 1.00 96.38 648 GLY A O 1
ATOM 4900 N N . LEU A 1 649 ? -2.792 23.117 5.980 1.00 96.38 649 LEU A N 1
ATOM 4901 C CA . LEU A 1 649 ? -3.844 22.586 6.847 1.00 96.38 649 LEU A CA 1
ATOM 4902 C C . LEU A 1 649 ? -3.308 22.225 8.243 1.00 96.38 649 LEU A C 1
ATOM 4904 O O . LEU A 1 649 ? -3.942 22.570 9.241 1.00 96.38 649 LEU A O 1
ATOM 4908 N N . LEU A 1 650 ? -2.143 21.570 8.339 1.00 95.50 650 LEU A N 1
ATOM 4909 C CA . LEU A 1 650 ? -1.512 21.230 9.625 1.00 95.50 650 LEU A CA 1
ATOM 4910 C C . LEU A 1 650 ? -1.179 22.476 10.446 1.00 95.50 650 LEU A C 1
ATOM 4912 O O . LEU A 1 650 ? -1.521 22.545 11.628 1.00 95.50 650 LEU A O 1
ATOM 4916 N N . VAL A 1 651 ? -0.550 23.471 9.817 1.00 96.44 651 VAL A N 1
ATOM 4917 C CA . VAL A 1 651 ? -0.214 24.747 10.461 1.00 96.44 651 VAL A CA 1
ATOM 4918 C C . VAL A 1 651 ? -1.486 25.463 10.907 1.00 96.44 651 VAL A C 1
ATOM 4920 O O . VAL A 1 651 ? -1.581 25.890 12.057 1.00 96.44 651 VAL A O 1
ATOM 4923 N N . GLY A 1 652 ? -2.494 25.541 10.037 1.00 95.69 652 GLY A N 1
ATOM 4924 C CA . GLY A 1 652 ? -3.775 26.172 10.338 1.00 95.69 652 GLY A CA 1
ATOM 4925 C C . GLY A 1 652 ? -4.509 25.524 11.515 1.00 95.69 652 GLY A C 1
ATOM 4926 O O . GLY A 1 652 ? -4.977 26.218 12.421 1.00 95.69 652 GLY A O 1
ATOM 4927 N N . LEU A 1 653 ? -4.551 24.189 11.559 1.00 95.12 653 LEU A N 1
ATOM 4928 C CA . LEU A 1 653 ? -5.110 23.441 12.688 1.00 95.12 653 LEU A CA 1
ATOM 4929 C C . LEU A 1 653 ? -4.295 23.646 13.971 1.00 95.12 653 LEU A C 1
ATOM 4931 O O . LEU A 1 653 ? -4.880 23.823 15.038 1.00 95.12 653 LEU A O 1
ATOM 4935 N N . GLY A 1 654 ? -2.963 23.686 13.881 1.00 93.69 654 GLY A N 1
ATOM 4936 C CA . GLY A 1 654 ? -2.086 23.988 15.014 1.00 93.69 654 GLY A CA 1
ATOM 4937 C C . GLY A 1 654 ? -2.348 25.377 15.603 1.00 93.69 654 GLY A C 1
ATOM 4938 O O . GLY A 1 654 ? -2.507 25.517 16.816 1.00 93.69 654 GLY A O 1
ATOM 4939 N N . VAL A 1 655 ? -2.481 26.401 14.754 1.00 93.81 655 VAL A N 1
ATOM 4940 C CA . VAL A 1 655 ? -2.834 27.769 15.172 1.00 93.81 655 VAL A CA 1
ATOM 4941 C C . VAL A 1 655 ? -4.223 27.810 15.810 1.00 93.81 655 VAL A C 1
ATOM 4943 O O . VAL A 1 655 ? -4.398 28.456 16.846 1.00 93.81 655 VAL A O 1
ATOM 4946 N N . ALA A 1 656 ? -5.208 27.120 15.230 1.00 92.69 656 ALA A N 1
ATOM 4947 C CA . ALA A 1 656 ? -6.553 27.024 15.791 1.00 92.69 656 ALA A CA 1
ATOM 4948 C C . ALA A 1 656 ? -6.540 26.399 17.199 1.00 92.69 656 ALA A C 1
ATOM 4950 O O . ALA A 1 656 ? -7.088 26.987 18.133 1.00 92.69 656 ALA A O 1
ATOM 4951 N N . LEU A 1 657 ? -5.828 25.281 17.379 1.00 90.50 657 LEU A N 1
ATOM 4952 C CA . LEU A 1 657 ? -5.670 24.615 18.676 1.00 90.50 657 LEU A CA 1
ATOM 4953 C C . LEU A 1 657 ? -4.937 25.495 19.697 1.00 90.50 657 LEU A C 1
ATOM 4955 O O . LEU A 1 657 ? -5.354 25.582 20.849 1.00 90.50 657 LEU A O 1
ATOM 4959 N N . LEU A 1 658 ? -3.874 26.199 19.296 1.00 89.19 658 LEU A N 1
ATOM 4960 C CA . LEU A 1 658 ? -3.161 27.131 20.177 1.00 89.19 658 LEU A CA 1
ATOM 4961 C C . LEU A 1 658 ? -4.047 28.303 20.619 1.00 89.19 658 LEU A C 1
ATOM 4963 O O . LEU A 1 658 ? -3.979 28.721 21.776 1.00 89.19 658 LEU A O 1
ATOM 4967 N N . ARG A 1 659 ? -4.895 28.828 19.724 1.00 87.50 659 ARG A N 1
ATOM 4968 C CA . ARG A 1 659 ? -5.872 29.877 20.057 1.00 87.50 659 ARG A CA 1
ATOM 4969 C C . ARG A 1 659 ? -6.915 29.380 21.050 1.00 87.50 659 ARG A C 1
ATOM 4971 O O . ARG A 1 659 ? -7.268 30.125 21.958 1.00 87.50 659 ARG A O 1
ATOM 4978 N N . GLU A 1 660 ? -7.373 28.143 20.908 1.00 83.44 660 GLU A N 1
ATOM 4979 C CA . GLU A 1 660 ? -8.318 27.530 21.841 1.00 83.44 660 GLU A CA 1
ATOM 4980 C C . GLU A 1 660 ? -7.678 27.288 23.215 1.00 83.44 660 GLU A C 1
ATOM 4982 O O . GLU A 1 660 ? -8.256 27.650 24.236 1.00 83.44 660 GLU A O 1
ATOM 4987 N N . LEU A 1 661 ? -6.436 26.789 23.254 1.00 79.19 661 LEU A N 1
ATOM 4988 C CA . LEU A 1 661 ? -5.682 26.596 24.497 1.00 79.19 661 LEU A CA 1
ATOM 4989 C C . LEU A 1 661 ? -5.432 27.913 25.244 1.00 79.19 661 LEU A C 1
ATOM 4991 O O . LEU A 1 661 ? -5.574 27.957 26.465 1.00 79.19 661 LEU A O 1
ATOM 4995 N N . ARG A 1 662 ? -5.101 28.992 24.524 1.00 75.88 662 ARG A N 1
ATOM 4996 C CA . ARG A 1 662 ? -4.918 30.337 25.103 1.00 75.88 662 ARG A CA 1
ATOM 4997 C C . ARG A 1 662 ? -6.245 31.019 25.456 1.00 75.88 662 ARG A C 1
ATOM 4999 O O . ARG A 1 662 ? -6.280 31.863 26.344 1.00 75.88 662 ARG A O 1
ATOM 5006 N N . GLY A 1 663 ? -7.330 30.653 24.774 1.00 58.62 663 GLY A N 1
ATOM 5007 C CA . GLY A 1 663 ? -8.674 31.210 24.936 1.00 58.62 663 GLY A CA 1
ATOM 5008 C C . GLY A 1 663 ? -9.522 30.567 26.036 1.00 58.62 663 GLY A C 1
ATOM 5009 O O . GLY A 1 663 ? -10.682 30.940 26.163 1.00 58.62 663 GLY A O 1
ATOM 5010 N N . ARG A 1 664 ? -8.971 29.638 26.834 1.00 52.00 664 ARG A N 1
ATOM 5011 C CA . ARG A 1 664 ? -9.683 28.897 27.898 1.00 52.00 664 ARG A CA 1
ATOM 5012 C C . ARG A 1 664 ? -10.255 29.745 29.040 1.00 52.00 664 ARG A C 1
ATOM 5014 O O . ARG A 1 664 ? -10.957 29.207 29.886 1.00 52.00 664 ARG A O 1
ATOM 5021 N N . ARG A 1 665 ? -10.000 31.054 29.078 1.00 49.25 665 ARG A N 1
ATOM 5022 C CA . ARG A 1 665 ? -10.775 31.963 29.930 1.00 49.25 665 ARG A CA 1
ATOM 5023 C C . ARG A 1 665 ? -12.074 32.311 29.210 1.00 49.25 665 ARG A C 1
ATOM 5025 O O . ARG A 1 665 ? -12.031 32.910 28.134 1.00 49.25 665 ARG A O 1
ATOM 5032 N N . LEU A 1 666 ? -13.213 31.971 29.818 1.00 53.56 666 LEU A N 1
ATOM 5033 C CA . LEU A 1 666 ? -14.544 32.449 29.431 1.00 53.56 666 LEU A CA 1
ATOM 5034 C C . LEU A 1 666 ? -14.581 33.980 29.576 1.00 53.56 666 LEU A C 1
ATOM 5036 O O . LEU A 1 666 ? -14.988 34.521 30.596 1.00 53.56 666 LEU A O 1
ATOM 5040 N N . SER A 1 667 ? -14.049 34.687 28.581 1.00 47.25 667 SER A N 1
ATOM 5041 C CA . SER A 1 667 ? -13.830 36.133 28.646 1.00 47.25 667 SER A CA 1
ATOM 5042 C C . SER A 1 667 ? -15.055 36.949 28.231 1.00 47.25 667 SER A C 1
ATOM 5044 O O . SER A 1 667 ? -15.015 38.168 28.336 1.00 47.25 667 SER A O 1
ATOM 5046 N N . SER A 1 668 ? -16.105 36.310 27.704 1.00 51.50 668 SER A N 1
ATOM 5047 C CA . SER A 1 668 ? -17.350 36.982 27.324 1.00 51.50 668 SER A CA 1
ATOM 5048 C C . SER A 1 668 ? -18.561 36.052 27.416 1.00 51.50 668 SER A C 1
ATOM 5050 O O . SER A 1 668 ? -18.471 34.864 27.091 1.00 51.50 668 SER A O 1
ATOM 5052 N N . SER A 1 669 ? -19.709 36.612 27.803 1.00 44.47 669 SER A N 1
ATOM 5053 C CA . SER A 1 669 ? -21.030 35.961 27.812 1.00 44.47 669 SER A CA 1
ATOM 5054 C C . SER A 1 669 ? -21.357 35.226 26.507 1.00 44.47 669 SER A C 1
ATOM 5056 O O . SER A 1 669 ? -21.815 34.086 26.533 1.00 44.47 669 SER A O 1
ATOM 5058 N N . GLY A 1 670 ? -21.017 35.809 25.353 1.00 47.94 670 GLY A N 1
ATOM 5059 C CA . GLY A 1 670 ? -21.205 35.160 24.049 1.00 47.94 670 GLY A CA 1
ATOM 5060 C C . GLY A 1 670 ? -20.383 33.876 23.846 1.00 47.94 670 GLY A C 1
ATOM 5061 O O . GLY A 1 670 ? -20.823 32.975 23.136 1.00 47.94 670 GLY A O 1
ATOM 5062 N N . ARG A 1 671 ? -19.206 33.749 24.482 1.00 47.19 671 ARG A N 1
ATOM 5063 C CA . ARG A 1 671 ? -18.389 32.519 24.439 1.00 47.19 671 ARG A CA 1
ATOM 5064 C C . ARG A 1 671 ? -18.931 31.431 25.366 1.00 47.19 671 ARG A C 1
ATOM 5066 O O . ARG A 1 671 ? -18.893 30.266 24.991 1.00 47.19 671 ARG A O 1
ATOM 5073 N N . ALA A 1 672 ? -19.462 31.802 26.531 1.00 49.03 672 ALA A N 1
ATOM 5074 C CA . ALA A 1 672 ? -20.022 30.850 27.492 1.00 49.03 672 ALA A CA 1
ATOM 5075 C C . ALA A 1 672 ? -21.296 30.168 26.968 1.00 49.03 672 ALA A C 1
ATOM 5077 O O . ALA A 1 672 ? -21.401 28.946 27.045 1.00 49.03 672 ALA A O 1
ATOM 5078 N N . ALA A 1 673 ? -22.209 30.931 26.353 1.00 46.69 673 ALA A N 1
ATOM 5079 C CA . ALA A 1 673 ? -23.434 30.380 25.768 1.00 46.69 673 ALA A CA 1
ATOM 5080 C C . ALA A 1 673 ? -23.146 29.377 24.632 1.00 46.69 673 ALA A C 1
ATOM 5082 O O . ALA A 1 673 ? -23.796 28.341 24.530 1.00 46.69 673 ALA A O 1
ATOM 5083 N N . ALA A 1 674 ? -22.143 29.663 23.793 1.00 48.97 674 ALA A N 1
ATOM 5084 C CA . ALA A 1 674 ? -21.802 28.834 22.636 1.00 48.97 674 ALA A CA 1
ATOM 5085 C C . ALA A 1 674 ? -21.030 27.547 22.991 1.00 48.97 674 ALA A C 1
ATOM 5087 O O . ALA A 1 674 ? -21.188 26.532 22.304 1.00 48.97 674 ALA A O 1
ATOM 5088 N N . ASP A 1 675 ? -20.186 27.593 24.029 1.00 48.22 675 ASP A N 1
ATOM 5089 C CA . ASP A 1 675 ? -19.324 26.468 24.415 1.00 48.22 675 ASP A CA 1
ATOM 5090 C C . ASP A 1 675 ? -20.005 25.494 25.389 1.00 48.22 675 ASP A C 1
ATOM 5092 O O . ASP A 1 675 ? -19.720 24.297 25.334 1.00 48.22 675 ASP A O 1
ATOM 5096 N N . LEU A 1 676 ? -20.926 25.969 26.236 1.00 51.62 676 LEU A N 1
ATOM 5097 C CA . LEU A 1 676 ? -21.575 25.146 27.265 1.00 51.62 676 LEU A CA 1
ATOM 5098 C C . LEU A 1 676 ? -23.004 24.710 26.908 1.00 51.62 676 LEU A C 1
ATOM 5100 O O . LEU A 1 676 ? -23.529 23.828 27.577 1.00 51.62 676 LEU A O 1
ATOM 5104 N N . ASP A 1 677 ? -23.617 25.287 25.866 1.00 45.00 677 ASP A N 1
ATOM 5105 C CA . ASP A 1 677 ? -25.035 25.063 25.512 1.00 45.00 677 ASP A CA 1
ATOM 5106 C C . ASP A 1 677 ? -25.992 25.367 26.686 1.00 45.00 677 ASP A C 1
ATOM 5108 O O . ASP A 1 677 ? -27.077 24.803 26.816 1.00 45.00 677 ASP A O 1
ATOM 5112 N N . VAL A 1 678 ? -25.562 26.273 27.573 1.00 48.44 678 VAL A N 1
ATOM 5113 C CA . VAL A 1 678 ? -26.334 26.776 28.711 1.00 48.44 678 VAL A CA 1
ATOM 5114 C C . VAL A 1 678 ? -26.671 28.244 28.434 1.00 48.44 678 VAL A C 1
ATOM 5116 O O . VAL A 1 678 ? -25.764 29.015 28.099 1.00 48.44 678 VAL A O 1
ATOM 5119 N N . PRO A 1 679 ? -27.941 28.670 28.565 1.00 41.81 679 PRO A N 1
ATOM 5120 C CA . PRO A 1 679 ? -28.306 30.070 28.391 1.00 41.81 679 PRO A CA 1
ATOM 5121 C C . PRO A 1 679 ? -27.588 30.933 29.432 1.00 41.81 679 PRO A C 1
ATOM 5123 O O . PRO A 1 679 ? -27.671 30.690 30.637 1.00 41.81 679 PRO A O 1
ATOM 5126 N N . VAL A 1 680 ? -26.872 31.959 28.969 1.00 47.97 680 VAL A N 1
ATOM 5127 C CA . VAL A 1 680 ? -26.233 32.927 29.864 1.00 47.97 680 VAL A CA 1
ATOM 5128 C C . VAL A 1 680 ? -27.304 33.872 30.382 1.00 47.97 680 VAL A C 1
ATOM 5130 O O . VAL A 1 680 ? -27.817 34.709 29.646 1.00 47.97 680 VAL A O 1
ATOM 5133 N N . VAL A 1 681 ? -27.650 33.707 31.657 1.00 52.44 681 VAL A N 1
ATOM 5134 C CA . VAL A 1 681 ? -28.726 34.463 32.312 1.00 52.44 681 VAL A CA 1
ATOM 5135 C C . VAL A 1 681 ? -28.301 35.904 32.627 1.00 52.44 681 VAL A C 1
ATOM 5137 O O . VAL A 1 681 ? -29.136 36.802 32.590 1.00 52.44 681 VAL A O 1
ATOM 5140 N N . ASN A 1 682 ? -27.020 36.147 32.941 1.00 49.34 682 ASN A N 1
ATOM 5141 C CA . ASN A 1 682 ? -26.504 37.488 33.240 1.00 49.34 682 ASN A CA 1
ATOM 5142 C C . ASN A 1 682 ? -24.965 37.567 33.100 1.00 49.34 682 ASN A C 1
ATOM 5144 O O . ASN A 1 682 ? -24.281 36.588 33.400 1.00 49.34 682 ASN A O 1
ATOM 5148 N N . ASP A 1 683 ? -24.421 38.722 32.694 1.00 47.19 683 ASP A N 1
ATOM 5149 C CA . ASP A 1 683 ? -22.973 38.999 32.599 1.00 47.19 683 ASP A CA 1
ATOM 5150 C C . ASP A 1 683 ? -22.591 40.093 33.615 1.00 47.19 683 ASP A C 1
ATOM 5152 O O . ASP A 1 683 ? -23.150 41.189 33.592 1.00 47.19 683 ASP A O 1
ATOM 5156 N N . MET A 1 684 ? -21.686 39.795 34.558 1.00 48.59 684 MET A N 1
ATOM 5157 C CA . MET A 1 684 ? -21.365 40.711 35.665 1.00 48.59 684 MET A CA 1
ATOM 5158 C C . MET A 1 684 ? -20.062 41.493 35.411 1.00 48.59 684 MET A C 1
ATOM 5160 O O . MET A 1 684 ? -18.997 40.872 35.323 1.00 48.59 684 MET A O 1
ATOM 5164 N N . PRO A 1 685 ? -20.089 42.844 35.380 1.00 44.53 685 PRO A N 1
ATOM 5165 C CA . PRO A 1 685 ? -18.878 43.656 35.272 1.00 44.53 685 PRO A CA 1
ATOM 5166 C C . PRO A 1 685 ? -17.998 43.529 36.528 1.00 44.53 685 PRO A C 1
ATOM 5168 O O . PRO A 1 685 ? -18.488 43.373 37.644 1.00 44.53 685 PRO A O 1
ATOM 5171 N N . SER A 1 686 ? -16.673 43.610 36.359 1.00 43.03 686 SER A N 1
ATOM 5172 C CA . SER A 1 686 ? -15.666 43.324 37.400 1.00 43.03 686 SER A CA 1
ATOM 5173 C C . SER A 1 686 ? -15.617 44.312 38.575 1.00 43.03 686 SER A C 1
ATOM 5175 O O . SER A 1 686 ? -14.834 44.111 39.500 1.00 43.03 686 SER A O 1
ATOM 5177 N N . ALA A 1 687 ? -16.414 45.379 38.549 1.00 39.69 687 ALA A N 1
ATOM 5178 C CA . ALA A 1 687 ? -16.362 46.479 39.504 1.00 39.69 687 ALA A CA 1
ATOM 5179 C C . ALA A 1 687 ? -17.512 46.414 40.520 1.00 39.69 687 ALA A C 1
ATOM 5181 O O . ALA A 1 687 ? -18.361 47.294 40.567 1.00 39.69 687 ALA A O 1
ATOM 5182 N N . THR A 1 688 ? -17.550 45.374 41.350 1.00 41.31 688 THR A N 1
ATOM 5183 C CA . THR A 1 688 ? -18.279 45.412 42.627 1.00 41.31 688 THR A CA 1
ATOM 5184 C C . THR A 1 688 ? -17.458 44.655 43.667 1.00 41.31 688 THR A C 1
ATOM 5186 O O . THR A 1 688 ? -17.362 43.432 43.626 1.00 41.31 688 THR A O 1
ATOM 5189 N N . ARG A 1 689 ? -16.798 45.384 44.576 1.00 38.06 689 ARG A N 1
ATOM 5190 C CA . ARG A 1 689 ? -16.253 44.816 45.818 1.00 38.06 689 ARG A CA 1
ATOM 5191 C C . ARG A 1 689 ? -17.420 44.692 46.801 1.00 38.06 689 ARG A C 1
ATOM 5193 O O . ARG A 1 689 ? -17.946 45.735 47.177 1.00 38.06 689 ARG A O 1
ATOM 5200 N N . PRO A 1 690 ? -17.845 43.491 47.221 1.00 41.62 690 PRO A N 1
ATOM 5201 C CA . PRO A 1 690 ? -18.782 43.374 48.325 1.00 41.62 690 PRO A CA 1
ATOM 5202 C C . PRO A 1 690 ? -17.998 43.510 49.633 1.00 41.62 690 PRO A C 1
ATOM 5204 O O . PRO A 1 690 ? -17.014 42.796 49.844 1.00 41.62 690 PRO A O 1
ATOM 5207 N N . GLU A 1 691 ? -18.420 44.440 50.484 1.00 35.97 691 GLU A N 1
ATOM 5208 C CA . GLU A 1 691 ? -18.016 44.491 51.887 1.00 35.97 691 GLU A CA 1
ATOM 5209 C C . GLU A 1 691 ? -18.397 43.182 52.592 1.00 35.97 691 GLU A C 1
ATOM 5211 O O . GLU A 1 691 ? -19.401 42.536 52.285 1.00 35.97 691 GLU A O 1
ATOM 5216 N N . TRP A 1 692 ? -17.525 42.759 53.498 1.00 37.22 692 TRP A N 1
ATOM 5217 C CA . TRP A 1 692 ? -17.557 41.466 54.163 1.00 37.22 692 TRP A CA 1
ATOM 5218 C C . TRP A 1 692 ? -18.794 41.318 55.060 1.00 37.22 692 TRP A C 1
ATOM 5220 O O . TRP A 1 692 ? -18.905 41.992 56.079 1.00 37.22 692 TRP A O 1
ATOM 5230 N N . LEU A 1 693 ? -19.677 40.372 54.728 1.00 32.88 693 LEU A N 1
ATOM 5231 C CA . LEU A 1 693 ? -20.713 39.846 55.624 1.00 32.88 693 LEU A CA 1
ATOM 5232 C C . LEU A 1 693 ? -20.445 38.356 55.910 1.00 32.88 693 LEU A C 1
ATOM 5234 O O . LEU A 1 693 ? -20.014 37.627 55.007 1.00 32.88 693 LEU A O 1
ATOM 5238 N N . PRO A 1 694 ? -20.682 37.877 57.146 1.00 32.66 694 PRO A N 1
ATOM 5239 C CA . PRO A 1 694 ? -20.426 36.492 57.514 1.00 32.66 694 PRO A CA 1
ATOM 5240 C C . PRO A 1 694 ? -21.469 35.585 56.852 1.00 32.66 694 PRO A C 1
ATOM 5242 O O . PRO A 1 694 ? -22.672 35.781 57.000 1.00 32.66 694 PRO A O 1
ATOM 5245 N N . ALA A 1 695 ? -21.007 34.581 56.107 1.00 34.66 695 ALA A N 1
ATOM 5246 C CA . ALA A 1 695 ? -21.866 33.580 55.490 1.00 34.66 695 ALA A CA 1
ATOM 5247 C C . ALA A 1 695 ? -21.671 32.218 56.158 1.00 34.66 695 ALA A C 1
ATOM 5249 O O . ALA A 1 695 ? -20.539 31.791 56.385 1.00 34.66 695 ALA A O 1
ATOM 5250 N N . THR A 1 696 ? -22.778 31.524 56.410 1.00 30.45 696 THR A N 1
ATOM 5251 C CA . THR A 1 696 ? -22.818 30.142 56.891 1.00 30.45 696 THR A CA 1
ATOM 5252 C C . THR A 1 696 ? -22.134 29.224 55.875 1.00 30.45 696 THR A C 1
ATOM 5254 O O . THR A 1 696 ? -22.550 29.146 54.716 1.00 30.45 696 THR A O 1
ATOM 5257 N N . TYR A 1 697 ? -21.056 28.565 56.296 1.00 33.22 697 TYR A N 1
ATOM 5258 C CA . TYR A 1 697 ? -20.377 27.521 55.532 1.00 33.22 697 TYR A CA 1
ATOM 5259 C C . TYR A 1 697 ? -21.147 26.207 55.690 1.00 33.22 697 TYR A C 1
ATOM 5261 O O . TYR A 1 697 ? -21.362 25.763 56.813 1.00 33.22 697 TYR A O 1
ATOM 5269 N N . LEU A 1 698 ? -21.489 25.550 54.580 1.00 31.16 698 LEU A N 1
ATOM 5270 C CA . LEU A 1 698 ? -21.576 24.091 54.567 1.00 31.16 698 LEU A CA 1
ATOM 5271 C C . LEU A 1 698 ? -20.232 23.594 54.024 1.00 31.16 698 LEU A C 1
ATOM 5273 O O . LEU A 1 698 ? -20.017 23.539 52.816 1.00 31.16 698 LEU A O 1
ATOM 5277 N N . SER A 1 699 ? -19.291 23.341 54.930 1.00 29.17 699 SER A N 1
ATOM 5278 C CA . SER A 1 699 ? -18.127 22.507 54.634 1.00 29.17 699 SER A CA 1
ATOM 5279 C C . SER A 1 699 ? -18.614 21.065 54.674 1.00 29.17 699 SER A C 1
ATOM 5281 O O . SER A 1 699 ? -19.129 20.640 55.704 1.00 29.17 699 SER A O 1
ATOM 5283 N N . VAL A 1 700 ? -18.513 20.341 53.563 1.00 34.84 700 VAL A N 1
ATOM 5284 C CA . VAL A 1 700 ? -18.796 18.903 53.519 1.00 34.84 700 VAL A CA 1
ATOM 5285 C C . VAL A 1 700 ? -17.462 18.209 53.276 1.00 34.84 700 VAL A C 1
ATOM 5287 O O . VAL A 1 700 ? -16.809 18.481 52.269 1.00 34.84 700 VAL A O 1
ATOM 5290 N N . ASP A 1 701 ? -17.055 17.407 54.257 1.00 30.64 701 ASP A N 1
ATOM 5291 C CA . ASP A 1 701 ? -15.801 16.651 54.308 1.00 30.64 701 ASP A CA 1
ATOM 5292 C C . ASP A 1 701 ? -15.663 15.615 53.172 1.00 30.64 701 ASP A C 1
ATOM 5294 O O . ASP A 1 701 ? -16.627 15.286 52.481 1.00 30.64 701 ASP A O 1
ATOM 5298 N N . ASP A 1 702 ? -14.436 15.098 53.022 1.00 32.12 702 ASP A N 1
ATOM 5299 C CA . ASP A 1 702 ? -13.866 14.230 51.969 1.00 32.12 702 ASP A CA 1
ATOM 5300 C C . ASP A 1 702 ? -14.576 12.881 51.671 1.00 32.12 702 ASP A C 1
ATOM 5302 O O . ASP A 1 702 ? -14.041 12.048 50.934 1.00 32.12 702 ASP A O 1
ATOM 5306 N N . GLU A 1 703 ? -15.790 12.636 52.166 1.00 34.22 703 GLU A N 1
ATOM 5307 C CA . GLU A 1 703 ? -16.547 11.416 51.869 1.00 34.22 703 GLU A CA 1
ATOM 5308 C C . GLU A 1 703 ? -17.784 11.689 51.000 1.00 34.22 703 GLU A C 1
ATOM 5310 O O . GLU A 1 703 ? -18.590 12.580 51.250 1.00 34.22 703 GLU A O 1
ATOM 5315 N N . PHE A 1 704 ? -17.909 10.868 49.953 1.00 35.22 704 PHE A N 1
ATOM 5316 C CA . PHE A 1 704 ? -18.823 10.846 48.796 1.00 35.22 704 PHE A CA 1
ATOM 5317 C C . PHE A 1 704 ? -20.355 10.891 49.069 1.00 35.22 704 PHE A C 1
ATOM 5319 O O . PHE A 1 704 ? -21.144 10.361 48.288 1.00 35.22 704 PHE A O 1
ATOM 5326 N N . ILE A 1 705 ? -20.823 11.518 50.146 1.00 34.28 705 ILE A N 1
ATOM 5327 C CA . ILE A 1 705 ? -22.218 11.464 50.616 1.00 34.28 705 ILE A CA 1
ATOM 5328 C C . ILE A 1 705 ? -23.143 12.433 49.840 1.00 34.28 705 ILE A C 1
ATOM 5330 O O . ILE A 1 705 ? -24.351 12.219 49.747 1.00 34.28 705 ILE A O 1
ATOM 5334 N N . SER A 1 706 ? -22.608 13.477 49.201 1.00 38.66 706 SER A N 1
ATOM 5335 C CA . SER A 1 706 ? -23.406 14.569 48.611 1.00 38.66 706 SER A CA 1
ATOM 5336 C C . SER A 1 706 ? -23.987 14.304 47.212 1.00 38.66 706 SER A C 1
ATOM 5338 O O . SER A 1 706 ? -24.970 14.950 46.844 1.00 38.66 706 SER A O 1
ATOM 5340 N N . CYS A 1 707 ? -23.485 13.323 46.451 1.00 36.31 707 CYS A N 1
ATOM 5341 C CA . CYS A 1 707 ? -24.171 12.899 45.217 1.00 36.31 707 CYS A CA 1
ATOM 5342 C C . CYS A 1 707 ? -25.513 12.209 45.517 1.00 36.31 707 CYS A C 1
ATOM 5344 O O . CYS A 1 707 ? -26.453 12.331 44.734 1.00 36.31 707 CYS A O 1
ATOM 5346 N N . ASP A 1 708 ? -25.631 11.550 46.673 1.00 32.72 708 ASP A N 1
ATOM 5347 C CA . ASP A 1 708 ? -26.845 10.826 47.057 1.00 32.72 708 ASP A CA 1
ATOM 5348 C C . ASP A 1 708 ? -27.955 11.782 47.541 1.00 32.72 708 ASP A C 1
ATOM 5350 O O . ASP A 1 708 ? -29.135 11.560 47.283 1.00 32.72 708 ASP A O 1
ATOM 5354 N N . ALA A 1 709 ? -27.594 12.914 48.159 1.00 34.72 709 ALA A N 1
ATOM 5355 C CA . ALA A 1 709 ? -28.563 13.923 48.605 1.00 34.72 709 ALA A CA 1
ATOM 5356 C C . ALA A 1 709 ? -29.212 14.697 47.438 1.00 34.72 709 ALA A C 1
ATOM 5358 O O . ALA A 1 709 ? -30.406 14.988 47.485 1.00 34.72 709 ALA A O 1
ATOM 5359 N N . ALA A 1 710 ? -28.456 14.991 46.372 1.00 36.78 710 ALA A N 1
ATOM 5360 C CA . ALA A 1 710 ? -28.996 15.615 45.160 1.00 36.78 710 ALA A CA 1
ATOM 5361 C C . ALA A 1 710 ? -29.852 14.636 44.334 1.00 36.78 710 ALA A C 1
ATOM 5363 O O . ALA A 1 710 ? -30.865 15.039 43.767 1.00 36.78 710 ALA A O 1
ATOM 5364 N N . ALA A 1 711 ? -29.490 13.348 44.313 1.00 35.25 711 ALA A N 1
ATOM 5365 C CA . ALA A 1 711 ? -30.269 12.305 43.646 1.00 35.25 711 ALA A CA 1
ATOM 5366 C C . ALA A 1 711 ? -31.615 12.029 44.344 1.00 35.25 711 ALA A C 1
ATOM 5368 O O . ALA A 1 711 ? -32.611 11.772 43.674 1.00 35.25 711 ALA A O 1
ATOM 5369 N N . ARG A 1 712 ? -31.682 12.148 45.678 1.00 36.00 712 ARG A N 1
ATOM 5370 C CA . ARG A 1 712 ? -32.924 11.953 46.453 1.00 36.00 712 ARG A CA 1
ATOM 5371 C C . ARG A 1 712 ? -33.943 13.093 46.331 1.00 36.00 712 ARG A C 1
ATOM 5373 O O . ARG A 1 712 ? -35.096 12.895 46.691 1.00 36.00 712 ARG A O 1
ATOM 5380 N N . MET A 1 713 ? -33.558 14.263 45.814 1.00 42.12 713 MET A N 1
ATOM 5381 C CA . MET A 1 713 ? -34.476 15.393 45.586 1.00 42.12 713 MET A CA 1
ATOM 5382 C C . MET A 1 713 ? -35.194 15.343 44.220 1.00 42.12 713 MET A C 1
ATOM 5384 O O . MET A 1 713 ? -35.899 16.285 43.866 1.00 42.12 713 MET A O 1
ATOM 5388 N N . GLY A 1 714 ? -35.019 14.267 43.444 1.00 38.12 714 GLY A N 1
ATOM 5389 C CA . GLY A 1 714 ? -35.374 14.208 42.024 1.00 38.12 714 GLY A CA 1
ATOM 5390 C C . GLY A 1 714 ? -36.603 13.393 41.607 1.00 38.12 714 GLY A C 1
ATOM 5391 O O . GLY A 1 714 ? -36.667 13.081 40.427 1.00 38.12 714 GLY A O 1
ATOM 5392 N N . ASP A 1 715 ? -37.555 13.050 42.485 1.00 35.44 715 ASP A N 1
ATOM 5393 C CA . ASP A 1 715 ? -38.719 12.216 42.102 1.00 35.44 715 ASP A CA 1
ATOM 5394 C C . ASP A 1 715 ? -40.069 12.730 42.650 1.00 35.44 715 ASP A C 1
ATOM 5396 O O . ASP A 1 715 ? -40.741 12.086 43.455 1.00 35.44 715 ASP A O 1
ATOM 5400 N N . GLY A 1 716 ? -40.515 13.900 42.182 1.00 35.38 716 GLY A N 1
ATOM 5401 C CA . GLY A 1 716 ? -41.888 14.375 42.397 1.00 35.38 716 GLY A CA 1
ATOM 5402 C C . GLY A 1 716 ? -42.410 15.181 41.201 1.00 35.38 716 GLY A C 1
ATOM 5403 O O . GLY A 1 716 ? -41.635 15.930 40.602 1.00 35.38 716 GLY A O 1
ATOM 5404 N N . PRO A 1 717 ? -43.694 15.046 40.808 1.00 33.31 717 PRO A N 1
ATOM 5405 C CA . PRO A 1 717 ? -44.234 15.773 39.666 1.00 33.31 717 PRO A CA 1
ATOM 5406 C C . PRO A 1 717 ? -44.302 17.273 39.979 1.00 33.31 717 PRO A C 1
ATOM 5408 O O . PRO A 1 717 ? -44.859 17.691 40.992 1.00 33.31 717 PRO A O 1
ATOM 5411 N N . VAL A 1 718 ? -43.734 18.085 39.088 1.00 39.62 718 VAL A N 1
ATOM 5412 C CA . VAL A 1 718 ? -43.733 19.549 39.185 1.00 39.62 718 VAL A CA 1
ATOM 5413 C C . VAL A 1 718 ? -45.127 20.066 38.815 1.00 39.62 718 VAL A C 1
ATOM 5415 O O . VAL A 1 718 ? -45.480 20.108 37.638 1.00 39.62 718 VAL A O 1
ATOM 5418 N N . SER A 1 719 ? -45.935 20.427 39.815 1.00 32.94 719 SER A N 1
ATOM 5419 C CA . SER A 1 719 ? -47.214 21.124 39.627 1.00 32.94 719 SER A CA 1
ATOM 5420 C C . SER A 1 719 ? -47.020 22.644 39.595 1.00 32.94 719 SER A C 1
ATOM 5422 O O . SER A 1 719 ? -46.307 23.206 40.426 1.00 32.94 719 SER A O 1
ATOM 5424 N N . ASP A 1 720 ? -47.705 23.300 38.663 1.00 40.09 720 ASP A N 1
ATOM 5425 C CA . ASP A 1 720 ? -47.539 24.698 38.237 1.00 40.09 720 ASP A CA 1
ATOM 5426 C C . ASP A 1 720 ? -48.160 25.754 39.184 1.00 40.09 720 ASP A C 1
ATOM 5428 O O . ASP A 1 720 ? -48.758 26.737 38.753 1.00 40.09 720 ASP A O 1
ATOM 5432 N N . THR A 1 721 ? -48.055 25.575 40.504 1.00 34.97 721 THR A N 1
ATOM 5433 C CA . THR A 1 721 ? -48.631 26.521 41.478 1.00 34.97 721 THR A CA 1
ATOM 5434 C C . THR A 1 721 ? -47.660 26.834 42.614 1.00 34.97 721 THR A C 1
ATOM 5436 O O . THR A 1 721 ? -47.447 26.014 43.501 1.00 34.97 721 THR A O 1
ATOM 5439 N N . GLY A 1 722 ? -47.091 28.045 42.605 1.00 43.03 722 GLY A N 1
ATOM 5440 C CA . GLY A 1 722 ? -46.540 28.709 43.799 1.00 43.03 722 GLY A CA 1
ATOM 5441 C C . GLY A 1 722 ? -45.275 28.119 44.439 1.00 43.03 722 GLY A C 1
ATOM 5442 O O . GLY A 1 722 ? -44.990 28.437 45.590 1.00 43.03 722 GLY A O 1
ATOM 5443 N N . VAL A 1 723 ? -44.512 27.273 43.742 1.00 40.88 723 VAL A N 1
ATOM 5444 C CA . VAL A 1 723 ? -43.373 26.553 44.340 1.00 40.88 723 VAL A CA 1
ATOM 5445 C C . VAL A 1 723 ? -42.144 27.462 44.511 1.00 40.88 723 VAL A C 1
ATOM 5447 O O . VAL A 1 723 ? -41.667 28.073 43.550 1.00 40.88 723 VAL A O 1
ATOM 5450 N N . GLN A 1 724 ? -41.609 27.516 45.739 1.00 45.88 724 GLN A N 1
ATOM 5451 C CA . GLN A 1 724 ? -40.303 28.098 46.070 1.00 45.88 724 GLN A CA 1
ATOM 5452 C C . GLN A 1 724 ? -39.229 27.563 45.111 1.00 45.88 724 GLN A C 1
ATOM 5454 O O . GLN A 1 724 ? -38.960 26.363 45.055 1.00 45.88 724 GLN A O 1
ATOM 5459 N N . ARG A 1 725 ? -38.606 28.457 44.335 1.00 49.97 725 ARG A N 1
ATOM 5460 C CA . ARG A 1 725 ? -37.517 28.090 43.423 1.00 49.97 725 ARG A CA 1
ATOM 5461 C C . ARG A 1 725 ? -36.259 27.817 44.235 1.00 49.97 725 ARG A C 1
ATOM 5463 O O . ARG A 1 725 ? -35.562 28.752 44.622 1.00 49.97 725 ARG A O 1
ATOM 5470 N N . ILE A 1 726 ? -35.990 26.538 44.461 1.00 54.06 726 ILE A N 1
ATOM 5471 C CA . ILE A 1 726 ? -34.724 26.054 44.996 1.00 54.06 726 ILE A CA 1
ATOM 5472 C C . ILE A 1 726 ? -33.639 26.248 43.931 1.00 54.06 726 ILE A C 1
ATOM 5474 O O . ILE A 1 726 ? -33.732 25.679 42.843 1.00 54.06 726 ILE A O 1
ATOM 5478 N N . VAL A 1 727 ? -32.609 27.048 44.222 1.00 54.72 727 VAL A N 1
ATOM 5479 C CA . VAL A 1 727 ? -31.494 27.294 43.287 1.00 54.72 727 VAL A CA 1
ATOM 5480 C C . VAL A 1 727 ? -30.178 26.818 43.894 1.00 54.72 727 VAL A C 1
ATOM 5482 O O . VAL A 1 727 ? -29.804 27.240 44.984 1.00 54.72 727 VAL A O 1
ATOM 5485 N N . LEU A 1 728 ? -29.451 25.956 43.178 1.00 55.03 728 LEU A N 1
ATOM 5486 C CA . LEU A 1 728 ? -28.099 25.524 43.537 1.00 55.03 728 LEU A CA 1
ATOM 5487 C C . LEU A 1 728 ? -27.080 26.358 42.748 1.00 55.03 728 LEU A C 1
ATOM 5489 O O . LEU A 1 728 ? -27.131 26.392 41.518 1.00 55.03 728 LEU A O 1
ATOM 5493 N N . VAL A 1 729 ? -26.156 27.038 43.433 1.00 57.69 729 VAL A N 1
ATOM 5494 C CA . VAL A 1 729 ? -25.122 27.857 42.774 1.00 57.69 729 VAL A CA 1
ATOM 5495 C C . VAL A 1 729 ? -23.800 27.097 42.790 1.00 57.69 729 VAL A C 1
ATOM 5497 O O . VAL A 1 729 ? -23.218 26.893 43.853 1.00 57.69 729 VAL A O 1
ATOM 5500 N N . CYS A 1 730 ? -23.312 26.696 41.617 1.00 57.41 730 CYS A N 1
ATOM 5501 C CA . CYS A 1 730 ? -22.059 25.953 41.483 1.00 57.41 730 CYS A CA 1
ATOM 5502 C C . CYS A 1 730 ? -20.974 26.786 40.795 1.00 57.41 730 CYS A C 1
ATOM 5504 O O . CYS A 1 730 ? -21.269 27.545 39.872 1.00 57.41 730 CYS A O 1
ATOM 5506 N N . SER A 1 731 ? -19.721 26.630 41.223 1.00 60.19 731 SER A N 1
ATOM 5507 C CA . SER A 1 731 ? -18.560 27.254 40.575 1.00 60.19 731 SER A CA 1
ATOM 5508 C C . SER A 1 731 ? -17.381 26.288 40.496 1.00 60.19 731 SER A C 1
ATOM 5510 O O . SER A 1 731 ? -17.195 25.478 41.406 1.00 60.19 731 SER A O 1
ATOM 5512 N N . ASP A 1 732 ? -16.597 26.385 39.418 1.00 53.62 732 ASP A N 1
ATOM 5513 C CA . ASP A 1 732 ? -15.365 25.600 39.228 1.00 53.62 732 ASP A CA 1
ATOM 5514 C C . ASP A 1 732 ? -14.164 26.185 39.994 1.00 53.62 732 ASP A C 1
ATOM 5516 O O . ASP A 1 732 ? -13.179 25.494 40.238 1.00 53.62 732 ASP A O 1
ATOM 5520 N N . GLU A 1 733 ? -14.266 27.445 40.432 1.00 53.91 733 GLU A N 1
ATOM 5521 C CA . GLU A 1 733 ? -13.235 28.102 41.221 1.00 53.91 733 GLU A CA 1
ATOM 5522 C C . GLU A 1 733 ? -13.572 27.997 42.711 1.00 53.91 733 GLU A C 1
ATOM 5524 O O . GLU A 1 733 ? -14.553 28.580 43.195 1.00 53.91 733 GLU A O 1
ATOM 5529 N N . ALA A 1 734 ? -12.677 27.342 43.458 1.00 48.09 734 ALA A N 1
ATOM 5530 C CA . ALA A 1 734 ? -12.761 27.121 44.905 1.00 48.09 734 ALA A CA 1
ATOM 5531 C C . ALA A 1 734 ? -12.879 28.406 45.755 1.00 48.09 734 ALA A C 1
ATOM 5533 O O . ALA A 1 734 ? -13.087 28.324 46.962 1.00 48.09 734 ALA A O 1
ATOM 5534 N N . ASN A 1 735 ? -12.727 29.593 45.156 1.00 52.91 735 ASN A N 1
ATOM 5535 C CA . ASN A 1 735 ? -12.789 30.874 45.857 1.00 52.91 735 ASN A CA 1
ATOM 5536 C C . ASN A 1 735 ? -13.533 31.973 45.076 1.00 52.91 735 ASN A C 1
ATOM 5538 O O . ASN A 1 735 ? -13.211 33.158 45.179 1.00 52.91 735 ASN A O 1
ATOM 5542 N N . SER A 1 736 ? -14.537 31.607 44.271 1.00 59.25 736 SER A N 1
ATOM 5543 C CA . SER A 1 736 ? -15.240 32.607 43.460 1.00 59.25 736 SER A CA 1
ATOM 5544 C C . SER A 1 736 ? -16.137 33.530 44.308 1.00 59.25 736 SER A C 1
ATOM 5546 O O . SER A 1 736 ? -17.250 33.189 44.714 1.00 59.25 736 SER A O 1
ATOM 5548 N N . VAL A 1 737 ? -15.679 34.770 44.522 1.00 60.97 737 VAL A N 1
ATOM 5549 C CA . VAL A 1 737 ? -16.483 35.886 45.075 1.00 60.97 737 VAL A CA 1
ATOM 5550 C C . VAL A 1 737 ? -17.799 36.041 44.302 1.00 60.97 737 VAL A C 1
ATOM 5552 O O . VAL A 1 737 ? -18.845 36.332 44.876 1.00 60.97 737 VAL A O 1
ATOM 5555 N N . ARG A 1 738 ? -17.771 35.755 42.997 1.00 59.19 738 ARG A N 1
ATOM 5556 C CA . ARG A 1 738 ? -18.932 35.817 42.104 1.00 59.19 738 ARG A CA 1
ATOM 5557 C C . ARG A 1 738 ? -20.043 34.838 42.483 1.00 59.19 738 ARG A C 1
ATOM 5559 O O . ARG A 1 738 ? -21.196 35.246 42.465 1.00 59.19 738 ARG A O 1
ATOM 5566 N N . ALA A 1 739 ? -19.733 33.599 42.877 1.00 61.25 739 ALA A N 1
ATOM 5567 C CA . ALA A 1 739 ? -20.762 32.648 43.310 1.00 61.25 739 ALA A CA 1
ATOM 5568 C C . ALA A 1 739 ? -21.467 33.113 44.595 1.00 61.25 739 ALA A C 1
ATOM 5570 O O . ALA A 1 739 ? -22.677 32.941 44.734 1.00 61.25 739 ALA A O 1
ATOM 5571 N N . ARG A 1 740 ? -20.728 33.775 45.500 1.00 65.31 740 ARG A N 1
ATOM 5572 C CA . ARG A 1 740 ? -21.285 34.375 46.724 1.00 65.31 740 ARG A CA 1
ATOM 5573 C C . ARG A 1 740 ? -22.226 35.539 46.396 1.00 65.31 740 ARG A C 1
ATOM 5575 O O . ARG A 1 740 ? -23.361 35.542 46.853 1.00 65.31 740 ARG A O 1
ATOM 5582 N N . VAL A 1 741 ? -21.801 36.452 45.519 1.00 63.34 741 VAL A N 1
ATOM 5583 C CA . VAL A 1 741 ? -22.631 37.584 45.060 1.00 63.34 741 VAL A CA 1
ATOM 5584 C C . VAL A 1 741 ? -23.906 37.106 44.354 1.00 63.34 741 VAL A C 1
ATOM 5586 O O . VAL A 1 741 ? -24.985 37.647 44.594 1.00 63.34 741 VAL A O 1
ATOM 5589 N N . THR A 1 742 ? -23.810 36.074 43.510 1.00 60.84 742 THR A N 1
ATOM 5590 C CA . THR A 1 742 ? -24.973 35.500 42.818 1.00 60.84 742 THR A CA 1
ATOM 5591 C C . THR A 1 742 ? -25.958 34.866 43.799 1.00 60.84 742 THR A C 1
ATOM 5593 O O . THR A 1 742 ? -27.157 35.111 43.685 1.00 60.84 742 THR A O 1
ATOM 5596 N N . ARG A 1 743 ? -25.473 34.112 44.798 1.00 66.81 743 ARG A N 1
ATOM 5597 C CA . ARG A 1 743 ? -26.308 33.578 45.886 1.00 66.81 743 ARG A CA 1
ATOM 5598 C C . ARG A 1 743 ? -27.065 34.697 46.603 1.00 66.81 743 ARG A C 1
ATOM 5600 O O . ARG A 1 743 ? -28.275 34.590 46.776 1.00 66.81 743 ARG A O 1
ATOM 5607 N N . ASP A 1 744 ? -26.366 35.751 47.014 1.00 63.69 744 ASP A N 1
ATOM 5608 C CA . ASP A 1 744 ? -26.953 36.818 47.832 1.00 63.69 744 ASP A CA 1
ATOM 5609 C C . ASP A 1 744 ? -28.020 37.603 47.064 1.00 63.69 744 ASP A C 1
ATOM 5611 O O . ASP A 1 744 ? -29.078 37.903 47.612 1.00 63.69 744 ASP A O 1
ATOM 5615 N N . ARG A 1 745 ? -27.807 37.846 45.765 1.00 60.12 745 ARG A N 1
ATOM 5616 C CA . ARG A 1 745 ? -28.830 38.441 44.893 1.00 60.12 745 ARG A CA 1
ATOM 5617 C C . ARG A 1 745 ? -30.043 37.542 44.690 1.00 60.12 745 ARG A C 1
ATOM 5619 O O . ARG A 1 745 ? -31.159 38.045 44.698 1.00 60.12 745 ARG A O 1
ATOM 5626 N N . LEU A 1 746 ? -29.846 36.236 44.508 1.00 58.16 746 LEU A N 1
ATOM 5627 C CA . LEU A 1 746 ? -30.955 35.289 44.360 1.00 58.16 746 LEU A CA 1
ATOM 5628 C C . LEU A 1 746 ? -31.795 35.214 45.641 1.00 58.16 746 LEU A C 1
ATOM 5630 O O . LEU A 1 746 ? -33.019 35.262 45.555 1.00 58.16 746 LEU A O 1
ATOM 5634 N N . LYS A 1 747 ? -31.149 35.212 46.815 1.00 63.22 747 LYS A N 1
ATOM 5635 C CA . LYS A 1 747 ? -31.839 35.330 48.108 1.00 63.22 747 LYS A CA 1
ATOM 5636 C C . LYS A 1 747 ? -32.591 36.657 48.239 1.00 63.22 747 LYS A C 1
ATOM 5638 O O . LYS A 1 747 ? -33.755 36.656 48.623 1.00 63.22 747 LYS A O 1
ATOM 5643 N N . ALA A 1 748 ? -31.964 37.776 47.870 1.00 59.34 748 ALA A N 1
ATOM 5644 C CA . ALA A 1 748 ? -32.606 39.094 47.892 1.00 59.34 748 ALA A CA 1
ATOM 5645 C C . ALA A 1 748 ? -33.795 39.203 46.917 1.00 59.34 748 ALA A C 1
ATOM 5647 O O . ALA A 1 748 ? -34.732 39.951 47.173 1.00 59.34 748 ALA A O 1
ATOM 5648 N N . ALA A 1 749 ? -33.782 38.435 45.826 1.00 56.62 749 ALA A N 1
ATOM 5649 C CA . ALA A 1 749 ? -34.882 38.327 44.868 1.00 56.62 749 ALA A CA 1
ATOM 5650 C C . ALA A 1 749 ? -35.973 37.313 45.284 1.00 56.62 749 ALA A C 1
ATOM 5652 O O . ALA A 1 749 ? -36.871 37.033 44.492 1.00 56.62 749 ALA A O 1
ATOM 5653 N N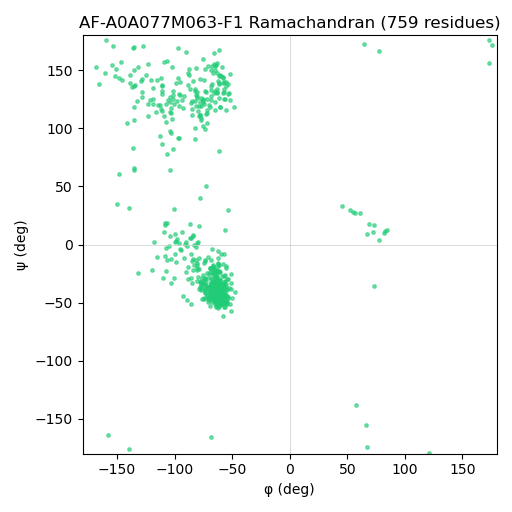 . GLY A 1 750 ? -35.904 36.755 46.500 1.00 53.44 750 GLY A N 1
ATOM 5654 C CA . GLY A 1 750 ? -36.914 35.848 47.054 1.00 53.44 750 GLY A CA 1
ATOM 5655 C C . GLY A 1 750 ? -36.768 34.374 46.654 1.00 53.44 750 GLY A C 1
ATOM 5656 O O . GLY A 1 750 ? -37.698 33.602 46.875 1.00 53.44 750 GLY A O 1
ATOM 5657 N N . ALA A 1 751 ? -35.637 33.964 46.066 1.00 58.12 751 ALA A N 1
ATOM 5658 C CA . ALA A 1 751 ? -35.357 32.555 45.779 1.00 58.12 751 ALA A CA 1
ATOM 5659 C C . ALA A 1 751 ? -34.759 31.846 47.005 1.00 58.12 751 ALA A C 1
ATOM 5661 O O . ALA A 1 751 ? -33.904 32.405 47.699 1.00 58.12 751 ALA A O 1
ATOM 5662 N N . ASP A 1 752 ? -35.164 30.598 47.243 1.00 60.34 752 ASP A N 1
ATOM 5663 C CA . ASP A 1 752 ? -34.613 29.791 48.329 1.00 60.34 752 ASP A CA 1
ATOM 5664 C C . ASP A 1 752 ? -33.327 29.101 47.851 1.00 60.34 752 ASP A C 1
ATOM 5666 O O . ASP A 1 752 ? -33.328 28.275 46.938 1.00 60.34 752 ASP A O 1
ATOM 5670 N N . VAL A 1 753 ? -32.180 29.501 48.398 1.00 60.09 753 VAL A N 1
ATOM 5671 C CA . VAL A 1 753 ? -30.867 29.019 47.945 1.00 60.09 753 VAL A CA 1
ATOM 5672 C C . VAL A 1 753 ? -30.297 28.068 48.986 1.00 60.09 753 VAL A C 1
ATOM 5674 O O . VAL A 1 753 ? -29.798 28.515 50.023 1.00 60.09 753 VAL A O 1
ATOM 5677 N N . ILE A 1 754 ? -30.329 26.770 48.671 1.00 54.53 754 ILE A N 1
ATOM 5678 C CA . ILE A 1 754 ? -29.910 25.678 49.566 1.00 54.53 754 ILE A CA 1
ATOM 5679 C C . ILE A 1 754 ? -28.402 25.712 49.855 1.00 54.53 754 ILE A C 1
ATOM 5681 O O . ILE A 1 754 ? -27.975 25.375 50.956 1.00 54.53 754 ILE A O 1
ATOM 5685 N N . GLY A 1 755 ? -27.573 26.152 48.903 1.00 55.50 755 GLY A N 1
ATOM 5686 C CA . GLY A 1 755 ? -26.128 26.214 49.118 1.00 55.50 755 GLY A CA 1
ATOM 5687 C C . GLY A 1 755 ? -25.322 26.649 47.899 1.00 55.50 755 GLY A C 1
ATOM 5688 O O . GLY A 1 755 ? -25.844 26.776 46.790 1.00 55.50 755 GLY A O 1
ATOM 5689 N N . VAL A 1 756 ? -24.026 26.886 48.128 1.00 53.31 756 VAL A N 1
ATOM 5690 C CA . VAL A 1 756 ? -23.036 27.122 47.070 1.00 53.31 756 VAL A CA 1
ATOM 5691 C C . VAL A 1 756 ? -22.101 25.923 47.042 1.00 53.31 756 VAL A C 1
ATOM 5693 O O . VAL A 1 756 ? -21.377 25.700 48.008 1.00 53.31 756 VAL A O 1
ATOM 5696 N N . SER A 1 757 ? -22.115 25.164 45.951 1.00 47.47 757 SER A N 1
ATOM 5697 C CA . SER A 1 757 ? -21.178 24.059 45.758 1.00 47.47 757 SER A CA 1
ATOM 5698 C C . SER A 1 757 ? -19.961 24.569 44.997 1.00 47.47 757 SER A C 1
ATOM 5700 O O . SER A 1 757 ? -20.070 25.041 43.865 1.00 47.47 757 SER A O 1
ATOM 5702 N N . MET A 1 758 ? -18.790 24.506 45.617 1.00 53.12 758 MET A N 1
ATOM 5703 C CA . MET A 1 758 ? -17.535 24.850 44.956 1.00 53.12 758 MET A CA 1
ATOM 5704 C C . MET A 1 758 ? -16.822 23.556 44.598 1.00 53.12 758 MET A C 1
ATOM 5706 O O . MET A 1 758 ? -16.472 22.775 45.480 1.00 53.12 758 MET A O 1
ATOM 5710 N N . CYS A 1 759 ? -16.608 23.314 43.310 1.00 41.31 759 CYS A N 1
ATOM 5711 C CA . CYS A 1 759 ? -15.759 22.211 42.892 1.00 41.31 759 CYS A CA 1
ATOM 5712 C C . CYS A 1 759 ? -14.300 22.640 43.070 1.00 41.31 759 CYS A C 1
ATOM 5714 O O . CYS A 1 759 ? -13.871 23.641 42.506 1.00 41.31 759 CYS A O 1
ATOM 5716 N N . ARG A 1 760 ? -13.522 21.892 43.859 1.00 36.28 760 ARG A N 1
ATOM 5717 C CA . ARG A 1 760 ? -12.059 21.927 43.749 1.00 36.28 760 ARG A CA 1
ATOM 5718 C C . ARG A 1 760 ? -11.686 21.085 42.531 1.00 36.28 760 ARG A C 1
ATOM 5720 O O . ARG A 1 760 ? -11.904 19.877 42.553 1.00 36.28 760 ARG A O 1
ATOM 5727 N N . THR A 1 761 ? -11.193 21.721 41.473 1.00 36.75 761 THR A N 1
ATOM 5728 C CA . THR A 1 761 ? -10.557 21.028 40.338 1.00 36.75 761 THR A CA 1
ATOM 5729 C C . THR A 1 761 ? -9.221 20.423 40.719 1.00 36.75 761 THR A C 1
ATOM 5731 O O . THR A 1 761 ? -8.463 21.134 41.422 1.00 36.75 761 THR A O 1
#

Radius of gyration: 39.02 Å; Cα contacts (8 Å, |Δi|>4): 1083; chains: 1; bounding box: 100×105×115 Å

Organism: NCBI:txid1194083